Protein AF-0000000082857485 (afdb_homodimer)

Secondary structure (DSSP, 8-state):
-----STT---SS-BTTB-GGG--TTEEEEEEEE-SSS-EEEEEEETTSTTB-EEEEEEEE-TT-EEEEEEE-SS-EEEEEESS---SEEEGGG--TTTEEEEEEE---TT-EEEEEEEEETTEEEEEEEEEEPPP-TTHHHHHHHHHHHHHHHHHHHHHHHHHHHHHHHHHHHTTT---S--------------------HHHHHHHHHHHHHHHHHHTGGGG-GGGS--SSSB--GGGSHHHHHHHHHHHHHHHHHHHHHHTT--HHHHHHHHHHHHHHHHHHHHHHHHHHH-SBTTT-----HHHHHHHHHHHHHHHHHHH--TTGGG--STTHHHHHTHHHHHHHHHHHHHHHHHHHH--BTTB-TT--S--TTBGGGTTTT-TTTHHHHHHHHHS-GGGS-S--THHHHH------TTSSTTHHHHHHHHHHHHHHHHHHHH--SHHHHHHHHHHHHHHHHHHHHHHHHTTSS--BTTTT-HHHHHHHHHHHHHHHHHHIIIIIIS-----TTHHHHHHTHHHHHHHHHHTTT-TTT--B-TT--SHHHHHHHHHHHHHHHHHHHHHHHHTT-----/-----STT---SS-BTTB-GGG--TTEEEEEEEE-SSS-EEEEEEETTSTTB-EEEEEEEE-TT-EEEEEEE-SS-EEEEEESS---SEEEGGG--TTTEEEEEEE---TT-EEEEEEEEETTEEEEEEEEEEPPP-TTHHHHHHHHHHHHHHHHHHHHHHHHHHHHHHHHHHHTTT---S--------------------HHHHHHHHHHHHHHHHHHTGGGG-GGGS--SSSB--GGGSHHHHHHHHHHHHHHHHHHHHHHTT--HHHHHHHHHHHHHHHHHHHHHHHHHHH-SBTTT-----HHHHHHHHHHHHHHHHHHH--TTGGG--STTHHHHHTHHHHHHHHHHHHHHHHHHHH---TTS-TT--S--TTBGGGTTTT-TTTHHHHHHHHHS-GGGS-S--THHHHH------TTSSTTHHHHHHHHHHHHHHHHHHHH--SHHHHHHHHHHHHHHHHHHHHHHHHTTSS--BTTTT-HHHHHHHHHHHHHHHHHHIIIIIIS-----TTHHHHHHTHHHHHHHHHHTTT-TTT--B-TT--SHHHHHHHHHHHHHHHHHHHHHHHHTT-----

pLDDT: mean 88.81, std 14.83, range [25.19, 98.75]

Radius of gyration: 36.27 Å; Cα contacts (8 Å, |Δi|>4): 2008; chains: 2; bounding box: 84×109×104 Å

Nearest PDB structures (foldseek):
  8w4a-assembly1_A  TM=9.002E-01  e=7.510E-39  Homo sapiens
  8jkv-assembly1_A  TM=9.051E-01  e=3.677E-38  Homo sapiens
  8vli-assembly1_B  TM=8.880E-01  e=1.042E-35  Homo sapiens
  8vly-assembly1_A  TM=9.117E-01  e=5.103E-35  Homo sapiens
  8vlg-assembly1_B  TM=8.859E-01  e=6.949E-35  Homo sapiens

Solvent-accessible surface area (backbone atoms only — not comparable to full-atom values): 60791 Å² total; per-residue (Å²): 126,80,72,77,45,82,74,66,59,72,62,88,63,55,58,96,79,42,55,59,81,75,50,50,64,48,14,21,41,38,32,38,33,34,65,38,92,49,51,33,28,37,28,37,33,57,61,87,41,62,63,50,34,59,22,38,54,73,48,74,32,50,50,62,32,72,41,77,45,80,43,68,23,82,54,42,36,41,36,39,34,23,62,54,87,63,65,68,50,40,51,55,85,70,63,47,80,87,39,55,49,35,74,51,77,50,75,54,37,34,70,15,32,33,34,39,41,35,36,70,54,87,95,38,51,43,71,46,79,45,77,76,36,78,44,51,62,83,63,52,36,58,54,50,53,51,49,49,51,52,49,50,52,50,48,52,51,44,48,53,48,47,47,53,49,48,50,54,59,56,52,58,67,63,58,69,68,73,66,74,75,78,75,74,74,70,80,73,80,68,75,74,76,76,70,78,72,70,87,71,58,60,35,58,29,18,51,46,10,56,37,43,53,60,48,44,28,55,64,37,52,49,18,71,47,70,86,60,38,70,46,62,55,66,48,76,48,79,58,60,44,41,64,58,39,50,48,21,51,56,22,25,45,45,47,66,56,46,52,58,47,49,65,73,62,54,59,62,69,60,53,47,50,52,42,47,52,46,24,51,51,33,35,51,52,28,38,25,57,43,9,59,76,76,31,31,41,64,81,47,39,43,76,57,33,71,44,27,47,52,18,51,47,49,38,51,54,46,43,51,46,64,74,60,55,61,83,68,55,81,71,54,68,69,94,59,24,51,58,59,67,39,40,70,53,53,48,53,54,45,51,52,43,50,51,48,51,47,45,41,51,65,42,79,45,92,88,37,66,64,41,37,67,46,73,18,13,40,26,60,62,33,72,35,39,89,29,33,40,24,50,48,40,50,54,37,51,72,75,37,63,71,53,30,40,39,66,75,34,66,34,29,82,68,28,62,31,58,69,51,43,50,50,32,73,56,33,50,55,42,45,46,56,26,29,54,54,14,30,50,54,18,31,36,60,71,72,38,86,49,66,68,63,40,50,52,51,38,43,48,52,10,52,49,26,32,50,55,14,48,50,30,30,78,66,61,74,38,56,34,16,63,56,54,30,32,67,22,31,31,26,34,44,45,11,49,40,32,43,51,49,49,50,34,36,43,39,36,68,69,68,52,78,41,92,37,78,70,24,31,35,37,25,60,31,41,65,54,51,53,53,46,45,61,70,36,57,54,19,32,81,50,27,65,40,60,89,82,61,47,43,53,46,62,32,33,48,34,10,52,47,25,40,51,50,53,51,50,50,25,46,49,31,49,72,69,68,56,69,64,77,126,126,80,74,76,44,82,71,67,56,69,59,87,61,56,58,95,81,42,54,57,82,75,49,49,64,48,15,22,42,37,33,38,33,34,64,36,93,50,51,34,28,36,26,35,34,56,61,85,42,62,63,49,35,58,23,37,55,72,50,74,32,49,48,63,28,71,40,76,45,81,43,69,23,81,54,41,35,38,35,38,35,22,62,52,87,64,64,68,51,41,51,54,84,71,62,47,81,85,40,56,48,37,73,50,77,50,74,54,38,34,70,15,32,34,35,40,40,34,35,69,53,86,94,38,50,41,70,46,81,43,77,78,36,76,43,49,63,81,62,52,35,57,54,50,53,50,50,50,50,51,50,51,51,50,48,52,50,44,49,51,48,47,48,51,48,49,50,54,59,58,52,56,67,65,60,69,72,76,69,75,78,79,78,74,74,70,79,72,79,67,77,73,74,74,68,78,72,71,86,72,58,61,36,57,28,17,51,47,10,55,37,45,51,59,50,44,26,55,64,39,54,47,17,71,46,68,86,60,38,70,47,61,55,65,48,75,46,80,59,59,43,41,62,58,39,51,47,22,53,57,22,24,45,44,46,66,57,47,50,58,48,50,65,71,61,53,59,60,70,61,52,46,49,52,43,46,51,44,23,53,52,33,34,51,51,27,38,25,57,44,9,59,78,77,32,32,40,64,82,47,40,43,75,58,33,71,45,27,47,52,20,51,47,47,38,51,56,45,43,50,47,63,74,60,56,58,83,66,56,82,71,55,67,71,95,59,27,52,57,59,67,39,40,69,54,53,49,54,54,45,52,53,42,49,50,48,51,47,44,42,51,65,43,79,44,91,87,38,66,63,42,39,66,48,72,17,13,40,28,59,60,34,72,36,40,90,30,32,40,24,47,49,41,50,53,37,52,71,74,37,63,71,53,31,40,38,67,74,34,65,33,28,84,68,29,63,31,57,70,52,46,50,51,32,73,58,33,50,53,42,46,46,57,29,31,53,55,13,31,50,54,19,34,35,60,70,71,38,85,50,64,67,64,38,50,54,52,38,43,49,52,10,53,50,27,32,49,55,15,48,50,30,29,77,67,61,76,39,57,34,18,62,57,55,31,31,67,21,31,32,25,33,45,46,11,49,40,32,42,52,49,50,52,35,37,42,39,36,68,70,69,53,79,40,92,37,79,69,23,30,36,38,25,60,30,41,64,55,51,52,54,46,46,61,72,37,58,53,20,32,81,49,27,65,38,58,88,83,62,47,44,52,44,62,31,32,49,35,11,54,47,26,39,50,51,54,50,50,49,25,46,49,32,50,73,70,66,56,68,64,77,127

Sequence (1164 aa):
MFPYTWIEGRSWEPIRGLQLHDLGLDQAFLNLSSRLSKNTWVYFQRQPCFKCTQYSLLSEVAAHNSSTVKISSVYDLDMLVLNENAGTTYDLVDYHTKVLECSLQTSFGEFGIYDLIISANGNKTECRIETIQPPVDIVLPVFAVTMMSIILLALTSGCFYLRKYWNRWHKVDERNSDTESNSEYTINKGGSKVKKLTNRLKSLDAFRGFCVVPLLFYNGFMGGYQKLEHAVWEGIPIAEFPFPWFLWITAVCIPLKFKSVLANGDPRGKIVLEIFKRFVFLFVLGLMVNSVIQGVQLETIRYYGVLQRIAFMCLFAGGIFVLSWPKNYKEYSGCHSDIRVLLPQWVIHGVVHLLYLCLVFFLPIPGCPTGYVGPGGISEGGKYFNCTGGTFGYVDRLLHDERHLFDTPTTKDIYKVKVFDPEGPFSNLPSLLTMILGVQAGTILVMHHGWSARKNRLLSWGFFCIFLGLVLHFSNVIPINKQLWNTSYSLVTAGGAFICFTFFIYLIDKIKLWNGFPFVSLGLNCLALYIGSKVASNIFPWHFAYGKMDTHFIRLIDSCWSVFIWGLIAMFLHKKKIIITVMFPYTWIEGRSWEPIRGLQLHDLGLDQAFLNLSSRLSKNTWVYFQRQPCFKCTQYSLLSEVAAHNSSTVKISSVYDLDMLVLNENAGTTYDLVDYHTKVLECSLQTSFGEFGIYDLIISANGNKTECRIETIQPPVDIVLPVFAVTMMSIILLALTSGCFYLRKYWNRWHKVDERNSDTESNSEYTINKGGSKVKKLTNRLKSLDAFRGFCVVPLLFYNGFMGGYQKLEHAVWEGIPIAEFPFPWFLWITAVCIPLKFKSVLANGDPRGKIVLEIFKRFVFLFVLGLMVNSVIQGVQLETIRYYGVLQRIAFMCLFAGGIFVLSWPKNYKEYSGCHSDIRVLLPQWVIHGVVHLLYLCLVFFLPIPGCPTGYVGPGGISEGGKYFNCTGGTFGYVDRLLHDERHLFDTPTTKDIYKVKVFDPEGPFSNLPSLLTMILGVQAGTILVMHHGWSARKNRLLSWGFFCIFLGLVLHFSNVIPINKQLWNTSYSLVTAGGAFICFTFFIYLIDKIKLWNGFPFVSLGLNCLALYIGSKVASNIFPWHFAYGKMDTHFIRLIDSCWSVFIWGLIAMFLHKKKIIITV

Organism: NCBI:txid197152

Structure (mmCIF, N/CA/C/O backbone):
data_AF-0000000082857485-model_v1
#
loop_
_entity.id
_entity.type
_entity.pdbx_description
1 polymer 'DUF5009 domain-containing protein'
#
loop_
_atom_site.group_PDB
_atom_site.id
_atom_site.type_symbol
_atom_site.label_atom_id
_atom_site.label_alt_id
_atom_site.label_comp_id
_atom_site.label_asym_id
_atom_site.label_entity_id
_atom_site.label_seq_id
_atom_site.pdbx_P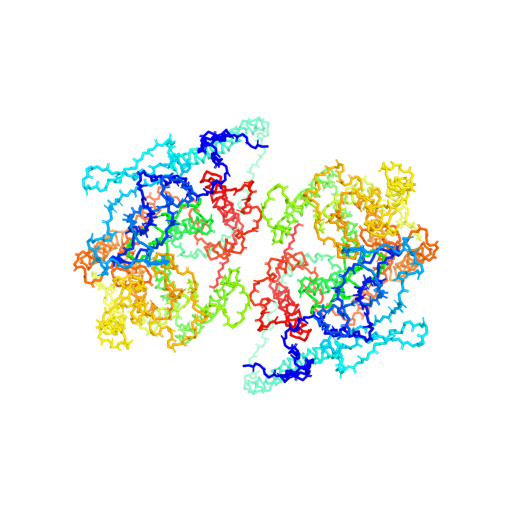DB_ins_code
_atom_site.Cartn_x
_atom_site.Cartn_y
_atom_site.Cartn_z
_atom_site.occupancy
_atom_site.B_iso_or_equiv
_atom_site.auth_seq_id
_atom_site.auth_comp_id
_atom_site.auth_asym_id
_atom_site.auth_atom_id
_atom_site.pdbx_PDB_model_num
ATOM 1 N N . MET A 1 1 ? -22.125 3.162 -19.688 1 30.3 1 MET A N 1
ATOM 2 C CA . MET A 1 1 ? -22.016 4.605 -19.5 1 30.3 1 MET A CA 1
ATOM 3 C C . MET A 1 1 ? -22.891 5.059 -18.328 1 30.3 1 MET A C 1
ATOM 5 O O . MET A 1 1 ? -24.094 4.809 -18.297 1 30.3 1 MET A O 1
ATOM 9 N N . PHE A 1 2 ? -22.516 5.066 -17.188 1 37.72 2 PHE A N 1
ATOM 10 C CA . PHE A 1 2 ? -23.359 5.52 -16.094 1 37.72 2 PHE A CA 1
ATOM 11 C C . PHE A 1 2 ? -24.141 6.762 -16.5 1 37.72 2 PHE A C 1
ATOM 13 O O . PHE A 1 2 ? -23.625 7.621 -17.203 1 37.72 2 PHE A O 1
ATOM 20 N N . PRO A 1 3 ? -25.375 6.699 -16.453 1 35.03 3 PRO A N 1
ATOM 21 C CA . PRO A 1 3 ? -26.219 7.871 -16.688 1 35.03 3 PRO A CA 1
ATOM 22 C C . PRO A 1 3 ? -25.609 9.156 -16.125 1 35.03 3 PRO A C 1
ATOM 24 O O . PRO A 1 3 ? -24.766 9.109 -15.234 1 35.03 3 PRO A O 1
ATOM 27 N N . TYR A 1 4 ? -25.656 10.344 -16.922 1 43.41 4 TYR A N 1
ATOM 28 C CA . TYR A 1 4 ? -25.562 11.766 -16.609 1 43.41 4 TYR A CA 1
ATOM 29 C C . TYR A 1 4 ? -25.938 12.047 -15.164 1 43.41 4 TYR A C 1
ATOM 31 O O . TYR A 1 4 ? -27.109 11.891 -14.789 1 43.41 4 TYR A O 1
ATOM 39 N N . THR A 1 5 ? -25.188 11.727 -14.344 1 53.34 5 THR A N 1
ATOM 40 C CA . THR A 1 5 ? -25.703 12.078 -13.016 1 53.34 5 THR A CA 1
ATOM 41 C C . THR A 1 5 ? -26.172 13.531 -12.984 1 53.34 5 THR A C 1
ATOM 43 O O . THR A 1 5 ? -25.531 14.414 -13.555 1 53.34 5 THR A O 1
ATOM 46 N N . TRP A 1 6 ? -27.328 13.734 -12.852 1 65.06 6 TRP A N 1
ATOM 47 C CA . TRP A 1 6 ? -27.969 15.023 -12.625 1 65.06 6 TRP A CA 1
ATOM 48 C C . TRP A 1 6 ? -27.172 15.867 -11.641 1 65.06 6 TRP A C 1
ATOM 50 O O . TRP A 1 6 ? -27.094 17.094 -11.781 1 65.06 6 TRP A O 1
ATOM 60 N N . ILE A 1 7 ? -26.25 15.125 -10.867 1 77.31 7 ILE A N 1
ATOM 61 C CA . ILE A 1 7 ? -25.469 15.914 -9.914 1 77.31 7 ILE A CA 1
ATOM 62 C C . ILE A 1 7 ? -24.141 16.312 -10.555 1 77.31 7 ILE A C 1
ATOM 64 O O . ILE A 1 7 ? -23.328 15.461 -10.914 1 77.31 7 ILE A O 1
ATOM 68 N N . GLU A 1 8 ? -23.875 17.422 -11.047 1 86.12 8 GLU A N 1
ATOM 69 C CA . GLU A 1 8 ? -22.734 18 -11.75 1 86.12 8 GLU A CA 1
ATOM 70 C C . GLU A 1 8 ? -22.719 17.562 -13.219 1 86.12 8 GLU A C 1
ATOM 72 O O . GLU A 1 8 ? -21.672 17.172 -13.742 1 86.12 8 GLU A O 1
ATOM 77 N N . GLY A 1 9 ? -23.766 17.469 -13.844 1 81.88 9 GLY A N 1
ATOM 78 C CA . GLY A 1 9 ? -23.906 17.047 -15.227 1 81.88 9 GLY A CA 1
ATOM 79 C C . GLY A 1 9 ? -23.281 18 -16.219 1 81.88 9 GLY A C 1
ATOM 80 O O . GLY A 1 9 ? -23.281 19.219 -15.992 1 81.88 9 GLY A O 1
ATOM 81 N N . ARG A 1 10 ? -22.594 17.406 -17.234 1 84.81 10 ARG A N 1
ATOM 82 C CA . ARG A 1 10 ? -22 18.141 -18.328 1 84.81 10 ARG A CA 1
ATOM 83 C C . ARG A 1 10 ? -22.609 17.734 -19.672 1 84.81 10 ARG A C 1
ATOM 85 O O . ARG A 1 10 ? -23 16.578 -19.844 1 84.81 10 ARG A O 1
ATOM 92 N N . SER A 1 11 ? -22.719 18.812 -20.422 1 82.25 11 SER A N 1
ATOM 93 C CA . SER A 1 11 ? -23.234 18.547 -21.766 1 82.25 11 SER A CA 1
ATOM 94 C C . SER A 1 11 ? -22.281 17.672 -22.562 1 82.25 11 SER A C 1
ATOM 96 O O . SER A 1 11 ? -21.062 17.844 -22.5 1 82.25 11 SER A O 1
ATOM 98 N N . TRP A 1 12 ? -22.766 16.688 -23.281 1 84.56 12 TRP A N 1
ATOM 99 C CA . TRP A 1 12 ? -21.953 15.852 -24.141 1 84.56 12 TRP A CA 1
ATOM 100 C C . TRP A 1 12 ? -21.688 16.547 -25.469 1 84.56 12 TRP A C 1
ATOM 102 O O . TRP A 1 12 ? -20.719 16.219 -26.172 1 84.56 12 TRP A O 1
ATOM 112 N N . GLU A 1 13 ? -22.547 17.547 -25.75 1 88.69 13 GLU A N 1
ATOM 113 C CA . GLU A 1 13 ? -22.328 18.312 -26.969 1 88.69 13 GLU A CA 1
ATOM 114 C C . GLU A 1 13 ? -21.328 19.453 -26.734 1 88.69 13 GLU A C 1
ATOM 116 O O . GLU A 1 13 ? -21.359 20.094 -25.688 1 88.69 13 GLU A O 1
ATOM 121 N N . PRO A 1 14 ? -20.453 19.422 -27.656 1 91.69 14 PRO A N 1
ATOM 122 C CA . PRO A 1 14 ? -19.484 20.516 -27.516 1 91.69 14 PRO A CA 1
ATOM 123 C C . PRO A 1 14 ? -20.141 21.891 -27.531 1 91.69 14 PRO A C 1
ATOM 125 O O . PRO A 1 14 ? -21.125 22.109 -28.234 1 91.69 14 PRO A O 1
ATOM 128 N N . ILE A 1 15 ? -19.703 22.781 -26.703 1 91 15 ILE A N 1
ATOM 129 C CA . ILE A 1 15 ? -20.094 24.188 -26.672 1 91 15 ILE A CA 1
ATOM 130 C C . ILE A 1 15 ? -18.969 25.062 -27.234 1 91 15 ILE A C 1
ATOM 132 O O . ILE A 1 15 ? -17.875 25.109 -26.672 1 91 15 ILE A O 1
ATOM 136 N N . ARG A 1 16 ? -19.188 25.688 -28.359 1 89.81 16 ARG A N 1
ATOM 137 C CA . ARG A 1 16 ? -18.172 26.484 -29.031 1 89.81 16 ARG A CA 1
ATOM 138 C C . ARG A 1 16 ? -16.938 25.641 -29.359 1 89.81 16 ARG A C 1
ATOM 140 O O . ARG A 1 16 ? -15.812 26.078 -29.109 1 89.81 16 ARG A O 1
ATOM 147 N N . GLY A 1 17 ? -17.172 24.391 -29.578 1 91.06 17 GLY A N 1
ATOM 148 C CA . GLY A 1 17 ? -16.094 23.484 -29.953 1 91.06 17 GLY A CA 1
ATOM 149 C C . GLY A 1 17 ? -15.367 22.891 -28.766 1 91.06 17 GLY A C 1
ATOM 150 O O . GLY A 1 17 ? -14.461 22.078 -28.922 1 91.06 17 GLY A O 1
ATOM 151 N N . LEU A 1 18 ? -15.703 23.344 -27.656 1 92.88 18 LEU A N 1
ATOM 152 C CA . LEU A 1 18 ? -15.039 22.844 -26.453 1 92.88 18 LEU A CA 1
ATOM 153 C C . LEU A 1 18 ? -15.805 21.672 -25.844 1 92.88 18 LEU A C 1
ATOM 155 O O . LEU A 1 18 ? -17.016 21.75 -25.625 1 92.88 18 LEU A O 1
ATOM 159 N N . GLN A 1 19 ? -15.086 20.625 -25.609 1 92.31 19 GLN A N 1
ATOM 160 C CA . GLN A 1 19 ? -15.664 19.438 -24.984 1 92.31 19 GLN A CA 1
ATOM 161 C C . GLN A 1 19 ? -15.516 19.484 -23.469 1 92.31 19 GLN A C 1
ATOM 163 O O . GLN A 1 19 ? -14.414 19.312 -22.938 1 92.31 19 GLN A O 1
ATOM 168 N N . LEU A 1 20 ? -16.625 19.609 -22.875 1 91.06 20 LEU A N 1
ATOM 169 C CA . LEU A 1 20 ? -16.609 19.75 -21.422 1 91.06 20 LEU A CA 1
ATOM 170 C C . LEU A 1 20 ? -16.062 18.5 -20.75 1 91.06 20 LEU A C 1
ATOM 172 O O . LEU A 1 20 ? -15.539 18.547 -19.641 1 91.06 20 LEU A O 1
ATOM 176 N N . HIS A 1 21 ? -16.094 17.328 -21.344 1 90.5 21 HIS A N 1
ATOM 177 C CA . HIS A 1 21 ? -15.625 16.062 -20.781 1 90.5 21 HIS A CA 1
ATOM 178 C C . HIS A 1 21 ? -14.102 15.984 -20.812 1 90.5 21 HIS A C 1
ATOM 180 O O . HIS A 1 21 ? -13.516 15.062 -20.234 1 90.5 21 HIS A O 1
ATOM 186 N N . ASP A 1 22 ? -13.469 16.969 -21.328 1 92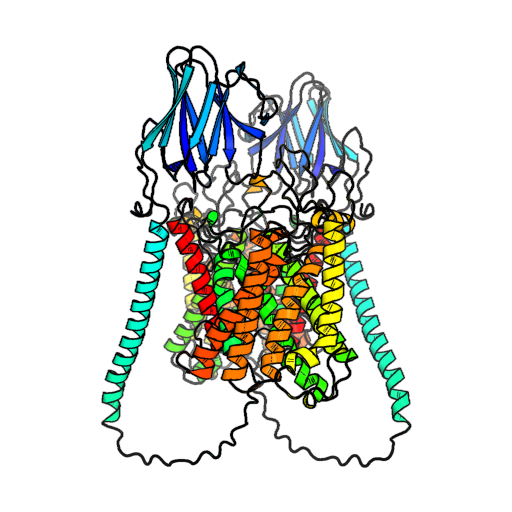.12 22 ASP A N 1
ATOM 187 C CA . ASP A 1 22 ? -12.016 17.062 -21.281 1 92.12 22 ASP A CA 1
ATOM 188 C C . ASP A 1 22 ? -11.539 17.703 -19.984 1 92.12 22 ASP A C 1
ATOM 190 O O . ASP A 1 22 ? -10.359 17.641 -19.656 1 92.12 22 ASP A O 1
ATOM 194 N N . LEU A 1 23 ? -12.5 18.328 -19.328 1 94.31 23 LEU A N 1
ATOM 195 C CA . LEU A 1 23 ? -12.164 18.984 -18.078 1 94.31 23 LEU A CA 1
ATOM 196 C C . LEU A 1 23 ? -12.125 17.969 -16.938 1 94.31 23 LEU A C 1
ATOM 198 O O . LEU A 1 23 ? -12.922 17.047 -16.891 1 94.31 23 LEU A O 1
ATOM 202 N N . GLY A 1 24 ? -11.172 18.156 -16.062 1 92.75 24 GLY A N 1
ATOM 203 C CA . GLY A 1 24 ? -11.086 17.391 -14.844 1 92.75 24 GLY A CA 1
ATOM 204 C C . GLY A 1 24 ? -11.742 18.078 -13.656 1 92.75 24 GLY A C 1
ATOM 205 O O . GLY A 1 24 ? -12.469 19.062 -13.828 1 92.75 24 GLY A O 1
ATOM 206 N N . LEU A 1 25 ? -11.453 17.516 -12.508 1 93.38 25 LEU A N 1
ATOM 207 C CA . LEU A 1 25 ? -11.984 18.078 -11.266 1 93.38 25 LEU A CA 1
ATOM 208 C C . LEU A 1 25 ? -11.492 19.5 -11.062 1 93.38 25 LEU A C 1
ATOM 210 O O . LEU A 1 25 ? -10.312 19.797 -11.266 1 93.38 25 LEU A O 1
ATOM 214 N N . ASP A 1 26 ? -12.406 20.344 -10.711 1 94.69 26 ASP A N 1
ATOM 215 C CA . ASP A 1 26 ? -12.094 21.734 -10.375 1 94.69 26 ASP A CA 1
ATOM 216 C C . ASP A 1 26 ? -11.398 22.438 -11.539 1 94.69 26 ASP A C 1
ATOM 218 O O . ASP A 1 26 ? -10.422 23.156 -11.336 1 94.69 26 ASP A O 1
ATOM 222 N N . GLN A 1 27 ? -11.852 22.219 -12.719 1 95.81 27 GLN A N 1
ATOM 223 C CA . GLN A 1 27 ? -11.312 22.875 -13.898 1 95.81 27 GLN A CA 1
ATOM 224 C C . GLN A 1 27 ? -12.406 23.609 -14.672 1 95.81 27 GLN A C 1
ATOM 226 O O . GLN A 1 27 ? -13.586 23.25 -14.578 1 95.81 27 GLN A O 1
ATOM 231 N N . ALA A 1 28 ? -12.016 24.578 -15.406 1 96.62 28 ALA A N 1
ATOM 232 C CA . ALA A 1 28 ? -12.875 25.359 -16.297 1 96.62 28 ALA A CA 1
ATOM 233 C C . ALA A 1 28 ? -12.133 25.766 -17.562 1 96.62 28 ALA A C 1
ATOM 235 O O . ALA A 1 28 ? -10.898 25.672 -17.625 1 96.62 28 ALA A O 1
ATOM 236 N N . PHE A 1 29 ? -12.898 26.078 -18.531 1 97.19 29 PHE A N 1
ATOM 237 C CA . PHE A 1 29 ? -12.32 26.625 -19.75 1 97.19 29 PHE A CA 1
ATOM 238 C C . PHE A 1 29 ? -12.328 28.156 -19.719 1 97.19 29 PHE A C 1
ATOM 240 O O . PHE A 1 29 ? -13.32 28.766 -19.297 1 97.19 29 PHE A O 1
ATOM 247 N N . LEU A 1 30 ? -11.242 28.656 -20.078 1 97.12 30 LEU A N 1
ATOM 248 C CA . LEU A 1 30 ? -11.117 30.109 -20.25 1 97.12 30 LEU A CA 1
ATOM 249 C C . LEU A 1 30 ? -10.656 30.453 -21.656 1 97.12 30 LEU A C 1
ATOM 251 O O . LEU A 1 30 ? -9.547 30.094 -22.062 1 97.12 30 LEU A O 1
ATOM 255 N N . ASN A 1 31 ? -11.461 31.047 -22.344 1 96.69 31 ASN A N 1
ATOM 256 C CA . ASN A 1 31 ? -11.133 31.547 -23.672 1 96.69 31 ASN A CA 1
ATOM 257 C C . ASN A 1 31 ? -10.594 32.969 -23.625 1 96.69 31 ASN A C 1
ATOM 259 O O . ASN A 1 31 ? -11.289 33.875 -23.172 1 96.69 31 ASN A O 1
ATOM 263 N N . LEU A 1 32 ? -9.438 33.094 -24.078 1 96.56 32 LEU A N 1
ATOM 264 C CA . LEU A 1 32 ? -8.797 34.406 -24.156 1 96.56 32 LEU A CA 1
ATOM 265 C C . LEU A 1 32 ? -8.906 35 -25.547 1 96.56 32 LEU A C 1
ATOM 267 O O . LEU A 1 32 ? -8.32 34.469 -26.5 1 96.56 32 LEU A O 1
ATOM 271 N N . SER A 1 33 ? -9.617 36.062 -25.594 1 94.62 33 SER A N 1
ATOM 272 C CA . SER A 1 33 ? -9.805 36.719 -26.891 1 94.62 33 SER A CA 1
ATOM 273 C C . SER A 1 33 ? -9.305 38.156 -26.859 1 94.62 33 SER A C 1
ATOM 275 O O . SER A 1 33 ? -9.742 38.938 -26.031 1 94.62 33 SER A O 1
ATOM 277 N N . SER A 1 34 ? -8.492 38.406 -27.812 1 94.12 34 SER A N 1
ATOM 278 C CA . SER A 1 34 ? -7.957 39.75 -27.922 1 94.12 34 SER A CA 1
ATOM 279 C C . SER A 1 34 ? -8.508 40.469 -29.156 1 94.12 34 SER A C 1
ATOM 281 O O . SER A 1 34 ? -8.5 39.906 -30.25 1 94.12 34 SER A O 1
ATOM 283 N N . ARG A 1 35 ? -8.914 41.688 -28.984 1 92.25 35 ARG A N 1
ATOM 284 C CA . ARG A 1 35 ? -9.359 42.531 -30.078 1 92.25 35 ARG A CA 1
ATOM 285 C C . ARG A 1 35 ? -8.352 43.656 -30.344 1 92.25 35 ARG A C 1
ATOM 287 O O . ARG A 1 35 ? -8.656 44.625 -31.047 1 92.25 35 ARG A O 1
ATOM 294 N N . LEU A 1 36 ? -7.254 43.469 -29.844 1 92.81 36 LEU A N 1
ATOM 295 C CA . LEU A 1 36 ? -6.203 44.469 -30.016 1 92.81 36 LEU A CA 1
ATOM 296 C C . LEU A 1 36 ? -5.328 44.125 -31.219 1 92.81 36 LEU A C 1
ATOM 298 O O . LEU A 1 36 ? -5.316 43 -31.688 1 92.81 36 LEU A O 1
ATOM 302 N N . SER A 1 37 ? -4.5 45.156 -31.625 1 91.25 37 SER A N 1
ATOM 303 C CA . SER A 1 37 ? -3.613 45 -32.781 1 91.25 37 SER A CA 1
ATOM 304 C C . SER A 1 37 ? -2.221 44.562 -32.344 1 91.25 37 SER A C 1
ATOM 306 O O . SER A 1 37 ? -1.335 44.375 -33.188 1 91.25 37 SER A O 1
ATOM 308 N N . LYS A 1 38 ? -2.096 44.281 -31.156 1 90.56 38 LYS A N 1
ATOM 309 C CA . LYS A 1 38 ? -0.825 43.812 -30.609 1 90.56 38 LYS A CA 1
ATOM 310 C C . LYS A 1 38 ? -1.011 42.5 -29.812 1 90.56 38 LYS A C 1
ATOM 312 O O . LYS A 1 38 ? -2.123 42.188 -29.391 1 90.56 38 LYS A O 1
ATOM 317 N N . ASN A 1 39 ? 0.117 41.812 -29.688 1 93.81 39 ASN A N 1
ATOM 318 C CA . ASN A 1 39 ? 0.095 40.625 -28.859 1 93.81 39 ASN A CA 1
ATOM 319 C C . ASN A 1 39 ? -0.016 40.969 -27.375 1 93.81 39 ASN A C 1
ATOM 321 O O . ASN A 1 39 ? 0.462 42.031 -26.938 1 93.81 39 ASN A O 1
ATOM 325 N N . THR A 1 40 ? -0.72 40.188 -26.703 1 94.38 40 THR A N 1
ATOM 326 C CA . THR A 1 40 ? -0.87 40.406 -25.266 1 94.38 40 THR A CA 1
ATOM 327 C C . THR A 1 40 ? -0.5 39.125 -24.516 1 94.38 40 THR A C 1
ATOM 329 O O . THR A 1 40 ? -0.493 38.031 -25.078 1 94.38 40 THR A O 1
ATOM 332 N N . TRP A 1 41 ? -0.021 39.281 -23.281 1 94.19 41 TRP A N 1
ATOM 333 C CA . TRP A 1 41 ? 0.348 38.156 -22.391 1 94.19 41 TRP A CA 1
ATOM 334 C C . TRP A 1 41 ? -0.45 38.219 -21.094 1 94.19 41 TRP A C 1
ATOM 336 O O . TRP A 1 41 ? -0.443 39.25 -20.406 1 94.19 41 TRP A O 1
ATOM 346 N N . VAL A 1 42 ? -1.095 37.188 -20.812 1 95.25 42 VAL A N 1
ATOM 347 C CA . VAL A 1 42 ? -1.941 37.125 -19.625 1 95.25 42 VAL A CA 1
ATOM 348 C C . VAL A 1 42 ? -1.217 36.375 -18.516 1 95.25 42 VAL A C 1
ATOM 350 O O . VAL A 1 42 ? -0.778 35.25 -18.703 1 95.25 42 VAL A O 1
ATOM 353 N N . TYR A 1 43 ? -1.064 37.062 -17.359 1 94.31 43 TYR A N 1
ATOM 354 C CA . TYR A 1 43 ? -0.451 36.5 -16.172 1 94.31 43 TYR A CA 1
ATOM 355 C C . TYR A 1 43 ? -1.479 36.312 -15.055 1 94.31 43 TYR A C 1
ATOM 357 O O . TYR A 1 43 ? -2.514 37 -15.047 1 94.31 43 TYR A O 1
ATOM 365 N N . PHE A 1 44 ? -1.218 35.344 -14.172 1 94.62 44 PHE A N 1
ATOM 366 C CA . PHE A 1 44 ? -2.178 35.125 -13.094 1 94.62 44 PHE A CA 1
ATOM 367 C C . PHE A 1 44 ? -1.463 34.812 -11.781 1 94.62 44 PHE A C 1
ATOM 369 O O . PHE A 1 44 ? -0.289 34.438 -11.789 1 94.62 44 PHE A O 1
ATOM 376 N N . GLN A 1 45 ? -2.115 35.125 -10.641 1 93.5 45 GLN A N 1
ATOM 377 C CA . GLN A 1 45 ? -1.725 34.781 -9.273 1 93.5 45 GLN A CA 1
ATOM 378 C C . GLN A 1 45 ? -2.928 34.312 -8.461 1 93.5 45 GLN A C 1
ATOM 380 O O . GLN A 1 45 ? -4.031 34.844 -8.609 1 93.5 45 GLN A O 1
ATOM 385 N N . ARG A 1 46 ? -2.705 33.312 -7.633 1 92.38 46 ARG A N 1
ATOM 386 C CA . ARG A 1 46 ? -3.777 32.781 -6.789 1 92.38 46 ARG A CA 1
ATOM 387 C C . ARG A 1 46 ? -3.957 33.656 -5.539 1 92.38 46 ARG A C 1
ATOM 389 O O . ARG A 1 46 ? -2.977 34.062 -4.922 1 92.38 46 ARG A O 1
ATOM 396 N N . GLN A 1 47 ? -5.098 33.844 -5.164 1 89.31 47 GLN A N 1
ATOM 397 C CA . GLN A 1 47 ? -5.441 34.812 -4.137 1 89.31 47 GLN A CA 1
ATOM 398 C C . GLN A 1 47 ? -4.918 34.375 -2.77 1 89.31 47 GLN A C 1
ATOM 400 O O . GLN A 1 47 ? -4.566 35.219 -1.938 1 89.31 47 GLN A O 1
ATOM 405 N N . PRO A 1 48 ? -4.836 33.094 -2.443 1 88.19 48 PRO A N 1
ATOM 406 C CA . PRO A 1 48 ? -4.352 32.688 -1.115 1 88.19 48 PRO A CA 1
ATOM 407 C C . PRO A 1 48 ? -2.871 33.031 -0.914 1 88.19 48 PRO A C 1
ATOM 409 O O . PRO A 1 48 ? -2.373 32.969 0.214 1 88.19 48 PRO A O 1
ATOM 412 N N . CYS A 1 49 ? -2.209 33.344 -1.919 1 89.19 49 CYS A N 1
ATOM 413 C CA . CYS A 1 49 ? -0.802 33.688 -1.79 1 89.19 49 CYS A CA 1
ATOM 414 C C . CYS A 1 49 ? -0.648 35.062 -1.12 1 89.19 49 CYS A C 1
ATOM 416 O O . CYS A 1 49 ? -1.054 36.094 -1.68 1 89.19 49 CYS A O 1
ATOM 418 N N . PHE A 1 50 ? -0.064 35 0.053 1 86.56 50 PHE A N 1
ATOM 419 C CA . PHE A 1 50 ? 0.039 36.219 0.87 1 86.56 50 PHE A CA 1
ATOM 420 C C . PHE A 1 50 ? 1.146 37.125 0.354 1 86.56 50 PHE A C 1
ATOM 422 O O . PHE A 1 50 ? 2.322 36.75 0.382 1 86.56 50 PHE A O 1
ATOM 429 N N . LYS A 1 51 ? 0.763 38.281 -0.089 1 86.75 51 LYS A N 1
ATOM 430 C CA . LYS A 1 51 ? 1.669 39.344 -0.536 1 86.75 51 LYS A CA 1
ATOM 431 C C . LYS A 1 51 ? 2.59 38.844 -1.646 1 86.75 51 LYS A C 1
ATOM 433 O O . LYS A 1 51 ? 3.799 39.094 -1.613 1 86.75 51 LYS A O 1
ATOM 438 N N . CYS A 1 52 ? 2.025 38.125 -2.506 1 90.25 52 CYS A N 1
ATOM 439 C CA . CYS A 1 52 ? 2.801 37.625 -3.641 1 90.25 52 CYS A CA 1
ATOM 440 C C . CYS A 1 52 ? 2.773 38.625 -4.793 1 90.25 52 CYS A C 1
ATOM 442 O O . CYS A 1 52 ? 1.704 39.094 -5.191 1 90.25 52 CYS A O 1
ATOM 444 N N . THR A 1 53 ? 3.945 38.969 -5.262 1 90.56 53 THR A N 1
ATOM 445 C CA . THR A 1 53 ? 4.055 39.938 -6.348 1 90.56 53 THR A CA 1
ATOM 446 C C . THR A 1 53 ? 4.434 39.25 -7.656 1 90.56 53 THR A C 1
ATOM 448 O O . THR A 1 53 ? 4.414 39.844 -8.719 1 90.56 53 THR A O 1
ATOM 451 N N . GLN A 1 54 ? 4.711 38 -7.555 1 90.44 54 GLN A N 1
ATOM 452 C CA . GLN A 1 54 ? 5.105 37.25 -8.75 1 90.44 54 GLN A CA 1
ATOM 453 C C . GLN A 1 54 ? 3.902 36.594 -9.398 1 90.44 54 GLN A C 1
ATOM 455 O O . GLN A 1 54 ? 3.193 35.812 -8.758 1 90.44 54 GLN A O 1
ATOM 460 N N . TYR A 1 55 ? 3.729 36.906 -10.617 1 92 55 TYR A N 1
ATOM 461 C CA . TYR A 1 55 ? 2.641 36.344 -11.406 1 92 55 TYR A CA 1
ATOM 462 C C . TYR A 1 55 ? 3.17 35.344 -12.43 1 92 55 TYR A C 1
ATOM 464 O O . TYR A 1 55 ? 4.246 35.531 -12.992 1 92 55 TYR A O 1
ATOM 472 N N . SER A 1 56 ? 2.504 34.281 -12.68 1 93 56 SER A N 1
ATOM 473 C CA . SER A 1 56 ? 2.908 33.25 -13.633 1 93 56 SER A CA 1
ATOM 474 C C . SER A 1 56 ? 2.203 33.438 -14.977 1 93 56 SER A C 1
ATOM 476 O O . SER A 1 56 ? 1.036 33.812 -15.023 1 93 56 SER A O 1
ATOM 478 N N . LEU A 1 57 ? 2.898 33.125 -16.031 1 95.12 57 LEU A N 1
ATOM 479 C CA . LEU A 1 57 ? 2.328 33.219 -17.375 1 95.12 57 LEU A CA 1
ATOM 480 C C . LEU A 1 57 ? 1.256 32.188 -17.609 1 95.12 57 LEU A C 1
ATOM 482 O O . LEU A 1 57 ? 1.479 30.984 -17.344 1 95.12 57 LEU A O 1
ATOM 486 N N . LEU A 1 58 ? 0.13 32.594 -18 1 95.5 58 LEU A N 1
ATOM 487 C CA . LEU A 1 58 ? -0.949 31.688 -18.375 1 95.5 58 LEU A CA 1
ATOM 488 C C . LEU A 1 58 ? -0.881 31.344 -19.859 1 95.5 58 LEU A C 1
ATOM 490 O O . LEU A 1 58 ? -0.83 30.172 -20.219 1 95.5 58 LEU A O 1
ATOM 494 N N . SER A 1 59 ? -0.923 32.375 -20.641 1 95.94 59 SER A N 1
ATOM 495 C CA . SER A 1 59 ? -0.871 32.156 -22.078 1 95.94 59 SER A CA 1
ATOM 496 C C . SER A 1 59 ? -0.547 33.438 -22.828 1 95.94 59 SER A C 1
ATOM 498 O O . SER A 1 59 ? -0.806 34.531 -22.328 1 95.94 59 SER A O 1
ATOM 500 N N . GLU A 1 60 ? -0.013 33.25 -23.984 1 95.38 60 GLU A N 1
ATOM 501 C CA . GLU A 1 60 ? 0.13 34.312 -24.969 1 95.38 60 GLU A CA 1
ATOM 502 C C . GLU A 1 60 ? -1.078 34.406 -25.891 1 95.38 60 GLU A C 1
ATOM 504 O O . GLU A 1 60 ? -1.586 33.375 -26.344 1 95.38 60 GLU A O 1
ATOM 509 N N . VAL A 1 61 ? -1.565 35.562 -26.094 1 95.56 61 VAL A N 1
ATOM 510 C CA . VAL A 1 61 ? -2.691 35.812 -27 1 95.56 61 VAL A CA 1
ATOM 511 C C . VAL A 1 61 ? -2.25 36.688 -28.172 1 95.56 61 VAL A C 1
ATOM 513 O O . VAL A 1 61 ? -1.957 37.875 -27.984 1 95.56 61 VAL A O 1
ATOM 516 N N . ALA A 1 62 ? -2.355 36.125 -29.312 1 94.88 62 ALA A N 1
ATOM 517 C CA . ALA A 1 62 ? -1.969 36.875 -30.5 1 94.88 62 ALA A CA 1
ATOM 518 C C . ALA A 1 62 ? -2.998 37.938 -30.844 1 94.88 62 ALA A C 1
ATOM 520 O O . ALA A 1 62 ? -4.148 37.875 -30.406 1 94.88 62 ALA A O 1
ATOM 521 N N . ALA A 1 63 ? -2.562 38.875 -31.766 1 94.12 63 ALA A N 1
ATOM 522 C CA . ALA A 1 63 ? -3.428 39.969 -32.219 1 94.12 63 ALA A CA 1
ATOM 523 C C . ALA A 1 63 ? -4.645 39.438 -32.969 1 94.12 63 ALA A C 1
ATOM 525 O O . ALA A 1 63 ? -4.512 38.594 -33.844 1 94.12 63 ALA A O 1
ATOM 526 N N . HIS A 1 64 ? -5.68 39.938 -32.469 1 94.56 64 HIS A N 1
ATOM 527 C CA . HIS A 1 64 ? -6.953 39.594 -33.094 1 94.56 64 HIS A CA 1
ATOM 528 C C . HIS A 1 64 ? -7.156 38.094 -33.156 1 94.56 64 HIS A C 1
ATOM 530 O O . HIS A 1 64 ? -7.613 37.562 -34.188 1 94.56 64 HIS A O 1
ATOM 536 N N . ASN A 1 65 ? -6.785 37.375 -32.125 1 94.62 65 ASN A N 1
ATOM 537 C CA . ASN A 1 65 ? -6.898 35.938 -32.062 1 94.62 65 ASN A CA 1
ATOM 538 C C . ASN A 1 65 ? -7.449 35.5 -30.703 1 94.62 65 ASN A C 1
ATOM 540 O O . ASN A 1 65 ? -7.707 36.312 -29.828 1 94.62 65 ASN A O 1
ATOM 544 N N . SER A 1 66 ? -7.715 34.219 -30.672 1 93.38 66 SER A N 1
ATOM 545 C CA . SER A 1 66 ? -8.227 33.656 -29.438 1 93.38 66 SER A CA 1
ATOM 546 C C . SER A 1 66 ? -7.492 32.375 -29.062 1 93.38 66 SER A C 1
ATOM 548 O O . SER A 1 66 ? -6.973 31.672 -29.938 1 93.38 66 SER A O 1
ATOM 550 N N . SER A 1 67 ? -7.266 32.188 -27.828 1 93.94 67 SER A N 1
ATOM 551 C CA . SER A 1 67 ? -6.648 30.984 -27.281 1 93.94 67 SER A CA 1
ATOM 552 C C . SER A 1 67 ? -7.422 30.453 -26.078 1 93.94 67 SER A C 1
ATOM 554 O O . SER A 1 67 ? -7.863 31.234 -25.234 1 93.94 67 SER A O 1
ATOM 556 N N . THR A 1 68 ? -7.664 29.141 -26.141 1 95.94 68 THR A N 1
ATOM 557 C CA . THR A 1 68 ? -8.406 28.531 -25.047 1 95.94 68 THR A CA 1
ATOM 558 C C . THR A 1 68 ? -7.461 27.781 -24.109 1 95.94 68 THR A C 1
ATOM 560 O O . THR A 1 68 ? -6.613 27.016 -24.578 1 95.94 68 THR A O 1
ATOM 563 N N . VAL A 1 69 ? -7.578 28.047 -22.828 1 96.31 69 VAL A N 1
ATOM 564 C CA . VAL A 1 69 ? -6.738 27.359 -21.859 1 96.31 69 VAL A CA 1
ATOM 565 C C . VAL A 1 69 ? -7.617 26.734 -20.766 1 96.31 69 VAL A C 1
ATOM 567 O O . VAL A 1 69 ? -8.758 27.156 -20.562 1 96.31 69 VAL A O 1
ATOM 570 N N . LYS A 1 70 ? -7.141 25.703 -20.156 1 96.38 70 LYS A N 1
ATOM 571 C CA . LYS A 1 70 ? -7.754 25.109 -18.984 1 96.38 70 LYS A CA 1
ATOM 572 C C . LYS A 1 70 ? -7.227 25.75 -17.703 1 96.38 70 LYS A C 1
ATOM 574 O O . LYS A 1 70 ? -6.02 25.938 -17.547 1 96.38 70 LYS A O 1
ATOM 579 N N . ILE A 1 71 ? -8.117 26.156 -16.781 1 95.5 71 ILE A N 1
ATOM 580 C CA . ILE A 1 71 ? -7.707 26.828 -15.547 1 95.5 71 ILE A CA 1
ATOM 581 C C . ILE A 1 71 ? -8.32 26.109 -14.344 1 95.5 71 ILE A C 1
ATOM 583 O O . ILE A 1 71 ? -9.336 25.422 -14.477 1 95.5 71 ILE A O 1
ATOM 587 N N . SER A 1 72 ? -7.676 26.25 -13.211 1 94.38 72 SER A N 1
ATOM 588 C CA . SER A 1 72 ? -8.18 25.688 -11.969 1 94.38 72 SER A CA 1
ATOM 589 C C . SER A 1 72 ? -9.234 26.594 -11.336 1 94.38 72 SER A C 1
ATOM 591 O O . SER A 1 72 ? -9.102 27.812 -11.352 1 94.38 72 SER A O 1
ATOM 593 N N . SER A 1 73 ? -10.289 26.031 -10.836 1 94.69 73 SER A N 1
ATOM 594 C CA . SER A 1 73 ? -11.375 26.797 -10.227 1 94.69 73 SER A CA 1
ATOM 595 C C . SER A 1 73 ? -11.32 26.703 -8.703 1 94.69 73 SER A C 1
ATOM 597 O O . SER A 1 73 ? -12.289 27.062 -8.023 1 94.69 73 SER A O 1
ATOM 599 N N . VAL A 1 74 ? -10.25 26.234 -8.133 1 92.19 74 VAL A N 1
ATOM 600 C CA . VAL A 1 74 ? -10.141 26.016 -6.691 1 92.19 74 VAL A CA 1
ATOM 601 C C . VAL A 1 74 ? -10.07 27.359 -5.973 1 92.19 74 VAL A C 1
ATOM 603 O O . VAL A 1 74 ? -10.758 27.578 -4.973 1 92.19 74 VAL A O 1
ATOM 606 N N . TYR A 1 75 ? -9.195 28.219 -6.535 1 92.31 75 TYR A N 1
ATOM 607 C CA . TYR A 1 75 ? -8.992 29.516 -5.906 1 92.31 75 TYR A CA 1
ATOM 608 C C . TYR A 1 75 ? -9.336 30.641 -6.867 1 92.31 75 TYR A C 1
ATOM 610 O O . TYR A 1 75 ? -9.266 30.484 -8.086 1 92.31 75 TYR A O 1
ATOM 618 N N . ASP A 1 76 ? -9.672 31.719 -6.219 1 94.06 76 ASP A N 1
ATOM 619 C CA . ASP A 1 76 ? -9.828 32.938 -7.012 1 94.06 76 ASP A CA 1
ATOM 620 C C . ASP A 1 76 ? -8.492 33.406 -7.57 1 94.06 76 ASP A C 1
ATOM 622 O O . ASP A 1 76 ? -7.438 33.125 -6.996 1 94.06 76 ASP A O 1
ATOM 626 N N . LEU A 1 77 ? -8.555 34.062 -8.727 1 95 77 LEU A N 1
ATOM 627 C CA . LEU A 1 77 ? -7.324 34.469 -9.414 1 95 77 LEU A CA 1
ATOM 628 C C . LEU A 1 77 ? -7.258 35.969 -9.57 1 95 77 LEU A C 1
ATOM 630 O O . LEU A 1 77 ? -8.281 36.625 -9.805 1 95 77 LEU A O 1
ATOM 634 N N . ASP A 1 78 ? -6.074 36.469 -9.375 1 94.44 78 ASP A N 1
ATOM 635 C CA . ASP A 1 78 ? -5.711 37.812 -9.828 1 94.44 78 ASP A CA 1
ATOM 636 C C . ASP A 1 78 ? -4.984 37.75 -11.172 1 94.44 78 ASP A C 1
ATOM 638 O O . ASP A 1 78 ? -3.926 37.125 -11.289 1 94.44 78 ASP A O 1
ATOM 642 N N . MET A 1 79 ? -5.523 38.406 -12.141 1 94.81 79 MET A N 1
ATOM 643 C CA . MET A 1 79 ? -4.965 38.312 -13.492 1 94.81 79 MET A CA 1
ATOM 644 C C . MET A 1 79 ? -4.445 39.688 -13.945 1 94.81 79 MET A C 1
ATOM 646 O O . MET A 1 79 ? -5.02 40.719 -13.609 1 94.81 79 MET A O 1
ATOM 650 N N . LEU A 1 80 ? -3.344 39.625 -14.688 1 93.5 80 LEU A N 1
ATOM 651 C CA . LEU A 1 80 ? -2.719 40.781 -15.297 1 93.5 80 LEU A CA 1
ATOM 652 C C . LEU A 1 80 ? -2.523 40.594 -16.797 1 93.5 80 LEU A C 1
ATOM 654 O O . LEU A 1 80 ? -2.076 39.5 -17.219 1 93.5 80 LEU A O 1
ATOM 658 N N . VAL A 1 81 ? -2.928 41.5 -17.547 1 93.75 81 VAL A N 1
ATOM 659 C CA . VAL A 1 81 ? -2.695 41.5 -18.984 1 93.75 81 VAL A CA 1
ATOM 660 C C . VAL A 1 81 ? -1.604 42.5 -19.344 1 93.75 81 VAL A C 1
ATOM 662 O O . VAL A 1 81 ? -1.726 43.688 -19.047 1 93.75 81 VAL A O 1
ATOM 665 N N . LEU A 1 82 ? -0.613 41.969 -20.031 1 93.06 82 LEU A N 1
ATOM 666 C CA . LEU A 1 82 ? 0.526 42.812 -20.406 1 93.06 82 LEU A CA 1
ATOM 667 C C . LEU A 1 82 ? 0.641 42.938 -21.922 1 93.06 82 LEU A C 1
ATOM 669 O O . LEU A 1 82 ? 0.134 42.094 -22.656 1 93.06 82 LEU A O 1
ATOM 673 N N . ASN A 1 83 ? 1.396 44 -22.359 1 89.94 83 ASN A N 1
ATOM 674 C CA . ASN A 1 83 ? 1.624 44.219 -23.781 1 89.94 83 ASN A CA 1
ATOM 675 C C . ASN A 1 83 ? 3.021 43.75 -24.203 1 89.94 83 ASN A C 1
ATOM 677 O O . ASN A 1 83 ? 3.422 43.938 -25.344 1 89.94 83 ASN A O 1
ATOM 681 N N . GLU A 1 84 ? 3.711 43.094 -23.266 1 89 84 GLU A N 1
ATOM 682 C CA . GLU A 1 84 ? 5.035 42.531 -23.547 1 89 84 GLU A CA 1
ATOM 683 C C . GLU A 1 84 ? 5.223 41.188 -22.891 1 89 84 GLU A C 1
ATOM 685 O O . GLU A 1 84 ? 4.527 40.844 -21.922 1 89 84 GLU A O 1
ATOM 690 N N . ASN A 1 85 ? 6.113 40.469 -23.516 1 90.38 85 ASN A N 1
ATOM 691 C CA . ASN A 1 85 ? 6.473 39.156 -22.953 1 90.38 85 ASN A CA 1
ATOM 692 C C . ASN A 1 85 ? 7.469 39.312 -21.797 1 90.38 85 ASN A C 1
ATOM 694 O O . ASN A 1 85 ? 8.656 39.562 -22.031 1 90.38 85 ASN A O 1
ATOM 698 N N . ALA A 1 86 ? 7.023 39.156 -20.672 1 87.31 86 ALA A N 1
ATOM 699 C CA . ALA A 1 86 ? 7.887 39.312 -19.5 1 87.31 86 ALA A CA 1
ATOM 700 C C . ALA A 1 86 ? 8.445 37.938 -19.078 1 87.31 86 ALA A C 1
ATOM 702 O O . ALA A 1 86 ? 8.906 37.781 -17.938 1 87.31 86 ALA A O 1
ATOM 703 N N . GLY A 1 87 ? 8.297 36.969 -19.922 1 90.06 87 GLY A N 1
ATOM 704 C CA . GLY A 1 87 ? 8.82 35.656 -19.594 1 90.06 87 GLY A CA 1
ATOM 705 C C . GLY A 1 87 ? 7.801 34.75 -18.922 1 90.06 87 GLY A C 1
ATOM 706 O O . GLY A 1 87 ? 6.594 34.969 -19.062 1 90.06 87 GLY A O 1
ATOM 707 N N . THR A 1 88 ? 8.297 33.688 -18.156 1 91.44 88 THR A N 1
ATOM 708 C CA . THR A 1 88 ? 7.414 32.719 -17.531 1 91.44 88 THR A CA 1
ATOM 709 C C . THR A 1 88 ? 6.809 33.281 -16.25 1 91.44 88 THR A C 1
ATOM 711 O O . THR A 1 88 ? 5.738 32.844 -15.812 1 91.44 88 THR A O 1
ATOM 714 N N . THR A 1 89 ? 7.523 34.25 -15.711 1 90.38 89 THR A N 1
ATOM 715 C CA . THR A 1 89 ? 7.047 34.906 -14.5 1 90.38 89 THR A CA 1
ATOM 716 C C . THR A 1 89 ? 7.223 36.406 -14.602 1 90.38 89 THR A C 1
ATOM 718 O O . THR A 1 89 ? 8.164 36.906 -15.234 1 90.38 89 THR A O 1
ATOM 721 N N . TYR A 1 90 ? 6.148 37.156 -14.078 1 89.62 90 TYR A N 1
ATOM 722 C CA . TYR A 1 90 ? 6.195 38.594 -14.031 1 89.62 90 TYR A CA 1
ATOM 723 C C . TYR A 1 90 ? 6.09 39.094 -12.594 1 89.62 90 TYR A C 1
ATOM 725 O O . TYR A 1 90 ? 5.184 38.688 -11.852 1 89.62 90 TYR A O 1
ATOM 733 N N . ASP A 1 91 ? 7.074 39.938 -12.242 1 88.25 91 ASP A N 1
ATOM 734 C CA . ASP A 1 91 ? 7.074 40.531 -10.906 1 88.25 91 ASP A CA 1
ATOM 735 C C . ASP A 1 91 ? 6.457 41.906 -10.914 1 88.25 91 ASP A C 1
ATOM 737 O O . ASP A 1 91 ? 6.934 42.812 -11.625 1 88.25 91 ASP A O 1
ATOM 741 N N . LEU A 1 92 ? 5.426 42.062 -10.125 1 85.25 92 LEU A N 1
ATOM 742 C CA . LEU A 1 92 ? 4.695 43.312 -10.055 1 85.25 92 LEU A CA 1
ATOM 743 C C . LEU A 1 92 ? 5.602 44.438 -9.555 1 85.25 92 LEU A C 1
ATOM 745 O O . LEU A 1 92 ? 5.324 45.625 -9.789 1 85.25 92 LEU A O 1
ATOM 749 N N . VAL A 1 93 ? 6.664 44.031 -8.82 1 78.69 93 VAL A N 1
ATOM 750 C CA . VAL A 1 93 ? 7.59 45.062 -8.328 1 78.69 93 VAL A CA 1
ATOM 751 C C . VAL A 1 93 ? 8.25 45.781 -9.5 1 78.69 93 VAL A C 1
ATOM 753 O O . VAL A 1 93 ? 8.594 46.969 -9.406 1 78.69 93 VAL A O 1
ATOM 756 N N . ASP A 1 94 ? 8.398 45.031 -10.508 1 68.38 94 ASP A N 1
ATOM 757 C CA . ASP A 1 94 ? 8.984 45.625 -11.719 1 68.38 94 ASP A CA 1
ATOM 758 C C . ASP A 1 94 ? 7.945 46.375 -12.516 1 68.38 94 ASP A C 1
ATOM 760 O O . ASP A 1 94 ? 8.133 46.656 -13.711 1 68.38 94 ASP A O 1
ATOM 764 N N . TYR A 1 95 ? 6.938 46.75 -11.781 1 65.81 95 TYR A N 1
ATOM 765 C CA . TYR A 1 95 ? 5.77 47.375 -12.391 1 65.81 95 TYR A CA 1
ATOM 766 C C . TYR A 1 95 ? 6.168 48.594 -13.211 1 65.81 95 TYR A C 1
ATOM 768 O O . TYR A 1 95 ? 6.855 49.5 -12.719 1 65.81 95 TYR A O 1
ATOM 776 N N . HIS A 1 96 ? 6.082 48.438 -14.461 1 67.31 96 HIS A N 1
ATOM 777 C CA . HIS A 1 96 ? 6.129 49.625 -15.312 1 67.31 96 HIS A CA 1
ATOM 778 C C . HIS A 1 96 ? 4.766 49.906 -15.93 1 67.31 96 HIS A C 1
ATOM 780 O O . HIS A 1 96 ? 4.105 49 -16.453 1 67.31 96 HIS A O 1
ATOM 786 N N . THR A 1 97 ? 4.098 51.062 -15.617 1 65.12 97 THR A N 1
ATOM 787 C CA . THR A 1 97 ? 2.791 51.531 -16.078 1 65.12 97 THR A CA 1
ATOM 788 C C . THR A 1 97 ? 2.627 51.281 -17.562 1 65.12 97 THR A C 1
ATOM 790 O O . THR A 1 97 ? 1.517 51.031 -18.047 1 65.12 97 THR A O 1
ATOM 793 N N . LYS A 1 98 ? 3.664 51.25 -18.234 1 66.75 98 LYS A N 1
ATOM 794 C CA . LYS A 1 98 ? 3.551 51.188 -19.688 1 66.75 98 LYS A CA 1
ATOM 795 C C . LYS A 1 98 ? 3.305 49.75 -20.141 1 66.75 98 LYS A C 1
ATOM 797 O O . LYS A 1 98 ? 2.787 49.5 -21.234 1 66.75 98 LYS A O 1
ATOM 802 N N . VAL A 1 99 ? 3.473 48.875 -19.234 1 77.75 99 VAL A N 1
ATOM 803 C CA . VAL A 1 99 ? 3.434 47.469 -19.672 1 77.75 99 VAL A CA 1
ATOM 804 C C . VAL A 1 99 ? 2.092 46.844 -19.312 1 77.75 99 VAL A C 1
ATOM 806 O O . VAL A 1 99 ? 1.612 45.938 -19.984 1 77.75 99 VAL A O 1
ATOM 809 N N . LEU A 1 100 ? 1.43 47.531 -18.406 1 83.25 100 LEU A N 1
ATOM 810 C CA . LEU A 1 100 ? 0.177 46.969 -17.938 1 83.25 100 LEU A CA 1
ATOM 811 C C . LEU A 1 100 ? -1.004 47.469 -18.75 1 83.25 100 LEU A C 1
ATOM 813 O O . LEU A 1 100 ? -1.211 48.688 -18.844 1 83.25 100 LEU A O 1
ATOM 817 N N . GLU A 1 101 ? -1.738 46.594 -19.25 1 84.88 101 GLU A N 1
ATOM 818 C CA . GLU A 1 101 ? -2.92 46.969 -20.016 1 84.88 101 GLU A CA 1
ATOM 819 C C . GLU A 1 101 ? -4.172 46.969 -19.141 1 84.88 101 GLU A C 1
ATOM 821 O O . GLU A 1 101 ? -4.93 47.938 -19.156 1 84.88 101 GLU A O 1
ATOM 826 N N . CYS A 1 102 ? -4.359 45.875 -18.453 1 89.81 102 CYS A N 1
ATOM 827 C CA . CYS A 1 102 ? -5.5 45.812 -17.547 1 89.81 102 CYS A CA 1
ATOM 828 C C . CYS A 1 102 ? -5.281 44.75 -16.484 1 89.81 102 CYS A C 1
ATOM 830 O O . CYS A 1 102 ? -4.383 43.906 -16.609 1 89.81 102 CYS A O 1
ATOM 832 N N . SER A 1 103 ? -5.98 44.875 -15.344 1 90.5 103 SER A N 1
ATOM 833 C CA . SER A 1 103 ? -5.965 43.938 -14.242 1 90.5 103 SER A CA 1
ATOM 834 C C . SER A 1 103 ? -7.375 43.562 -13.789 1 90.5 103 SER A C 1
ATOM 836 O O . SER A 1 103 ? -8.273 44.438 -13.82 1 90.5 103 SER A O 1
ATOM 838 N N . LEU A 1 104 ? -7.578 42.344 -13.43 1 93.06 104 LEU A N 1
ATOM 839 C CA . LEU A 1 104 ? -8.898 41.938 -12.969 1 93.06 104 LEU A CA 1
ATOM 840 C C . LEU A 1 104 ? -8.797 40.812 -11.938 1 93.06 104 LEU A C 1
ATOM 842 O O . LEU A 1 104 ? -7.828 40.062 -11.938 1 93.06 104 LEU A O 1
ATOM 846 N N . GLN A 1 105 ? -9.695 40.844 -10.984 1 92.75 105 GLN A N 1
ATOM 847 C CA . GLN A 1 105 ? -9.898 39.75 -10.016 1 92.75 105 GLN A CA 1
ATOM 848 C C . GLN A 1 105 ? -11.156 38.938 -10.344 1 92.75 105 GLN A C 1
ATOM 850 O O . GLN A 1 105 ? -12.234 39.531 -10.516 1 92.75 105 GLN A O 1
ATOM 855 N N . THR A 1 106 ? -10.961 37.688 -10.461 1 92.56 106 THR A N 1
ATOM 856 C CA . THR A 1 106 ? -12.109 36.875 -10.891 1 92.56 106 THR A CA 1
ATOM 857 C C . THR A 1 106 ? -12.109 35.531 -10.195 1 92.56 106 THR A C 1
ATOM 859 O O . THR A 1 106 ? -11.117 35.125 -9.586 1 92.56 106 THR A O 1
ATOM 862 N N . SER A 1 107 ? -13.297 35 -10.172 1 93.94 107 SER A N 1
ATOM 863 C CA . SER A 1 107 ? -13.516 33.656 -9.656 1 93.94 107 SER A CA 1
ATOM 864 C C . SER A 1 107 ? -14.148 32.75 -10.719 1 93.94 107 SER A C 1
ATOM 866 O O . SER A 1 107 ? -15.008 33.188 -11.484 1 93.94 107 SER A O 1
ATOM 868 N N . PHE A 1 108 ? -13.648 31.562 -10.836 1 95.75 108 PHE A N 1
ATOM 869 C CA . PHE A 1 108 ? -14.18 30.578 -11.781 1 95.75 108 PHE A CA 1
ATOM 870 C C . PHE A 1 108 ? -14.789 29.391 -11.039 1 95.75 108 PHE A C 1
ATOM 872 O O . PHE A 1 108 ? -14.469 29.156 -9.875 1 95.75 108 PHE A O 1
ATOM 879 N N . GLY A 1 109 ? -15.711 28.766 -11.68 1 95.38 109 GLY A N 1
ATOM 880 C CA . GLY A 1 109 ? -16.328 27.562 -11.133 1 95.38 109 GLY A CA 1
ATOM 881 C C . GLY A 1 109 ? -16.078 26.328 -11.961 1 95.38 109 GLY A C 1
ATOM 882 O O . GLY A 1 109 ? -15.711 26.422 -13.141 1 95.38 109 GLY A O 1
ATOM 883 N N . GLU A 1 110 ? -16.281 25.203 -11.352 1 95.06 110 GLU A N 1
ATOM 884 C CA . GLU A 1 110 ? -16.016 23.906 -11.977 1 95.06 110 GLU A CA 1
ATOM 885 C C . GLU A 1 110 ? -16.891 23.703 -13.211 1 95.06 110 GLU A C 1
ATOM 887 O O . GLU A 1 110 ? -18.094 23.953 -13.18 1 95.06 110 GLU A O 1
ATOM 892 N N . PHE A 1 111 ? -16.344 23.297 -14.359 1 94.88 111 PHE A N 1
ATOM 893 C CA . PHE A 1 111 ? -16.969 22.938 -15.625 1 94.88 111 PHE A CA 1
ATOM 894 C C . PHE A 1 111 ? -17.641 24.156 -16.25 1 94.88 111 PHE A C 1
ATOM 896 O O . PHE A 1 111 ? -18.578 24.016 -17.031 1 94.88 111 PHE A O 1
ATOM 903 N N . GLY A 1 112 ? -17.25 25.312 -15.891 1 95.38 112 GLY A N 1
ATOM 904 C CA . GLY A 1 112 ? -17.688 26.531 -16.531 1 95.38 112 GLY A CA 1
ATOM 905 C C . GLY A 1 112 ? -16.875 26.875 -17.766 1 95.38 112 GLY A C 1
ATOM 906 O O . GLY A 1 112 ? -15.797 26.328 -17.984 1 95.38 112 GLY A O 1
ATOM 907 N N . ILE A 1 113 ? -17.516 27.656 -18.594 1 96.25 113 ILE A N 1
ATOM 908 C CA . ILE A 1 113 ? -16.828 28.266 -19.734 1 96.25 113 ILE A CA 1
ATOM 909 C C . ILE A 1 113 ? -16.875 29.781 -19.625 1 96.25 113 ILE A C 1
ATOM 911 O O . ILE A 1 113 ? -17.953 30.375 -19.516 1 96.25 113 ILE A O 1
ATOM 915 N N . TYR A 1 114 ? -15.703 30.359 -19.719 1 96.88 114 TYR A N 1
ATOM 916 C CA . TYR A 1 114 ? -15.586 31.797 -19.578 1 96.88 114 TYR A CA 1
ATOM 917 C C . TYR A 1 114 ? -14.82 32.406 -20.734 1 96.88 114 TYR A C 1
ATOM 919 O O . TYR A 1 114 ? -13.961 31.75 -21.344 1 96.88 114 TYR A O 1
ATOM 927 N N . ASP A 1 115 ? -15.156 33.625 -21.031 1 96.12 115 ASP A N 1
ATOM 928 C CA . ASP A 1 115 ? -14.453 34.406 -22.047 1 96.12 115 ASP A CA 1
ATOM 929 C C . ASP A 1 115 ? -13.844 35.656 -21.438 1 96.12 115 ASP A C 1
ATOM 931 O O . ASP A 1 115 ? -14.547 36.469 -20.844 1 96.12 115 ASP A O 1
ATOM 935 N N . LEU A 1 116 ? -12.633 35.656 -21.531 1 96.19 116 LEU A N 1
ATOM 936 C CA . LEU A 1 116 ? -11.953 36.906 -21.219 1 96.19 116 LEU A CA 1
ATOM 937 C C . LEU A 1 116 ? -11.75 37.75 -22.484 1 96.19 116 LEU A C 1
ATOM 939 O O . LEU A 1 116 ? -11.008 37.344 -23.391 1 96.19 116 LEU A O 1
ATOM 943 N N . ILE A 1 117 ? -12.336 38.844 -22.562 1 95.38 117 ILE A N 1
ATOM 944 C CA . ILE A 1 117 ? -12.281 39.688 -23.734 1 95.38 117 ILE A CA 1
ATOM 945 C C . ILE A 1 117 ? -11.414 40.906 -23.438 1 95.38 117 ILE A C 1
ATOM 947 O O . ILE A 1 117 ? -11.688 41.656 -22.5 1 95.38 117 ILE A O 1
ATOM 951 N N . ILE A 1 118 ? -10.445 41.031 -24.219 1 94.56 118 ILE A N 1
ATOM 952 C CA . ILE A 1 118 ? -9.547 42.156 -24.156 1 94.56 118 ILE A CA 1
ATOM 953 C C . ILE A 1 118 ? -9.852 43.125 -25.297 1 94.56 118 ILE A C 1
ATOM 955 O O . ILE A 1 118 ? -9.68 42.781 -26.469 1 94.56 118 ILE A O 1
ATOM 959 N N . SER A 1 119 ? -10.242 44.281 -24.953 1 92.62 119 SER A N 1
ATOM 960 C CA . SER A 1 119 ? -10.641 45.25 -25.984 1 92.62 119 SER A CA 1
ATOM 961 C C . SER A 1 119 ? -10.148 46.656 -25.656 1 92.62 119 SER A C 1
ATOM 963 O O . SER A 1 119 ? -9.844 46.938 -24.5 1 92.62 119 SER A O 1
ATOM 965 N N . ALA A 1 120 ? -10.07 47.344 -26.734 1 88.88 120 ALA A N 1
ATOM 966 C CA . ALA A 1 120 ? -9.688 48.75 -26.578 1 88.88 120 ALA A CA 1
ATOM 967 C C . ALA A 1 120 ? -10.914 49.625 -26.328 1 88.88 120 ALA A C 1
ATOM 969 O O . ALA A 1 120 ? -11.961 49.438 -26.953 1 88.88 120 ALA A O 1
ATOM 970 N N . ASN A 1 121 ? -10.875 50.281 -25.344 1 85.12 121 ASN A N 1
ATOM 971 C CA . ASN A 1 121 ? -11.852 51.344 -25.078 1 85.12 121 ASN A CA 1
ATOM 972 C C . ASN A 1 121 ? -11.195 52.719 -25.109 1 85.12 121 ASN A C 1
ATOM 974 O O . ASN A 1 121 ? -10.844 53.281 -24.078 1 85.12 121 ASN A O 1
ATOM 978 N N . GLY A 1 122 ? -11.219 53.344 -26.203 1 80.44 122 GLY A N 1
ATOM 979 C CA . GLY A 1 122 ? -10.484 54.562 -26.375 1 80.44 122 GLY A CA 1
ATOM 980 C C . GLY A 1 122 ? -8.984 54.406 -26.203 1 80.44 122 GLY A C 1
ATOM 981 O O . GLY A 1 122 ? -8.359 53.625 -26.922 1 80.44 122 GLY A O 1
ATOM 982 N N . ASN A 1 123 ? -8.531 55.094 -25.125 1 77.31 123 ASN A N 1
ATOM 983 C CA . ASN A 1 123 ? -7.094 55.062 -24.891 1 77.31 123 ASN A CA 1
ATOM 984 C C . ASN A 1 123 ? -6.734 54.031 -23.812 1 77.31 123 ASN A C 1
ATOM 986 O O . ASN A 1 123 ? -5.559 53.844 -23.5 1 77.31 123 ASN A O 1
ATOM 990 N N . LYS A 1 124 ? -7.777 53.375 -23.438 1 84.44 124 LYS A N 1
ATOM 991 C CA . LYS A 1 124 ? -7.504 52.406 -22.391 1 84.44 124 LYS A CA 1
ATOM 992 C C . LYS A 1 124 ? -7.98 51.031 -22.797 1 84.44 124 LYS A C 1
ATOM 994 O O . LYS A 1 124 ? -8.938 50.875 -23.562 1 84.44 124 LYS A O 1
ATOM 999 N N . THR A 1 125 ? -7.102 50.062 -22.406 1 89.38 125 THR A N 1
ATOM 1000 C CA . THR A 1 125 ? -7.48 48.688 -22.641 1 89.38 125 THR A CA 1
ATOM 1001 C C . THR A 1 125 ? -8.383 48.188 -21.516 1 89.38 125 THR A C 1
ATOM 1003 O O . THR A 1 125 ? -8.133 48.438 -20.344 1 89.38 125 THR A O 1
ATOM 1006 N N . GLU A 1 126 ? -9.523 47.656 -21.891 1 91.19 126 GLU A N 1
ATOM 1007 C CA . GLU A 1 126 ? -10.477 47.094 -20.938 1 91.19 126 GLU A CA 1
ATOM 1008 C C . GLU A 1 126 ? -10.531 45.562 -21.047 1 91.19 126 GLU A C 1
ATOM 1010 O O . GLU A 1 126 ? -10.492 45 -22.141 1 91.19 126 GLU A O 1
ATOM 1015 N N . CYS A 1 127 ? -10.453 45 -19.844 1 93.5 127 CYS A N 1
ATOM 1016 C CA . CYS A 1 127 ? -10.602 43.531 -19.75 1 93.5 127 CYS A CA 1
ATOM 1017 C C . CYS A 1 127 ? -11.922 43.156 -19.078 1 93.5 127 CYS A C 1
ATOM 1019 O O . CYS A 1 127 ? -12.242 43.688 -18 1 93.5 127 CYS A O 1
ATOM 1021 N N . ARG A 1 128 ? -12.727 42.406 -19.766 1 93.62 128 ARG A N 1
ATOM 1022 C CA . ARG A 1 128 ? -14.008 41.969 -19.25 1 93.62 128 ARG A CA 1
ATOM 1023 C C . ARG A 1 128 ? -14.141 40.438 -19.328 1 93.62 128 ARG A C 1
ATOM 1025 O O . ARG A 1 128 ? -13.664 39.812 -20.281 1 93.62 128 ARG A O 1
ATOM 1032 N N . ILE A 1 129 ? -14.742 39.875 -18.281 1 95.44 129 ILE A N 1
ATOM 1033 C CA . ILE A 1 129 ? -14.992 38.438 -18.25 1 95.44 129 ILE A CA 1
ATOM 1034 C C . ILE A 1 129 ? -16.484 38.156 -18.469 1 95.44 129 ILE A C 1
ATOM 1036 O O . ILE A 1 129 ? -17.328 38.812 -17.859 1 95.44 129 ILE A O 1
ATOM 1040 N N . GLU A 1 130 ? -16.797 37.344 -19.406 1 95.44 130 GLU A N 1
ATOM 1041 C CA . GLU A 1 130 ? -18.172 36.906 -19.688 1 95.44 130 GLU A CA 1
ATOM 1042 C C . GLU A 1 130 ? -18.328 35.406 -19.453 1 95.44 130 GLU A C 1
ATOM 1044 O O . GLU A 1 130 ? -17.453 34.625 -19.828 1 95.44 130 GLU A O 1
ATOM 1049 N N . THR A 1 131 ? -19.453 35.062 -18.812 1 95.69 131 THR A N 1
ATOM 1050 C CA . THR A 1 131 ? -19.75 33.656 -18.594 1 95.69 131 THR A CA 1
ATOM 1051 C C . THR A 1 131 ? -20.562 33.094 -19.75 1 95.69 131 THR A C 1
ATOM 1053 O O . THR A 1 131 ? -21.656 33.562 -20.031 1 95.69 131 THR A O 1
ATOM 1056 N N . ILE A 1 132 ? -20.047 32.156 -20.406 1 94.25 132 ILE A N 1
ATOM 1057 C CA . ILE A 1 132 ? -20.719 31.516 -21.531 1 94.25 132 ILE A CA 1
ATOM 1058 C C . ILE A 1 132 ? -21.562 30.344 -21.016 1 94.25 132 ILE A C 1
ATOM 1060 O O . ILE A 1 132 ? -22.719 30.203 -21.406 1 94.25 132 ILE A O 1
ATOM 1064 N N . GLN A 1 133 ? -20.953 29.531 -20.219 1 93.81 133 GLN A N 1
ATOM 1065 C CA . GLN A 1 133 ? -21.609 28.422 -19.547 1 93.81 133 GLN A CA 1
ATOM 1066 C C . GLN A 1 133 ? -21.422 28.484 -18.031 1 93.81 133 GLN A C 1
ATOM 1068 O O . GLN A 1 133 ? -20.281 28.5 -17.547 1 93.81 133 GLN A O 1
ATOM 1073 N N . PRO A 1 134 ? -22.516 28.641 -17.344 1 93.25 134 PRO A N 1
ATOM 1074 C CA . PRO A 1 134 ? -22.391 28.703 -15.883 1 93.25 134 PRO A CA 1
ATOM 1075 C C . PRO A 1 134 ? -21.812 27.422 -15.289 1 93.25 134 PRO A C 1
ATOM 1077 O O . PRO A 1 134 ? -22.062 26.328 -15.805 1 93.25 134 PRO A O 1
ATOM 1080 N N . PRO A 1 135 ? -21.016 27.594 -14.25 1 94.56 135 PRO A N 1
ATOM 1081 C CA . PRO A 1 135 ? -20.406 26.438 -13.586 1 94.56 135 PRO A CA 1
ATOM 1082 C C . PRO A 1 135 ? -21.438 25.578 -12.844 1 94.56 135 PRO A C 1
ATOM 1084 O O . PRO A 1 135 ? -22.562 26.031 -12.594 1 94.56 135 PRO A O 1
ATOM 1087 N N . VAL A 1 136 ? -21.094 24.406 -12.555 1 93.19 136 VAL A N 1
ATOM 1088 C CA . VAL A 1 136 ? -21.938 23.484 -11.797 1 93.19 136 VAL A CA 1
ATOM 1089 C C . VAL A 1 136 ? -21.812 23.797 -10.305 1 93.19 136 VAL A C 1
ATOM 1091 O O . VAL A 1 136 ? -20.875 24.453 -9.875 1 93.19 136 VAL A O 1
ATOM 1094 N N . ASP A 1 137 ? -22.812 23.422 -9.516 1 91.12 137 ASP A N 1
ATOM 1095 C CA . ASP A 1 137 ? -22.797 23.594 -8.062 1 91.12 137 ASP A CA 1
ATOM 1096 C C . ASP A 1 137 ? -22.031 22.469 -7.383 1 91.12 137 ASP A C 1
ATOM 1098 O O . ASP A 1 137 ? -22.5 21.328 -7.332 1 91.12 137 ASP A O 1
ATOM 1102 N N . ILE A 1 138 ? -20.922 22.797 -6.809 1 91.94 138 ILE A N 1
ATOM 1103 C CA . ILE A 1 138 ? -20.047 21.781 -6.215 1 91.94 138 ILE A CA 1
ATOM 1104 C C . ILE A 1 138 ? -20.547 21.438 -4.812 1 91.94 138 ILE A C 1
ATOM 1106 O O . ILE A 1 138 ? -20.062 20.484 -4.195 1 91.94 138 ILE A O 1
ATOM 1110 N N . VAL A 1 139 ? -21.547 22.156 -4.27 1 91.44 139 VAL A N 1
ATOM 1111 C CA . VAL A 1 139 ? -22.094 21.891 -2.941 1 91.44 139 VAL A CA 1
ATOM 1112 C C . VAL A 1 139 ? -23.234 20.875 -3.043 1 91.44 139 VAL A C 1
ATOM 1114 O O . VAL A 1 139 ? -23.562 20.203 -2.064 1 91.44 139 VAL A O 1
ATOM 1117 N N . LEU A 1 140 ? -23.812 20.688 -4.156 1 91.88 140 LEU A N 1
ATOM 1118 C CA . LEU A 1 140 ? -24.938 19.812 -4.367 1 91.88 140 LEU A CA 1
ATOM 1119 C C . LEU A 1 140 ? -24.578 18.359 -4.062 1 91.88 140 LEU A C 1
ATOM 1121 O O . LEU A 1 140 ? -25.359 17.625 -3.471 1 91.88 140 LEU A O 1
ATOM 1125 N N . PRO A 1 141 ? -23.422 17.938 -4.492 1 93.62 141 PRO A N 1
ATOM 1126 C CA . PRO A 1 141 ? -23.016 16.562 -4.148 1 93.62 141 PRO A CA 1
ATOM 1127 C C . PRO A 1 141 ? -22.984 16.312 -2.641 1 93.62 141 PRO A C 1
ATOM 1129 O O . PRO A 1 141 ? -23.297 15.219 -2.18 1 93.62 141 PRO A O 1
ATOM 1132 N N . VAL A 1 142 ? -22.531 17.25 -1.89 1 92.94 142 VAL A N 1
ATOM 1133 C CA . VAL A 1 142 ? -22.484 17.109 -0.439 1 92.94 142 VAL A CA 1
ATOM 1134 C C . VAL A 1 142 ? -23.875 16.859 0.112 1 92.94 142 VAL A C 1
ATOM 1136 O O . VAL A 1 142 ? -24.078 15.961 0.942 1 92.94 142 VAL A O 1
ATOM 1139 N N . PHE A 1 143 ? -24.812 17.594 -0.335 1 92.12 143 PHE A N 1
ATOM 1140 C CA . PHE A 1 143 ? -26.203 17.438 0.09 1 92.12 143 PHE A CA 1
ATOM 1141 C C . PHE A 1 143 ? -26.766 16.094 -0.368 1 92.12 143 PHE A C 1
ATOM 1143 O O . PHE A 1 143 ? -27.453 15.406 0.389 1 92.12 143 PHE A O 1
ATOM 1150 N N . ALA A 1 144 ? -26.484 15.758 -1.604 1 92.38 144 ALA A N 1
ATOM 1151 C CA . ALA A 1 144 ? -27 14.508 -2.166 1 92.38 144 ALA A CA 1
ATOM 1152 C C . ALA A 1 144 ? -26.453 13.305 -1.407 1 92.38 144 ALA A C 1
ATOM 1154 O O . ALA A 1 144 ? -27.203 12.398 -1.044 1 92.38 144 ALA A O 1
ATOM 1155 N N . VAL A 1 145 ? -25.188 13.297 -1.166 1 92.38 145 VAL A N 1
ATOM 1156 C CA . VAL A 1 145 ? -24.562 12.164 -0.49 1 92.38 145 VAL A CA 1
ATOM 1157 C C . VAL A 1 145 ? -25.047 12.094 0.958 1 92.38 145 VAL A C 1
ATOM 1159 O O . VAL A 1 145 ? -25.25 11.008 1.502 1 92.38 145 VAL A O 1
ATOM 1162 N N . THR A 1 146 ? -25.188 13.195 1.611 1 91.38 146 THR A N 1
ATOM 1163 C CA . THR A 1 146 ? -25.703 13.219 2.975 1 91.38 146 THR A CA 1
ATOM 1164 C C . THR A 1 146 ? -27.125 12.672 3.018 1 91.38 146 THR A C 1
ATOM 1166 O O . THR A 1 146 ? -27.469 11.875 3.9 1 91.38 146 THR A O 1
ATOM 1169 N N . MET A 1 147 ? -27.922 13.047 2.1 1 91.12 147 MET A N 1
ATOM 1170 C CA . MET A 1 147 ? -29.297 12.555 2.021 1 91.12 147 MET A CA 1
ATOM 1171 C C . MET A 1 147 ? -29.312 11.055 1.739 1 91.12 147 MET A C 1
ATOM 1173 O O . MET A 1 147 ? -30.109 10.32 2.33 1 91.12 147 MET A O 1
ATOM 1177 N N . MET A 1 148 ? -28.5 10.672 0.868 1 90.12 148 MET A N 1
ATOM 1178 C CA . MET A 1 148 ? -28.391 9.25 0.562 1 90.12 148 MET A CA 1
ATOM 1179 C C . MET A 1 148 ? -27.984 8.461 1.798 1 90.12 148 MET A C 1
ATOM 1181 O O . MET A 1 148 ? -28.5 7.363 2.039 1 90.12 148 MET A O 1
ATOM 1185 N N . SER A 1 149 ? -27.047 8.969 2.523 1 89 149 SER A N 1
ATOM 1186 C CA . SER A 1 149 ? -26.609 8.305 3.742 1 89 149 SER A CA 1
ATOM 1187 C C . SER A 1 149 ? -27.719 8.227 4.777 1 89 149 SER A C 1
ATOM 1189 O O . SER A 1 149 ? -27.875 7.211 5.461 1 89 149 SER A O 1
ATOM 1191 N N . ILE A 1 150 ? -28.547 9.25 4.871 1 87.88 150 ILE A N 1
ATOM 1192 C CA . ILE A 1 150 ? -29.672 9.273 5.797 1 87.88 150 ILE A CA 1
ATOM 1193 C C . ILE A 1 150 ? -30.734 8.258 5.363 1 87.88 150 ILE A C 1
ATOM 1195 O O . ILE A 1 150 ? -31.266 7.52 6.191 1 87.88 150 ILE A O 1
ATOM 1199 N N . ILE A 1 151 ? -30.922 8.188 4.133 1 88.88 151 ILE A N 1
ATOM 1200 C CA . ILE A 1 151 ? -31.891 7.246 3.59 1 88.88 151 ILE A CA 1
ATOM 1201 C C . ILE A 1 151 ? -31.422 5.816 3.832 1 88.88 151 ILE A C 1
ATOM 1203 O O . ILE A 1 151 ? -32.219 4.957 4.242 1 88.88 151 ILE A O 1
ATOM 1207 N N . LEU A 1 152 ? -30.172 5.605 3.535 1 85.56 152 LEU A N 1
ATOM 1208 C CA . LEU A 1 152 ? -29.609 4.273 3.752 1 85.56 152 LEU A CA 1
ATOM 1209 C C . LEU A 1 152 ? -29.703 3.881 5.223 1 85.56 152 LEU A C 1
ATOM 1211 O O . LEU A 1 152 ? -30 2.729 5.543 1 85.56 152 LEU A O 1
ATOM 1215 N N . LEU A 1 153 ? -29.375 4.797 6.113 1 82.75 153 LEU A N 1
ATOM 1216 C CA . LEU A 1 153 ? -29.484 4.535 7.547 1 82.75 153 LEU A CA 1
ATOM 1217 C C . LEU A 1 153 ? -30.938 4.281 7.945 1 82.75 153 LEU A C 1
ATOM 1219 O O . LEU A 1 153 ? -31.219 3.41 8.773 1 82.75 153 LEU A O 1
ATOM 1223 N N . ALA A 1 154 ? -31.906 4.98 7.344 1 85.88 154 ALA A N 1
ATOM 1224 C CA . ALA A 1 154 ? -33.312 4.801 7.613 1 85.88 154 ALA A CA 1
ATOM 1225 C C . ALA A 1 154 ? -33.812 3.443 7.113 1 85.88 154 ALA A C 1
ATOM 1227 O O . ALA A 1 154 ? -34.594 2.764 7.797 1 85.88 154 ALA A O 1
ATOM 1228 N N . LEU A 1 155 ? -33.281 3.07 6.031 1 86.38 155 LEU A N 1
ATOM 1229 C CA . LEU A 1 155 ? -33.656 1.784 5.457 1 86.38 155 LEU A CA 1
ATOM 1230 C C . LEU A 1 155 ? -33.125 0.632 6.293 1 86.38 155 LEU A C 1
ATOM 1232 O O . LEU A 1 155 ? -33.844 -0.344 6.547 1 86.38 155 LEU A O 1
ATOM 1236 N N . THR A 1 156 ? -31.859 0.777 6.625 1 82.06 156 THR A N 1
ATOM 1237 C CA . THR A 1 156 ? -31.266 -0.268 7.449 1 82.06 156 THR A CA 1
ATOM 1238 C C . THR A 1 156 ? -31.969 -0.34 8.812 1 82.06 156 THR A C 1
ATOM 1240 O O . THR A 1 156 ? -32.219 -1.43 9.328 1 82.06 156 THR A O 1
ATOM 1243 N N . SER A 1 157 ? -32.281 0.771 9.422 1 81.25 157 SER A N 1
ATOM 1244 C CA . SER A 1 157 ? -33.031 0.802 10.68 1 81.25 157 SER A CA 1
ATOM 1245 C C . SER A 1 157 ? -34.438 0.24 10.516 1 81.25 157 SER A C 1
ATOM 1247 O O . SER A 1 157 ? -34.938 -0.478 11.383 1 81.25 157 SER A O 1
ATOM 1249 N N . GLY A 1 158 ? -34.938 0.546 9.375 1 78.06 158 GLY A N 1
ATOM 1250 C CA . GLY A 1 158 ? -36.25 -0.011 9.07 1 78.06 158 GLY A CA 1
ATOM 1251 C C . GLY A 1 158 ? -36.219 -1.521 8.922 1 78.06 158 GLY A C 1
ATOM 1252 O O . GLY A 1 158 ? -37.125 -2.207 9.438 1 78.06 158 GLY A O 1
ATOM 1253 N N . CYS A 1 159 ? -35.188 -1.942 8.211 1 76.12 159 CYS A N 1
ATOM 1254 C CA . CYS A 1 159 ? -35.062 -3.383 8.031 1 76.12 159 CYS A CA 1
ATOM 1255 C C . CYS A 1 159 ? -34.844 -4.082 9.375 1 76.12 159 CYS A C 1
ATOM 1257 O O . CYS A 1 159 ? -35.406 -5.156 9.609 1 76.12 159 CYS A O 1
ATOM 1259 N N . PHE A 1 160 ? -34.031 -3.518 10.195 1 75.06 160 PHE A N 1
ATOM 1260 C CA . PHE A 1 160 ? -33.812 -4.074 11.531 1 75.06 160 PHE A CA 1
ATOM 1261 C C . PHE A 1 160 ? -35.094 -4.062 12.336 1 75.06 160 PHE A C 1
ATOM 1263 O O . PHE A 1 160 ? -35.406 -5.031 13.039 1 75.06 160 PHE A O 1
ATOM 1270 N N . TYR A 1 161 ? -35.812 -2.955 12.195 1 69.56 161 TYR A N 1
ATOM 1271 C CA . TYR A 1 161 ? -37.062 -2.857 12.898 1 69.56 161 TYR A CA 1
ATOM 1272 C C . TYR A 1 161 ? -38.062 -3.867 12.352 1 69.56 161 TYR A C 1
ATOM 1274 O O . TYR A 1 161 ? -38.812 -4.496 13.117 1 69.56 161 TYR A O 1
ATOM 1282 N N . LEU A 1 162 ? -38.094 -4.012 11.055 1 73.19 162 LEU A N 1
ATOM 1283 C CA . LEU A 1 162 ? -39 -4.977 10.422 1 73.19 162 LEU A CA 1
ATOM 1284 C C . LEU A 1 162 ? -38.625 -6.402 10.82 1 73.19 162 LEU A C 1
ATOM 1286 O O . LEU A 1 162 ? -39.5 -7.238 11.047 1 73.19 162 LEU A O 1
ATOM 1290 N N . ARG A 1 163 ? -37.375 -6.668 10.836 1 72.62 163 ARG A N 1
ATOM 1291 C CA . ARG A 1 163 ? -36.906 -7.988 11.266 1 72.62 163 ARG A CA 1
ATOM 1292 C C . ARG A 1 163 ? -37.312 -8.258 12.711 1 72.62 163 ARG A C 1
ATOM 1294 O O . ARG A 1 163 ? -37.719 -9.359 13.055 1 72.62 163 ARG A O 1
ATOM 1301 N N . LYS A 1 164 ? -37.094 -7.293 13.57 1 71.5 164 LYS A N 1
ATOM 1302 C CA . LYS A 1 164 ? -37.5 -7.418 14.969 1 71.5 164 LYS A CA 1
ATOM 1303 C C . LYS A 1 164 ? -39 -7.625 15.078 1 71.5 164 LYS A C 1
ATOM 1305 O O . LYS A 1 164 ? -39.469 -8.453 15.867 1 71.5 164 LYS A O 1
ATOM 1310 N N . TYR A 1 165 ? -39.625 -6.898 14.266 1 68.31 165 TYR A N 1
ATOM 1311 C CA . TYR A 1 165 ? -41.062 -7.031 14.242 1 68.31 165 TYR A CA 1
ATOM 1312 C C . TYR A 1 165 ? -41.5 -8.391 13.688 1 68.31 165 TYR A C 1
ATOM 1314 O O . TYR A 1 165 ? -42.406 -9.031 14.211 1 68.31 165 TYR A O 1
ATOM 1322 N N . TRP A 1 166 ? -40.844 -8.797 12.625 1 67.75 166 TRP A N 1
ATOM 1323 C CA . TRP A 1 166 ? -41.125 -10.086 12 1 67.75 166 TRP A CA 1
ATOM 1324 C C . TRP A 1 166 ? -40.812 -11.227 12.969 1 67.75 166 TRP A C 1
ATOM 1326 O O . TRP A 1 166 ? -41.625 -12.164 13.086 1 67.75 166 TRP A O 1
ATOM 1336 N N . ASN A 1 167 ? -39.656 -11.211 13.648 1 69.62 167 ASN A N 1
ATOM 1337 C CA . ASN A 1 167 ? -39.312 -12.227 14.641 1 69.62 167 ASN A CA 1
ATOM 1338 C C . ASN A 1 167 ? -40.281 -12.227 15.812 1 69.62 167 ASN A C 1
ATOM 1340 O O . ASN A 1 167 ? -40.625 -13.281 16.344 1 69.62 167 ASN A O 1
ATOM 1344 N N . ARG A 1 168 ? -40.688 -11 16.266 1 62.66 168 ARG A N 1
ATOM 1345 C CA . ARG A 1 168 ? -41.688 -10.914 17.312 1 62.66 168 ARG A CA 1
ATOM 1346 C C . ARG A 1 168 ? -43 -11.539 16.859 1 62.66 168 ARG A C 1
ATOM 1348 O O . ARG A 1 168 ? -43.688 -12.195 17.656 1 62.66 168 ARG A O 1
ATOM 1355 N N . TRP A 1 169 ? -43.312 -11.359 15.672 1 59.62 169 TRP A N 1
ATOM 1356 C CA . TRP A 1 169 ? -44.562 -11.898 15.141 1 59.62 169 TRP A CA 1
ATOM 1357 C C . TRP A 1 169 ? -44.469 -13.414 14.969 1 59.62 169 TRP A C 1
ATOM 1359 O O . TRP A 1 169 ? -45.438 -14.125 15.227 1 59.62 169 TRP A O 1
ATOM 1369 N N . HIS A 1 170 ? -43.344 -13.945 14.609 1 57.75 170 HIS A N 1
ATOM 1370 C CA . HIS A 1 170 ? -43.219 -15.383 14.406 1 57.75 170 HIS A CA 1
ATOM 1371 C C . HIS A 1 170 ? -42.938 -16.094 15.727 1 57.75 170 HIS A C 1
ATOM 1373 O O . HIS A 1 170 ? -43.125 -17.312 15.836 1 57.75 170 HIS A O 1
ATOM 1379 N N . LYS A 1 171 ? -42.219 -15.695 16.719 1 55.28 171 LYS A N 1
ATOM 1380 C CA . LYS A 1 171 ? -42.062 -16.281 18.047 1 55.28 171 LYS A CA 1
ATOM 1381 C C . LYS A 1 171 ? -43.406 -16.297 18.797 1 55.28 171 LYS A C 1
ATOM 1383 O O . LYS A 1 171 ? -43.625 -17.141 19.656 1 55.28 171 LYS A O 1
ATOM 1388 N N . VAL A 1 172 ? -44.375 -15.414 18.656 1 49.06 172 VAL A N 1
ATOM 1389 C CA . VAL A 1 172 ? -45.688 -15.453 19.328 1 49.06 172 VAL A CA 1
ATOM 1390 C C . VAL A 1 172 ? -46.406 -16.75 18.969 1 49.06 172 VAL A C 1
ATOM 1392 O O . VAL A 1 172 ? -47.062 -17.344 19.828 1 49.06 172 VAL A O 1
ATOM 1395 N N . ASP A 1 173 ? -46.312 -17.281 17.781 1 43.72 173 ASP A N 1
ATOM 1396 C CA . ASP A 1 173 ? -47.062 -18.5 17.469 1 43.72 173 ASP A CA 1
ATOM 1397 C C . ASP A 1 173 ? -46.469 -19.703 18.172 1 43.72 173 ASP A C 1
ATOM 1399 O O . ASP A 1 173 ? -47.156 -20.719 18.344 1 43.72 173 ASP A O 1
ATOM 1403 N N . GLU A 1 174 ? -45.188 -19.797 18.359 1 39.66 174 GLU A N 1
ATOM 1404 C CA . GLU A 1 174 ? -44.656 -21 18.984 1 39.66 174 GLU A CA 1
ATOM 1405 C C . GLU A 1 174 ? -44.844 -20.953 20.5 1 39.66 174 GLU A C 1
ATOM 1407 O O . GLU A 1 174 ? -44.531 -21.938 21.188 1 39.66 174 GLU A O 1
ATOM 1412 N N . ARG A 1 175 ? -45.094 -19.781 21.109 1 43.53 175 ARG A N 1
ATOM 1413 C CA . ARG A 1 175 ? -45.25 -19.75 22.562 1 43.53 175 ARG A CA 1
ATOM 1414 C C . ARG A 1 175 ? -46.562 -20.406 22.984 1 43.53 175 ARG A C 1
ATOM 1416 O O . ARG A 1 175 ? -46.844 -20.562 24.172 1 43.53 175 ARG A O 1
ATOM 1423 N N . ASN A 1 176 ? -47.688 -20.516 22.078 1 36.12 176 ASN A N 1
ATOM 1424 C CA . ASN A 1 176 ? -48.875 -21.078 22.656 1 36.12 176 ASN A CA 1
ATOM 1425 C C . ASN A 1 176 ? -48.656 -22.516 23.109 1 36.12 176 ASN A C 1
ATOM 1427 O O . ASN A 1 176 ? -49.531 -23.109 23.766 1 36.12 176 ASN A O 1
ATOM 1431 N N . SER A 1 177 ? -48 -23.312 22.281 1 33.72 177 SER A N 1
ATOM 1432 C CA . SER A 1 177 ? -48.156 -24.719 22.688 1 33.72 177 SER A CA 1
ATOM 1433 C C . SER A 1 177 ? -47.375 -25.016 23.953 1 33.72 177 SER A C 1
ATOM 1435 O O . SER A 1 177 ? -47.719 -25.906 24.719 1 33.72 177 SER A O 1
ATOM 1437 N N . ASP A 1 178 ? -46.094 -24.781 24.031 1 33.38 178 ASP A N 1
ATOM 1438 C CA . ASP A 1 178 ? -45.344 -25.531 25.016 1 33.38 178 ASP A CA 1
ATOM 1439 C C . ASP A 1 178 ? -45.375 -24.844 26.391 1 33.38 178 ASP A C 1
ATOM 1441 O O . ASP A 1 178 ? -44.625 -23.891 26.625 1 33.38 178 ASP A O 1
ATOM 1445 N N . THR A 1 179 ? -46.719 -24.594 26.859 1 30.41 179 THR A N 1
ATOM 1446 C CA . THR A 1 179 ? -46.938 -24.016 28.188 1 30.41 179 THR A CA 1
ATOM 1447 C C . THR A 1 179 ? -46 -24.672 29.203 1 30.41 179 THR A C 1
ATOM 1449 O O . THR A 1 179 ? -45.469 -23.984 30.094 1 30.41 179 THR A O 1
ATOM 1452 N N . GLU A 1 180 ? -46.219 -26.078 29.391 1 28.38 180 GLU A N 1
ATOM 1453 C CA . GLU A 1 180 ? -46.219 -26.578 30.766 1 28.38 180 GLU A CA 1
ATOM 1454 C C . GLU A 1 180 ? -44.812 -26.641 31.328 1 28.38 180 GLU A C 1
ATOM 1456 O O . GLU A 1 180 ? -44.625 -26.984 32.5 1 28.38 180 GLU A O 1
ATOM 1461 N N . SER A 1 181 ? -43.75 -26.906 30.438 1 28.78 181 SER A N 1
ATOM 1462 C CA . SER A 1 181 ? -42.719 -27.609 31.203 1 28.78 181 SER A CA 1
ATOM 1463 C C . SER A 1 181 ? -42.094 -26.703 32.25 1 28.78 181 SER A C 1
ATOM 1465 O O . SER A 1 181 ? -42.031 -25.484 32.062 1 28.78 181 SER A O 1
ATOM 1467 N N . ASN A 1 182 ? -41.938 -27.203 33.5 1 27.17 182 ASN A N 1
ATOM 1468 C CA . ASN A 1 182 ? -41.438 -26.812 34.812 1 27.17 182 ASN A CA 1
ATOM 1469 C C . ASN A 1 182 ? -40.094 -26.141 34.719 1 27.17 182 ASN A C 1
ATOM 1471 O O . ASN A 1 182 ? -39.125 -26.703 34.156 1 27.17 182 ASN A O 1
ATOM 1475 N N . SER A 1 183 ? -40.094 -24.859 34.469 1 25.19 183 SER A N 1
ATOM 1476 C CA . SER A 1 183 ? -38.938 -24 34.469 1 25.19 183 SER A CA 1
ATOM 1477 C C . SER A 1 183 ? -38.062 -24.219 35.719 1 25.19 183 SER A C 1
ATOM 1479 O O . SER A 1 183 ? -38.438 -23.766 36.812 1 25.19 183 SER A O 1
ATOM 1481 N N . GLU A 1 184 ? -37.688 -25.562 35.875 1 27.16 184 GLU A N 1
ATOM 1482 C CA . GLU A 1 184 ? -36.781 -25.703 37 1 27.16 184 GLU A CA 1
ATOM 1483 C C . GLU A 1 184 ? -35.688 -24.656 36.969 1 27.16 184 GLU A C 1
ATOM 1485 O O . GLU A 1 184 ? -34.969 -24.531 35.969 1 27.16 184 GLU A O 1
ATOM 1490 N N . TYR A 1 185 ? -35.906 -23.531 37.656 1 26.69 185 TYR A N 1
ATOM 1491 C CA . TYR A 1 185 ? -35.031 -22.438 38 1 26.69 185 TYR A CA 1
ATOM 1492 C C . TYR A 1 185 ? -33.688 -22.969 38.5 1 26.69 185 TYR A C 1
ATOM 1494 O O . TYR A 1 185 ? -33.594 -23.547 39.594 1 26.69 185 TYR A O 1
ATOM 1502 N N . THR A 1 186 ? -33.062 -23.797 37.656 1 27.42 186 THR A N 1
ATOM 1503 C CA . THR A 1 186 ? -31.766 -24.172 38.188 1 27.42 186 THR A CA 1
ATOM 1504 C C . THR A 1 186 ? -30.938 -22.922 38.5 1 27.42 186 THR A C 1
ATOM 1506 O O . THR A 1 186 ? -30.766 -22.062 37.625 1 27.42 186 THR A O 1
ATOM 1509 N N . ILE A 1 187 ? -30.922 -22.609 39.75 1 27.47 187 ILE A N 1
ATOM 1510 C CA . ILE A 1 187 ? -30.078 -21.625 40.438 1 27.47 187 ILE A CA 1
ATOM 1511 C C . ILE A 1 187 ? -28.625 -21.828 40.031 1 27.47 187 ILE A C 1
ATOM 1513 O O . ILE A 1 187 ? -28.031 -22.875 40.344 1 27.47 187 ILE A O 1
ATOM 1517 N N . ASN A 1 188 ? -28.359 -21.641 38.75 1 26.17 188 ASN A N 1
ATOM 1518 C CA . ASN A 1 188 ? -26.953 -21.719 38.375 1 26.17 188 ASN A CA 1
ATOM 1519 C C . ASN A 1 188 ? -26.094 -20.797 39.25 1 26.17 188 ASN A C 1
ATOM 1521 O O . ASN A 1 188 ? -26.344 -19.594 39.312 1 26.17 188 ASN A O 1
ATOM 1525 N N . LYS A 1 189 ? -25.5 -21.281 40.219 1 29.81 189 LYS A N 1
ATOM 1526 C CA . LYS A 1 189 ? -24.484 -20.734 41.125 1 29.81 189 LYS A CA 1
ATOM 1527 C C . LYS A 1 189 ? -23.312 -20.188 40.344 1 29.81 189 LYS A C 1
ATOM 1529 O O . LYS A 1 189 ? -22.297 -20.875 40.156 1 29.81 189 LYS A O 1
ATOM 1534 N N . GLY A 1 190 ? -23.516 -19.719 39.094 1 27.55 190 GLY A N 1
ATOM 1535 C CA . GLY A 1 190 ? -22.344 -19.203 38.375 1 27.55 190 GLY A CA 1
ATOM 1536 C C . GLY A 1 190 ? -21.625 -18.094 39.125 1 27.55 190 GLY A C 1
ATOM 1537 O O . GLY A 1 190 ? -22.266 -17.125 39.562 1 27.55 190 GLY A O 1
ATOM 1538 N N . GLY A 1 191 ? -20.719 -18.422 39.938 1 31.2 191 GLY A N 1
ATOM 1539 C CA . GLY A 1 191 ? -19.781 -17.469 40.531 1 31.2 191 GLY A CA 1
ATOM 1540 C C . GLY A 1 191 ? -19.281 -16.438 39.531 1 31.2 191 GLY A C 1
ATOM 1541 O O . GLY A 1 191 ? -18.891 -16.797 38.406 1 31.2 191 GLY A O 1
ATOM 1542 N N . SER A 1 192 ? -19.859 -15.344 39.438 1 30 192 SER A N 1
ATOM 1543 C CA . SER A 1 192 ? -19.625 -14.172 38.594 1 30 192 SER A CA 1
ATOM 1544 C C . SER A 1 192 ? -18.156 -13.758 38.625 1 30 192 SER A C 1
ATOM 1546 O O . SER A 1 192 ? -17.641 -13.352 39.656 1 30 192 SER A O 1
ATOM 1548 N N . LYS A 1 193 ? -17.25 -14.5 38.031 1 34.5 193 LYS A N 1
ATOM 1549 C CA . LYS A 1 193 ? -15.938 -13.906 37.812 1 34.5 193 LYS A CA 1
ATOM 1550 C C . LYS A 1 193 ? -16.047 -12.414 37.5 1 34.5 193 LYS A C 1
ATOM 1552 O O . LYS A 1 193 ? -16.719 -12.031 36.531 1 34.5 193 LYS A O 1
ATOM 1557 N N . VAL A 1 194 ? -15.898 -11.617 38.406 1 30.5 194 VAL A N 1
ATOM 1558 C CA . VAL A 1 194 ? -15.781 -10.164 38.344 1 30.5 194 VAL A CA 1
ATOM 1559 C C . VAL A 1 194 ? -14.844 -9.75 37.219 1 30.5 194 VAL A C 1
ATOM 1561 O O . VAL A 1 194 ? -13.648 -10.047 37.25 1 30.5 194 VAL A O 1
ATOM 1564 N N . LYS A 1 195 ? -15.227 -9.773 36.031 1 33.97 195 LYS A N 1
ATOM 1565 C CA . LYS A 1 195 ? -14.492 -9.125 34.938 1 33.97 195 LYS A CA 1
ATOM 1566 C C . LYS A 1 195 ? -13.93 -7.777 35.375 1 33.97 195 LYS A C 1
ATOM 1568 O O . LYS A 1 195 ? -14.672 -6.914 35.844 1 33.97 195 LYS A O 1
ATOM 1573 N N . LYS A 1 196 ? -12.766 -7.711 35.75 1 35.56 196 LYS A N 1
ATOM 1574 C CA . LYS A 1 196 ? -12.023 -6.488 36.062 1 35.56 196 LYS A CA 1
ATOM 1575 C C . LYS A 1 196 ? -12.375 -5.379 35.062 1 35.56 196 LYS A C 1
ATOM 1577 O O . LYS A 1 196 ? -12.062 -5.48 33.875 1 35.56 196 LYS A O 1
ATOM 1582 N N . LEU A 1 197 ? -13.5 -4.727 35.219 1 36.19 197 LEU A N 1
ATOM 1583 C CA . LEU A 1 197 ? -13.828 -3.518 34.469 1 36.19 197 LEU A CA 1
ATOM 1584 C C . LEU A 1 197 ? -12.609 -2.6 34.344 1 36.19 197 LEU A C 1
ATOM 1586 O O . LEU A 1 197 ? -12.117 -2.104 35.375 1 36.19 197 LEU A O 1
ATOM 1590 N N . THR A 1 198 ? -11.695 -2.857 33.656 1 45.28 198 THR A N 1
ATOM 1591 C CA . THR A 1 198 ? -10.719 -1.806 33.375 1 45.28 198 THR A CA 1
ATOM 1592 C C . THR A 1 198 ? -11.414 -0.458 33.219 1 45.28 198 THR A C 1
ATOM 1594 O O . THR A 1 198 ? -12.477 -0.375 32.594 1 45.28 198 THR A O 1
ATOM 1597 N N . ASN A 1 199 ? -11.344 0.503 34.094 1 52.81 199 ASN A N 1
ATOM 1598 C CA . ASN A 1 199 ? -11.867 1.853 34.281 1 52.81 199 ASN A CA 1
ATOM 1599 C C . ASN A 1 199 ? -11.672 2.691 33 1 52.81 199 ASN A C 1
ATOM 1601 O O . ASN A 1 199 ? -11.031 3.742 33.062 1 52.81 199 ASN A O 1
ATOM 1605 N N . ARG A 1 200 ? -11.891 2.15 31.922 1 63.94 200 ARG A N 1
ATOM 1606 C CA . ARG A 1 200 ? -11.844 2.947 30.703 1 63.94 200 ARG A CA 1
ATOM 1607 C C . ARG A 1 200 ? -13.062 3.859 30.594 1 63.94 200 ARG A C 1
ATOM 1609 O O . ARG A 1 200 ? -14.188 3.43 30.844 1 63.94 200 ARG A O 1
ATOM 1616 N N . LEU A 1 201 ? -12.797 5.219 30.578 1 83.94 201 LEU A N 1
ATOM 1617 C CA . LEU A 1 201 ? -13.812 6.266 30.453 1 83.94 201 LEU A CA 1
ATOM 1618 C C . LEU A 1 201 ? -14.445 6.246 29.078 1 83.94 201 LEU A C 1
ATOM 1620 O O . LEU A 1 201 ? -13.805 6.609 28.094 1 83.94 201 LEU A O 1
ATOM 1624 N N . LYS A 1 202 ? -15.602 5.766 28.938 1 91.56 202 LYS A N 1
ATOM 1625 C CA . LYS A 1 202 ? -16.344 5.652 27.688 1 91.56 202 LYS A CA 1
ATOM 1626 C C . LYS A 1 202 ? -16.391 6.992 26.953 1 91.56 202 LYS A C 1
ATOM 1628 O O . LYS A 1 202 ? -16.359 7.035 25.734 1 91.56 202 LYS A O 1
ATOM 1633 N N . SER A 1 203 ? -16.516 8.047 27.734 1 95.31 203 SER A N 1
ATOM 1634 C CA . SER A 1 203 ? -16.594 9.375 27.141 1 95.31 203 SER A CA 1
ATOM 1635 C C . SER A 1 203 ? -15.312 9.719 26.391 1 95.31 203 SER A C 1
ATOM 1637 O O . SER A 1 203 ? -15.359 10.336 25.328 1 95.31 203 SER A O 1
ATOM 1639 N N . LEU A 1 204 ? -14.203 9.32 26.938 1 95.12 204 LEU A N 1
ATOM 1640 C CA . LEU A 1 204 ? -12.93 9.586 26.281 1 95.12 204 LEU A CA 1
ATOM 1641 C C . LEU A 1 204 ? -12.797 8.766 25 1 95.12 204 LEU A C 1
ATOM 1643 O O . LEU A 1 204 ? -12.289 9.258 24 1 95.12 204 LEU A O 1
ATOM 1647 N N . ASP A 1 205 ? -13.234 7.547 25.047 1 94.75 205 ASP A N 1
ATOM 1648 C CA . ASP A 1 205 ? -13.203 6.695 23.859 1 94.75 205 ASP A CA 1
ATOM 1649 C C . ASP A 1 205 ? -14.133 7.238 22.766 1 94.75 205 ASP A C 1
ATOM 1651 O O . ASP A 1 205 ? -13.812 7.172 21.578 1 94.75 205 ASP A O 1
ATOM 1655 N N . ALA A 1 206 ? -15.227 7.691 23.219 1 96.62 206 ALA A N 1
ATOM 1656 C CA . ALA A 1 206 ? -16.156 8.289 22.281 1 96.62 206 ALA A CA 1
ATOM 1657 C C . ALA A 1 206 ? -15.562 9.531 21.625 1 96.62 206 ALA A C 1
ATOM 1659 O O . ALA A 1 206 ? -15.734 9.75 20.422 1 96.62 206 ALA A O 1
ATOM 1660 N N . PHE A 1 207 ? -14.953 10.359 22.438 1 97.19 207 PHE A N 1
ATOM 1661 C CA . PHE A 1 207 ? -14.289 11.547 21.906 1 97.19 207 PHE A CA 1
ATOM 1662 C C . PHE A 1 207 ? -13.195 11.156 20.922 1 97.19 207 PHE A C 1
ATOM 1664 O O . PHE A 1 207 ? -13.062 11.766 19.859 1 97.19 207 PHE A O 1
ATOM 1671 N N . ARG A 1 208 ? -12.453 10.18 21.219 1 96.25 208 ARG A N 1
ATOM 1672 C CA . ARG A 1 208 ? -11.422 9.664 20.312 1 96.25 208 ARG A CA 1
ATOM 1673 C C . ARG A 1 208 ? -12.031 9.195 19 1 96.25 208 ARG A C 1
ATOM 1675 O O . ARG A 1 208 ? -11.492 9.477 17.922 1 96.25 208 ARG A O 1
ATOM 1682 N N . GLY A 1 209 ? -13.094 8.414 19.188 1 96.75 209 GLY A N 1
ATOM 1683 C CA . GLY A 1 209 ? -13.789 7.945 18 1 96.75 209 GLY A CA 1
ATOM 1684 C C . GLY A 1 209 ? -14.312 9.078 17.125 1 96.75 209 GLY A C 1
ATOM 1685 O O . GLY A 1 209 ? -14.281 8.984 15.898 1 96.75 209 GLY A O 1
ATOM 1686 N N . PHE A 1 210 ? -14.789 10.109 17.781 1 96.31 210 PHE A N 1
ATOM 1687 C CA . PHE A 1 210 ? -15.258 11.297 17.062 1 96.31 210 PHE A CA 1
ATOM 1688 C C . PHE A 1 210 ? -14.141 11.922 16.25 1 96.31 210 PHE A C 1
ATOM 1690 O O . PHE A 1 210 ? -14.375 12.406 15.133 1 96.31 210 PHE A O 1
ATOM 1697 N N . CYS A 1 211 ? -12.953 11.867 16.719 1 96.19 211 CYS A N 1
ATOM 1698 C CA . CYS A 1 211 ? -11.797 12.422 16.031 1 96.19 211 CYS A CA 1
ATOM 1699 C C . CYS A 1 211 ? -11.367 11.523 14.883 1 96.19 211 CYS A C 1
ATOM 1701 O O . CYS A 1 211 ? -10.805 12 13.891 1 96.19 211 CYS A O 1
ATOM 1703 N N . VAL A 1 212 ? -11.672 10.242 14.961 1 96.12 212 VAL A N 1
ATOM 1704 C CA . VAL A 1 212 ? -11.234 9.273 13.969 1 96.12 212 VAL A CA 1
ATOM 1705 C C . VAL A 1 212 ? -12.047 9.438 12.68 1 96.12 212 VAL A C 1
ATOM 1707 O O . VAL A 1 212 ? -11.531 9.227 11.578 1 96.12 212 VAL A O 1
ATOM 1710 N N . VAL A 1 213 ? -13.281 9.805 12.781 1 94.62 213 VAL A N 1
ATOM 1711 C CA . VAL A 1 213 ? -14.172 9.898 11.625 1 94.62 213 VAL A CA 1
ATOM 1712 C C . VAL A 1 213 ? -13.617 10.906 10.625 1 94.62 213 VAL A C 1
ATOM 1714 O O . VAL A 1 213 ? -13.414 10.57 9.453 1 94.62 213 VAL A O 1
ATOM 1717 N N . PRO A 1 214 ? -13.359 12.141 11.086 1 94.19 214 PRO A N 1
ATOM 1718 C CA . PRO A 1 214 ? -12.781 13.07 10.125 1 94.19 214 PRO A CA 1
ATOM 1719 C C . PRO A 1 214 ? -11.398 12.633 9.633 1 94.19 214 PRO A C 1
ATOM 1721 O O . PRO A 1 214 ? -11.031 12.906 8.484 1 94.19 214 PRO A O 1
ATOM 1724 N N . LEU A 1 215 ? -10.695 11.992 10.445 1 94.69 215 LEU A N 1
ATOM 1725 C CA . LEU A 1 215 ? -9.391 11.484 10.031 1 94.69 215 LEU A CA 1
ATOM 1726 C C . LEU A 1 215 ? -9.531 10.469 8.906 1 94.69 215 LEU A C 1
ATOM 1728 O O . LEU A 1 215 ? -8.773 10.508 7.934 1 94.69 215 LEU A O 1
ATOM 1732 N N . LEU A 1 216 ? -10.422 9.539 9.031 1 96.06 216 LEU A N 1
ATOM 1733 C CA . LEU A 1 216 ? -10.68 8.555 7.988 1 96.06 216 LEU A CA 1
ATOM 1734 C C . LEU A 1 216 ? -11.156 9.227 6.707 1 96.06 216 LEU A C 1
ATOM 1736 O O . LEU A 1 216 ? -10.797 8.812 5.605 1 96.06 216 LEU A O 1
ATOM 1740 N N . PHE A 1 217 ? -12 10.234 6.922 1 94.81 217 PHE A N 1
ATOM 1741 C CA . PHE A 1 217 ? -12.508 10.992 5.785 1 94.81 217 PHE A CA 1
ATOM 1742 C C . PHE A 1 217 ? -11.367 11.695 5.059 1 94.81 217 PHE A C 1
ATOM 1744 O O . PHE A 1 217 ? -11.32 11.719 3.828 1 94.81 217 PHE A O 1
ATOM 1751 N N . TYR A 1 218 ? -10.5 12.25 5.777 1 93.12 218 TYR A N 1
ATOM 1752 C CA . TYR A 1 218 ? -9.328 12.914 5.211 1 93.12 218 TYR A CA 1
ATOM 1753 C C . TYR A 1 218 ? -8.445 11.922 4.469 1 93.12 218 TYR A C 1
ATOM 1755 O O . TYR A 1 218 ? -8 12.195 3.352 1 93.12 218 TYR A O 1
ATOM 1763 N N . ASN A 1 219 ? -8.195 10.727 5.051 1 92.75 219 ASN A N 1
ATOM 1764 C CA . ASN A 1 219 ? -7.387 9.688 4.418 1 92.75 219 ASN A CA 1
ATOM 1765 C C . ASN A 1 219 ? -8.055 9.141 3.162 1 92.75 219 ASN A C 1
ATOM 1767 O O . ASN A 1 219 ? -7.391 8.57 2.295 1 92.75 219 ASN A O 1
ATOM 1771 N N . GLY A 1 220 ? -9.391 9.305 3.125 1 93.38 220 GLY A N 1
ATOM 1772 C CA . GLY A 1 220 ? -10.156 8.867 1.966 1 93.38 220 GLY A CA 1
ATOM 1773 C C . GLY A 1 220 ? -10.273 9.938 0.895 1 93.38 220 GLY A C 1
ATOM 1774 O O . GLY A 1 220 ? -11.242 9.945 0.13 1 93.38 220 GLY A O 1
ATOM 1775 N N . PHE A 1 221 ? -9.516 10.969 0.865 1 91.75 221 PHE A N 1
ATOM 1776 C CA . PHE A 1 221 ? -9.344 11.969 -0.182 1 91.75 221 PHE A CA 1
ATOM 1777 C C . PHE A 1 221 ? -10.453 13.008 -0.119 1 91.75 221 PHE A C 1
ATOM 1779 O O . PHE A 1 221 ? -10.633 13.789 -1.057 1 91.75 221 PHE A O 1
ATOM 1786 N N . MET A 1 222 ? -11.359 12.977 0.863 1 93.56 222 MET A N 1
ATOM 1787 C CA . MET A 1 222 ? -12.32 14.016 1.227 1 93.56 222 MET A CA 1
ATOM 1788 C C . MET A 1 222 ? -13.18 14.406 0.029 1 93.56 222 MET A C 1
ATOM 1790 O O . MET A 1 222 ? -13.453 15.586 -0.186 1 93.56 222 MET A O 1
ATOM 1794 N N . GLY A 1 223 ? -13.461 13.531 -0.856 1 93.94 223 GLY A N 1
ATOM 1795 C CA . GLY A 1 223 ? -14.328 13.797 -1.99 1 93.94 223 GLY A CA 1
ATOM 1796 C C . GLY A 1 223 ? -13.664 14.641 -3.064 1 93.94 223 GLY A C 1
ATOM 1797 O O . GLY A 1 223 ? -14.32 15.086 -4.008 1 93.94 223 GLY A O 1
ATOM 1798 N N . GLY A 1 224 ? -12.422 14.938 -2.891 1 93.5 224 GLY A N 1
ATOM 1799 C CA . GLY A 1 224 ? -11.695 15.75 -3.855 1 93.5 224 GLY A CA 1
ATOM 1800 C C . GLY A 1 224 ? -11.82 17.234 -3.6 1 93.5 224 GLY A C 1
ATOM 1801 O O . GLY A 1 224 ? -11.445 18.047 -4.441 1 93.5 224 GLY A O 1
ATOM 1802 N N . TYR A 1 225 ? -12.391 17.609 -2.508 1 93.12 225 TYR A N 1
ATOM 1803 C CA . TYR A 1 225 ? -12.523 19.016 -2.158 1 93.12 225 TYR A CA 1
ATOM 1804 C C . TYR A 1 225 ? -11.227 19.562 -1.562 1 93.12 225 TYR A C 1
ATOM 1806 O O . TYR A 1 225 ? -10.906 19.281 -0.404 1 93.12 225 TYR A O 1
ATOM 1814 N N . GLN A 1 226 ? -10.547 20.344 -2.234 1 87.44 226 GLN A N 1
ATOM 1815 C CA . GLN A 1 226 ? -9.266 20.891 -1.804 1 87.44 226 GLN A CA 1
ATOM 1816 C C . GLN A 1 226 ? -9.445 21.875 -0.654 1 87.44 226 GLN A C 1
ATOM 1818 O O . GLN A 1 226 ? -8.562 22 0.198 1 87.44 226 GLN A O 1
ATOM 1823 N N . LYS A 1 227 ? -10.609 22.547 -0.588 1 84.31 227 LYS A N 1
ATOM 1824 C CA . LYS A 1 227 ? -10.875 23.547 0.434 1 84.31 227 LYS A CA 1
ATOM 1825 C C . LYS A 1 227 ? -11.07 22.906 1.804 1 84.31 227 LYS A C 1
ATOM 1827 O O . LYS A 1 227 ? -10.992 23.594 2.83 1 84.31 227 LYS A O 1
ATOM 1832 N N . LEU A 1 228 ? -11.32 21.609 1.779 1 86.44 228 LEU A N 1
ATOM 1833 C CA . LEU A 1 228 ? -11.5 20.891 3.041 1 86.44 228 LEU A CA 1
ATOM 1834 C C . LEU A 1 228 ? -10.164 20.422 3.594 1 86.44 228 LEU A C 1
ATOM 1836 O O . LEU A 1 228 ? -10.07 20.031 4.762 1 86.44 228 LEU A O 1
ATOM 1840 N N . GLU A 1 229 ? -9.164 20.625 2.809 1 87.31 229 GLU A N 1
ATOM 1841 C CA . GLU A 1 229 ? -7.836 20.188 3.225 1 87.31 229 GLU A CA 1
ATOM 1842 C C . GLU A 1 229 ? -7.191 21.203 4.168 1 87.31 229 GLU A C 1
ATOM 1844 O O . GLU A 1 229 ? -7.867 22.078 4.695 1 87.31 229 GLU A O 1
ATOM 1849 N N . HIS A 1 230 ? -6.02 20.984 4.508 1 88.69 230 HIS A N 1
ATOM 1850 C CA . HIS A 1 230 ? -5.273 21.828 5.426 1 88.69 230 HIS A CA 1
ATOM 1851 C C . HIS A 1 230 ? -5.094 23.234 4.855 1 88.69 230 HIS A C 1
ATOM 1853 O O . HIS A 1 230 ? -5.102 23.422 3.635 1 88.69 230 HIS A O 1
ATOM 1859 N N . ALA A 1 231 ? -5.027 24.156 5.738 1 90 231 ALA A N 1
ATOM 1860 C CA . ALA A 1 231 ? -4.738 25.531 5.34 1 90 231 ALA A CA 1
ATOM 1861 C C . ALA A 1 231 ? -3.406 25.625 4.594 1 90 231 ALA A C 1
ATOM 1863 O O . ALA A 1 231 ? -2.488 24.844 4.863 1 90 231 ALA A O 1
ATOM 1864 N N . VAL A 1 232 ? -3.328 26.562 3.645 1 89.62 232 VAL A N 1
ATOM 1865 C CA . VAL A 1 232 ? -2.094 26.734 2.889 1 89.62 232 VAL A CA 1
ATOM 1866 C C . VAL A 1 232 ? -0.954 27.109 3.836 1 89.62 232 VAL A C 1
ATOM 1868 O O . VAL A 1 232 ? 0.124 26.516 3.781 1 89.62 232 VAL A O 1
ATOM 1871 N N . TRP A 1 233 ? -1.196 28.062 4.73 1 91.88 233 TRP A N 1
ATOM 1872 C CA . TRP A 1 233 ? -0.19 28.422 5.727 1 91.88 233 TRP A CA 1
ATOM 1873 C C . TRP A 1 233 ? -0.846 28.828 7.039 1 91.88 233 TRP A C 1
ATOM 1875 O O . TRP A 1 233 ? -0.776 28.094 8.031 1 91.88 233 TRP A O 1
ATOM 1885 N N . GLU A 1 234 ? -1.646 29.922 7 1 91.25 234 GLU A N 1
ATOM 1886 C CA . GLU A 1 234 ? -2.334 30.391 8.195 1 91.25 234 GLU A CA 1
ATOM 1887 C C . GLU A 1 234 ? -3.818 30.031 8.156 1 91.25 234 GLU A C 1
ATOM 1889 O O . GLU A 1 234 ? -4.418 29.969 7.082 1 91.25 234 GLU A O 1
ATOM 1894 N N . GLY A 1 235 ? -4.344 29.75 9.32 1 89.19 235 GLY A N 1
ATOM 1895 C CA . GLY A 1 235 ? -5.762 29.453 9.414 1 89.19 235 GLY A CA 1
ATOM 1896 C C . GLY A 1 235 ? -6.039 28.141 10.133 1 89.19 235 GLY A C 1
ATOM 1897 O O . GLY A 1 235 ? -5.109 27.406 10.469 1 89.19 235 GLY A O 1
ATOM 1898 N N . ILE A 1 236 ? -7.258 27.953 10.391 1 92.06 236 ILE A N 1
ATOM 1899 C CA . ILE A 1 236 ? -7.617 26.766 11.148 1 92.06 236 ILE A CA 1
ATOM 1900 C C . ILE A 1 236 ? -8.906 26.156 10.586 1 92.06 236 ILE A C 1
ATOM 1902 O O . ILE A 1 236 ? -9.93 26.141 11.273 1 92.06 236 ILE A O 1
ATOM 1906 N N . PRO A 1 237 ? -8.781 25.609 9.398 1 90.12 237 PRO A N 1
ATOM 1907 C CA . PRO A 1 237 ? -9.93 24.859 8.906 1 90.12 237 PRO A CA 1
ATOM 1908 C C . PRO A 1 237 ? -10.242 23.625 9.766 1 90.12 237 PRO A C 1
ATOM 1910 O O . PRO A 1 237 ? -9.516 23.344 10.719 1 90.12 237 PRO A O 1
ATOM 1913 N N . ILE A 1 238 ? -11.312 22.984 9.469 1 86.75 238 ILE A N 1
ATOM 1914 C CA . ILE A 1 238 ? -11.82 21.875 10.281 1 86.75 238 ILE A CA 1
ATOM 1915 C C . ILE A 1 238 ? -10.82 20.719 10.266 1 86.75 238 ILE A C 1
ATOM 1917 O O . ILE A 1 238 ? -10.703 19.984 11.25 1 86.75 238 ILE A O 1
ATOM 1921 N N . ALA A 1 239 ? -10.055 20.578 9.211 1 89.62 239 ALA A N 1
ATOM 1922 C CA . ALA A 1 239 ? -9.102 19.484 9.047 1 89.62 239 ALA A CA 1
ATOM 1923 C C . ALA A 1 239 ? -7.961 19.594 10.062 1 89.62 239 ALA A C 1
ATOM 1925 O O . ALA A 1 239 ? -7.223 18.641 10.281 1 89.62 239 ALA A O 1
ATOM 1926 N N . GLU A 1 240 ? -7.84 20.719 10.758 1 94.38 240 GLU A N 1
ATOM 1927 C CA . GLU A 1 240 ? -6.711 20.969 11.648 1 94.38 240 GLU A CA 1
ATOM 1928 C C . GLU A 1 240 ? -7.004 20.5 13.07 1 94.38 240 GLU A C 1
ATOM 1930 O O . GLU A 1 240 ? -6.105 20.453 13.906 1 94.38 240 GLU A O 1
ATOM 1935 N N . PHE A 1 241 ? -8.148 20 13.391 1 95.38 241 PHE A N 1
ATOM 1936 C CA . PHE A 1 241 ? -8.547 19.766 14.766 1 95.38 241 PHE A CA 1
ATOM 1937 C C . PHE A 1 241 ? -8.266 18.328 15.18 1 95.38 241 PHE A C 1
ATOM 1939 O O . PHE A 1 241 ? -7.828 18.078 16.297 1 95.38 241 PHE A O 1
ATOM 1946 N N . PRO A 1 242 ? -8.414 17.359 14.266 1 94.94 242 PRO A N 1
ATOM 1947 C CA . PRO A 1 242 ? -8.32 15.969 14.711 1 94.94 242 PRO A CA 1
ATOM 1948 C C . PRO A 1 242 ? -6.941 15.617 15.273 1 94.94 242 PRO A C 1
ATOM 1950 O O . PRO A 1 242 ? -6.844 15 16.344 1 94.94 242 PRO A O 1
ATOM 1953 N N . PHE A 1 243 ? -5.871 16.062 14.688 1 95.62 243 PHE A N 1
ATOM 1954 C CA . PHE A 1 243 ? -4.527 15.68 15.102 1 95.62 243 PHE A CA 1
ATOM 1955 C C . PHE A 1 243 ? -4.211 16.219 16.484 1 95.62 243 PHE A C 1
ATOM 1957 O O . PHE A 1 243 ? -3.836 15.445 17.375 1 95.62 243 PHE A O 1
ATOM 1964 N N . PRO A 1 244 ? -4.344 17.469 16.797 1 97.5 244 PRO A N 1
ATOM 1965 C CA . PRO A 1 244 ? -4.082 17.969 18.141 1 97.5 244 PRO A CA 1
ATOM 1966 C C . PRO A 1 244 ? -5.035 17.375 19.188 1 97.5 244 PRO A C 1
ATOM 1968 O O . PRO A 1 244 ? -4.656 17.203 20.344 1 97.5 244 PRO A O 1
ATOM 1971 N N . TRP A 1 245 ? -6.242 17.125 18.766 1 97.94 245 TRP A N 1
ATOM 1972 C CA . TRP A 1 245 ? -7.191 16.516 19.703 1 97.94 245 TRP A CA 1
ATOM 1973 C C . TRP A 1 245 ? -6.75 15.109 20.078 1 97.94 245 TRP A C 1
ATOM 1975 O O . TRP A 1 245 ? -6.914 14.68 21.219 1 97.94 245 TRP A O 1
ATOM 1985 N N . PHE A 1 246 ? -6.203 14.43 19.141 1 96.19 246 PHE A N 1
ATOM 1986 C CA . PHE A 1 246 ? -5.676 13.102 19.438 1 96.19 246 PHE A CA 1
ATOM 1987 C C . PHE A 1 246 ? -4.523 13.188 20.438 1 96.19 246 PHE A C 1
ATOM 1989 O O . PHE A 1 246 ? -4.41 12.352 21.328 1 96.19 246 PHE A O 1
ATOM 1996 N N . LEU A 1 247 ? -3.656 14.133 20.203 1 97.06 247 LEU A N 1
ATOM 1997 C CA . LEU A 1 247 ? -2.543 14.328 21.125 1 97.06 247 LEU A CA 1
ATOM 1998 C C . LEU A 1 247 ? -3.049 14.68 22.516 1 97.06 247 LEU A C 1
ATOM 2000 O O . LEU A 1 247 ? -2.559 14.148 23.516 1 97.06 247 LEU A O 1
ATOM 2004 N N . TRP A 1 248 ? -3.994 15.578 22.547 1 98.38 248 TRP A N 1
ATOM 2005 C CA . TRP A 1 248 ? -4.594 16.016 23.797 1 98.38 248 TRP A CA 1
ATOM 2006 C C . TRP A 1 248 ? -5.23 14.844 24.531 1 98.38 248 TRP A C 1
ATOM 2008 O O . TRP A 1 248 ? -5.047 14.688 25.75 1 98.38 248 TRP A O 1
ATOM 2018 N N . ILE A 1 249 ? -5.918 13.969 23.812 1 97.62 249 ILE A N 1
ATOM 2019 C CA . ILE A 1 249 ? -6.586 12.805 24.375 1 97.62 249 ILE A CA 1
ATOM 2020 C C . ILE A 1 249 ? -5.543 11.828 24.922 1 97.62 249 ILE A C 1
ATOM 2022 O O . ILE A 1 249 ? -5.723 11.266 26 1 97.62 249 ILE A O 1
ATOM 2026 N N . THR A 1 250 ? -4.512 11.648 24.141 1 95.25 250 THR A N 1
ATOM 2027 C CA . THR A 1 250 ? -3.426 10.789 24.594 1 95.25 250 THR A CA 1
ATOM 2028 C C . THR A 1 250 ? -2.822 11.305 25.891 1 95.25 250 THR A C 1
ATOM 2030 O O . THR A 1 250 ? -2.49 10.523 26.781 1 95.25 250 THR A O 1
ATOM 2033 N N . ALA A 1 251 ? -2.713 12.562 26.016 1 97.75 251 ALA A N 1
ATOM 2034 C CA . ALA A 1 251 ? -2.15 13.188 27.203 1 97.75 251 ALA A CA 1
ATOM 2035 C C . ALA A 1 251 ? -3.094 13.039 28.391 1 97.75 251 ALA A C 1
ATOM 2037 O O . ALA A 1 251 ? -2.646 12.891 29.531 1 97.75 251 ALA A O 1
ATOM 2038 N N . VAL A 1 252 ? -4.391 13.109 28.188 1 97.56 252 VAL A N 1
ATOM 2039 C CA . VAL A 1 252 ? -5.387 12.93 29.234 1 97.56 252 VAL A CA 1
ATOM 2040 C C . VAL A 1 252 ? -5.23 11.539 29.859 1 97.56 252 VAL A C 1
ATOM 2042 O O . VAL A 1 252 ? -5.441 11.367 31.062 1 97.56 252 VAL A O 1
ATOM 2045 N N . CYS A 1 253 ? -4.797 10.594 29.062 1 94.62 253 CYS A N 1
ATOM 2046 C CA . CYS A 1 253 ? -4.699 9.203 29.516 1 94.62 253 CYS A CA 1
ATOM 2047 C C . CYS A 1 253 ? -3.48 9 30.406 1 94.62 253 CYS A C 1
ATOM 2049 O O . CYS A 1 253 ? -3.408 8.023 31.141 1 94.62 253 CYS A O 1
ATOM 2051 N N . ILE A 1 254 ? -2.531 9.891 30.375 1 95.25 254 ILE A N 1
ATOM 2052 C CA . ILE A 1 254 ? -1.268 9.711 31.094 1 95.25 254 ILE A CA 1
ATOM 2053 C C . ILE A 1 254 ? -1.521 9.656 32.594 1 95.25 254 ILE A C 1
ATOM 2055 O O . ILE A 1 254 ? -1.167 8.68 33.25 1 95.25 254 ILE A O 1
ATOM 2059 N N . PRO A 1 255 ? -2.209 10.688 33.219 1 94.88 255 PRO A N 1
ATOM 2060 C CA . PRO A 1 255 ? -2.465 10.602 34.656 1 94.88 255 PRO A CA 1
ATOM 2061 C C . PRO A 1 255 ? -3.393 9.445 35.031 1 94.88 255 PRO A C 1
ATOM 2063 O O . PRO A 1 255 ? -3.258 8.859 36.125 1 94.88 255 PRO A O 1
ATOM 2066 N N . LEU A 1 256 ? -4.277 9.109 34.156 1 92.19 256 LEU A N 1
ATOM 2067 C CA . LEU A 1 256 ? -5.234 8.039 34.406 1 92.19 256 LEU A CA 1
ATOM 2068 C C . LEU A 1 256 ? -4.539 6.684 34.438 1 92.19 256 LEU A C 1
ATOM 2070 O O . LEU A 1 256 ? -4.906 5.809 35.25 1 92.19 256 LEU A O 1
ATOM 2074 N N . LYS A 1 257 ? -3.572 6.516 33.625 1 89.5 257 LYS A N 1
ATOM 2075 C CA . LYS A 1 257 ? -2.865 5.242 33.531 1 89.5 257 LYS A CA 1
ATOM 2076 C C . LYS A 1 257 ? -1.772 5.121 34.594 1 89.5 257 LYS A C 1
ATOM 2078 O O . LYS A 1 257 ? -1.648 4.086 35.25 1 89.5 257 LYS A O 1
ATOM 2083 N N . PHE A 1 258 ? -0.989 6.145 34.875 1 89.44 258 PHE A N 1
ATOM 2084 C CA . PHE A 1 258 ? 0.255 6.004 35.625 1 89.44 258 PHE A CA 1
ATOM 2085 C C . PHE A 1 258 ? 0.036 6.301 37.094 1 89.44 258 PHE A C 1
ATOM 2087 O O . PHE A 1 258 ? 0.862 5.938 37.938 1 89.44 258 PHE A O 1
ATOM 2094 N N . LYS A 1 259 ? -1.113 6.879 37.406 1 84 259 LYS A N 1
ATOM 2095 C CA . LYS A 1 259 ? -1.365 7.141 38.844 1 84 259 LYS A CA 1
ATOM 2096 C C . LYS A 1 259 ? -1.419 5.844 39.625 1 84 259 LYS A C 1
ATOM 2098 O O . LYS A 1 259 ? -0.843 5.754 40.719 1 84 259 LYS A O 1
ATOM 2103 N N . SER A 1 260 ? -2.098 4.863 38.969 1 82.62 260 SER A N 1
ATOM 2104 C CA . SER A 1 260 ? -2.258 3.586 39.656 1 82.62 260 SER A CA 1
ATOM 2105 C C . SER A 1 260 ? -0.955 2.791 39.656 1 82.62 260 SER A C 1
ATOM 2107 O O . SER A 1 260 ? -0.623 2.137 40.625 1 82.62 260 SER A O 1
ATOM 2109 N N . VAL A 1 261 ? -0.231 2.912 38.656 1 85.5 261 VAL A N 1
ATOM 2110 C CA . VAL A 1 261 ? 1.018 2.17 38.5 1 85.5 261 VAL A CA 1
ATOM 2111 C C . VAL A 1 261 ? 2.047 2.705 39.5 1 85.5 261 VAL A C 1
ATOM 2113 O O . VAL A 1 261 ? 2.77 1.933 40.125 1 85.5 261 VAL A O 1
ATOM 2116 N N . LEU A 1 262 ? 2.082 3.986 39.688 1 86.75 262 LEU A N 1
ATOM 2117 C CA . LEU A 1 262 ? 3.014 4.629 40.625 1 86.75 262 LEU A CA 1
ATOM 2118 C C . LEU A 1 262 ? 2.596 4.402 42.062 1 86.75 262 LEU A C 1
ATOM 2120 O O . LEU A 1 262 ? 3.445 4.23 42.938 1 86.75 262 LEU A O 1
ATOM 2124 N N . ALA A 1 263 ? 1.329 4.34 42.219 1 83.38 263 ALA A N 1
ATOM 2125 C CA . ALA A 1 263 ? 0.812 4.098 43.562 1 83.38 263 ALA A CA 1
ATOM 2126 C C . ALA A 1 263 ? 1.131 2.676 44 1 83.38 263 ALA A C 1
ATOM 2128 O O . ALA A 1 263 ? 1.315 2.43 45.219 1 83.38 263 ALA A O 1
ATOM 2129 N N . ASN A 1 264 ? 1.2 1.776 43.031 1 84.5 264 ASN A N 1
ATOM 2130 C CA . ASN A 1 264 ? 1.479 0.378 43.344 1 84.5 264 ASN A CA 1
ATOM 2131 C C . ASN A 1 264 ? 2.965 0.146 43.625 1 84.5 264 ASN A C 1
ATOM 2133 O O . ASN A 1 264 ? 3.375 -0.964 43.969 1 84.5 264 ASN A O 1
ATOM 2137 N N . GLY A 1 265 ? 3.84 1.04 43.438 1 83.94 265 GLY A N 1
ATOM 2138 C CA . GLY A 1 265 ? 5.234 0.963 43.844 1 83.94 265 GLY A CA 1
ATOM 2139 C C . GLY A 1 265 ? 6.148 0.502 42.719 1 83.94 265 GLY A C 1
ATOM 2140 O O . GLY A 1 265 ? 7.277 0.072 42.969 1 83.94 265 GLY A O 1
ATOM 2141 N N . ASP A 1 266 ? 5.715 0.502 41.594 1 87.75 266 ASP A N 1
ATOM 2142 C CA . ASP A 1 266 ? 6.574 0.142 40.469 1 87.75 266 ASP A CA 1
ATOM 2143 C C . ASP A 1 266 ? 7.719 1.14 40.312 1 87.75 266 ASP A C 1
ATOM 2145 O O . ASP A 1 266 ? 7.527 2.346 40.469 1 87.75 266 ASP A O 1
ATOM 2149 N N . PRO A 1 267 ? 8.906 0.522 40.125 1 92.38 267 PRO A N 1
ATOM 2150 C CA . PRO A 1 267 ? 10.031 1.441 39.938 1 92.38 267 PRO A CA 1
ATOM 2151 C C . PRO A 1 267 ? 9.859 2.354 38.719 1 92.38 267 PRO A C 1
ATOM 2153 O O . PRO A 1 267 ? 9.406 1.901 37.656 1 92.38 267 PRO A O 1
ATOM 2156 N N . ARG A 1 268 ? 10.102 3.652 38.875 1 93.38 268 ARG A N 1
ATOM 2157 C CA . ARG A 1 268 ? 9.961 4.664 37.844 1 93.38 268 ARG A CA 1
ATOM 2158 C C . ARG A 1 268 ? 10.773 4.297 36.594 1 93.38 268 ARG A C 1
ATOM 2160 O O . ARG A 1 268 ? 10.352 4.562 35.469 1 93.38 268 ARG A O 1
ATOM 2167 N N . GLY A 1 269 ? 11.961 3.705 36.781 1 93.81 269 GLY A N 1
ATOM 2168 C CA . GLY A 1 269 ? 12.797 3.299 35.656 1 93.81 269 GLY A CA 1
ATOM 2169 C C . GLY A 1 269 ? 12.125 2.277 34.75 1 93.81 269 GLY A C 1
ATOM 2170 O O . GLY A 1 269 ? 12.266 2.336 33.531 1 93.81 269 GLY A O 1
ATOM 2171 N N . LYS A 1 270 ? 11.445 1.382 35.375 1 93.94 270 LYS A N 1
ATOM 2172 C CA . LYS A 1 270 ? 10.734 0.354 34.625 1 93.94 270 LYS A CA 1
ATOM 2173 C C . LYS A 1 270 ? 9.602 0.961 33.812 1 93.94 270 LYS A C 1
ATOM 2175 O O . LYS A 1 270 ? 9.359 0.543 32.656 1 93.94 270 LYS A O 1
ATOM 2180 N N . ILE A 1 271 ? 8.914 1.893 34.406 1 93.69 271 ILE A N 1
ATOM 2181 C CA . ILE A 1 271 ? 7.805 2.553 33.719 1 93.69 271 ILE A CA 1
ATOM 2182 C C . ILE A 1 271 ? 8.336 3.348 32.531 1 93.69 271 ILE A C 1
ATOM 2184 O O . ILE A 1 271 ? 7.75 3.316 31.453 1 93.69 271 ILE A O 1
ATOM 2188 N N . VAL A 1 272 ? 9.406 3.996 32.75 1 95.06 272 VAL A N 1
ATOM 2189 C CA . VAL A 1 272 ? 10.008 4.789 31.672 1 95.06 272 VAL A CA 1
ATOM 2190 C C . VAL A 1 272 ? 10.469 3.875 30.531 1 95.06 272 VAL A C 1
ATOM 2192 O O . VAL A 1 272 ? 10.367 4.238 29.359 1 95.06 272 VAL A O 1
ATOM 2195 N N . LEU A 1 273 ? 10.961 2.729 30.859 1 95.25 273 LEU A N 1
ATOM 2196 C CA . LEU A 1 273 ? 11.375 1.767 29.844 1 95.25 273 LEU A CA 1
ATOM 2197 C C . LEU A 1 273 ? 10.18 1.286 29.031 1 95.25 273 LEU A C 1
ATOM 2199 O O . LEU A 1 273 ? 10.289 1.074 27.828 1 95.25 273 LEU A O 1
ATOM 2203 N N . GLU A 1 274 ? 9.109 1.121 29.672 1 92.56 274 GLU A N 1
ATOM 2204 C CA . GLU A 1 274 ? 7.898 0.723 28.969 1 92.56 274 GLU A CA 1
ATOM 2205 C C . GLU A 1 274 ? 7.43 1.816 28.016 1 92.56 274 GLU A C 1
ATOM 2207 O O . GLU A 1 274 ? 6.965 1.525 26.906 1 92.56 274 GLU A O 1
ATOM 2212 N N . ILE A 1 275 ? 7.523 2.996 28.484 1 95.38 275 ILE A N 1
ATOM 2213 C CA . ILE A 1 275 ? 7.156 4.129 27.641 1 95.38 275 ILE A CA 1
ATOM 2214 C C . ILE A 1 275 ? 8.094 4.203 26.438 1 95.38 275 ILE A C 1
ATOM 2216 O O . ILE A 1 275 ? 7.664 4.492 25.328 1 95.38 275 ILE A O 1
ATOM 2220 N N . PHE A 1 276 ? 9.344 3.902 26.688 1 96.88 276 PHE A N 1
ATOM 2221 C CA . PHE A 1 276 ? 10.336 3.938 25.625 1 96.88 276 PHE A CA 1
ATOM 2222 C C . PHE A 1 276 ? 10.062 2.844 24.594 1 96.88 276 PHE A C 1
ATOM 2224 O O . PHE A 1 276 ? 10.211 3.064 23.391 1 96.88 276 PHE A O 1
ATOM 2231 N N . LYS A 1 277 ? 9.727 1.691 25.047 1 95.19 277 LYS A N 1
ATOM 2232 C CA . LYS A 1 277 ? 9.367 0.612 24.141 1 95.19 277 LYS A CA 1
ATOM 2233 C C . LYS A 1 277 ? 8.18 1.007 23.266 1 95.19 277 LYS A C 1
ATOM 2235 O O . LYS A 1 277 ? 8.156 0.709 22.062 1 95.19 277 LYS A O 1
ATOM 2240 N N . ARG A 1 278 ? 7.262 1.613 23.812 1 93.06 278 ARG A N 1
ATOM 2241 C CA . ARG A 1 278 ? 6.109 2.1 23.062 1 93.06 278 ARG A CA 1
ATOM 2242 C C . ARG A 1 278 ? 6.523 3.156 22.047 1 93.06 278 ARG A C 1
ATOM 2244 O O . ARG A 1 278 ? 5.961 3.225 20.953 1 93.06 278 ARG A O 1
ATOM 2251 N N . PHE A 1 279 ? 7.449 3.939 22.516 1 96.62 279 PHE A N 1
ATOM 2252 C CA . PHE A 1 279 ? 7.996 4.945 21.609 1 96.62 279 PHE A CA 1
ATOM 2253 C C . PHE A 1 279 ? 8.594 4.293 20.375 1 96.62 279 PHE A C 1
ATOM 2255 O O . PHE A 1 279 ? 8.305 4.703 19.25 1 96.62 279 PHE A O 1
ATOM 2262 N N . VAL A 1 280 ? 9.391 3.26 20.547 1 96.38 280 VAL A N 1
ATOM 2263 C CA . VAL A 1 280 ? 10.055 2.576 19.453 1 96.38 280 VAL A CA 1
ATOM 2264 C C . VAL A 1 280 ? 9.016 1.933 18.531 1 96.38 280 VAL A C 1
ATOM 2266 O O . VAL A 1 280 ? 9.109 2.033 17.312 1 96.38 280 VAL A O 1
ATOM 2269 N N . PHE A 1 281 ? 8.062 1.361 19.094 1 94.5 281 PHE A N 1
ATOM 2270 C CA . PHE A 1 281 ? 7.02 0.692 18.328 1 94.5 281 PHE A CA 1
ATOM 2271 C C . PHE A 1 281 ? 6.246 1.693 17.469 1 94.5 281 PHE A C 1
ATOM 2273 O O . PHE A 1 281 ? 6.043 1.471 16.281 1 94.5 281 PHE A O 1
ATOM 2280 N N . LEU A 1 282 ? 5.832 2.75 18.047 1 95.62 282 LEU A N 1
ATOM 2281 C CA . LEU A 1 282 ? 5.062 3.762 17.328 1 95.62 282 LEU A CA 1
ATOM 2282 C C . LEU A 1 282 ? 5.91 4.441 16.266 1 95.62 282 LEU A C 1
ATOM 2284 O O . LEU A 1 282 ? 5.406 4.789 15.188 1 95.62 282 LEU A O 1
ATOM 2288 N N . PHE A 1 283 ? 7.18 4.609 16.641 1 96.44 283 PHE A N 1
ATOM 2289 C CA . PHE A 1 283 ? 8.102 5.227 15.695 1 96.44 283 PHE A CA 1
ATOM 2290 C C . PHE A 1 283 ? 8.258 4.363 14.445 1 96.44 283 PHE A C 1
ATOM 2292 O O . PHE A 1 283 ? 8.203 4.867 13.328 1 96.44 283 PHE A O 1
ATOM 2299 N N . VAL A 1 284 ? 8.391 3.068 14.625 1 94.62 284 VAL A N 1
ATOM 2300 C CA . VAL A 1 284 ? 8.562 2.137 13.516 1 94.62 284 VAL A CA 1
ATOM 2301 C C . VAL A 1 284 ? 7.262 2.043 12.711 1 94.62 284 VAL A C 1
ATOM 2303 O O . VAL A 1 284 ? 7.289 1.988 11.484 1 94.62 284 VAL A O 1
ATOM 2306 N N . LEU A 1 285 ? 6.148 2.012 13.359 1 94.94 285 LEU A N 1
ATOM 2307 C CA . LEU A 1 285 ? 4.859 2.014 12.688 1 94.94 285 LEU A CA 1
ATOM 2308 C C . LEU A 1 285 ? 4.695 3.264 11.828 1 94.94 285 LEU A C 1
ATOM 2310 O O . LEU A 1 285 ? 4.109 3.207 10.742 1 94.94 285 LEU A O 1
ATOM 2314 N N . GLY A 1 286 ? 5.164 4.355 12.406 1 96.25 286 GLY A N 1
ATOM 2315 C CA . GLY A 1 286 ? 5.129 5.59 11.641 1 96.25 286 GLY A CA 1
ATOM 2316 C C . GLY A 1 286 ? 5.961 5.527 10.375 1 96.25 286 GLY A C 1
ATOM 2317 O O . GLY A 1 286 ? 5.543 6.027 9.328 1 96.25 286 GLY A O 1
ATOM 2318 N N . LEU A 1 287 ? 7.098 4.934 10.492 1 95.75 287 LEU A N 1
ATOM 2319 C CA . LEU A 1 287 ? 7.941 4.77 9.312 1 95.75 287 LEU A CA 1
ATOM 2320 C C . LEU A 1 287 ? 7.254 3.889 8.273 1 95.75 287 LEU A C 1
ATOM 2322 O O . LEU A 1 287 ? 7.352 4.148 7.07 1 95.75 287 LEU A O 1
ATOM 2326 N N . MET A 1 288 ? 6.621 2.867 8.734 1 95.19 288 MET A N 1
ATOM 2327 C CA . MET A 1 288 ? 5.875 1.97 7.859 1 95.19 288 MET A CA 1
ATOM 2328 C C . MET A 1 288 ? 4.789 2.727 7.102 1 95.19 288 MET A C 1
ATOM 2330 O O . MET A 1 288 ? 4.664 2.592 5.887 1 95.19 288 MET A O 1
ATOM 2334 N N . VAL A 1 289 ? 4.086 3.562 7.789 1 95.19 289 VAL A N 1
ATOM 2335 C CA . VAL A 1 289 ? 2.98 4.312 7.199 1 95.19 289 VAL A CA 1
ATOM 2336 C C . VAL A 1 289 ? 3.52 5.312 6.18 1 95.19 289 VAL A C 1
ATOM 2338 O O . VAL A 1 289 ? 2.932 5.5 5.113 1 95.19 289 VAL A O 1
ATOM 2341 N N . ASN A 1 290 ? 4.645 5.906 6.5 1 95.25 290 ASN A N 1
ATOM 2342 C CA . ASN A 1 290 ? 5.25 6.859 5.574 1 95.25 290 ASN A CA 1
ATOM 2343 C C . ASN A 1 290 ? 5.688 6.184 4.277 1 95.25 290 ASN A C 1
ATOM 2345 O O . ASN A 1 290 ? 5.605 6.781 3.203 1 95.25 290 ASN A O 1
ATOM 2349 N N . SER A 1 291 ? 6.121 4.988 4.395 1 94.88 291 SER A N 1
ATOM 2350 C CA . SER A 1 291 ? 6.629 4.262 3.234 1 94.88 291 SER A CA 1
ATOM 2351 C C . SER A 1 291 ? 5.5 3.852 2.297 1 94.88 291 SER A C 1
ATOM 2353 O O . SER A 1 291 ? 5.723 3.617 1.107 1 94.88 291 SER A O 1
ATOM 2355 N N . VAL A 1 292 ? 4.301 3.746 2.779 1 92.19 292 VAL A N 1
ATOM 2356 C CA . VAL A 1 292 ? 3.154 3.41 1.939 1 92.19 292 VAL A CA 1
ATOM 2357 C C . VAL A 1 292 ? 2.98 4.469 0.854 1 92.19 292 VAL A C 1
ATOM 2359 O O . VAL A 1 292 ? 2.658 4.145 -0.291 1 92.19 292 VAL A O 1
ATOM 2362 N N . ILE A 1 293 ? 3.234 5.695 1.202 1 84.25 293 ILE A N 1
ATOM 2363 C CA . ILE A 1 293 ? 2.992 6.805 0.284 1 84.25 293 ILE A CA 1
ATOM 2364 C C . ILE A 1 293 ? 4.273 7.133 -0.476 1 84.25 293 ILE A C 1
ATOM 2366 O O . ILE A 1 293 ? 4.258 7.273 -1.702 1 84.25 293 ILE A O 1
ATOM 2370 N N . GLN A 1 294 ? 5.402 7.238 0.209 1 87.5 294 GLN A N 1
ATOM 2371 C CA . GLN A 1 294 ? 6.629 7.762 -0.379 1 87.5 294 GLN A CA 1
ATOM 2372 C C . GLN A 1 294 ? 7.492 6.637 -0.946 1 87.5 294 GLN A C 1
ATOM 2374 O O . GLN A 1 294 ? 8.414 6.887 -1.726 1 87.5 294 GLN A O 1
ATOM 2379 N N . GLY A 1 295 ? 7.199 5.426 -0.577 1 90.38 295 GLY A N 1
ATOM 2380 C CA . GLY A 1 295 ? 8.016 4.324 -1.062 1 90.38 295 GLY A CA 1
ATOM 2381 C C . GLY A 1 295 ? 9.023 3.832 -0.038 1 90.38 295 GLY A C 1
ATOM 2382 O O . GLY A 1 295 ? 9.055 4.32 1.093 1 90.38 295 GLY A O 1
ATOM 2383 N N . VAL A 1 296 ? 9.859 2.932 -0.433 1 94.12 296 VAL A N 1
ATOM 2384 C CA . VAL A 1 296 ? 10.719 2.23 0.514 1 94.12 296 VAL A CA 1
ATOM 2385 C C . VAL A 1 296 ? 12.172 2.637 0.287 1 94.12 296 VAL A C 1
ATOM 2387 O O . VAL A 1 296 ? 13.094 1.972 0.769 1 94.12 296 VAL A O 1
ATOM 2390 N N . GLN A 1 297 ? 12.461 3.754 -0.479 1 94.88 297 GLN A N 1
ATOM 2391 C CA . GLN A 1 297 ? 13.82 4.234 -0.699 1 94.88 297 GLN A CA 1
ATOM 2392 C C . GLN A 1 297 ? 14.43 4.766 0.595 1 94.88 297 GLN A C 1
ATOM 2394 O O . GLN A 1 297 ? 13.961 5.766 1.143 1 94.88 297 GLN A O 1
ATOM 2399 N N . LEU A 1 298 ? 15.46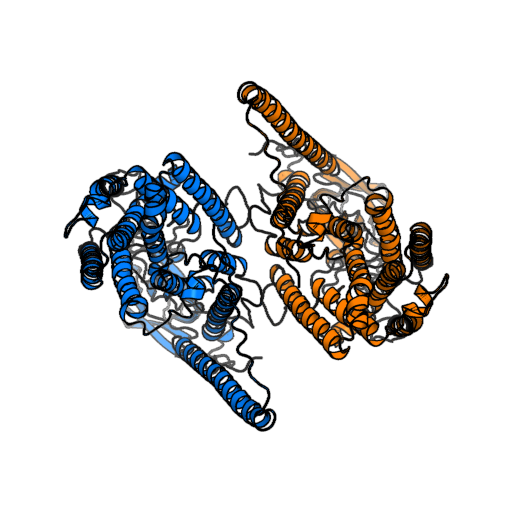1 4.094 1.116 1 93.81 298 LEU A N 1
ATOM 2400 C CA . LEU A 1 298 ? 16.047 4.398 2.416 1 93.81 298 LEU A CA 1
ATOM 2401 C C . LEU A 1 298 ? 16.656 5.797 2.424 1 93.81 298 LEU A C 1
ATOM 2403 O O . LEU A 1 298 ? 16.641 6.477 3.451 1 93.81 298 LEU A O 1
ATOM 2407 N N . G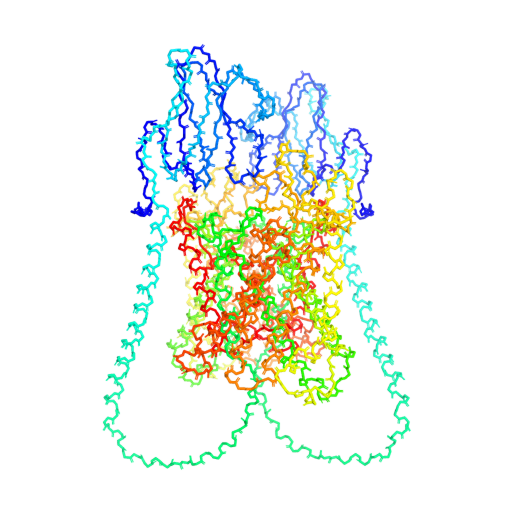LU A 1 299 ? 17.156 6.25 1.261 1 93.5 299 GLU A N 1
ATOM 2408 C CA . GLU A 1 299 ? 17.844 7.539 1.165 1 93.5 299 GLU A CA 1
ATOM 2409 C C . GLU A 1 299 ? 16.844 8.695 1.221 1 93.5 299 GLU A C 1
ATOM 2411 O O . GLU A 1 299 ? 17.219 9.828 1.53 1 93.5 299 GLU A O 1
ATOM 2416 N N . THR A 1 300 ? 15.578 8.43 0.959 1 92.62 300 THR A N 1
ATOM 2417 C CA . THR A 1 300 ? 14.609 9.516 0.894 1 92.62 300 THR A CA 1
ATOM 2418 C C . THR A 1 300 ? 13.422 9.234 1.81 1 92.62 300 THR A C 1
ATOM 2420 O O . THR A 1 300 ? 12.406 9.938 1.76 1 92.62 300 THR A O 1
ATOM 2423 N N . ILE A 1 301 ? 13.5 8.188 2.537 1 93.44 301 ILE A N 1
ATOM 2424 C CA . ILE A 1 301 ? 12.391 7.844 3.422 1 93.44 301 ILE A CA 1
ATOM 2425 C C . ILE A 1 301 ? 12.18 8.953 4.445 1 93.44 301 ILE A C 1
ATOM 2427 O O . ILE A 1 301 ? 13.148 9.523 4.953 1 93.44 301 ILE A O 1
ATOM 2431 N N . ARG A 1 302 ? 10.938 9.438 4.684 1 94.62 302 ARG A N 1
ATOM 2432 C CA . ARG A 1 302 ? 10.586 10.469 5.652 1 94.62 302 ARG A CA 1
ATOM 2433 C C . ARG A 1 302 ? 10.656 9.93 7.078 1 94.62 302 ARG A C 1
ATOM 2435 O O . ARG A 1 302 ? 9.984 8.953 7.406 1 94.62 302 ARG A O 1
ATOM 2442 N N . TYR A 1 303 ? 11.422 10.5 7.965 1 93.81 303 TYR A N 1
ATOM 2443 C CA . TYR A 1 303 ? 11.641 10.023 9.328 1 93.81 303 TYR A CA 1
ATOM 2444 C C . TYR A 1 303 ? 10.508 10.461 10.25 1 93.81 303 TYR A C 1
ATOM 2446 O O . TYR A 1 303 ? 10.188 9.773 11.219 1 93.81 303 TYR A O 1
ATOM 2454 N N . TYR A 1 304 ? 9.93 11.539 9.922 1 94.75 304 TYR A N 1
ATOM 2455 C CA . TYR A 1 304 ? 8.945 12.125 10.836 1 94.75 304 TYR A CA 1
ATOM 2456 C C . TYR A 1 304 ? 7.539 12.008 10.266 1 94.75 304 TYR A C 1
ATOM 2458 O O . TYR A 1 304 ? 7.363 11.695 9.086 1 94.75 304 TYR A O 1
ATOM 2466 N N . GLY A 1 305 ? 6.594 12.102 11.117 1 94.56 305 GLY A N 1
ATOM 2467 C CA . GLY A 1 305 ? 5.191 11.969 10.766 1 94.56 305 GLY A CA 1
ATOM 2468 C C . GLY A 1 305 ? 4.262 12.047 11.961 1 94.56 305 GLY A C 1
ATOM 2469 O O . GLY A 1 305 ? 4.695 12.359 13.07 1 94.56 305 GLY A O 1
ATOM 2470 N N . VAL A 1 306 ? 3.074 11.742 11.742 1 95 306 VAL A N 1
ATOM 2471 C CA . VAL A 1 306 ? 2.033 11.875 12.758 1 95 306 VAL A CA 1
ATOM 2472 C C . VAL A 1 306 ? 2.297 10.898 13.898 1 95 306 VAL A C 1
ATOM 2474 O O . VAL A 1 306 ? 2.299 11.281 15.07 1 95 306 VAL A O 1
ATOM 2477 N N . LEU A 1 307 ? 2.514 9.656 13.523 1 95.94 307 LEU A N 1
ATOM 2478 C CA . LEU A 1 307 ? 2.723 8.641 14.547 1 95.94 307 LEU A CA 1
ATOM 2479 C C . LEU A 1 307 ? 4.039 8.867 15.281 1 95.94 307 LEU A C 1
ATOM 2481 O O . LEU A 1 307 ? 4.133 8.625 16.484 1 95.94 307 LEU A O 1
ATOM 2485 N N . GLN A 1 308 ? 5.07 9.344 14.625 1 97.12 308 GLN A N 1
ATOM 2486 C CA . GLN A 1 308 ? 6.34 9.68 15.258 1 97.12 308 GLN A CA 1
ATOM 2487 C C . GLN A 1 308 ? 6.172 10.828 16.25 1 97.12 308 GLN A C 1
ATOM 2489 O O . GLN A 1 308 ? 6.777 10.82 17.328 1 97.12 308 GLN A O 1
ATOM 2494 N N . ARG A 1 309 ? 5.359 11.797 15.875 1 97.12 309 ARG A N 1
ATOM 2495 C CA . ARG A 1 309 ? 5.082 12.906 16.797 1 97.12 309 ARG A CA 1
ATOM 2496 C C . ARG A 1 309 ? 4.391 12.406 18.062 1 97.12 309 ARG A C 1
ATOM 2498 O O . ARG A 1 309 ? 4.746 12.812 19.156 1 97.12 309 ARG A O 1
ATOM 2505 N N . ILE A 1 310 ? 3.402 11.555 17.844 1 96.31 310 ILE A N 1
ATOM 2506 C CA . ILE A 1 310 ? 2.701 10.992 19 1 96.31 310 ILE A CA 1
ATOM 2507 C C . ILE A 1 310 ? 3.684 10.219 19.875 1 96.31 310 ILE A C 1
ATOM 2509 O O . ILE A 1 310 ? 3.631 10.297 21.094 1 96.31 310 ILE A O 1
ATOM 2513 N N . ALA A 1 311 ? 4.582 9.523 19.203 1 96.94 311 ALA A N 1
ATOM 2514 C CA . ALA A 1 311 ? 5.594 8.742 19.922 1 96.94 311 ALA A CA 1
ATOM 2515 C C . ALA A 1 311 ? 6.488 9.641 20.766 1 96.94 311 ALA A C 1
ATOM 2517 O O . ALA A 1 311 ? 6.703 9.383 21.953 1 96.94 311 ALA A O 1
ATOM 2518 N N . PHE A 1 312 ? 6.973 10.703 20.234 1 97.31 312 PHE A N 1
ATOM 2519 C CA . PHE A 1 312 ? 7.84 11.648 20.938 1 97.31 312 PHE A CA 1
ATOM 2520 C C . PHE A 1 312 ? 7.102 12.312 22.078 1 97.31 312 PHE A C 1
ATOM 2522 O O . PHE A 1 312 ? 7.648 12.453 23.188 1 97.31 312 PHE A O 1
ATOM 2529 N N . MET A 1 313 ? 5.914 12.695 21.797 1 97.06 313 MET A N 1
ATOM 2530 C CA . MET A 1 313 ? 5.117 13.398 22.797 1 97.06 313 MET A CA 1
ATOM 2531 C C . MET A 1 313 ? 4.82 12.484 23.984 1 97.06 313 MET A C 1
ATOM 2533 O O . MET A 1 313 ? 4.879 12.922 25.141 1 97.06 313 MET A O 1
ATOM 2537 N N . CYS A 1 314 ? 4.5 11.25 23.656 1 95.19 314 CYS A N 1
ATOM 2538 C CA . CYS A 1 314 ? 4.246 10.297 24.719 1 95.19 314 CYS A CA 1
ATOM 2539 C C . CYS A 1 314 ? 5.5 10.055 25.547 1 95.19 314 CYS A C 1
ATOM 2541 O O . CYS A 1 314 ? 5.426 9.914 26.781 1 95.19 314 CYS A O 1
ATOM 2543 N N . LEU A 1 315 ? 6.605 10 24.891 1 96.69 315 LEU A N 1
ATOM 2544 C CA . LEU A 1 315 ? 7.871 9.773 25.578 1 96.69 315 LEU A CA 1
ATOM 2545 C C . LEU A 1 315 ? 8.211 10.945 26.484 1 96.69 315 LEU A C 1
ATOM 2547 O O . LEU A 1 315 ? 8.508 10.75 27.672 1 96.69 315 LEU A O 1
ATOM 2551 N N . PHE A 1 316 ? 8.078 12.172 26.016 1 96.62 316 PHE A N 1
ATOM 2552 C CA . PHE A 1 316 ? 8.492 13.359 26.766 1 96.62 316 PHE A CA 1
ATOM 2553 C C . PHE A 1 316 ? 7.469 13.695 27.844 1 96.62 316 PHE A C 1
ATOM 2555 O O . PHE A 1 316 ? 7.816 13.828 29.016 1 96.62 316 PHE A O 1
ATOM 2562 N N . ALA A 1 317 ? 6.246 13.836 27.422 1 96.25 317 ALA A N 1
ATOM 2563 C CA . ALA A 1 317 ? 5.215 14.188 28.391 1 96.25 317 ALA A CA 1
ATOM 2564 C C . ALA A 1 317 ? 5.012 13.062 29.406 1 96.25 317 ALA A C 1
ATOM 2566 O O . ALA A 1 317 ? 4.844 13.32 30.594 1 96.25 317 ALA A O 1
ATOM 2567 N N . GLY A 1 318 ? 4.969 11.805 28.906 1 95.62 318 GLY A N 1
ATOM 2568 C CA . GLY A 1 318 ? 4.863 10.664 29.797 1 95.62 318 GLY A CA 1
ATOM 2569 C C . GLY A 1 318 ? 6.055 10.516 30.719 1 95.62 318 GLY A C 1
ATOM 2570 O O . GLY A 1 318 ? 5.895 10.242 31.906 1 95.62 318 GLY A O 1
ATOM 2571 N N . GLY A 1 319 ? 7.238 10.711 30.172 1 96 319 GLY A N 1
ATOM 2572 C CA . GLY A 1 319 ? 8.445 10.664 30.984 1 96 319 GLY A CA 1
ATOM 2573 C C . GLY A 1 319 ? 8.477 11.727 32.062 1 96 319 GLY A C 1
ATOM 2574 O O . GLY A 1 319 ? 8.781 11.438 33.219 1 96 319 GLY A O 1
ATOM 2575 N N . ILE A 1 320 ? 8.125 12.961 31.75 1 96.25 320 ILE A N 1
ATOM 2576 C CA . ILE A 1 320 ? 8.102 14.062 32.688 1 96.25 320 ILE A CA 1
ATOM 2577 C C . ILE A 1 320 ? 7.078 13.773 33.781 1 96.25 320 ILE A C 1
ATOM 2579 O O . ILE A 1 320 ? 7.344 14 34.969 1 96.25 320 ILE A O 1
ATOM 2583 N N . PHE A 1 321 ? 5.953 13.266 33.375 1 95.94 321 PHE A N 1
ATOM 2584 C CA . PHE A 1 321 ? 4.891 12.969 34.344 1 95.94 321 PHE A CA 1
ATOM 2585 C C . PHE A 1 321 ? 5.352 11.922 35.344 1 95.94 321 PHE A C 1
ATOM 2587 O O . PHE A 1 321 ? 5.199 12.109 36.562 1 95.94 321 PHE A O 1
ATOM 2594 N N . VAL A 1 322 ? 5.953 10.844 34.844 1 94.69 322 VAL A N 1
ATOM 2595 C CA . VAL A 1 322 ? 6.355 9.719 35.688 1 94.69 322 VAL A CA 1
ATOM 2596 C C . VAL A 1 322 ? 7.473 10.164 36.656 1 94.69 322 VAL A C 1
ATOM 2598 O O . VAL A 1 322 ? 7.504 9.766 37.812 1 94.69 322 VAL A O 1
ATOM 2601 N N . LEU A 1 323 ? 8.312 11.039 36.188 1 92.94 323 LEU A N 1
ATOM 2602 C CA . LEU A 1 323 ? 9.461 11.453 36.969 1 92.94 323 LEU A CA 1
ATOM 2603 C C . LEU A 1 323 ? 9.07 12.531 37.969 1 92.94 323 LEU A C 1
ATOM 2605 O O . LEU A 1 323 ? 9.711 12.672 39.031 1 92.94 323 LEU A O 1
ATOM 2609 N N . SER A 1 324 ? 7.98 13.312 37.75 1 92.94 324 SER A N 1
ATOM 2610 C CA . SER A 1 324 ? 7.656 14.469 38.562 1 92.94 324 SER A CA 1
ATOM 2611 C C . SER A 1 324 ? 6.414 14.203 39.438 1 92.94 324 SER A C 1
ATOM 2613 O O . SER A 1 324 ? 6.117 14.969 40.344 1 92.94 324 SER A O 1
ATOM 2615 N N . TRP A 1 325 ? 5.684 13.164 39.125 1 91.31 325 TRP A N 1
ATOM 2616 C CA . TRP A 1 325 ? 4.453 12.891 39.875 1 91.31 325 TRP A CA 1
ATOM 2617 C C . TRP A 1 325 ? 4.754 12.461 41.312 1 91.31 325 TRP A C 1
ATOM 2619 O O . TRP A 1 325 ? 5.547 11.539 41.531 1 91.31 325 TRP A O 1
ATOM 2629 N N . PRO A 1 326 ? 4.141 13.18 42.25 1 88.31 326 PRO A N 1
ATOM 2630 C CA . PRO A 1 326 ? 4.414 12.828 43.625 1 88.31 326 PRO A CA 1
ATOM 2631 C C . PRO A 1 326 ? 3.73 11.531 44.062 1 88.31 326 PRO A C 1
ATOM 2633 O O . PRO A 1 326 ? 2.604 11.258 43.656 1 88.31 326 PRO A O 1
ATOM 2636 N N . LYS A 1 327 ? 4.336 10.727 44.844 1 81.12 327 LYS A N 1
ATOM 2637 C CA . LYS A 1 327 ? 3.789 9.477 45.375 1 81.12 327 LYS A CA 1
ATOM 2638 C C . LYS A 1 327 ? 2.582 9.734 46.25 1 81.12 327 LYS A C 1
ATOM 2640 O O . LYS A 1 327 ? 1.614 8.969 46.25 1 81.12 327 LYS A O 1
ATOM 2645 N N . ASN A 1 328 ? 2.666 10.891 47.031 1 82.94 328 ASN A N 1
ATOM 2646 C CA . ASN A 1 328 ? 1.58 11.227 47.938 1 82.94 328 ASN A CA 1
ATOM 2647 C C . ASN A 1 328 ? 0.651 12.281 47.344 1 82.94 328 ASN A C 1
ATOM 2649 O O . ASN A 1 328 ? 0.35 13.289 48 1 82.94 328 ASN A O 1
ATOM 2653 N N . TYR A 1 329 ? 0.17 12.047 46.094 1 86.19 329 TYR A N 1
ATOM 2654 C CA . TYR A 1 329 ? -0.645 13.047 45.406 1 86.19 329 TYR A CA 1
ATOM 2655 C C . TYR A 1 329 ? -1.972 13.258 46.125 1 86.19 329 TYR A C 1
ATOM 2657 O O . TYR A 1 329 ? -2.586 14.32 46.031 1 86.19 329 TYR A O 1
ATOM 2665 N N . LYS A 1 330 ? -2.412 12.297 46.969 1 83.56 330 LYS A N 1
ATOM 2666 C CA . LYS A 1 330 ? -3.678 12.383 47.688 1 83.56 330 LYS A CA 1
ATOM 2667 C C . LYS A 1 330 ? -3.625 13.445 48.781 1 83.56 330 LYS A C 1
ATOM 2669 O O . LYS A 1 330 ? -4.664 13.906 49.25 1 83.56 330 LYS A O 1
ATOM 2674 N N . GLU A 1 331 ? -2.514 13.805 49.094 1 84.75 331 GLU A N 1
ATOM 2675 C CA . GLU A 1 331 ? -2.336 14.805 50.156 1 84.75 331 GLU A CA 1
ATOM 2676 C C . GLU A 1 331 ? -2.668 16.203 49.625 1 84.75 331 GLU A C 1
ATOM 2678 O O . GLU A 1 331 ? -2.936 17.109 50.438 1 84.75 331 GLU A O 1
ATOM 2683 N N . TYR A 1 332 ? -2.576 16.375 48.375 1 86.44 332 TYR A N 1
ATOM 2684 C CA . TYR A 1 332 ? -2.943 17.656 47.781 1 86.44 332 TYR A CA 1
ATOM 2685 C C . TYR A 1 332 ? -4.457 17.844 47.781 1 86.44 332 TYR A C 1
ATOM 2687 O O . TYR A 1 332 ? -5.199 17.016 47.25 1 86.44 332 TYR A O 1
ATOM 2695 N N . SER A 1 333 ? -4.938 18.594 48.688 1 83.5 333 SER A N 1
ATOM 2696 C CA . SER A 1 333 ? -6.375 18.828 48.781 1 83.5 333 SER A CA 1
ATOM 2697 C C . SER A 1 333 ? -6.727 20.297 48.531 1 83.5 333 SER A C 1
ATOM 2699 O O . SER A 1 333 ? -5.852 21.156 48.562 1 83.5 333 SER A O 1
ATOM 2701 N N . GLY A 1 334 ? -7.996 20.516 48.094 1 85.12 334 GLY A N 1
ATOM 2702 C CA . GLY A 1 334 ? -8.469 21.859 47.875 1 85.12 334 GLY A CA 1
ATOM 2703 C C . GLY A 1 334 ? -8.906 22.125 46.469 1 85.12 334 GLY A C 1
ATOM 2704 O O . GLY A 1 334 ? -8.867 21.219 45.625 1 85.12 334 GLY A O 1
ATOM 2705 N N . CYS A 1 335 ? -9.242 23.422 46.219 1 84.69 335 CYS A N 1
ATOM 2706 C CA . CYS A 1 335 ? -9.82 23.812 44.938 1 84.69 335 CYS A CA 1
ATOM 2707 C C . CYS A 1 335 ? -8.758 23.844 43.844 1 84.69 335 CYS A C 1
ATOM 2709 O O . CYS A 1 335 ? -9.039 23.547 42.688 1 84.69 335 CYS A O 1
ATOM 2711 N N . HIS A 1 336 ? -7.488 24.094 44.188 1 91.62 336 HIS A N 1
ATOM 2712 C CA . HIS A 1 336 ? -6.43 24.203 43.219 1 91.62 336 HIS A CA 1
ATOM 2713 C C . HIS A 1 336 ? -5.438 23.047 43.344 1 91.62 336 HIS A C 1
ATOM 2715 O O . HIS A 1 336 ? -4.246 23.219 43.062 1 91.62 336 HIS A O 1
ATOM 2721 N N . SER A 1 337 ? -5.969 21.875 43.75 1 92.19 337 SER A N 1
ATOM 2722 C CA . SER A 1 337 ? -5.109 20.719 43.969 1 92.19 337 SER A CA 1
ATOM 2723 C C . SER A 1 337 ? -4.543 20.188 42.656 1 92.19 337 SER A C 1
ATOM 2725 O O . SER A 1 337 ? -3.396 19.734 42.594 1 92.19 337 SER A O 1
ATOM 2727 N N . ASP A 1 338 ? -5.332 20.297 41.562 1 93.5 338 ASP A N 1
ATOM 2728 C CA . ASP A 1 338 ? -4.895 19.781 40.281 1 93.5 338 ASP A CA 1
ATOM 2729 C C . ASP A 1 338 ? -3.74 20.625 39.719 1 93.5 338 ASP A C 1
ATOM 2731 O O . ASP A 1 338 ? -2.811 20.078 39.125 1 93.5 338 ASP A O 1
ATOM 2735 N N . ILE A 1 339 ? -3.719 21.906 39.969 1 93.75 339 ILE A N 1
ATOM 2736 C CA . ILE A 1 339 ? -2.664 22.781 39.469 1 93.75 339 ILE A CA 1
ATOM 2737 C C . ILE A 1 339 ? -1.424 22.641 40.344 1 93.75 339 ILE A C 1
ATOM 2739 O O . ILE A 1 339 ? -0.297 22.641 39.844 1 93.75 339 ILE A O 1
ATOM 2743 N N . ARG A 1 340 ? -1.635 22.469 41.688 1 94.19 340 ARG A N 1
ATOM 2744 C CA . ARG A 1 340 ? -0.537 22.391 42.625 1 94.19 340 ARG A CA 1
ATOM 2745 C C . ARG A 1 340 ? 0.267 21.109 42.438 1 94.19 340 ARG A C 1
ATOM 2747 O O . ARG A 1 340 ? 1.498 21.125 42.5 1 94.19 340 ARG A O 1
ATOM 2754 N N . VAL A 1 341 ? -0.432 20.078 42.25 1 93.75 341 VAL A N 1
ATOM 2755 C CA . VAL A 1 341 ? 0.233 18.797 42.094 1 93.75 341 VAL A CA 1
ATOM 2756 C C . VAL A 1 341 ? 1.053 18.781 40.812 1 93.75 341 VAL A C 1
ATOM 2758 O O . VAL A 1 341 ? 2.094 18.125 40.75 1 93.75 341 VAL A O 1
ATOM 2761 N N . LEU A 1 342 ? 0.615 19.562 39.781 1 96.12 342 LEU A N 1
ATOM 2762 C CA . LEU A 1 342 ? 1.253 19.562 38.469 1 96.12 342 LEU A CA 1
ATOM 2763 C C . LEU A 1 342 ? 2.266 20.703 38.375 1 96.12 342 LEU A C 1
ATOM 2765 O O . LEU A 1 342 ? 2.898 20.875 37.312 1 96.12 342 LEU A O 1
ATOM 2769 N N . LEU A 1 343 ? 2.486 21.438 39.375 1 95.62 343 LEU A N 1
ATOM 2770 C CA . LEU A 1 343 ? 3.307 22.641 39.344 1 95.62 343 LEU A CA 1
ATOM 2771 C C . LEU A 1 343 ? 4.703 22.328 38.812 1 95.62 343 LEU A C 1
ATOM 2773 O O . LEU A 1 343 ? 5.207 23.047 37.938 1 95.62 343 LEU A O 1
ATOM 2777 N N . PRO A 1 344 ? 5.379 21.219 39.312 1 95.44 344 PRO A N 1
ATOM 2778 C CA . PRO A 1 344 ? 6.695 20.922 38.75 1 95.44 344 PRO A CA 1
ATOM 2779 C C . PRO A 1 344 ? 6.645 20.672 37.219 1 95.44 344 PRO A C 1
ATOM 2781 O O . PRO A 1 344 ? 7.562 21.047 36.5 1 95.44 344 PRO A O 1
ATOM 2784 N N . GLN A 1 345 ? 5.633 20.031 36.75 1 96.5 345 GLN A N 1
ATOM 2785 C CA . GLN A 1 345 ? 5.48 19.75 35.312 1 96.5 345 GLN A CA 1
ATOM 2786 C C . GLN A 1 345 ? 5.227 21.031 34.531 1 96.5 345 GLN A C 1
ATOM 2788 O O . GLN A 1 345 ? 5.762 21.219 33.438 1 96.5 345 GLN A O 1
ATOM 2793 N N . TRP A 1 346 ? 4.359 21.844 35.094 1 97.12 346 TRP A N 1
ATOM 2794 C CA . TRP A 1 346 ? 4.078 23.125 34.438 1 97.12 346 TRP A CA 1
ATOM 2795 C C . TRP A 1 346 ? 5.348 23.969 34.312 1 97.12 346 TRP A C 1
ATOM 2797 O O . TRP A 1 346 ? 5.535 24.688 33.344 1 97.12 346 TRP A O 1
ATOM 2807 N N . VAL A 1 347 ? 6.219 23.844 35.312 1 97.31 347 VAL A N 1
ATOM 2808 C CA . VAL A 1 347 ? 7.477 24.578 35.281 1 97.31 347 VAL A CA 1
ATOM 2809 C C . VAL A 1 347 ? 8.383 24.031 34.188 1 97.31 347 VAL A C 1
ATOM 2811 O O . VAL A 1 347 ? 8.953 24.781 33.406 1 97.31 347 VAL A O 1
ATOM 2814 N N . ILE A 1 348 ? 8.508 22.719 34.094 1 97.31 348 ILE A N 1
ATOM 2815 C CA . ILE A 1 348 ? 9.367 22.078 33.094 1 97.31 348 ILE A CA 1
ATOM 2816 C C . ILE A 1 348 ? 8.844 22.406 31.703 1 97.31 348 ILE A C 1
ATOM 2818 O O . ILE A 1 348 ? 9.602 22.844 30.828 1 97.31 348 ILE A O 1
ATOM 2822 N N . HIS A 1 349 ? 7.543 22.203 31.469 1 97.38 349 HIS A N 1
ATOM 2823 C CA . HIS A 1 349 ? 6.938 22.484 30.172 1 97.38 349 HIS A CA 1
ATOM 2824 C C . HIS A 1 349 ? 7.027 23.969 29.844 1 97.38 349 HIS A C 1
ATOM 2826 O O . HIS A 1 349 ? 7.211 24.359 28.688 1 97.38 349 HIS A O 1
ATOM 2832 N N . GLY A 1 350 ? 6.855 24.766 30.906 1 97.25 350 GLY A N 1
ATOM 2833 C CA . GLY A 1 350 ? 6.965 26.203 30.719 1 97.25 350 GLY A CA 1
ATOM 2834 C C . GLY A 1 350 ? 8.344 26.656 30.266 1 97.25 350 GLY A C 1
ATOM 2835 O O . GLY A 1 350 ? 8.477 27.484 29.375 1 97.25 350 GLY A O 1
ATOM 2836 N N . VAL A 1 351 ? 9.344 26.109 30.891 1 97.62 351 VAL A N 1
ATOM 2837 C CA . VAL A 1 351 ? 10.727 26.438 30.531 1 97.62 351 VAL A CA 1
ATOM 2838 C C . VAL A 1 351 ? 11.016 26 29.109 1 97.62 351 VAL A C 1
ATOM 2840 O O . VAL A 1 351 ? 11.641 26.734 28.344 1 97.62 351 VAL A O 1
ATOM 2843 N N . VAL A 1 352 ? 10.57 24.844 28.734 1 97.31 352 VAL A N 1
ATOM 2844 C CA . VAL A 1 352 ? 10.781 24.328 27.391 1 97.31 352 VAL A CA 1
ATOM 2845 C C . VAL A 1 352 ? 10.055 25.203 26.375 1 97.31 352 VAL A C 1
ATOM 2847 O O . VAL A 1 352 ? 10.594 25.516 25.312 1 97.31 352 VAL A O 1
ATOM 2850 N N . HIS A 1 353 ? 8.852 25.594 26.703 1 97.88 353 HIS A N 1
ATOM 2851 C CA . HIS A 1 353 ? 8.062 26.438 25.797 1 97.88 353 HIS A CA 1
ATOM 2852 C C . HIS A 1 353 ? 8.688 27.812 25.656 1 97.88 353 HIS A C 1
ATOM 2854 O O . HIS A 1 353 ? 8.672 28.391 24.578 1 97.88 353 HIS A O 1
ATOM 2860 N N . LEU A 1 354 ? 9.219 28.312 26.812 1 97.44 354 LEU A N 1
ATOM 2861 C CA . LEU A 1 354 ? 9.898 29.594 26.766 1 97.44 354 LEU A CA 1
ATOM 2862 C C . LEU A 1 354 ? 11.156 29.516 25.906 1 97.44 354 LEU A C 1
ATOM 2864 O O . LEU A 1 354 ? 11.453 30.453 25.156 1 97.44 354 LEU A O 1
ATOM 2868 N N . LEU A 1 355 ? 11.875 28.5 26.094 1 97.19 355 LEU A N 1
ATOM 2869 C CA . LEU A 1 355 ? 13.055 28.281 25.266 1 97.19 355 LEU A CA 1
ATOM 2870 C C . LEU A 1 355 ? 12.68 28.219 23.797 1 97.19 355 LEU A C 1
ATOM 2872 O O . LEU A 1 355 ? 13.383 28.781 22.938 1 97.19 355 LEU A O 1
ATOM 2876 N N . TYR A 1 356 ? 11.641 27.562 23.516 1 96.75 356 TYR A N 1
ATOM 2877 C CA . TYR A 1 356 ? 11.117 27.469 22.141 1 96.75 356 TYR A CA 1
ATOM 2878 C C . TYR A 1 356 ? 10.789 28.859 21.594 1 96.75 356 TYR A C 1
ATOM 2880 O O . TYR A 1 356 ? 11.195 29.203 20.484 1 96.75 356 TYR A O 1
ATOM 2888 N N . LEU A 1 357 ? 10.109 29.641 22.391 1 97.44 357 LEU A N 1
ATOM 2889 C CA . LEU A 1 357 ? 9.742 30.984 21.953 1 97.44 357 LEU A CA 1
ATOM 2890 C C . LEU A 1 357 ? 10.984 31.844 21.734 1 97.44 357 LEU A C 1
ATOM 2892 O O . LEU A 1 357 ? 11.047 32.625 20.781 1 97.44 357 LEU A O 1
ATOM 2896 N N . CYS A 1 358 ? 11.938 31.703 22.578 1 97.56 358 CYS A N 1
ATOM 2897 C CA . CYS A 1 358 ? 13.188 32.438 22.438 1 97.56 358 CYS A CA 1
ATOM 2898 C C . CYS A 1 358 ? 13.914 32.062 21.156 1 97.56 358 CYS A C 1
ATOM 2900 O O . CYS A 1 358 ? 14.453 32.906 20.469 1 97.56 358 CYS A O 1
ATOM 2902 N N . LEU A 1 359 ? 13.906 30.828 20.844 1 96.94 359 LEU A N 1
ATOM 2903 C CA . LEU A 1 359 ? 14.578 30.359 19.625 1 96.94 359 LEU A CA 1
ATOM 2904 C C . LEU A 1 359 ? 13.852 30.844 18.375 1 96.94 359 LEU A C 1
ATOM 2906 O O . LEU A 1 359 ? 14.492 31.219 17.391 1 96.94 359 LEU A O 1
ATOM 2910 N N . VAL A 1 360 ? 12.547 30.875 18.406 1 97 360 VAL A N 1
ATOM 2911 C CA . VAL A 1 360 ? 11.75 31.234 17.25 1 97 360 VAL A CA 1
ATOM 2912 C C . VAL A 1 360 ? 11.898 32.75 16.969 1 97 360 VAL A C 1
ATOM 2914 O O . VAL A 1 360 ? 12.047 33.156 15.82 1 97 360 VAL A O 1
ATOM 2917 N N . PHE A 1 361 ? 11.969 33.562 18.016 1 95.81 361 PHE A N 1
ATOM 2918 C CA . PHE A 1 361 ? 11.859 35 17.797 1 95.81 361 PHE A CA 1
ATOM 2919 C C . PHE A 1 361 ? 13.227 35.656 17.906 1 95.81 361 PHE A C 1
ATOM 2921 O O . PHE A 1 361 ? 13.414 36.781 17.391 1 95.81 361 PHE A O 1
ATOM 2928 N N . PHE A 1 362 ? 14.242 35 18.5 1 96.31 362 PHE A N 1
ATOM 2929 C CA . PHE A 1 362 ? 15.484 35.719 18.734 1 96.31 362 PHE A CA 1
ATOM 2930 C C . PHE A 1 362 ? 16.656 35.031 18.062 1 96.31 362 PHE A C 1
ATOM 2932 O O . PHE A 1 362 ? 17.75 35.594 17.938 1 96.31 362 PHE A O 1
ATOM 2939 N N . LEU A 1 363 ? 16.5 33.875 17.562 1 95.5 363 LEU A N 1
ATOM 2940 C CA . LEU A 1 363 ? 17.594 33.188 16.906 1 95.5 363 LEU A CA 1
ATOM 2941 C C . LEU A 1 363 ? 17.844 33.75 15.523 1 95.5 363 LEU A C 1
ATOM 2943 O O . LEU A 1 363 ? 16.953 33.75 14.672 1 95.5 363 LEU A O 1
ATOM 2947 N N . PRO A 1 364 ? 19.016 34.25 15.273 1 94.81 364 PRO A N 1
ATOM 2948 C CA . PRO A 1 364 ? 19.328 34.75 13.93 1 94.81 364 PRO A CA 1
ATOM 2949 C C . PRO A 1 364 ? 19.594 33.625 12.938 1 94.81 364 PRO A C 1
ATOM 2951 O O . PRO A 1 364 ? 20.359 32.688 13.227 1 94.81 364 PRO A O 1
ATOM 2954 N N . ILE A 1 365 ? 18.953 33.625 11.859 1 94.56 365 ILE A N 1
ATOM 2955 C CA . ILE A 1 365 ? 19.094 32.656 10.781 1 94.56 365 ILE A CA 1
ATOM 2956 C C . ILE A 1 365 ? 19.719 33.312 9.562 1 94.56 365 ILE A C 1
ATOM 2958 O O . ILE A 1 365 ? 19.25 34.375 9.117 1 94.56 365 ILE A O 1
ATOM 2962 N N . PRO A 1 366 ? 20.734 32.719 9.055 1 92.81 366 PRO A N 1
ATOM 2963 C CA . PRO A 1 366 ? 21.375 33.312 7.879 1 92.81 366 PRO A CA 1
ATOM 2964 C C . PRO A 1 366 ? 20.406 33.5 6.703 1 92.81 366 PRO A C 1
ATOM 2966 O O . PRO A 1 366 ? 19.734 32.531 6.309 1 92.81 366 PRO A O 1
ATOM 2969 N N . GLY A 1 367 ? 20.281 34.719 6.227 1 91.25 367 GLY A N 1
ATOM 2970 C CA . GLY A 1 367 ? 19.5 34.969 5.031 1 91.25 367 GLY A CA 1
ATOM 2971 C C . GLY A 1 367 ? 18.031 35.25 5.328 1 91.25 367 GLY A C 1
ATOM 2972 O O . GLY A 1 367 ? 17.266 35.562 4.422 1 91.25 367 GLY A O 1
ATOM 2973 N N . CYS A 1 368 ? 17.625 35.094 6.582 1 94.56 368 CYS A N 1
ATOM 2974 C CA . CYS A 1 368 ? 16.234 35.312 6.977 1 94.56 368 CYS A CA 1
ATOM 2975 C C . CYS A 1 368 ? 16.125 36.375 8.07 1 94.56 368 CYS A C 1
ATOM 2977 O O . CYS A 1 368 ? 17.031 36.5 8.891 1 94.56 368 CYS A O 1
ATOM 2979 N N . PRO A 1 369 ? 15.086 37.156 8.039 1 94.31 369 PRO A N 1
ATOM 2980 C CA . PRO A 1 369 ? 14.867 38.094 9.156 1 94.31 369 PRO A CA 1
ATOM 2981 C C . PRO A 1 369 ? 14.648 37.344 10.484 1 94.31 369 PRO A C 1
ATOM 2983 O O . PRO A 1 369 ? 14.008 36.312 10.523 1 94.31 369 PRO A O 1
ATOM 2986 N N . THR A 1 370 ? 15.172 37.969 11.484 1 94.69 370 THR A N 1
ATOM 2987 C CA . THR A 1 370 ? 14.992 37.406 12.805 1 94.69 370 THR A CA 1
ATOM 2988 C C . THR A 1 370 ? 13.508 37.344 13.172 1 94.69 370 THR A C 1
ATOM 2990 O O . THR A 1 370 ? 12.797 38.344 13.039 1 94.69 370 THR A O 1
ATOM 2993 N N . GLY A 1 371 ? 13.055 36.219 13.562 1 94.06 371 GLY A N 1
ATOM 2994 C CA . GLY A 1 371 ? 11.672 36.094 13.984 1 94.06 371 GLY A CA 1
ATOM 2995 C C . GLY A 1 371 ? 10.734 35.75 12.844 1 94.06 371 GLY A C 1
ATOM 2996 O O . GLY A 1 371 ? 9.516 35.719 13.023 1 94.06 371 GLY A O 1
ATOM 2997 N N . TYR A 1 372 ? 11.273 35.5 11.719 1 94.31 372 TYR A N 1
ATOM 2998 C CA . TYR A 1 372 ? 10.469 35.188 10.547 1 94.31 372 TYR A CA 1
ATOM 2999 C C . TYR A 1 372 ? 9.758 33.844 10.719 1 94.31 372 TYR A C 1
ATOM 3001 O O . TYR A 1 372 ? 10.375 32.875 11.102 1 94.31 372 TYR A O 1
ATOM 3009 N N . VAL A 1 373 ? 8.43 33.844 10.492 1 94.31 373 VAL A N 1
ATOM 3010 C CA . VAL A 1 373 ? 7.641 32.625 10.602 1 94.31 373 VAL A CA 1
ATOM 3011 C C . VAL A 1 373 ? 6.719 32.5 9.391 1 94.31 373 VAL A C 1
ATOM 3013 O O . VAL A 1 373 ? 5.688 31.812 9.461 1 94.31 373 VAL A O 1
ATOM 3016 N N . GLY A 1 374 ? 7.035 33.031 8.32 1 93.06 374 GLY A N 1
ATOM 3017 C CA . GLY A 1 374 ? 6.211 33.031 7.125 1 93.06 374 GLY A CA 1
ATOM 3018 C C . GLY A 1 374 ? 6.414 31.828 6.242 1 93.06 374 GLY A C 1
ATOM 3019 O O . GLY A 1 374 ? 7.188 30.922 6.582 1 93.06 374 GLY A O 1
ATOM 3020 N N . PRO A 1 375 ? 5.637 31.719 5.176 1 93.88 375 PRO A N 1
ATOM 3021 C CA . PRO A 1 375 ? 5.668 30.562 4.281 1 93.88 375 PRO A CA 1
ATOM 3022 C C . PRO A 1 375 ? 6.918 30.531 3.4 1 93.88 375 PRO A C 1
ATOM 3024 O O . PRO A 1 375 ? 7.258 29.484 2.84 1 93.88 375 PRO A O 1
ATOM 3027 N N . GLY A 1 376 ? 7.605 31.688 3.285 1 93.5 376 GLY A N 1
ATOM 3028 C CA . GLY A 1 376 ? 8.727 31.734 2.359 1 93.5 376 GLY A CA 1
ATOM 3029 C C . GLY A 1 376 ? 8.305 31.609 0.907 1 93.5 376 GLY A C 1
ATOM 3030 O O . GLY A 1 376 ? 7.234 32.062 0.52 1 93.5 376 GLY A O 1
ATOM 3031 N N . GLY A 1 377 ? 9.18 31.141 0.05 1 92.62 377 GLY A N 1
ATOM 3032 C CA . GLY A 1 377 ? 8.883 31.016 -1.367 1 92.62 377 GLY A CA 1
ATOM 3033 C C . GLY A 1 377 ? 8.664 32.375 -2.051 1 92.62 377 GLY A C 1
ATOM 3034 O O . GLY A 1 377 ? 9.461 33.281 -1.872 1 92.62 377 GLY A O 1
ATOM 3035 N N . ILE A 1 378 ? 7.594 32.406 -2.758 1 92 378 ILE A N 1
ATOM 3036 C CA . ILE A 1 378 ? 7.367 33.594 -3.561 1 92 378 ILE A CA 1
ATOM 3037 C C . ILE A 1 378 ? 6.609 34.625 -2.736 1 92 378 ILE A C 1
ATOM 3039 O O . ILE A 1 378 ? 6.297 35.719 -3.232 1 92 378 ILE A O 1
ATOM 3043 N N . SER A 1 379 ? 6.348 34.281 -1.493 1 91.56 379 SER A N 1
ATOM 3044 C CA . SER A 1 379 ? 5.715 35.25 -0.623 1 91.56 379 SER A CA 1
ATOM 3045 C C . SER A 1 379 ? 6.578 36.5 -0.475 1 91.56 379 SER A C 1
ATOM 3047 O O . SER A 1 379 ? 7.805 36.438 -0.574 1 91.56 379 SER A O 1
ATOM 3049 N N . GLU A 1 380 ? 5.953 37.562 -0.317 1 89.06 380 GLU A N 1
ATOM 3050 C CA . GLU A 1 380 ? 6.637 38.844 -0.157 1 89.06 380 GLU A CA 1
ATOM 3051 C C . GLU A 1 380 ? 7.648 39.062 -1.273 1 89.06 380 GLU A C 1
ATOM 3053 O O . GLU A 1 380 ? 8.797 39.438 -1.011 1 89.06 380 GLU A O 1
ATOM 3058 N N . GLY A 1 381 ? 7.281 38.75 -2.486 1 84.38 381 GLY A N 1
ATOM 3059 C CA . GLY A 1 381 ? 8.102 39 -3.662 1 84.38 381 GLY A CA 1
ATOM 3060 C C . GLY A 1 381 ? 9.281 38.031 -3.77 1 84.38 381 GLY A C 1
ATOM 3061 O O . GLY A 1 381 ? 10.25 38.344 -4.473 1 84.38 381 GLY A O 1
ATOM 3062 N N . GLY A 1 382 ? 9.281 37.062 -2.941 1 87.38 382 GLY A N 1
ATOM 3063 C CA . GLY A 1 382 ? 10.344 36.062 -3.002 1 87.38 382 GLY A CA 1
ATOM 3064 C C . GLY A 1 382 ? 11.578 36.469 -2.223 1 87.38 382 GLY A C 1
ATOM 3065 O O . GLY A 1 382 ? 12.633 35.844 -2.338 1 87.38 382 GLY A O 1
ATOM 3066 N N . LYS A 1 383 ? 11.477 37.5 -1.482 1 87.56 383 LYS A N 1
ATOM 3067 C CA . LYS A 1 383 ? 12.609 38.031 -0.732 1 87.56 383 LYS A CA 1
ATOM 3068 C C . LYS A 1 383 ? 13.164 37 0.244 1 87.56 383 LYS A C 1
ATOM 3070 O O . LYS A 1 383 ? 14.375 36.938 0.474 1 87.56 383 LYS A O 1
ATOM 3075 N N . TYR A 1 384 ? 12.297 36.25 0.831 1 91.81 384 TYR A N 1
ATOM 3076 C CA . TYR A 1 384 ? 12.656 35.219 1.82 1 91.81 384 TYR A CA 1
ATOM 3077 C C . TYR A 1 384 ? 12.312 33.844 1.319 1 91.81 384 TYR A C 1
ATOM 3079 O O . TYR A 1 384 ? 11.68 33.031 2.031 1 91.81 384 TYR A O 1
ATOM 3087 N N . PHE A 1 385 ? 12.773 33.531 0.135 1 90.75 385 PHE A N 1
ATOM 3088 C CA . PHE A 1 385 ? 12.398 32.312 -0.596 1 90.75 385 PHE A CA 1
ATOM 3089 C C . PHE A 1 385 ? 12.75 31.062 0.204 1 90.75 385 PHE A C 1
ATOM 3091 O O . PHE A 1 385 ? 11.945 30.141 0.293 1 90.75 385 PHE A O 1
ATOM 3098 N N . ASN A 1 386 ? 13.859 31.016 0.885 1 90.44 386 ASN A N 1
ATOM 3099 C CA . ASN A 1 386 ? 14.344 29.828 1.573 1 90.44 386 ASN A CA 1
ATOM 3100 C C . ASN A 1 386 ? 14.102 29.906 3.078 1 90.44 386 ASN A C 1
ATOM 3102 O O . ASN A 1 386 ? 14.703 29.156 3.85 1 90.44 386 ASN A O 1
ATOM 3106 N N . CYS A 1 387 ? 13.25 30.781 3.516 1 94.44 387 CYS A N 1
ATOM 3107 C CA . CYS A 1 387 ? 13.047 31.016 4.938 1 94.44 387 CYS A CA 1
ATOM 3108 C C . CYS A 1 387 ? 11.734 30.406 5.414 1 94.44 387 CYS A C 1
ATOM 3110 O O . CYS A 1 387 ? 11.133 30.875 6.383 1 94.44 387 CYS A O 1
ATOM 3112 N N . THR A 1 388 ? 11.297 29.391 4.699 1 93.69 388 THR A N 1
ATOM 3113 C CA . THR A 1 388 ? 10 28.812 5.051 1 93.69 388 THR A CA 1
ATOM 3114 C C . THR A 1 388 ? 10 28.344 6.504 1 93.69 388 THR A C 1
ATOM 3116 O O . THR A 1 388 ? 10.844 27.547 6.91 1 93.69 388 THR A O 1
ATOM 3119 N N . GLY A 1 389 ? 9.141 28.891 7.289 1 94.19 389 GLY A N 1
ATOM 3120 C CA . GLY A 1 389 ? 8.977 28.484 8.68 1 94.19 389 GLY A CA 1
ATOM 3121 C C . GLY A 1 389 ? 10.016 29.094 9.602 1 94.19 389 GLY A C 1
ATOM 3122 O O . GLY A 1 389 ? 9.961 28.906 10.812 1 94.19 389 GLY A O 1
ATOM 3123 N N . GLY A 1 390 ? 10.984 29.828 9.078 1 94.81 390 GLY A N 1
ATOM 3124 C CA . GLY A 1 390 ? 12.016 30.469 9.883 1 94.81 390 GLY A CA 1
ATOM 3125 C C . GLY A 1 390 ? 12.875 29.469 10.648 1 94.81 390 GLY A C 1
ATOM 3126 O O . GLY A 1 390 ? 13.469 28.562 10.047 1 94.81 390 GLY A O 1
ATOM 3127 N N . THR A 1 391 ? 12.781 29.578 11.93 1 96 391 THR A N 1
ATOM 3128 C CA . THR A 1 391 ? 13.57 28.719 12.805 1 96 391 THR A CA 1
ATOM 3129 C C . THR A 1 391 ? 13.164 27.25 12.633 1 96 391 THR A C 1
ATOM 3131 O O . THR A 1 391 ? 14 26.359 12.719 1 96 391 THR A O 1
ATOM 3134 N N . PHE A 1 392 ? 11.883 26.984 12.344 1 96.19 392 PHE A N 1
ATOM 3135 C CA . PHE A 1 392 ? 11.375 25.625 12.195 1 96.19 392 PHE A CA 1
ATOM 3136 C C . PHE A 1 392 ? 12.055 24.922 11.031 1 96.19 392 PHE A C 1
ATOM 3138 O O . PHE A 1 392 ? 12.578 23.812 11.195 1 96.19 392 PHE A O 1
ATOM 3145 N N . GLY A 1 393 ? 12.031 25.531 9.883 1 93.94 393 GLY A N 1
ATOM 3146 C CA . GLY A 1 393 ? 12.656 24.953 8.711 1 93.94 393 GLY A CA 1
ATOM 3147 C C . GLY A 1 393 ? 14.164 24.859 8.82 1 93.94 393 GLY A C 1
ATOM 3148 O O . GLY A 1 393 ? 14.758 23.875 8.383 1 93.94 393 GLY A O 1
ATOM 3149 N N . TYR A 1 394 ? 14.75 25.859 9.414 1 94.69 394 TYR A N 1
ATOM 3150 C CA . TYR A 1 394 ? 16.203 25.938 9.531 1 94.69 394 TYR A CA 1
ATOM 3151 C C . TYR A 1 394 ? 16.734 24.812 10.406 1 94.69 394 TYR A C 1
ATOM 3153 O O . TYR A 1 394 ? 17.656 24.109 10.016 1 94.69 394 TYR A O 1
ATOM 3161 N N . VAL A 1 395 ? 16.203 24.672 11.594 1 94.75 395 VAL A N 1
ATOM 3162 C CA . VAL A 1 395 ? 16.672 23.672 12.539 1 94.75 395 VAL A CA 1
ATOM 3163 C C . VAL A 1 395 ? 16.438 22.266 11.969 1 94.75 395 VAL A C 1
ATOM 3165 O O . VAL A 1 395 ? 17.281 21.375 12.125 1 94.75 395 VAL A O 1
ATOM 3168 N N . ASP A 1 396 ? 15.312 22 11.344 1 94.31 396 ASP A N 1
ATOM 3169 C CA . ASP A 1 396 ? 15.016 20.688 10.758 1 94.31 396 ASP A CA 1
ATOM 3170 C C . ASP A 1 396 ? 16.031 20.312 9.688 1 94.31 396 ASP A C 1
ATOM 3172 O O . ASP A 1 396 ? 16.438 19.156 9.586 1 94.31 396 ASP A O 1
ATOM 3176 N N . ARG A 1 397 ? 16.406 21.281 8.883 1 92.19 397 ARG A N 1
ATOM 3177 C CA . ARG A 1 397 ? 17.375 21.047 7.812 1 92.19 397 ARG A CA 1
ATOM 3178 C C . ARG A 1 397 ? 18.781 20.844 8.375 1 92.19 397 ARG A C 1
ATOM 3180 O O . ARG A 1 397 ? 19.625 20.203 7.742 1 92.19 397 ARG A O 1
ATOM 3187 N N . LEU A 1 398 ? 19.047 21.406 9.547 1 92.56 398 LEU A N 1
ATOM 3188 C CA . LEU A 1 398 ? 20.344 21.203 10.203 1 92.56 398 LEU A CA 1
ATOM 3189 C C . LEU A 1 398 ? 20.453 19.781 10.742 1 92.56 398 LEU A C 1
ATOM 3191 O O . LEU A 1 398 ? 21.547 19.188 10.727 1 92.56 398 LEU A O 1
ATOM 3195 N N . LEU A 1 399 ? 19.391 19.266 11.188 1 92.44 399 LEU A N 1
ATOM 3196 C CA . LEU A 1 399 ? 19.391 17.969 11.844 1 92.44 399 LEU A CA 1
ATOM 3197 C C . LEU A 1 399 ? 19.344 16.844 10.812 1 92.44 399 LEU A C 1
ATOM 3199 O O . LEU A 1 399 ? 19.875 15.75 11.055 1 92.44 399 LEU A O 1
ATOM 3203 N N . HIS A 1 400 ? 18.672 17.047 9.766 1 91.38 400 HIS A N 1
ATOM 3204 C CA . HIS A 1 400 ? 18.484 15.977 8.781 1 91.38 400 HIS A CA 1
ATOM 3205 C C . HIS A 1 400 ? 18.656 16.516 7.359 1 91.38 400 HIS A C 1
ATOM 3207 O O . HIS A 1 400 ? 18.438 17.703 7.113 1 91.38 400 HIS A O 1
ATOM 3213 N N . ASP A 1 401 ? 18.969 15.562 6.457 1 91.06 401 ASP A N 1
ATOM 3214 C CA . ASP A 1 401 ? 18.984 15.875 5.031 1 91.06 401 ASP A CA 1
ATOM 3215 C C . ASP A 1 401 ? 17.594 16.203 4.523 1 91.06 401 ASP A C 1
ATOM 3217 O O . ASP A 1 401 ? 16.609 15.578 4.949 1 91.06 401 ASP A O 1
ATOM 3221 N N . GLU A 1 402 ? 17.484 17.156 3.637 1 90.12 402 GLU A N 1
ATOM 3222 C CA . GLU A 1 402 ? 16.203 17.625 3.105 1 90.12 402 GLU A CA 1
ATOM 3223 C C . GLU A 1 402 ? 15.438 16.484 2.424 1 90.12 402 GLU A C 1
ATOM 3225 O O . GLU A 1 402 ? 14.211 16.531 2.328 1 90.12 402 GLU A O 1
ATOM 3230 N N . ARG A 1 403 ? 16.203 15.508 2.062 1 90.19 403 ARG A N 1
ATOM 3231 C CA . ARG A 1 403 ? 15.586 14.398 1.344 1 90.19 403 ARG A CA 1
ATOM 3232 C C . ARG A 1 403 ? 14.703 13.57 2.27 1 90.19 403 ARG A C 1
ATOM 3234 O O . ARG A 1 403 ? 13.844 12.812 1.806 1 90.19 403 ARG A O 1
ATOM 3241 N N . HIS A 1 404 ? 14.852 13.648 3.535 1 93.06 404 HIS A N 1
ATOM 3242 C CA . HIS A 1 404 ? 14.102 12.867 4.516 1 93.06 404 HIS A CA 1
ATOM 3243 C C . HIS A 1 404 ? 12.961 13.68 5.109 1 93.06 404 HIS A C 1
ATOM 3245 O O . HIS A 1 404 ? 12.32 13.25 6.07 1 93.06 404 HIS A O 1
ATOM 3251 N N . LEU A 1 405 ? 12.766 14.906 4.562 1 91.56 405 LEU A N 1
ATOM 3252 C CA . LEU A 1 405 ? 11.68 15.781 5.004 1 91.56 405 LEU A CA 1
ATOM 3253 C C . LEU A 1 405 ? 10.508 15.719 4.031 1 91.56 405 LEU A C 1
ATOM 3255 O O . LEU A 1 405 ? 10.641 15.188 2.928 1 91.56 405 LEU A O 1
ATOM 3259 N N . PHE A 1 406 ? 9.43 16.219 4.504 1 89.06 406 PHE A N 1
ATOM 3260 C CA . PHE A 1 406 ? 8.195 16.141 3.734 1 89.06 406 PHE A CA 1
ATOM 3261 C C . PHE A 1 406 ? 8.32 16.953 2.443 1 89.06 406 PHE A C 1
ATOM 3263 O O . PHE A 1 406 ? 8.656 18.141 2.471 1 89.06 406 PHE A O 1
ATOM 3270 N N . ASP A 1 407 ? 8.023 16.359 1.281 1 85.25 407 ASP A N 1
ATOM 3271 C CA . ASP A 1 407 ? 8.32 16.984 -0.002 1 85.25 407 ASP A CA 1
ATOM 3272 C C . ASP A 1 407 ? 7.047 17.469 -0.687 1 85.25 407 ASP A C 1
ATOM 3274 O O . ASP A 1 407 ? 7.082 17.922 -1.831 1 85.25 407 ASP A O 1
ATOM 3278 N N . THR A 1 408 ? 5.922 17.297 -0.004 1 84.25 408 THR A N 1
ATOM 3279 C CA . THR A 1 408 ? 4.688 17.781 -0.606 1 84.25 408 THR A CA 1
ATOM 3280 C C . THR A 1 408 ? 3.879 18.594 0.401 1 84.25 408 THR A C 1
ATOM 3282 O O . THR A 1 408 ? 2.713 18.297 0.66 1 84.25 408 THR A O 1
ATOM 3285 N N . PRO A 1 409 ? 4.508 19.609 0.791 1 86.62 409 PRO A N 1
ATOM 3286 C CA . PRO A 1 409 ? 3.773 20.453 1.729 1 86.62 409 PRO A CA 1
ATOM 3287 C C . PRO A 1 409 ? 2.631 21.219 1.062 1 86.62 409 PRO A C 1
ATOM 3289 O O . PRO A 1 409 ? 2.543 21.266 -0.168 1 86.62 409 PRO A O 1
ATOM 3292 N N . THR A 1 410 ? 1.754 21.734 1.824 1 82.25 410 THR A N 1
ATOM 3293 C CA . THR A 1 410 ? 0.612 22.5 1.319 1 82.25 410 THR A CA 1
ATOM 3294 C C . THR A 1 410 ? 1.075 23.766 0.624 1 82.25 410 THR A C 1
ATOM 3296 O O . THR A 1 410 ? 0.334 24.359 -0.17 1 82.25 410 THR A O 1
ATOM 3299 N N . THR A 1 411 ? 2.273 24.219 0.875 1 85.31 411 THR A N 1
ATOM 3300 C CA . THR A 1 411 ? 2.822 25.469 0.356 1 85.31 411 THR A CA 1
ATOM 3301 C C . THR A 1 411 ? 3.434 25.266 -1.026 1 85.31 411 THR A C 1
ATOM 3303 O O . THR A 1 411 ? 3.785 26.219 -1.709 1 85.31 411 THR A O 1
ATOM 3306 N N . LYS A 1 412 ? 3.592 24.047 -1.449 1 86.62 412 LYS A N 1
ATOM 3307 C CA . LYS A 1 412 ? 4.324 23.719 -2.67 1 86.62 412 LYS A CA 1
ATOM 3308 C C . LYS A 1 412 ? 3.695 24.406 -3.885 1 86.62 412 LYS A C 1
ATOM 3310 O O . LYS A 1 412 ? 4.383 25.078 -4.652 1 86.62 412 LYS A O 1
ATOM 3315 N N . ASP A 1 413 ? 2.361 24.391 -3.934 1 85.44 413 ASP A N 1
ATOM 3316 C CA . ASP A 1 413 ? 1.685 24.828 -5.148 1 85.44 413 ASP A CA 1
ATOM 3317 C C . ASP A 1 413 ? 1.469 26.344 -5.129 1 85.44 413 ASP A C 1
ATOM 3319 O O . ASP A 1 413 ? 1.546 27 -6.172 1 85.44 413 ASP A O 1
ATOM 3323 N N . ILE A 1 414 ? 1.298 26.844 -3.939 1 89.56 414 ILE A N 1
ATOM 3324 C CA . ILE A 1 414 ? 0.93 28.25 -3.824 1 89.56 414 ILE A CA 1
ATOM 3325 C C . ILE A 1 414 ? 2.186 29.094 -3.629 1 89.56 414 ILE A C 1
ATOM 3327 O O . ILE A 1 414 ? 2.383 30.094 -4.324 1 89.56 414 ILE A O 1
ATOM 3331 N N . TYR A 1 415 ? 3.068 28.672 -2.811 1 92.75 415 TYR A N 1
ATOM 3332 C CA . TYR A 1 415 ? 4.242 29.469 -2.482 1 92.75 415 TYR A CA 1
ATOM 3333 C C . TYR A 1 415 ? 5.488 28.906 -3.156 1 92.75 415 TYR A C 1
ATOM 3335 O O . TYR A 1 415 ? 6.586 29.453 -3.01 1 92.75 415 TYR A O 1
ATOM 3343 N N . LYS A 1 416 ? 5.371 27.812 -3.844 1 89.56 416 LYS A N 1
ATOM 3344 C CA . LYS A 1 416 ? 6.453 27.172 -4.602 1 89.56 416 LYS A CA 1
ATOM 3345 C C . LYS A 1 416 ? 7.578 26.719 -3.678 1 89.56 416 LYS A C 1
ATOM 3347 O O . LYS A 1 416 ? 8.758 26.922 -3.984 1 89.56 416 LYS A O 1
ATOM 3352 N N . VAL A 1 417 ? 7.188 26.375 -2.523 1 87.38 417 VAL A N 1
ATOM 3353 C CA . VAL A 1 417 ? 8.117 25.812 -1.552 1 87.38 417 VAL A CA 1
ATOM 3354 C C . VAL A 1 417 ? 8.148 24.297 -1.688 1 87.38 417 VAL A C 1
ATOM 3356 O O . VAL A 1 417 ? 7.113 23.625 -1.566 1 87.38 417 VAL A O 1
ATOM 3359 N N . LYS A 1 418 ? 9.336 23.781 -1.873 1 80.69 418 LYS A N 1
ATOM 3360 C CA . LYS A 1 418 ? 9.422 22.359 -2.229 1 80.69 418 LYS A CA 1
ATOM 3361 C C . LYS A 1 418 ? 9.453 21.484 -0.98 1 80.69 418 LYS A C 1
ATOM 3363 O O . LYS A 1 418 ? 8.891 20.391 -0.976 1 80.69 418 LYS A O 1
ATOM 3368 N N . VAL A 1 419 ? 10.148 21.953 0.053 1 89.06 419 VAL A N 1
ATOM 3369 C CA . VAL A 1 419 ? 10.352 21.047 1.182 1 89.06 419 VAL A CA 1
ATOM 3370 C C . VAL A 1 419 ? 10.062 21.781 2.488 1 89.06 419 VAL A C 1
ATOM 3372 O O . VAL A 1 419 ? 10.586 22.875 2.723 1 89.06 419 VAL A O 1
ATOM 3375 N N . PHE A 1 420 ? 9.234 21.344 3.346 1 91.94 420 PHE A N 1
ATOM 3376 C CA . PHE A 1 420 ? 8.922 21.781 4.703 1 91.94 420 PHE A CA 1
ATOM 3377 C C . PHE A 1 420 ? 8.117 20.719 5.441 1 91.94 420 PHE A C 1
ATOM 3379 O O . PHE A 1 420 ? 7.047 20.312 4.984 1 91.94 420 PHE A O 1
ATOM 3386 N N . ASP A 1 421 ? 8.633 20.266 6.5 1 93.88 421 ASP A N 1
ATOM 3387 C CA . ASP A 1 421 ? 7.957 19.203 7.246 1 93.88 421 ASP A CA 1
ATOM 3388 C C . ASP A 1 421 ? 7.227 19.781 8.461 1 93.88 421 ASP A C 1
ATOM 3390 O O . ASP A 1 421 ? 7.855 20.172 9.438 1 93.88 421 ASP A O 1
ATOM 3394 N N . PRO A 1 422 ? 5.941 19.781 8.422 1 94.31 422 PRO A N 1
ATOM 3395 C CA . PRO A 1 422 ? 5.18 20.281 9.57 1 94.31 422 PRO A CA 1
ATOM 3396 C C . PRO A 1 422 ? 5.375 19.422 10.82 1 94.31 422 PRO A C 1
ATOM 3398 O O . PRO A 1 422 ? 5.141 19.891 11.938 1 94.31 422 PRO A O 1
ATOM 3401 N N . GLU A 1 423 ? 5.773 18.172 10.641 1 95.12 423 GLU A N 1
ATOM 3402 C CA . GLU A 1 423 ? 5.988 17.266 11.773 1 95.12 423 GLU A CA 1
ATOM 3403 C C . GLU A 1 423 ? 7.477 17.078 12.055 1 95.12 423 GLU A C 1
ATOM 3405 O O . GLU A 1 423 ? 7.871 16.094 12.695 1 95.12 423 GLU A O 1
ATOM 3410 N N . GLY A 1 424 ? 8.258 18.016 11.672 1 93.25 424 GLY A N 1
ATOM 3411 C CA . GLY A 1 424 ? 9.688 17.953 11.93 1 93.25 424 GLY A CA 1
ATOM 3412 C C . GLY A 1 424 ? 10.031 17.969 13.406 1 93.25 424 GLY A C 1
ATOM 3413 O O . GLY A 1 424 ? 9.148 18.125 14.258 1 93.25 424 GLY A O 1
ATOM 3414 N N . PRO A 1 425 ? 11.289 17.781 13.727 1 94.38 425 PRO A N 1
ATOM 3415 C CA . PRO A 1 425 ? 11.711 17.656 15.117 1 94.38 425 PRO A CA 1
ATOM 3416 C C . PRO A 1 425 ? 11.508 18.938 15.922 1 94.38 425 PRO A C 1
ATOM 3418 O O . PRO A 1 425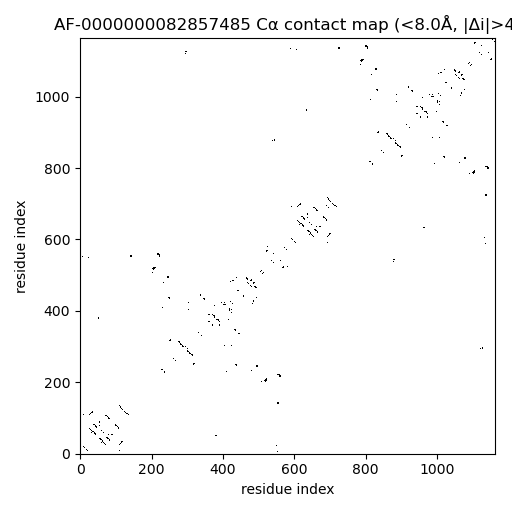 ? 11.18 18.891 17.109 1 94.38 425 PRO A O 1
ATOM 3421 N N . PHE A 1 426 ? 11.711 20.109 15.359 1 96.19 426 PHE A N 1
ATOM 3422 C CA . PHE A 1 426 ? 11.617 21.344 16.109 1 96.19 426 PHE A CA 1
ATOM 3423 C C . PHE A 1 426 ? 10.18 21.609 16.531 1 96.19 426 PHE A C 1
ATOM 3425 O O . PHE A 1 426 ? 9.938 22.156 17.625 1 96.19 426 PHE A O 1
ATOM 3432 N N . SER A 1 427 ? 9.219 21.297 15.664 1 95.81 427 SER A N 1
ATOM 3433 C CA . SER A 1 427 ? 7.812 21.562 15.961 1 95.81 427 SER A CA 1
ATOM 3434 C C . SER A 1 427 ? 7.305 20.672 17.094 1 95.81 427 SER A C 1
ATOM 3436 O O . SER A 1 427 ? 6.207 20.891 17.609 1 95.81 427 SER A O 1
ATOM 3438 N N . ASN A 1 428 ? 8.102 19.703 17.516 1 95.38 428 ASN A N 1
ATOM 3439 C CA . ASN A 1 428 ? 7.766 18.891 18.688 1 95.38 428 ASN A CA 1
ATOM 3440 C C . ASN A 1 428 ? 7.738 19.719 19.953 1 95.38 428 ASN A C 1
ATOM 3442 O O . ASN A 1 428 ? 6.969 19.438 20.875 1 95.38 428 ASN A O 1
ATOM 3446 N N . LEU A 1 429 ? 8.5 20.734 20.016 1 95.94 429 LEU A N 1
ATOM 3447 C CA . LEU A 1 429 ? 8.633 21.547 21.219 1 95.94 429 LEU A CA 1
ATOM 3448 C C . LEU A 1 429 ? 7.332 22.281 21.531 1 95.94 429 LEU A C 1
ATOM 3450 O O . LEU A 1 429 ? 6.781 22.141 22.625 1 95.94 429 LEU A O 1
ATOM 3454 N N . PRO A 1 430 ? 6.797 23.016 20.531 1 96.56 430 PRO A N 1
ATOM 3455 C CA . PRO A 1 430 ? 5.535 23.688 20.844 1 96.56 430 PRO A CA 1
ATOM 3456 C C . PRO A 1 430 ? 4.375 22.703 21.031 1 96.56 430 PRO A C 1
ATOM 3458 O O . PRO A 1 430 ? 3.402 23.016 21.719 1 96.56 430 PRO A O 1
ATOM 3461 N N . SER A 1 431 ? 4.441 21.5 20.5 1 97.31 431 SER A N 1
ATOM 3462 C CA . SER A 1 431 ? 3.389 20.5 20.641 1 97.31 431 SER A CA 1
ATOM 3463 C C . SER A 1 431 ? 3.291 20.016 22.078 1 97.31 431 SER A C 1
ATOM 3465 O O . SER A 1 431 ? 2.26 19.469 22.5 1 97.31 431 SER A O 1
ATOM 3467 N N . LEU A 1 432 ? 4.336 20.188 22.828 1 97.81 432 LEU A N 1
ATOM 3468 C CA . LEU A 1 432 ? 4.344 19.812 24.234 1 97.81 432 LEU A CA 1
ATOM 3469 C C . LEU A 1 432 ? 3.328 20.625 25.031 1 97.81 432 LEU A C 1
ATOM 3471 O O . LEU A 1 432 ? 2.83 20.156 26.062 1 97.81 432 LEU A O 1
ATOM 3475 N N . LEU A 1 433 ? 3.041 21.812 24.531 1 98.19 433 LEU A N 1
ATOM 3476 C CA . LEU A 1 433 ? 2.012 22.625 25.172 1 98.19 433 LEU A CA 1
ATOM 3477 C C . LEU A 1 433 ? 0.656 21.922 25.109 1 98.19 433 LEU A C 1
ATOM 3479 O O . LEU A 1 433 ? -0.09 21.922 26.094 1 98.19 433 LEU A O 1
ATOM 3483 N N . THR A 1 434 ? 0.347 21.312 23.938 1 98.31 434 THR A N 1
ATOM 3484 C CA . THR A 1 434 ? -0.88 20.531 23.797 1 98.31 434 THR A CA 1
ATOM 3485 C C . THR A 1 434 ? -0.901 19.375 24.781 1 98.31 434 THR A C 1
ATOM 3487 O O . THR A 1 434 ? -1.938 19.078 25.375 1 98.31 434 THR A O 1
ATOM 3490 N N . MET A 1 435 ? 0.25 18.812 25 1 97.94 435 MET A N 1
ATOM 3491 C CA . MET A 1 435 ? 0.373 17.641 25.875 1 97.94 435 MET A CA 1
ATOM 3492 C C . MET A 1 435 ? 0.12 18.016 27.328 1 97.94 435 MET A C 1
ATOM 3494 O O . MET A 1 435 ? -0.623 17.328 28.031 1 97.94 435 MET A O 1
ATOM 3498 N N . ILE A 1 436 ? 0.729 19.062 27.875 1 98.06 436 ILE A N 1
ATOM 3499 C CA . ILE A 1 436 ? 0.585 19.438 29.281 1 98.06 436 ILE A CA 1
ATOM 3500 C C . ILE A 1 436 ? -0.857 19.844 29.547 1 98.06 436 ILE A C 1
ATOM 3502 O O . ILE A 1 436 ? -1.38 19.609 30.641 1 98.06 436 ILE A O 1
ATOM 3506 N N . LEU A 1 437 ? -1.486 20.5 28.547 1 98.62 437 LEU A N 1
ATOM 3507 C CA . LEU A 1 437 ? -2.887 20.859 28.719 1 98.62 437 LEU A CA 1
ATOM 3508 C C . LEU A 1 437 ? -3.775 19.625 28.781 1 98.62 437 LEU A C 1
ATOM 3510 O O . LEU A 1 437 ? -4.781 19.609 29.5 1 98.62 437 LEU A O 1
ATOM 3514 N N . GLY A 1 438 ? -3.412 18.609 28 1 98.62 438 GLY A N 1
ATOM 3515 C CA . GLY A 1 438 ? -4.102 17.328 28.125 1 98.62 438 GLY A CA 1
ATOM 3516 C C . GLY A 1 438 ? -3.873 16.672 29.469 1 98.62 438 GLY A C 1
ATOM 3517 O O . GLY A 1 438 ? -4.809 16.141 30.078 1 98.62 438 GLY A O 1
ATOM 3518 N N . VAL A 1 439 ? -2.646 16.688 29.938 1 98.06 439 VAL A N 1
ATOM 3519 C CA . VAL A 1 439 ? -2.301 16.141 31.234 1 98.06 439 VAL A CA 1
ATOM 3520 C C . VAL A 1 439 ? -3.086 16.859 32.344 1 98.06 439 VAL A C 1
ATOM 3522 O O . VAL A 1 439 ? -3.541 16.234 33.281 1 98.06 439 VAL A O 1
ATOM 3525 N N . GLN A 1 440 ? -3.215 18.172 32.188 1 98.12 440 GLN A N 1
ATOM 3526 C CA . GLN A 1 440 ? -4.008 18.953 33.125 1 98.12 440 GLN A CA 1
ATOM 3527 C C . GLN A 1 440 ? -5.449 18.453 33.188 1 98.12 440 GLN A C 1
ATOM 3529 O O . GLN A 1 440 ? -6.023 18.328 34.281 1 98.12 440 GLN A O 1
ATOM 3534 N N . ALA A 1 441 ? -6 18.203 32.031 1 98.31 441 ALA A N 1
ATOM 3535 C CA . ALA A 1 441 ? -7.363 17.688 31.969 1 98.31 441 ALA A CA 1
ATOM 3536 C C . ALA A 1 441 ? -7.461 16.328 32.656 1 98.31 441 ALA A C 1
ATOM 3538 O O . ALA A 1 441 ? -8.414 16.062 33.406 1 98.31 441 ALA A O 1
ATOM 3539 N N . GLY A 1 442 ? -6.512 15.453 32.375 1 97.25 442 GLY A N 1
ATOM 3540 C CA . GLY A 1 442 ? -6.488 14.148 33.031 1 97.25 442 GLY A CA 1
ATOM 3541 C C . GLY A 1 442 ? -6.352 14.242 34.531 1 97.25 442 GLY A C 1
ATOM 3542 O O . GLY A 1 442 ? -6.98 13.477 35.25 1 97.25 442 GLY A O 1
ATOM 3543 N N . THR A 1 443 ? -5.555 15.148 35 1 96.44 443 THR A N 1
ATOM 3544 C CA . THR A 1 443 ? -5.336 15.336 36.438 1 96.44 443 THR A CA 1
ATOM 3545 C C . THR A 1 443 ? -6.594 15.875 37.125 1 96.44 443 THR A C 1
ATOM 3547 O O . THR A 1 443 ? -6.887 15.523 38.25 1 96.44 443 THR A O 1
ATOM 3550 N N . ILE A 1 444 ? -7.297 16.734 36.406 1 96.81 444 ILE A N 1
ATOM 3551 C CA . ILE A 1 444 ? -8.57 17.219 36.938 1 96.81 444 ILE A CA 1
ATOM 3552 C C . ILE A 1 444 ? -9.508 16.047 37.188 1 96.81 444 ILE A C 1
ATOM 3554 O O . ILE A 1 444 ? -10.188 15.992 38.219 1 96.81 444 ILE A O 1
ATOM 3558 N N . LEU A 1 445 ? -9.508 15.07 36.281 1 94.81 445 LEU A N 1
ATOM 3559 C CA . LEU A 1 445 ? -10.359 13.898 36.438 1 94.81 445 LEU A CA 1
ATOM 3560 C C . LEU A 1 445 ? -9.93 13.047 37.625 1 94.81 445 LEU A C 1
ATOM 3562 O O . LEU A 1 445 ? -10.758 12.406 38.25 1 94.81 445 LEU A O 1
ATOM 3566 N N . VAL A 1 446 ? -8.688 13.047 37.844 1 92.75 446 VAL A N 1
ATOM 3567 C CA . VAL A 1 446 ? -8.125 12.219 38.906 1 92.75 446 VAL A CA 1
ATOM 3568 C C . VAL A 1 446 ? -8.375 12.875 40.281 1 92.75 446 VAL A C 1
ATOM 3570 O O . VAL A 1 446 ? -8.734 12.203 41.25 1 92.75 446 VAL A O 1
ATOM 3573 N N . MET A 1 447 ? -8.203 14.195 40.375 1 93.06 447 MET A N 1
ATOM 3574 C CA . MET A 1 447 ? -8.203 14.906 41.656 1 93.06 447 MET A CA 1
ATOM 3575 C C . MET A 1 447 ? -9.617 15.297 42.062 1 93.06 447 MET A C 1
ATOM 3577 O O . MET A 1 447 ? -9.906 15.422 43.25 1 93.06 447 MET A O 1
ATOM 3581 N N . HIS A 1 448 ? -10.445 15.539 41.062 1 93.19 448 HIS A N 1
ATOM 3582 C CA . HIS A 1 448 ? -11.805 15.992 41.375 1 93.19 448 HIS A CA 1
ATOM 3583 C C . HIS A 1 448 ? -12.836 14.953 40.938 1 93.19 448 HIS A C 1
ATOM 3585 O O . HIS A 1 448 ? -12.906 14.602 39.75 1 93.19 448 HIS A O 1
ATOM 3591 N N . HIS A 1 449 ? -13.695 14.586 41.781 1 88.94 449 HIS A N 1
ATOM 3592 C CA . HIS A 1 449 ? -14.633 13.492 41.5 1 88.94 449 HIS A CA 1
ATOM 3593 C C . HIS A 1 449 ? -16.031 14.031 41.219 1 88.94 449 HIS A C 1
ATOM 3595 O O . HIS A 1 449 ? -16.844 13.352 40.594 1 88.94 449 HIS A O 1
ATOM 3601 N N . GLY A 1 450 ? -16.312 15.234 41.656 1 90.25 450 GLY A N 1
ATOM 3602 C CA . GLY A 1 450 ? -17.641 15.797 41.438 1 90.25 450 GLY A CA 1
ATOM 3603 C C . GLY A 1 450 ? -17.812 16.391 40.062 1 90.25 450 GLY A C 1
ATOM 3604 O O . GLY A 1 450 ? -16.891 16.984 39.5 1 90.25 450 GLY A O 1
ATOM 3605 N N . TRP A 1 451 ? -19 16.266 39.469 1 92.56 451 TRP A N 1
ATOM 3606 C CA . TRP A 1 451 ? -19.312 16.734 38.125 1 92.56 451 TRP A CA 1
ATOM 3607 C C . TRP A 1 451 ? -19.172 18.25 38.031 1 92.56 451 TRP A C 1
ATOM 3609 O O . TRP A 1 451 ? -18.578 18.781 37.094 1 92.56 451 TRP A O 1
ATOM 3619 N N . SER A 1 452 ? -19.766 18.953 39 1 94.19 452 SER A N 1
ATOM 3620 C CA . SER A 1 452 ? -19.719 20.406 38.969 1 94.19 452 SER A CA 1
ATOM 3621 C C . SER A 1 452 ? -18.297 20.922 39.031 1 94.19 452 SER A C 1
ATOM 3623 O O . SER A 1 452 ? -17.938 21.859 38.281 1 94.19 452 SER A O 1
ATOM 3625 N N . ALA A 1 453 ? -17.484 20.344 39.844 1 94.56 453 ALA A N 1
ATOM 3626 C CA . ALA A 1 453 ? -16.078 20.734 39.969 1 94.56 453 ALA A CA 1
ATOM 3627 C C . ALA A 1 453 ? -15.328 20.453 38.656 1 94.56 453 ALA A C 1
ATOM 3629 O O . ALA A 1 453 ? -14.531 21.266 38.219 1 94.56 453 ALA A O 1
ATOM 3630 N N . ARG A 1 454 ? -15.594 19.359 38.094 1 95.56 454 ARG A N 1
ATOM 3631 C CA . ARG A 1 454 ? -14.93 18.953 36.875 1 95.56 454 ARG A CA 1
ATOM 3632 C C . ARG A 1 454 ? -15.359 19.844 35.688 1 95.56 454 ARG A C 1
ATOM 3634 O O . ARG A 1 454 ? -14.516 20.328 34.938 1 95.56 454 ARG A O 1
ATOM 3641 N N . LYS A 1 455 ? -16.672 19.984 35.594 1 96.94 455 LYS A N 1
ATOM 3642 C CA . LYS A 1 455 ? -17.219 20.797 34.531 1 96.94 455 LYS A CA 1
ATOM 3643 C C . LYS A 1 455 ? -16.688 22.219 34.562 1 96.94 455 LYS A C 1
ATOM 3645 O O . LYS A 1 455 ? -16.25 22.734 33.531 1 96.94 455 LYS A O 1
ATOM 3650 N N . ASN A 1 456 ? -16.688 22.812 35.688 1 96.88 456 ASN A N 1
ATOM 3651 C CA . ASN A 1 456 ? -16.266 24.203 35.812 1 96.88 456 ASN A CA 1
ATOM 3652 C C . ASN A 1 456 ? -14.773 24.359 35.5 1 96.88 456 ASN A C 1
ATOM 3654 O O . ASN A 1 456 ? -14.383 25.312 34.812 1 96.88 456 ASN A O 1
ATOM 3658 N N . ARG A 1 457 ? -13.977 23.469 35.906 1 97.56 457 ARG A N 1
ATOM 3659 C CA . ARG A 1 457 ? -12.539 23.547 35.688 1 97.56 457 ARG A CA 1
ATOM 3660 C C . ARG A 1 457 ? -12.211 23.281 34.219 1 97.56 457 ARG A C 1
ATOM 3662 O O . ARG A 1 457 ? -11.414 24 33.594 1 97.56 457 ARG A O 1
ATOM 3669 N N . LEU A 1 458 ? -12.82 22.234 33.625 1 98.31 458 LEU A N 1
ATOM 3670 C CA . LEU A 1 458 ? -12.578 21.891 32.25 1 98.31 458 LEU A CA 1
ATOM 3671 C C . LEU A 1 458 ? -13.016 23.016 31.312 1 98.31 458 LEU A C 1
ATOM 3673 O O . LEU A 1 458 ? -12.281 23.406 30.406 1 98.31 458 LEU A O 1
ATOM 3677 N N . LEU A 1 459 ? -14.188 23.562 31.578 1 98.44 459 LEU A N 1
ATOM 3678 C CA . LEU A 1 459 ? -14.695 24.641 30.75 1 98.44 459 LEU A CA 1
ATOM 3679 C C . LEU A 1 459 ? -13.867 25.906 30.938 1 98.44 459 LEU A C 1
ATOM 3681 O O . LEU A 1 459 ? -13.641 26.656 29.984 1 98.44 459 LEU A O 1
ATOM 3685 N N . SER A 1 460 ? -13.43 26.172 32.188 1 98.06 460 SER A N 1
ATOM 3686 C CA . SER A 1 460 ? -12.602 27.344 32.438 1 98.06 460 SER A CA 1
ATOM 3687 C C . SER A 1 460 ? -11.281 27.25 31.703 1 98.06 460 SER A C 1
ATOM 3689 O O . SER A 1 460 ? -10.836 28.234 31.094 1 98.06 460 SER A O 1
ATOM 3691 N N . TRP A 1 461 ? -10.672 26.094 31.75 1 98.19 461 TRP A N 1
ATOM 3692 C CA . TRP A 1 461 ? -9.445 25.891 30.984 1 98.19 461 TRP A CA 1
ATOM 3693 C C . TRP A 1 461 ? -9.703 26.031 29.484 1 98.19 461 TRP A C 1
ATOM 3695 O O . TRP A 1 461 ? -8.883 26.609 28.766 1 98.19 461 TRP A O 1
ATOM 3705 N N . GLY A 1 462 ? -10.844 25.469 29.016 1 98.75 462 GLY A N 1
ATOM 3706 C CA . GLY A 1 462 ? -11.188 25.547 27.609 1 98.75 462 GLY A CA 1
ATOM 3707 C C . GLY A 1 462 ? -11.352 26.969 27.109 1 98.75 462 GLY A C 1
ATOM 3708 O O . GLY A 1 462 ? -10.727 27.375 26.125 1 98.75 462 GLY A O 1
ATOM 3709 N N . PHE A 1 463 ? -12.133 27.734 27.859 1 98.56 463 PHE A N 1
ATOM 3710 C CA . PHE A 1 463 ? -12.406 29.109 27.453 1 98.56 463 PHE A CA 1
ATOM 3711 C C . PHE A 1 463 ? -11.156 29.969 27.609 1 98.56 463 PHE A C 1
ATOM 3713 O O . PHE A 1 463 ? -10.906 30.859 26.781 1 98.56 463 PHE A O 1
ATOM 3720 N N . PHE A 1 464 ? -10.398 29.688 28.641 1 98.38 464 PHE A N 1
ATOM 3721 C CA . PHE A 1 464 ? -9.164 30.438 28.859 1 98.38 464 PHE A CA 1
ATOM 3722 C C . PHE A 1 464 ? -8.188 30.203 27.719 1 98.38 464 PHE A C 1
ATOM 3724 O O . PHE A 1 464 ? -7.605 31.156 27.188 1 98.38 464 PHE A O 1
ATOM 3731 N N . CYS A 1 465 ? -7.98 28.969 27.312 1 98.69 465 CYS A N 1
ATOM 3732 C CA . CYS A 1 465 ? -7.059 28.625 26.234 1 98.69 465 CYS A CA 1
ATOM 3733 C C . CYS A 1 465 ? -7.504 29.234 24.922 1 98.69 465 CYS A C 1
ATOM 3735 O O . CYS A 1 465 ? -6.695 29.812 24.188 1 98.69 465 CYS A O 1
ATOM 3737 N N . ILE A 1 466 ? -8.828 29.109 24.625 1 98.56 466 ILE A N 1
ATOM 3738 C CA . ILE A 1 466 ? -9.352 29.656 23.375 1 98.56 466 ILE A CA 1
ATOM 3739 C C . ILE A 1 466 ? -9.18 31.172 23.375 1 98.56 466 ILE A C 1
ATOM 3741 O O . ILE A 1 466 ? -8.766 31.75 22.359 1 98.56 466 ILE A O 1
ATOM 3745 N N . PHE A 1 467 ? -9.414 31.781 24.5 1 98.5 467 PHE A N 1
ATOM 3746 C CA . PHE A 1 467 ? -9.297 33.25 24.609 1 98.5 467 PHE A CA 1
ATOM 3747 C C . PHE A 1 467 ? -7.855 33.688 24.375 1 98.5 467 PHE A C 1
ATOM 3749 O O . PHE A 1 467 ? -7.602 34.562 23.562 1 98.5 467 PHE A O 1
ATOM 3756 N N . LEU A 1 468 ? -6.934 33.062 25.078 1 98.31 468 LEU A N 1
ATOM 3757 C CA . LEU A 1 468 ? -5.527 33.406 24.938 1 98.31 468 LEU A CA 1
ATOM 3758 C C . LEU A 1 468 ? -5.047 33.156 23.516 1 98.31 468 LEU A C 1
ATOM 3760 O O . LEU A 1 468 ? -4.293 33.969 22.953 1 98.31 468 LEU A O 1
ATOM 3764 N N . GLY A 1 469 ? -5.445 32.062 22.922 1 98.12 469 GLY A N 1
ATOM 3765 C CA . GLY A 1 469 ? -5.07 31.75 21.562 1 98.12 469 GLY A CA 1
ATOM 3766 C C . GLY A 1 469 ? -5.594 32.75 20.547 1 98.12 469 GLY A C 1
ATOM 3767 O O . GLY A 1 469 ? -4.875 33.156 19.625 1 98.12 469 GLY A O 1
ATOM 3768 N N . LEU A 1 470 ? -6.844 33.188 20.75 1 97.69 470 LEU A N 1
ATOM 3769 C CA . LEU A 1 470 ? -7.457 34.125 19.844 1 97.69 470 LEU A CA 1
ATOM 3770 C C . LEU A 1 470 ? -6.836 35.531 20 1 97.69 470 LEU A C 1
ATOM 3772 O O . LEU A 1 470 ? -6.707 36.25 19.031 1 97.69 470 LEU A O 1
ATOM 3776 N N . VAL A 1 471 ? -6.434 35.844 21.172 1 97.94 471 VAL A N 1
ATOM 3777 C CA . VAL A 1 471 ? -5.762 37.125 21.406 1 97.94 471 VAL A CA 1
ATOM 3778 C C . VAL A 1 471 ? -4.426 37.156 20.672 1 97.94 471 VAL A C 1
ATOM 3780 O O . VAL A 1 471 ? -4.086 38.156 20.016 1 97.94 471 VAL A O 1
ATOM 3783 N N . LEU A 1 472 ? -3.748 36.094 20.734 1 97.44 472 LEU A N 1
ATOM 3784 C CA . LEU A 1 472 ? -2.457 36 20.062 1 97.44 472 LEU A CA 1
ATOM 3785 C C . LEU A 1 472 ? -2.629 36.062 18.547 1 97.44 472 LEU A C 1
ATOM 3787 O O . LEU A 1 472 ? -1.823 36.656 17.844 1 97.44 472 LEU A O 1
ATOM 3791 N N . HIS A 1 473 ? -3.688 35.438 18.062 1 96.5 473 HIS A N 1
ATOM 3792 C CA . HIS A 1 473 ? -3.951 35.375 16.625 1 96.5 473 HIS A CA 1
ATOM 3793 C C . HIS A 1 473 ? -4.355 36.75 16.094 1 96.5 473 HIS A C 1
ATOM 3795 O O . HIS A 1 473 ? -3.775 37.25 15.125 1 96.5 473 HIS A O 1
ATOM 3801 N N . PHE A 1 474 ? -5.309 37.469 16.781 1 95.5 474 PHE A N 1
ATOM 3802 C CA . PHE A 1 474 ? -5.879 38.688 16.281 1 95.5 474 PHE A CA 1
ATOM 3803 C C . PHE A 1 474 ? -4.949 39.875 16.547 1 95.5 474 PHE A C 1
ATOM 3805 O O . PHE A 1 474 ? -5.023 40.906 15.875 1 95.5 474 PHE A O 1
ATOM 3812 N N . SER A 1 475 ? -3.99 39.719 17.484 1 96.06 475 SER A N 1
ATOM 3813 C CA . SER A 1 475 ? -2.961 40.719 17.703 1 96.06 475 SER A CA 1
ATOM 3814 C C . SER A 1 475 ? -1.797 40.531 16.734 1 96.06 475 SER A C 1
ATOM 3816 O O . SER A 1 475 ? -0.868 41.344 16.719 1 96.06 475 SER A O 1
ATOM 3818 N N . ASN A 1 476 ? -1.844 39.5 16.016 1 92.94 476 ASN A N 1
ATOM 3819 C CA . ASN A 1 476 ? -0.844 39.188 15 1 92.94 476 ASN A CA 1
ATOM 3820 C C . ASN A 1 476 ? 0.527 38.938 15.625 1 92.94 476 ASN A C 1
ATOM 3822 O O . ASN A 1 476 ? 1.555 39.125 14.977 1 92.94 476 ASN A O 1
ATOM 3826 N N . VAL A 1 477 ? 0.493 38.625 16.875 1 93.81 477 VAL A N 1
ATOM 3827 C CA . VAL A 1 477 ? 1.748 38.25 17.516 1 93.81 477 VAL A CA 1
ATOM 3828 C C . VAL A 1 477 ? 2.148 36.844 17.109 1 93.81 477 VAL A C 1
ATOM 3830 O O . VAL A 1 477 ? 3.291 36.594 16.703 1 93.81 477 VAL A O 1
ATOM 3833 N N . ILE A 1 478 ? 1.269 35.969 17.203 1 96.75 478 ILE A N 1
ATOM 3834 C CA . ILE A 1 478 ? 1.446 34.562 16.781 1 96.75 478 ILE A CA 1
ATOM 3835 C C . ILE A 1 478 ? 0.187 34.094 16.078 1 96.75 478 ILE A C 1
ATOM 3837 O O . ILE A 1 478 ? -0.658 33.438 16.688 1 96.75 478 ILE A O 1
ATOM 3841 N N . PRO A 1 479 ? 0.107 34.375 14.828 1 95.38 479 PRO A N 1
ATOM 3842 C CA . PRO A 1 479 ? -1.063 33.875 14.086 1 95.38 479 PRO A CA 1
ATOM 3843 C C . PRO A 1 479 ? -1.19 32.375 14.102 1 95.38 479 PRO A C 1
ATOM 3845 O O . PRO A 1 479 ? -0.181 31.656 14.047 1 95.38 479 PRO A O 1
ATOM 3848 N N . ILE A 1 480 ? -2.4 31.859 14.102 1 96.94 480 ILE A N 1
ATOM 3849 C CA . ILE A 1 480 ? -2.676 30.422 14.195 1 96.94 480 ILE A CA 1
ATOM 3850 C C . ILE A 1 480 ? -2.135 29.703 12.961 1 96.94 480 ILE A C 1
ATOM 3852 O O . ILE A 1 480 ? -2.463 30.078 11.828 1 96.94 480 ILE A O 1
ATOM 3856 N N . ASN A 1 481 ? -1.285 28.734 13.18 1 96.06 481 ASN A N 1
ATOM 3857 C CA . ASN A 1 481 ? -0.634 27.984 12.109 1 96.06 481 ASN A CA 1
ATOM 3858 C C . ASN A 1 481 ? -0.403 26.531 12.5 1 96.06 481 ASN A C 1
ATOM 3860 O O . ASN A 1 481 ? 0.389 26.25 13.398 1 96.06 481 ASN A O 1
ATOM 3864 N N . LYS A 1 482 ? -1.013 25.641 11.82 1 94.81 482 LYS A N 1
ATOM 3865 C CA . LYS A 1 482 ? -0.862 24.219 12.109 1 94.81 482 LYS A CA 1
ATOM 3866 C C . LYS A 1 482 ? 0.505 23.703 11.664 1 94.81 482 LYS A C 1
ATOM 3868 O O . LYS A 1 482 ? 1.084 22.828 12.312 1 94.81 482 LYS A O 1
ATOM 3873 N N . GLN A 1 483 ? 1.025 24.219 10.547 1 94 483 GLN A N 1
ATOM 3874 C CA . GLN A 1 483 ? 2.295 23.766 10 1 94 483 GLN A CA 1
ATOM 3875 C C . GLN A 1 483 ? 3.436 23.969 10.992 1 94 483 GLN A C 1
ATOM 3877 O O . GLN A 1 483 ? 4.383 23.188 11.039 1 94 483 GLN A O 1
ATOM 3882 N N . LEU A 1 484 ? 3.283 25.031 11.773 1 96.06 484 LEU A N 1
ATOM 3883 C CA . LEU A 1 484 ? 4.297 25.328 12.773 1 96.06 484 LEU A CA 1
ATOM 3884 C C . LEU A 1 484 ? 3.893 24.781 14.141 1 96.06 484 LEU A C 1
ATOM 3886 O O . LEU A 1 484 ? 4.711 24.734 15.055 1 96.06 484 LEU A O 1
ATOM 3890 N N . TRP A 1 485 ? 2.666 24.297 14.234 1 97.31 485 TRP A N 1
ATOM 3891 C CA . TRP A 1 485 ? 2.111 23.891 15.523 1 97.31 485 TRP A CA 1
ATOM 3892 C C . TRP A 1 485 ? 2.441 24.922 16.609 1 97.31 485 TRP A C 1
ATOM 3894 O O . TRP A 1 485 ? 2.961 24.562 17.656 1 97.31 485 TRP A O 1
ATOM 3904 N N . ASN A 1 486 ? 2.189 26.156 16.297 1 97.19 486 ASN A N 1
ATOM 3905 C CA . ASN A 1 486 ? 2.643 27.234 17.172 1 97.19 486 ASN A CA 1
ATOM 3906 C C . ASN A 1 486 ? 1.75 27.375 18.391 1 97.19 486 ASN A C 1
ATOM 3908 O O . ASN A 1 486 ? 0.813 26.609 18.578 1 97.19 486 ASN A O 1
ATOM 3912 N N . THR A 1 487 ? 2.078 28.312 19.25 1 97.94 487 THR A N 1
ATOM 3913 C CA . THR A 1 487 ? 1.473 28.484 20.562 1 97.94 487 THR A CA 1
ATOM 3914 C C . THR A 1 487 ? -0.022 28.766 20.438 1 97.94 487 THR A C 1
ATOM 3916 O O . THR A 1 487 ? -0.833 28.172 21.141 1 97.94 487 THR A O 1
ATOM 3919 N N . SER A 1 488 ? -0.429 29.656 19.531 1 98.19 488 SER A N 1
ATOM 3920 C CA . SER A 1 488 ? -1.84 29.984 19.359 1 98.19 488 SER A CA 1
ATOM 3921 C C . SER A 1 488 ? -2.633 28.766 18.875 1 98.19 488 SER A C 1
ATOM 3923 O O . SER A 1 488 ? -3.764 28.547 19.312 1 98.19 488 SER A O 1
ATOM 3925 N N . TYR A 1 489 ? -2.041 28.016 17.938 1 98.06 489 TYR A N 1
ATOM 3926 C CA . TYR A 1 489 ? -2.674 26.812 17.438 1 98.06 489 TYR A CA 1
ATOM 3927 C C . TYR A 1 489 ? -2.896 25.797 18.562 1 98.06 489 TYR A C 1
ATOM 3929 O O . TYR A 1 489 ? -3.979 25.219 18.672 1 98.06 489 TYR A O 1
ATOM 3937 N N . SER A 1 490 ? -1.87 25.578 19.391 1 98.31 490 SER A N 1
ATOM 3938 C CA . SER A 1 490 ? -1.955 24.641 20.516 1 98.31 490 SER A CA 1
ATOM 3939 C C . SER A 1 490 ? -3.045 25.062 21.5 1 98.31 490 SER A C 1
ATOM 3941 O O . SER A 1 490 ? -3.816 24.219 21.969 1 98.31 490 SER A O 1
ATOM 3943 N N . LEU A 1 491 ? -3.133 26.328 21.781 1 98.5 491 LEU A N 1
ATOM 3944 C CA . LEU A 1 491 ? -4.082 26.844 22.75 1 98.5 491 LEU A CA 1
ATOM 3945 C C . LEU A 1 491 ? -5.512 26.719 22.25 1 98.5 491 LEU A C 1
ATOM 3947 O O . LEU A 1 491 ? -6.383 26.203 22.953 1 98.5 491 LEU A O 1
ATOM 3951 N N . VAL A 1 492 ? -5.754 27.109 21.016 1 98.44 492 VAL A N 1
ATOM 3952 C CA . VAL A 1 492 ? -7.105 27.094 20.453 1 98.44 492 VAL A CA 1
ATOM 3953 C C . VAL A 1 492 ? -7.594 25.656 20.312 1 98.44 492 VAL A C 1
ATOM 3955 O O . VAL A 1 492 ? -8.734 25.328 20.656 1 98.44 492 VAL A O 1
ATOM 3958 N N . THR A 1 493 ? -6.801 24.812 19.797 1 98.31 493 THR A N 1
ATOM 3959 C CA . THR A 1 493 ? -7.199 23.422 19.594 1 98.31 493 THR A CA 1
ATOM 3960 C C . THR A 1 493 ? -7.375 22.719 20.938 1 98.31 493 THR A C 1
ATOM 3962 O O . THR A 1 493 ? -8.305 21.922 21.125 1 98.31 493 THR A O 1
ATOM 3965 N N . ALA A 1 494 ? -6.434 22.922 21.891 1 98.62 494 ALA A N 1
ATOM 3966 C CA . ALA A 1 494 ? -6.582 22.328 23.219 1 98.62 494 ALA A CA 1
ATOM 3967 C C . ALA A 1 494 ? -7.848 22.844 23.906 1 98.62 494 ALA A C 1
ATOM 3969 O O . ALA A 1 494 ? -8.539 22.078 24.578 1 98.62 494 ALA A O 1
ATOM 3970 N N . GLY A 1 495 ? -8.07 24.188 23.781 1 98.69 495 GLY A N 1
ATOM 3971 C CA . GLY A 1 495 ? -9.312 24.734 24.328 1 98.69 495 GLY A CA 1
ATOM 3972 C C . GLY A 1 495 ? -10.547 24.078 23.75 1 98.69 495 GLY A C 1
ATOM 3973 O O . GLY A 1 495 ? -11.492 23.781 24.484 1 98.69 495 GLY A O 1
ATOM 3974 N N . GLY A 1 496 ? -10.516 23.875 22.453 1 98.31 496 GLY A N 1
ATOM 3975 C CA . GLY A 1 496 ? -11.609 23.141 21.812 1 98.31 496 GLY A CA 1
ATOM 3976 C C . GLY A 1 496 ? -11.766 21.734 22.344 1 98.31 496 GLY A C 1
ATOM 3977 O O . GLY A 1 496 ? -12.891 21.234 22.484 1 98.31 496 GLY A O 1
ATOM 3978 N N . ALA A 1 497 ? -10.703 21.094 22.609 1 98.69 497 ALA A N 1
ATOM 3979 C CA . ALA A 1 497 ? -10.734 19.734 23.141 1 98.69 497 ALA A CA 1
ATOM 3980 C C . ALA A 1 497 ? -11.336 19.719 24.547 1 98.69 497 ALA A C 1
ATOM 3982 O O . ALA A 1 497 ? -12.125 18.812 24.859 1 98.69 497 ALA A O 1
ATOM 3983 N N . PHE A 1 498 ? -10.961 20.688 25.438 1 98.75 498 PHE A N 1
ATOM 3984 C CA . PHE A 1 498 ? -11.531 20.797 26.766 1 98.75 498 PHE A CA 1
ATOM 3985 C C . PHE A 1 498 ? -13.055 20.891 26.703 1 98.75 498 PHE A C 1
ATOM 3987 O O . PHE A 1 498 ? -13.75 20.188 27.438 1 98.75 498 PHE A O 1
ATOM 3994 N N . ILE A 1 499 ? -13.508 21.703 25.812 1 98.38 499 ILE A N 1
ATOM 3995 C CA . ILE A 1 499 ? -14.945 21.953 25.688 1 98.38 499 ILE A CA 1
ATOM 3996 C C . ILE A 1 499 ? -15.641 20.719 25.125 1 98.38 499 ILE A C 1
ATOM 3998 O O . ILE A 1 499 ? -16.656 20.266 25.656 1 98.38 499 ILE A O 1
ATOM 4002 N N . CYS A 1 500 ? -15.102 20.156 24.047 1 97.94 500 CYS A N 1
ATOM 4003 C CA . CYS A 1 500 ? -15.688 18.984 23.422 1 97.94 500 CYS A CA 1
ATOM 4004 C C . CYS A 1 500 ? -15.727 17.812 24.391 1 97.94 500 CYS A C 1
ATOM 4006 O O . CYS A 1 500 ? -16.734 17.094 24.469 1 97.94 500 CYS A O 1
ATOM 4008 N N . PHE A 1 501 ? -14.656 17.625 25.062 1 98.06 501 PHE A N 1
ATOM 4009 C CA . PHE A 1 501 ? -14.586 16.531 26.031 1 98.06 501 PHE A CA 1
ATOM 4010 C C . PHE A 1 501 ? -15.641 16.703 27.125 1 98.06 501 PHE A C 1
ATOM 4012 O O . PHE A 1 501 ? -16.281 15.727 27.516 1 98.06 501 PHE A O 1
ATOM 4019 N N . THR A 1 502 ? -15.812 17.922 27.641 1 97.94 502 THR A N 1
ATOM 4020 C CA . THR A 1 502 ? -16.828 18.188 28.656 1 97.94 502 THR A CA 1
ATOM 4021 C C . THR A 1 502 ? -18.219 17.844 28.141 1 97.94 502 THR A C 1
ATOM 4023 O O . THR A 1 502 ? -19.047 17.297 28.875 1 97.94 502 THR A O 1
ATOM 4026 N N . PHE A 1 503 ? -18.422 18.109 26.906 1 97.06 503 PHE A N 1
ATOM 4027 C CA . PHE A 1 503 ? -19.688 17.781 26.266 1 97.06 503 PHE A CA 1
ATOM 4028 C C . PHE A 1 503 ? -19.906 16.281 26.219 1 97.06 503 PHE A C 1
ATOM 4030 O O . PHE A 1 503 ? -21 15.797 26.5 1 97.06 503 PHE A O 1
ATOM 4037 N N . PHE A 1 504 ? -18.906 15.516 25.922 1 97 504 PHE A N 1
ATOM 4038 C CA . PHE A 1 504 ? -19 14.062 25.859 1 97 504 PHE A CA 1
ATOM 4039 C C . PHE A 1 504 ? -19.234 13.477 27.25 1 97 504 PHE A C 1
ATOM 4041 O O . PHE A 1 504 ? -20 12.531 27.422 1 97 504 PHE A O 1
ATOM 4048 N N . ILE A 1 505 ? -18.531 14.023 28.281 1 96 505 ILE A N 1
ATOM 4049 C CA . ILE A 1 505 ? -18.75 13.562 29.656 1 96 505 ILE A CA 1
ATOM 4050 C C . ILE A 1 505 ? -20.203 13.812 30.062 1 96 505 ILE A C 1
ATOM 4052 O O . ILE A 1 505 ? -20.828 12.961 30.688 1 96 505 ILE A O 1
ATOM 4056 N N . TYR A 1 506 ? -20.656 14.953 29.688 1 95.31 506 TYR A N 1
ATOM 4057 C CA . TYR A 1 506 ? -22.016 15.328 30.047 1 95.31 506 TYR A CA 1
ATOM 4058 C C . TYR A 1 506 ? -23.031 14.383 29.422 1 95.31 506 TYR A C 1
ATOM 4060 O O . TYR A 1 506 ? -23.922 13.891 30.109 1 95.31 506 TYR A O 1
ATOM 4068 N N . LEU A 1 507 ? -22.891 14.008 28.172 1 95.25 507 LEU A N 1
ATOM 4069 C CA . LEU A 1 507 ? -23.859 13.219 27.422 1 95.25 507 LEU A CA 1
ATOM 4070 C C . LEU A 1 507 ? -23.766 11.742 27.797 1 95.25 507 LEU A C 1
ATOM 4072 O O . LEU A 1 507 ? -24.797 11.055 27.844 1 95.25 507 LEU A O 1
ATOM 4076 N N . ILE A 1 508 ? -22.578 11.289 28.031 1 94.5 508 ILE A N 1
ATOM 4077 C CA . ILE A 1 508 ? -22.375 9.852 28.172 1 94.5 508 ILE A CA 1
ATOM 4078 C C . ILE A 1 508 ? -22.344 9.477 29.641 1 94.5 508 ILE A C 1
ATOM 4080 O O . ILE A 1 508 ? -22.984 8.508 30.062 1 94.5 508 ILE A O 1
ATOM 4084 N N . ASP A 1 509 ? -21.656 10.242 30.469 1 91.25 509 ASP A N 1
ATOM 4085 C CA . ASP A 1 509 ? -21.422 9.844 31.844 1 91.25 509 ASP A CA 1
ATOM 4086 C C . ASP A 1 509 ? -22.438 10.484 32.781 1 91.25 509 ASP A C 1
ATOM 4088 O O . ASP A 1 509 ? -22.891 9.852 33.75 1 91.25 509 ASP A O 1
ATOM 4092 N N . LYS A 1 510 ? -22.797 11.727 32.594 1 91.25 510 LYS A N 1
ATOM 4093 C CA . LYS A 1 510 ? -23.641 12.445 33.562 1 91.25 510 LYS A CA 1
ATOM 4094 C C . LYS A 1 510 ? -25.125 12.148 33.281 1 91.25 510 LYS A C 1
ATOM 4096 O O . LYS A 1 510 ? -25.797 11.586 34.156 1 91.25 510 LYS A O 1
ATOM 4101 N N . ILE A 1 511 ? -25.562 12.508 32.062 1 93.31 511 ILE A N 1
ATOM 4102 C CA . ILE A 1 511 ? -26.984 12.359 31.781 1 93.31 511 ILE A CA 1
ATOM 4103 C C . ILE A 1 511 ? -27.266 10.977 31.203 1 93.31 511 ILE A C 1
ATOM 4105 O O . ILE A 1 511 ? -28.406 10.516 31.188 1 93.31 511 ILE A O 1
ATOM 4109 N N . LYS A 1 512 ? -26.234 10.25 30.656 1 91.62 512 LYS A N 1
ATOM 4110 C CA . LYS A 1 512 ? -26.344 8.898 30.125 1 91.62 512 LYS A CA 1
ATOM 4111 C C . LYS A 1 512 ? -27.391 8.82 29.016 1 91.62 512 LYS A C 1
ATOM 4113 O O . LYS A 1 512 ? -28.203 7.895 29 1 91.62 512 LYS A O 1
ATOM 4118 N N . LEU A 1 513 ? -27.562 9.789 28.312 1 91.38 513 LEU A N 1
ATOM 4119 C CA . LEU A 1 513 ? -28.5 9.859 27.203 1 91.38 513 LEU A CA 1
ATOM 4120 C C . LEU A 1 513 ? -28 9.039 26.016 1 91.38 513 LEU A C 1
ATOM 4122 O O . LEU A 1 513 ? -28.797 8.555 25.203 1 91.38 513 LEU A O 1
ATOM 4126 N N . TRP A 1 514 ? -26.766 8.914 25.859 1 89.56 514 TRP A N 1
ATOM 4127 C CA . TRP A 1 514 ? -26.094 8.32 24.719 1 89.56 514 TRP A CA 1
ATOM 4128 C C . TRP A 1 514 ? -24.953 7.402 25.156 1 89.56 514 TRP A C 1
ATOM 4130 O O . TRP A 1 514 ? -24.219 7.73 26.094 1 89.56 514 TRP A O 1
ATOM 4140 N N . ASN A 1 515 ? -24.953 6.145 24.625 1 90.62 515 ASN A N 1
ATOM 4141 C CA . ASN A 1 515 ? -23.938 5.188 25.031 1 90.62 515 ASN A CA 1
ATOM 4142 C C . ASN A 1 515 ? -22.641 5.383 24.266 1 90.62 515 ASN A C 1
ATOM 4144 O O . ASN A 1 515 ? -21.672 4.652 24.484 1 90.62 515 ASN A O 1
ATOM 4148 N N . GLY A 1 516 ? -22.609 6.316 23.406 1 91.5 516 GLY A N 1
ATOM 4149 C CA . GLY A 1 516 ? -21.375 6.625 22.688 1 91.5 516 GLY A CA 1
ATOM 4150 C C . GLY A 1 516 ? -21.25 5.895 21.375 1 91.5 516 GLY A C 1
ATOM 4151 O O . GLY A 1 516 ? -20.297 6.102 20.625 1 91.5 516 GLY A O 1
ATOM 4152 N N . PHE A 1 517 ? -22.156 5.082 21.109 1 88.19 517 PHE A N 1
ATOM 4153 C CA . PHE A 1 517 ? -22.172 4.355 19.844 1 88.19 517 PHE A CA 1
ATOM 4154 C C . PHE A 1 517 ? -22.453 5.301 18.672 1 88.19 517 PHE A C 1
ATOM 4156 O O . PHE A 1 517 ? -23.312 6.176 18.766 1 88.19 517 PHE A O 1
ATOM 4163 N N . PRO A 1 518 ? -21.688 5.129 17.516 1 90.31 518 PRO A N 1
ATOM 4164 C CA . PRO A 1 518 ? -20.625 4.176 17.141 1 90.31 518 PRO A CA 1
ATOM 4165 C C . PRO A 1 518 ? -19.219 4.699 17.453 1 90.31 518 PRO A C 1
ATOM 4167 O O . PRO A 1 518 ? -18.234 4.031 17.156 1 90.31 518 PRO A O 1
ATOM 4170 N N . PHE A 1 519 ? -19.109 5.793 18.125 1 95 519 PHE A N 1
ATOM 4171 C CA . PHE A 1 519 ? -17.828 6.461 18.297 1 95 519 PHE A CA 1
ATOM 4172 C C . PHE A 1 519 ? -16.938 5.68 19.25 1 95 519 PHE A C 1
ATOM 4174 O O . PHE A 1 519 ? -15.719 5.645 19.094 1 95 519 PHE A O 1
ATOM 4181 N N . VAL A 1 520 ? -17.531 5.031 20.172 1 95 520 VAL A N 1
ATOM 4182 C CA . VAL A 1 520 ? -16.75 4.262 21.141 1 95 520 VAL A CA 1
ATOM 4183 C C . VAL A 1 520 ? -16.016 3.135 20.422 1 95 520 VAL A C 1
ATOM 4185 O O . VAL A 1 520 ? -14.836 2.885 20.688 1 95 520 VAL A O 1
ATOM 4188 N N . SER A 1 521 ? -16.766 2.488 19.469 1 94.31 521 SER A N 1
ATOM 4189 C CA . SER A 1 521 ? -16.141 1.404 18.719 1 94.31 521 SER A CA 1
ATOM 4190 C C . SER A 1 521 ? -14.969 1.908 17.891 1 94.31 521 SER A C 1
ATOM 4192 O O . SER A 1 521 ? -13.945 1.226 17.766 1 94.31 521 SER A O 1
ATOM 4194 N N . LEU A 1 522 ? -15.094 3.057 17.328 1 96.06 522 LEU A N 1
ATOM 4195 C CA . LEU A 1 522 ? -14.039 3.66 16.531 1 96.06 522 LEU A CA 1
ATOM 4196 C C . LEU A 1 522 ? -12.859 4.086 17.391 1 96.06 522 LEU A C 1
ATOM 4198 O O . LEU A 1 522 ? -11.703 3.947 17 1 96.06 522 LEU A O 1
ATOM 4202 N N . GLY A 1 523 ? -13.156 4.523 18.562 1 95.06 523 GLY A N 1
ATOM 4203 C CA . GLY A 1 523 ? -12.133 5.035 19.469 1 95.06 523 GLY A CA 1
ATOM 4204 C C . GLY A 1 523 ? -11.289 3.941 20.094 1 95.06 523 GLY A C 1
ATOM 4205 O O . GLY A 1 523 ? -10.117 4.16 20.406 1 95.06 523 GLY A O 1
ATOM 4206 N N . LEU A 1 524 ? -11.82 2.725 20.219 1 92.94 524 LEU A N 1
ATOM 4207 C CA . LEU A 1 524 ? -11.133 1.605 20.859 1 92.94 524 LEU A CA 1
ATOM 4208 C C . LEU A 1 524 ? -10 1.093 19.984 1 92.94 524 LEU A C 1
ATOM 4210 O O . LEU A 1 524 ? -8.984 0.595 20.484 1 92.94 524 LEU A O 1
ATOM 4214 N N . ASN A 1 525 ? -10.172 1.229 18.719 1 94.5 525 ASN A N 1
ATOM 4215 C CA . ASN A 1 525 ? -9.18 0.728 17.766 1 94.5 525 ASN A CA 1
ATOM 4216 C C . ASN A 1 525 ? -8.711 1.821 16.812 1 94.5 525 ASN A C 1
ATOM 4218 O O . ASN A 1 525 ? -8.602 1.592 15.609 1 94.5 525 ASN A O 1
ATOM 4222 N N . CYS A 1 526 ? -8.484 2.971 17.344 1 94 526 CYS A N 1
ATOM 4223 C CA . CYS A 1 526 ? -8.18 4.129 16.516 1 94 526 CYS A CA 1
ATOM 4224 C C . CYS A 1 526 ? -6.855 3.934 15.773 1 94 526 CYS A C 1
ATOM 4226 O O . CYS A 1 526 ? -6.73 4.309 14.609 1 94 526 CYS A O 1
ATOM 4228 N N . LEU A 1 527 ? -5.848 3.336 16.438 1 93.56 527 LEU A N 1
ATOM 4229 C CA . LEU A 1 527 ? -4.543 3.135 15.82 1 93.56 527 LEU A CA 1
ATOM 4230 C C . LEU A 1 527 ? -4.652 2.197 14.617 1 93.56 527 LEU A C 1
ATOM 4232 O O . LEU A 1 527 ? -4.117 2.49 13.547 1 93.56 527 LEU A O 1
ATOM 4236 N N . ALA A 1 528 ? -5.324 1.113 14.812 1 94.31 528 ALA A N 1
ATOM 4237 C CA . ALA A 1 528 ? -5.516 0.139 13.742 1 94.31 528 ALA A CA 1
ATOM 4238 C C . ALA A 1 528 ? -6.266 0.755 12.57 1 94.31 528 ALA A C 1
ATOM 4240 O O . ALA A 1 528 ? -5.938 0.491 11.406 1 94.31 528 ALA A O 1
ATOM 4241 N N . LEU A 1 529 ? -7.285 1.504 12.875 1 96.38 529 LEU A N 1
ATOM 4242 C CA . LEU A 1 529 ? -8.086 2.135 11.836 1 96.38 529 LEU A CA 1
ATOM 4243 C C . LEU A 1 529 ? -7.262 3.154 11.055 1 96.38 529 LEU A C 1
ATOM 4245 O O . LEU A 1 529 ? -7.383 3.256 9.836 1 96.38 529 LEU A O 1
ATOM 4249 N N . TYR A 1 530 ? -6.43 3.873 11.781 1 95.19 530 TYR A N 1
ATOM 4250 C CA . TYR A 1 530 ? -5.57 4.855 11.133 1 95.19 530 TYR A CA 1
ATOM 4251 C C . TYR A 1 530 ? -4.574 4.18 10.195 1 95.19 530 TYR A C 1
ATOM 4253 O O . TYR A 1 530 ? -4.469 4.543 9.023 1 95.19 530 TYR A O 1
ATOM 4261 N N . ILE A 1 531 ? -3.875 3.191 10.68 1 94.88 531 ILE A N 1
ATOM 4262 C CA . ILE A 1 531 ? -2.879 2.473 9.891 1 94.88 531 ILE A CA 1
ATOM 4263 C C . ILE A 1 531 ? -3.562 1.748 8.734 1 94.88 531 ILE A C 1
ATOM 4265 O O . ILE A 1 531 ? -3.094 1.809 7.594 1 94.88 531 ILE A O 1
ATOM 4269 N N . GLY A 1 532 ? -4.652 1.091 9.031 1 95.31 532 GLY A N 1
ATOM 4270 C CA . GLY A 1 532 ? -5.391 0.37 8 1 95.31 532 GLY A CA 1
ATOM 4271 C C . GLY A 1 532 ? -5.867 1.263 6.875 1 95.31 532 GLY A C 1
ATOM 4272 O O . GLY A 1 532 ? -5.812 0.877 5.703 1 95.31 532 GLY A O 1
ATOM 4273 N N . SER A 1 533 ? -6.363 2.385 7.242 1 96.5 533 SER A N 1
ATOM 4274 C CA . SER A 1 533 ? -6.895 3.295 6.23 1 96.5 533 SER A CA 1
ATOM 4275 C C . SER A 1 533 ? -5.785 3.805 5.316 1 96.5 533 SER A C 1
ATOM 4277 O O . SER A 1 533 ? -6.02 4.055 4.129 1 96.5 533 SER A O 1
ATOM 4279 N N . LYS A 1 534 ? -4.562 3.99 5.84 1 95.75 534 LYS A N 1
ATOM 4280 C CA . LYS A 1 534 ? -3.436 4.43 5.027 1 95.75 534 LYS A CA 1
ATOM 4281 C C . LYS A 1 534 ? -2.953 3.312 4.105 1 95.75 534 LYS A C 1
ATOM 4283 O O . LYS A 1 534 ? -2.691 3.545 2.924 1 95.75 534 LYS A O 1
ATOM 4288 N N . VAL A 1 535 ? -2.912 2.139 4.578 1 94.38 535 VAL A N 1
ATOM 4289 C CA . VAL A 1 535 ? -2.432 0.989 3.818 1 94.38 535 VAL A CA 1
ATOM 4290 C C . VAL A 1 535 ? -3.447 0.621 2.738 1 94.38 535 VAL A C 1
ATOM 4292 O O . VAL A 1 535 ? -3.072 0.263 1.62 1 94.38 535 VAL A O 1
ATOM 4295 N N . ALA A 1 536 ? -4.695 0.735 3.025 1 95.06 536 ALA A N 1
ATOM 4296 C CA . ALA A 1 536 ? -5.758 0.314 2.115 1 95.06 536 ALA A CA 1
ATOM 4297 C C . ALA A 1 536 ? -6.242 1.483 1.263 1 95.06 536 ALA A C 1
ATOM 4299 O O . ALA A 1 536 ? -7.359 1.454 0.736 1 95.06 536 ALA A O 1
ATOM 4300 N N . SER A 1 537 ? -5.492 2.461 1.126 1 93 537 SER A N 1
ATOM 4301 C CA . SER A 1 537 ? -5.906 3.666 0.414 1 93 537 SER A CA 1
ATOM 4302 C C . SER A 1 537 ? -6.152 3.379 -1.063 1 93 537 SER A C 1
ATOM 4304 O O . SER A 1 537 ? -6.867 4.125 -1.737 1 93 537 SER A O 1
ATOM 4306 N N . ASN A 1 538 ? -5.66 2.342 -1.658 1 92.81 538 ASN A N 1
ATOM 4307 C CA . ASN A 1 538 ? -5.867 1.954 -3.051 1 92.81 538 ASN A CA 1
ATOM 4308 C C . ASN A 1 538 ? -6.195 0.469 -3.176 1 92.81 538 ASN A C 1
ATOM 4310 O O . ASN A 1 538 ? -5.652 -0.22 -4.039 1 92.81 538 ASN A O 1
ATOM 4314 N N . ILE A 1 539 ? -6.93 0.018 -2.299 1 95.19 539 ILE A N 1
ATOM 4315 C CA . ILE A 1 539 ? -7.297 -1.394 -2.289 1 95.19 539 ILE A CA 1
ATOM 4316 C C . ILE A 1 539 ? -8.82 -1.53 -2.295 1 95.19 539 ILE A C 1
ATOM 4318 O O . ILE A 1 539 ? -9.516 -0.854 -1.531 1 95.19 539 ILE A O 1
ATOM 4322 N N . PHE A 1 540 ? -9.492 -2.178 -3.152 1 95.69 540 PHE A N 1
ATOM 4323 C CA . PHE A 1 540 ? -10.891 -2.584 -3.137 1 95.69 540 PHE A CA 1
ATOM 4324 C C . PHE A 1 540 ? -11.141 -3.615 -2.043 1 95.69 540 PHE A C 1
ATOM 4326 O O . PHE A 1 540 ? -10.312 -4.496 -1.81 1 95.69 540 PHE A O 1
ATOM 4333 N N . PRO A 1 541 ? -12.062 -3.535 -1.182 1 94.75 541 PRO A N 1
ATOM 4334 C CA . PRO A 1 541 ? -13.258 -2.721 -1.408 1 94.75 541 PRO A CA 1
ATOM 4335 C C . PRO A 1 541 ? -13.25 -1.424 -0.604 1 94.75 541 PRO A C 1
ATOM 4337 O O . PRO A 1 541 ? -14.25 -0.701 -0.58 1 94.75 541 PRO A O 1
ATOM 4340 N N . TRP A 1 542 ? -12.195 -1.147 0.096 1 96.31 542 TRP A N 1
ATOM 4341 C CA . TRP A 1 542 ? -12.164 0.068 0.902 1 96.31 542 TRP A CA 1
ATOM 4342 C C . TRP A 1 542 ? -12.32 1.307 0.026 1 96.31 542 TRP A C 1
ATOM 4344 O O . TRP A 1 542 ? -12.852 2.326 0.471 1 96.31 542 TRP A O 1
ATOM 4354 N N . HIS A 1 543 ? -11.805 1.184 -1.171 1 96.5 543 HIS A N 1
ATOM 4355 C CA . HIS A 1 543 ? -11.984 2.229 -2.174 1 96.5 543 HIS A CA 1
ATOM 4356 C C . HIS A 1 543 ? -12.359 1.635 -3.527 1 96.5 543 HIS A C 1
ATOM 4358 O O . HIS A 1 543 ? -12.109 0.455 -3.783 1 96.5 543 HIS A O 1
ATOM 4364 N N . PHE A 1 544 ? -12.961 2.385 -4.328 1 95.75 544 PHE A N 1
ATOM 4365 C CA . PHE A 1 544 ? -13.281 2.002 -5.699 1 95.75 544 PHE A CA 1
ATOM 4366 C C . PHE A 1 544 ? -13.117 3.188 -6.645 1 95.75 544 PHE A C 1
ATOM 4368 O O . PHE A 1 544 ? -13.078 4.34 -6.203 1 95.75 544 PHE A O 1
ATOM 4375 N N . ALA A 1 545 ? -12.883 2.977 -7.879 1 95.19 545 ALA A N 1
ATOM 4376 C CA . ALA A 1 545 ? -12.836 3.98 -8.938 1 95.19 545 ALA A CA 1
ATOM 4377 C C . ALA A 1 545 ? -13.734 3.586 -10.109 1 95.19 545 ALA A C 1
ATOM 4379 O O . ALA A 1 545 ? -13.898 2.398 -10.398 1 95.19 545 ALA A O 1
ATOM 4380 N N . TYR A 1 546 ? -14.375 4.547 -10.586 1 93.62 546 TYR A N 1
ATOM 4381 C CA . TYR A 1 546 ? -15.258 4.336 -11.734 1 93.62 546 TYR A CA 1
ATOM 4382 C C . TYR A 1 546 ? -15.117 5.477 -12.734 1 93.62 546 TYR A C 1
ATOM 4384 O O . TYR A 1 546 ? -15.227 6.648 -12.375 1 93.62 546 TYR A O 1
ATOM 4392 N N . GLY A 1 547 ? -14.836 5.133 -13.945 1 91.5 547 GLY A N 1
ATOM 4393 C CA . GLY A 1 547 ? -14.641 6.148 -14.969 1 91.5 547 GLY A CA 1
ATOM 4394 C C . GLY A 1 547 ? -13.438 7.043 -14.695 1 91.5 547 GLY A C 1
ATOM 4395 O O . GLY A 1 547 ? -12.383 6.562 -14.273 1 91.5 547 GLY A O 1
ATOM 4396 N N . LYS A 1 548 ? -13.562 8.305 -14.984 1 89.94 548 LYS A N 1
ATOM 4397 C CA . LYS A 1 548 ? -12.461 9.25 -14.828 1 89.94 548 LYS A CA 1
ATOM 4398 C C . LYS A 1 548 ? -12.438 9.844 -13.414 1 89.94 548 LYS A C 1
ATOM 4400 O O . LYS A 1 548 ? -11.477 10.508 -13.031 1 89.94 548 LYS A O 1
ATOM 4405 N N . MET A 1 549 ? -13.406 9.5 -12.617 1 91.25 549 MET A N 1
ATOM 4406 C CA . MET A 1 549 ? -13.516 10.078 -11.281 1 91.25 549 MET A CA 1
ATOM 4407 C C . MET A 1 549 ? -13.344 11.594 -11.328 1 91.25 549 MET A C 1
ATOM 4409 O O . MET A 1 549 ? -12.562 12.156 -10.562 1 91.25 549 MET A O 1
ATOM 4413 N N . ASP A 1 550 ? -14.023 12.195 -12.211 1 91.88 550 ASP A N 1
ATOM 4414 C CA . ASP A 1 550 ? -13.789 13.609 -12.469 1 91.88 550 ASP A CA 1
ATOM 4415 C C . ASP A 1 550 ? -14.898 14.477 -11.875 1 91.88 550 ASP A C 1
ATOM 4417 O O . ASP A 1 550 ? -15.062 15.633 -12.258 1 91.88 550 ASP A O 1
ATOM 4421 N N . THR A 1 551 ? -15.734 13.961 -10.992 1 93.06 551 THR A N 1
ATOM 4422 C CA . THR A 1 551 ? -16.75 14.727 -10.297 1 93.06 551 THR A CA 1
ATOM 4423 C C . THR A 1 551 ? -16.609 14.586 -8.781 1 93.06 551 THR A C 1
ATOM 4425 O O . THR A 1 551 ? -16.094 13.578 -8.297 1 93.06 551 THR A O 1
ATOM 4428 N N . HIS A 1 552 ? -17.016 15.656 -8.062 1 94.75 552 HIS A N 1
ATOM 4429 C CA . HIS A 1 552 ? -17 15.594 -6.602 1 94.75 552 HIS A CA 1
ATOM 4430 C C . HIS A 1 552 ? -17.984 14.555 -6.086 1 94.75 552 HIS A C 1
ATOM 4432 O O . HIS A 1 552 ? -17.75 13.93 -5.047 1 94.75 552 HIS A O 1
ATOM 4438 N N . PHE A 1 553 ? -19.031 14.32 -6.816 1 94.12 553 PHE A N 1
ATOM 4439 C CA . PHE A 1 553 ? -20.062 13.391 -6.406 1 94.12 553 PHE A CA 1
ATOM 4440 C C . PHE A 1 553 ? -19.5 11.984 -6.246 1 94.12 553 PHE A C 1
ATOM 4442 O O . PHE A 1 553 ? -19.609 11.383 -5.172 1 94.12 553 PHE A O 1
ATOM 4449 N N . ILE A 1 554 ? -18.953 11.484 -7.332 1 93.81 554 ILE A N 1
ATOM 4450 C CA . ILE A 1 554 ? -18.453 10.117 -7.297 1 93.81 554 ILE A CA 1
ATOM 4451 C C . ILE A 1 554 ? -17.297 10.016 -6.297 1 93.81 554 ILE A C 1
ATOM 4453 O O . ILE A 1 554 ? -17.141 8.992 -5.629 1 93.81 554 ILE A O 1
ATOM 4457 N N . ARG A 1 555 ? -16.438 11.031 -6.203 1 95.44 555 ARG A N 1
ATOM 4458 C CA . ARG A 1 555 ? -15.336 11.023 -5.25 1 95.44 555 ARG A CA 1
ATOM 4459 C C . ARG A 1 555 ? -15.844 11.062 -3.814 1 95.44 555 ARG A C 1
ATOM 4461 O O . ARG A 1 555 ? -15.258 10.438 -2.926 1 95.44 555 ARG A O 1
ATOM 4468 N N . LEU A 1 556 ? -16.891 11.859 -3.6 1 95.88 556 LEU A N 1
ATOM 4469 C CA . LEU A 1 556 ? -17.484 11.938 -2.268 1 95.88 556 LEU A CA 1
ATOM 4470 C C . LEU A 1 556 ? -18.094 10.602 -1.866 1 95.88 556 LEU A C 1
ATOM 4472 O O . LEU A 1 556 ? -18.031 10.203 -0.701 1 95.88 556 LEU A O 1
ATOM 4476 N N . ILE A 1 557 ? -18.719 9.906 -2.783 1 94.94 557 ILE A N 1
ATOM 4477 C CA . ILE A 1 557 ? -19.281 8.586 -2.518 1 94.94 557 ILE A CA 1
ATOM 4478 C C . ILE A 1 557 ? -18.172 7.625 -2.105 1 94.94 557 ILE A C 1
ATOM 4480 O O . ILE A 1 557 ? -18.328 6.859 -1.152 1 94.94 557 ILE A O 1
ATOM 4484 N N . ASP A 1 558 ? -17.094 7.664 -2.84 1 95.56 558 ASP A N 1
ATOM 4485 C CA . ASP A 1 558 ? -15.961 6.816 -2.514 1 95.56 558 ASP A CA 1
ATOM 4486 C C . ASP A 1 558 ? -15.438 7.117 -1.112 1 95.56 558 ASP A C 1
ATOM 4488 O O . ASP A 1 558 ? -15.141 6.199 -0.343 1 95.56 558 ASP A O 1
ATOM 4492 N N . SER A 1 559 ? -15.289 8.43 -0.783 1 96.12 559 SER A N 1
ATOM 4493 C CA . SER A 1 559 ? -14.789 8.828 0.528 1 96.12 559 SER A CA 1
ATOM 4494 C C . SER A 1 559 ? -15.719 8.359 1.643 1 96.12 559 SER A C 1
ATOM 4496 O O . SER A 1 559 ? -15.258 7.84 2.662 1 96.12 559 SER A O 1
ATOM 4498 N N . CYS A 1 560 ? -16.969 8.57 1.512 1 95.31 560 CYS A N 1
ATOM 4499 C CA . CYS A 1 560 ? -17.953 8.172 2.516 1 95.31 560 CYS A CA 1
ATOM 4500 C C . CYS A 1 560 ? -18.047 6.656 2.615 1 95.31 560 CYS A C 1
ATOM 4502 O O . CYS A 1 560 ? -18.25 6.113 3.703 1 95.31 560 CYS A O 1
ATOM 4504 N N . TRP A 1 561 ? -17.938 6.023 1.449 1 94.62 561 TRP A N 1
ATOM 4505 C CA . TRP A 1 561 ? -17.906 4.562 1.417 1 94.62 561 TRP A CA 1
ATOM 4506 C C . TRP A 1 561 ? -16.75 4.02 2.24 1 94.62 561 TRP A C 1
ATOM 4508 O O . TRP A 1 561 ? -16.906 3.074 3.012 1 94.62 561 TRP A O 1
ATOM 4518 N N . SER A 1 562 ? -15.586 4.598 2.064 1 96.31 562 SER A N 1
ATOM 4519 C CA . SER A 1 562 ? -14.414 4.188 2.824 1 96.31 562 SER A CA 1
ATOM 4520 C C . SER A 1 562 ? -14.641 4.348 4.324 1 96.31 562 SER A C 1
ATOM 4522 O O . SER A 1 562 ? -14.305 3.453 5.105 1 96.31 562 SER A O 1
ATOM 4524 N N . VAL A 1 563 ? -15.195 5.473 4.758 1 95.56 563 VAL A N 1
ATOM 4525 C CA . VAL A 1 563 ? -15.477 5.719 6.168 1 95.56 563 VAL A CA 1
ATOM 4526 C C . VAL A 1 563 ? -16.469 4.688 6.684 1 95.56 563 VAL A C 1
ATOM 4528 O O . VAL A 1 563 ? -16.328 4.168 7.793 1 95.56 563 VAL A O 1
ATOM 4531 N N . PHE A 1 564 ? -17.438 4.359 5.902 1 93.94 564 PHE A N 1
ATOM 4532 C CA . PHE A 1 564 ? -18.484 3.395 6.25 1 93.94 564 PHE A CA 1
ATOM 4533 C C . PHE A 1 564 ? -17.875 2.014 6.477 1 93.94 564 PHE A C 1
ATOM 4535 O O . PHE A 1 564 ? -18.188 1.356 7.477 1 93.94 564 PHE A O 1
ATOM 4542 N N . ILE A 1 565 ? -17.016 1.586 5.582 1 95.19 565 ILE A N 1
ATOM 4543 C CA . ILE A 1 565 ? -16.422 0.262 5.688 1 95.19 565 ILE A CA 1
ATOM 4544 C C . ILE A 1 565 ? -15.547 0.19 6.938 1 95.19 565 ILE A C 1
ATOM 4546 O O . ILE A 1 565 ? -15.594 -0.793 7.684 1 95.19 565 ILE A O 1
ATOM 4550 N N . TRP A 1 566 ? -14.727 1.192 7.203 1 96.5 566 TRP A N 1
ATOM 4551 C CA . TRP A 1 566 ? -13.883 1.199 8.391 1 96.5 566 TRP A CA 1
ATOM 4552 C C . TRP A 1 566 ? -14.727 1.259 9.656 1 96.5 566 TRP A C 1
ATOM 4554 O O . TRP A 1 566 ? -14.344 0.706 10.695 1 96.5 566 TRP A O 1
ATOM 4564 N N . GLY A 1 567 ? -15.891 1.991 9.578 1 95.06 567 GLY A N 1
ATOM 4565 C CA . GLY A 1 567 ? -16.828 1.953 10.688 1 95.06 567 GLY A CA 1
ATOM 4566 C C . GLY A 1 567 ? -17.359 0.559 10.969 1 95.06 567 GLY A C 1
ATOM 4567 O O . GLY A 1 567 ? -17.438 0.148 12.133 1 95.06 567 GLY A O 1
ATOM 4568 N N . LEU A 1 568 ? -17.625 -0.229 9.945 1 93.56 568 LEU A N 1
ATOM 4569 C CA . LEU A 1 568 ? -18.109 -1.601 10.094 1 93.56 568 LEU A CA 1
ATOM 4570 C C . LEU A 1 568 ? -17.016 -2.49 10.688 1 93.56 568 LEU A C 1
ATOM 4572 O O . LEU A 1 568 ? -17.297 -3.342 11.531 1 93.56 568 LEU A O 1
ATOM 4576 N N . ILE A 1 569 ? -15.852 -2.268 10.234 1 94.38 569 ILE A N 1
ATOM 4577 C CA . ILE A 1 569 ? -14.727 -3.041 10.75 1 94.38 569 ILE A CA 1
ATOM 4578 C C . ILE A 1 569 ? -14.547 -2.756 12.242 1 94.38 569 ILE A C 1
ATOM 4580 O O . ILE A 1 569 ? -14.336 -3.676 13.031 1 94.38 569 ILE A O 1
ATOM 4584 N N . ALA A 1 570 ? -14.625 -1.478 12.586 1 95.62 570 ALA A N 1
ATOM 4585 C CA . ALA A 1 570 ? -14.508 -1.101 13.992 1 95.62 570 ALA A CA 1
ATOM 4586 C C . ALA A 1 570 ? -15.594 -1.76 14.828 1 95.62 570 ALA A C 1
ATOM 4588 O O . ALA A 1 570 ? -15.32 -2.256 15.93 1 95.62 570 ALA A O 1
ATOM 4589 N N . MET A 1 571 ? -16.828 -1.811 14.352 1 93.25 571 MET A N 1
ATOM 4590 C CA . MET A 1 571 ? -17.938 -2.434 15.062 1 93.25 571 MET A CA 1
ATOM 4591 C C . MET A 1 571 ? -17.734 -3.941 15.172 1 93.25 571 MET A C 1
ATOM 4593 O O . MET A 1 571 ? -18.047 -4.543 16.203 1 93.25 571 MET A O 1
ATOM 4597 N N . PHE A 1 572 ? -17.203 -4.504 14.141 1 91.56 572 PHE A N 1
ATOM 4598 C CA . PHE A 1 572 ? -16.922 -5.938 14.141 1 91.56 572 PHE A CA 1
ATOM 4599 C C . PHE A 1 572 ? -15.859 -6.281 15.172 1 91.56 572 PHE A C 1
ATOM 4601 O O . PHE A 1 572 ? -16.016 -7.242 15.93 1 91.56 572 PHE A O 1
ATOM 4608 N N . LEU A 1 573 ? -14.789 -5.496 15.164 1 91.69 573 LEU A N 1
ATOM 4609 C CA . LEU A 1 573 ? -13.727 -5.715 16.141 1 91.69 573 LEU A CA 1
ATOM 4610 C C . LEU A 1 573 ? -14.258 -5.547 17.562 1 91.69 573 LEU A C 1
ATOM 4612 O O . LEU A 1 573 ? -13.883 -6.305 18.453 1 91.69 573 LEU A O 1
ATOM 4616 N N . HIS A 1 574 ? -15.078 -4.555 17.719 1 90.44 574 HIS A N 1
ATOM 4617 C CA . HIS A 1 574 ? -15.688 -4.309 19.031 1 90.44 574 HIS A CA 1
ATOM 4618 C C . HIS A 1 574 ? -16.562 -5.477 19.453 1 90.44 574 HIS A C 1
ATOM 4620 O O . HIS A 1 574 ? -16.516 -5.906 20.609 1 90.44 574 HIS A O 1
ATOM 4626 N N . LYS A 1 575 ? -17.281 -6.012 18.516 1 89.94 575 LYS A N 1
ATOM 4627 C CA . LYS A 1 575 ? -18.156 -7.145 18.797 1 89.94 575 LYS A CA 1
ATOM 4628 C C . LYS A 1 575 ? -17.344 -8.391 19.156 1 89.94 575 LYS A C 1
ATOM 4630 O O . LYS A 1 575 ? -17.719 -9.133 20.062 1 89.94 575 LYS A O 1
ATOM 4635 N N . LYS A 1 576 ? -16.25 -8.547 18.547 1 88.31 576 LYS A N 1
ATOM 4636 C CA . LYS A 1 576 ? -15.383 -9.695 18.812 1 88.31 576 LYS A CA 1
ATOM 4637 C C . LYS A 1 576 ? -14.438 -9.422 19.969 1 88.31 576 LYS A C 1
ATOM 4639 O O . LYS A 1 576 ? -13.609 -10.266 20.312 1 88.31 576 LYS A O 1
ATOM 4644 N N . LYS A 1 577 ? -14.469 -8.18 20.484 1 89.94 577 LYS A N 1
ATOM 4645 C CA . LYS A 1 577 ? -13.656 -7.762 21.625 1 89.94 577 LYS A CA 1
ATOM 4646 C C . LYS A 1 577 ? -12.172 -7.832 21.281 1 89.94 577 LYS A C 1
ATOM 4648 O O . LYS A 1 577 ? -11.367 -8.297 22.094 1 89.94 577 LYS A O 1
ATOM 4653 N N . ILE A 1 578 ? -11.953 -7.516 20.125 1 86.88 578 ILE A N 1
ATOM 4654 C CA . ILE A 1 578 ? -10.562 -7.441 19.688 1 86.88 578 ILE A CA 1
ATOM 4655 C C . ILE A 1 578 ? -10.07 -5.996 19.766 1 86.88 578 ILE A C 1
ATOM 4657 O O . ILE A 1 578 ? -10.609 -5.121 19.094 1 86.88 578 ILE A O 1
ATOM 4661 N N . ILE A 1 579 ? -9.148 -5.73 20.578 1 85.44 579 ILE A N 1
ATOM 4662 C CA . ILE A 1 579 ? -8.578 -4.398 20.734 1 85.44 579 ILE A CA 1
ATOM 4663 C C . ILE A 1 579 ? -7.086 -4.434 20.406 1 85.44 579 ILE A C 1
ATOM 4665 O O . ILE A 1 579 ? -6.32 -5.16 21.031 1 85.44 579 ILE A O 1
ATOM 4669 N N . ILE A 1 580 ? -6.746 -3.77 19.453 1 81.56 580 ILE A N 1
ATOM 4670 C CA . ILE A 1 580 ? -5.355 -3.713 19.016 1 81.56 580 ILE A CA 1
ATOM 4671 C C . ILE A 1 580 ? -4.664 -2.516 19.672 1 81.56 580 ILE A C 1
ATOM 4673 O O . ILE A 1 580 ? -4.996 -1.364 19.375 1 81.56 580 ILE A O 1
ATOM 4677 N N . THR A 1 581 ? -3.859 -2.783 20.547 1 76.12 581 THR A N 1
ATOM 4678 C CA . THR A 1 581 ? -3.154 -1.721 21.266 1 76.12 581 THR A CA 1
ATOM 4679 C C . THR A 1 581 ? -1.645 -1.927 21.188 1 76.12 581 THR A C 1
ATOM 4681 O O . THR A 1 581 ? -1.178 -3.023 20.859 1 76.12 581 THR A O 1
ATOM 4684 N N . VAL A 1 582 ? -0.956 -0.903 21.203 1 74 582 VAL A N 1
ATOM 4685 C CA . VAL A 1 582 ? 0.502 -0.949 21.25 1 74 582 VAL A CA 1
ATOM 4686 C C . VAL A 1 582 ? 0.979 -0.458 22.625 1 74 582 VAL A C 1
ATOM 4688 O O . VAL A 1 582 ? 0.419 0.488 23.172 1 74 582 VAL A O 1
ATOM 4691 N N . MET B 1 1 ? 28.016 6.777 -0.412 1 30.84 1 MET B N 1
ATOM 4692 C CA . MET B 1 1 ? 28.188 5.887 -1.556 1 30.84 1 MET B CA 1
ATOM 4693 C C . MET B 1 1 ? 28.453 4.457 -1.097 1 30.84 1 MET B C 1
ATOM 4695 O O . MET B 1 1 ? 29.391 4.211 -0.33 1 30.84 1 MET B O 1
ATOM 4699 N N . PHE B 1 2 ? 27.578 3.662 -0.871 1 38.03 2 PHE B N 1
ATOM 4700 C CA . PHE B 1 2 ? 27.875 2.295 -0.455 1 38.03 2 PHE B CA 1
ATOM 4701 C C . PHE B 1 2 ? 29.062 1.738 -1.221 1 38.03 2 PHE B C 1
ATOM 4703 O O . PHE B 1 2 ? 29.234 2.018 -2.41 1 38.03 2 PHE B O 1
ATOM 4710 N N . PRO B 1 3 ? 30.047 1.3 -0.574 1 35.72 3 PRO B N 1
ATOM 4711 C CA . PRO B 1 3 ? 31.188 0.641 -1.212 1 35.72 3 PRO B CA 1
ATOM 4712 C C . PRO B 1 3 ? 30.766 -0.278 -2.359 1 35.72 3 PRO B C 1
ATOM 4714 O O . PRO B 1 3 ? 29.625 -0.736 -2.404 1 35.72 3 PRO B O 1
ATOM 4717 N N . TYR B 1 4 ? 31.453 -0.195 -3.623 1 44 4 TYR B N 1
ATOM 4718 C CA . TYR B 1 4 ? 31.594 -1.127 -4.734 1 44 4 TYR B CA 1
ATOM 4719 C C . TYR B 1 4 ? 31.375 -2.564 -4.277 1 44 4 TYR B C 1
ATOM 4721 O O . TYR B 1 4 ? 32.156 -3.09 -3.473 1 44 4 TYR B O 1
ATOM 4729 N N . THR B 1 5 ? 30.281 -2.895 -4.102 1 54.06 5 THR B N 1
ATOM 4730 C CA . THR B 1 5 ? 30.219 -4.289 -3.682 1 54.06 5 THR B CA 1
ATOM 4731 C C . THR B 1 5 ? 31.031 -5.18 -4.609 1 54.06 5 THR B C 1
ATOM 4733 O O . THR B 1 5 ? 31.016 -4.988 -5.828 1 54.06 5 THR B O 1
ATOM 4736 N N . TRP B 1 6 ? 32 -5.699 -4.168 1 65.5 6 TRP B N 1
ATOM 4737 C CA . TRP B 1 6 ? 32.844 -6.719 -4.82 1 65.5 6 TRP B CA 1
ATOM 4738 C C . TRP B 1 6 ? 31.953 -7.746 -5.531 1 65.5 6 TRP B C 1
ATOM 4740 O O . TRP B 1 6 ? 32.312 -8.234 -6.605 1 65.5 6 TRP B O 1
ATOM 4750 N N . ILE B 1 7 ? 30.609 -7.773 -5.098 1 77.31 7 ILE B N 1
ATOM 4751 C CA . ILE B 1 7 ? 29.734 -8.727 -5.77 1 77.31 7 ILE B CA 1
ATOM 4752 C C . ILE B 1 7 ? 29.031 -8.047 -6.945 1 77.31 7 ILE B C 1
ATOM 4754 O O . ILE B 1 7 ? 28.281 -7.09 -6.754 1 77.31 7 ILE B O 1
ATOM 4758 N N . GLU B 1 8 ? 29.312 -8.164 -8.141 1 86.25 8 GLU B N 1
ATOM 4759 C CA . GLU B 1 8 ? 28.844 -7.566 -9.391 1 86.25 8 GLU B CA 1
ATOM 4760 C C . GLU B 1 8 ? 29.391 -6.152 -9.555 1 86.25 8 GLU B C 1
ATOM 4762 O O . GLU B 1 8 ? 28.641 -5.23 -9.898 1 86.25 8 GLU B O 1
ATOM 4767 N N . GLY B 1 9 ? 30.531 -5.898 -9.188 1 80.94 9 GLY B N 1
ATOM 4768 C CA . GLY B 1 9 ? 31.172 -4.602 -9.258 1 80.94 9 GLY B CA 1
ATOM 4769 C C . GLY B 1 9 ? 31.375 -4.113 -10.68 1 80.94 9 GLY B C 1
ATOM 4770 O O . GLY B 1 9 ? 31.594 -4.914 -11.594 1 80.94 9 GLY B O 1
ATOM 4771 N N . ARG B 1 10 ? 31.141 -2.775 -10.891 1 83.94 10 ARG B N 1
ATOM 4772 C CA . ARG B 1 10 ? 31.359 -2.078 -12.156 1 83.94 10 ARG B CA 1
ATOM 4773 C C . ARG B 1 10 ? 32.375 -0.953 -11.984 1 83.94 10 ARG B C 1
ATOM 4775 O O . ARG B 1 10 ? 32.406 -0.302 -10.938 1 83.94 10 ARG B O 1
ATOM 4782 N N . SER B 1 11 ? 33.031 -0.911 -13.07 1 82.44 11 SER B N 1
ATOM 4783 C CA . SER B 1 11 ? 34.031 0.166 -13.07 1 82.44 11 SER B CA 1
ATOM 4784 C C . SER B 1 11 ? 33.344 1.533 -13.078 1 82.44 11 SER B C 1
ATOM 4786 O O . SER B 1 11 ? 32.344 1.728 -13.742 1 82.44 11 SER B O 1
ATOM 4788 N N . TRP B 1 12 ? 33.844 2.393 -12.273 1 84.12 12 TRP B N 1
ATOM 4789 C CA . TRP B 1 12 ? 33.312 3.756 -12.266 1 84.12 12 TRP B CA 1
ATOM 4790 C C . TRP B 1 12 ? 33.906 4.562 -13.43 1 84.12 12 TRP B C 1
ATOM 4792 O O . TRP B 1 12 ? 33.312 5.57 -13.836 1 84.12 12 TRP B O 1
ATOM 4802 N N . GLU B 1 13 ? 35.031 4.07 -13.93 1 88.44 13 GLU B N 1
ATOM 4803 C CA . GLU B 1 13 ? 35.594 4.734 -15.094 1 88.44 13 GLU B CA 1
ATOM 4804 C C . GLU B 1 13 ? 34.969 4.238 -16.391 1 88.44 13 GLU B C 1
ATOM 4806 O O . GLU B 1 13 ? 34.719 3.045 -16.547 1 88.44 13 GLU B O 1
ATOM 4811 N N . PRO B 1 14 ? 34.688 5.195 -17.094 1 91.5 14 PRO B N 1
ATOM 4812 C CA . PRO B 1 14 ? 34.094 4.793 -18.391 1 91.5 14 PRO B CA 1
ATOM 4813 C C . PRO B 1 14 ? 35.031 3.916 -19.203 1 91.5 14 PRO B C 1
ATOM 4815 O O . PRO B 1 14 ? 36.25 4.113 -19.172 1 91.5 14 PRO B O 1
ATOM 4818 N N . ILE B 1 15 ? 34.562 2.957 -19.844 1 90.81 15 ILE B N 1
ATOM 4819 C CA . ILE B 1 15 ? 35.25 2.104 -20.781 1 90.81 15 ILE B CA 1
ATOM 4820 C C . ILE B 1 15 ? 34.812 2.43 -22.203 1 90.81 15 ILE B C 1
ATOM 4822 O O . ILE B 1 15 ? 33.656 2.24 -22.562 1 90.81 15 ILE B O 1
ATOM 4826 N N . ARG B 1 16 ? 35.688 2.928 -23.016 1 89.56 16 ARG B N 1
ATOM 4827 C CA . ARG B 1 16 ? 35.375 3.361 -24.375 1 89.56 16 ARG B CA 1
ATOM 4828 C C . ARG B 1 16 ? 34.25 4.391 -24.375 1 89.56 16 ARG B C 1
ATOM 4830 O O . ARG B 1 16 ? 33.312 4.285 -25.172 1 89.56 16 ARG B O 1
ATOM 4837 N N . GLY B 1 17 ? 34.188 5.137 -23.328 1 91 17 GLY B N 1
ATOM 4838 C CA . GLY B 1 17 ? 33.219 6.211 -23.234 1 91 17 GLY B CA 1
ATOM 4839 C C . GLY B 1 17 ? 31.891 5.758 -22.656 1 91 17 GLY B C 1
ATOM 4840 O O . GLY B 1 17 ? 30.984 6.57 -22.484 1 91 17 GLY B O 1
ATOM 4841 N N . LEU B 1 18 ? 31.797 4.551 -22.484 1 92.81 18 LEU B N 1
ATOM 4842 C CA . LEU B 1 18 ? 30.531 4.012 -21.969 1 92.81 18 LEU B CA 1
ATOM 4843 C C . LEU B 1 18 ? 30.562 3.908 -20.453 1 92.81 18 LEU B C 1
ATOM 4845 O O . LEU B 1 18 ? 31.5 3.344 -19.875 1 92.81 18 LEU B O 1
ATOM 4849 N N . GLN B 1 19 ? 29.562 4.457 -19.859 1 92.19 19 GLN B N 1
ATOM 4850 C CA . GLN B 1 19 ? 29.438 4.391 -18.422 1 92.19 19 GLN B CA 1
ATOM 4851 C C . GLN B 1 19 ? 28.609 3.176 -18 1 92.19 19 GLN B C 1
ATOM 4853 O O . GLN B 1 19 ? 27.391 3.139 -18.203 1 92.19 19 GLN B O 1
ATOM 4858 N N . LEU B 1 20 ? 29.312 2.33 -17.375 1 91 20 LEU B N 1
ATOM 4859 C CA . LEU B 1 20 ? 28.672 1.081 -16.984 1 91 20 LEU B CA 1
ATOM 4860 C C . LEU B 1 20 ? 27.547 1.338 -15.984 1 91 20 LEU B C 1
ATOM 4862 O O . LEU B 1 20 ? 26.609 0.543 -15.883 1 91 20 LEU B O 1
ATOM 4866 N N . HIS B 1 21 ? 27.531 2.4 -15.242 1 90.38 21 HIS B N 1
ATOM 4867 C CA . HIS B 1 21 ? 26.516 2.715 -14.234 1 90.38 21 HIS B CA 1
ATOM 4868 C C . HIS B 1 21 ? 25.219 3.207 -14.891 1 90.38 21 HIS B C 1
ATOM 4870 O O . HIS B 1 21 ? 24.203 3.381 -14.211 1 90.38 21 HIS B O 1
ATOM 4876 N N . ASP B 1 22 ? 25.234 3.316 -16.156 1 92.19 22 ASP B N 1
ATOM 4877 C CA . ASP B 1 22 ? 24.016 3.65 -16.891 1 92.19 22 ASP B CA 1
ATOM 4878 C C . ASP B 1 22 ? 23.188 2.4 -17.188 1 92.19 22 ASP B C 1
ATOM 4880 O O . ASP B 1 22 ? 22.016 2.494 -17.547 1 92.19 22 ASP B O 1
ATOM 4884 N N . LEU B 1 23 ? 23.859 1.295 -17.031 1 94.19 23 LEU B N 1
ATOM 4885 C CA . LEU B 1 23 ? 23.172 0.031 -17.281 1 94.19 23 LEU B CA 1
ATOM 4886 C C . LEU B 1 23 ? 22.328 -0.376 -16.078 1 94.19 23 LEU B C 1
ATOM 4888 O O . LEU B 1 23 ? 22.719 -0.156 -14.93 1 94.19 23 LEU B O 1
ATOM 4892 N N . GLY B 1 24 ? 21.203 -0.904 -16.375 1 92.75 24 GLY B N 1
ATOM 4893 C CA . GLY B 1 24 ? 20.344 -1.485 -15.352 1 92.75 24 GLY B CA 1
ATOM 4894 C C . GLY B 1 24 ? 20.547 -2.982 -15.195 1 92.75 24 GLY B C 1
ATOM 4895 O O . GLY B 1 24 ? 21.5 -3.549 -15.711 1 92.75 24 GLY B O 1
ATOM 4896 N N . LEU B 1 25 ? 19.625 -3.553 -14.469 1 93.44 25 LEU B N 1
ATOM 4897 C CA . LEU B 1 25 ? 19.641 -4.996 -14.242 1 93.44 25 LEU B CA 1
ATOM 4898 C C . LEU B 1 25 ? 19.547 -5.754 -15.562 1 93.44 25 LEU B C 1
ATOM 4900 O O . LEU B 1 25 ? 18.734 -5.406 -16.422 1 93.44 25 LEU B O 1
ATOM 4904 N N . ASP B 1 26 ? 20.375 -6.73 -15.719 1 94.69 26 ASP B N 1
ATOM 4905 C CA . ASP B 1 26 ? 20.359 -7.621 -16.875 1 94.69 26 ASP B CA 1
ATOM 4906 C C . ASP B 1 26 ? 20.5 -6.836 -18.172 1 94.69 26 ASP B C 1
ATOM 4908 O O . ASP B 1 26 ? 19.797 -7.098 -19.156 1 94.69 26 ASP B O 1
ATOM 4912 N N . GLN B 1 27 ? 21.375 -5.871 -18.172 1 95.81 27 GLN B N 1
ATOM 4913 C CA . GLN B 1 27 ? 21.656 -5.098 -19.375 1 95.81 27 GLN B CA 1
ATOM 4914 C C . GLN B 1 27 ? 23.141 -5.141 -19.734 1 95.81 27 GLN B C 1
ATOM 4916 O O . GLN B 1 27 ? 23.984 -5.359 -18.859 1 95.81 27 GLN B O 1
ATOM 4921 N N . ALA B 1 28 ? 23.391 -4.965 -20.984 1 96.62 28 ALA B N 1
ATOM 4922 C CA . ALA B 1 28 ? 24.75 -4.891 -21.531 1 96.62 28 ALA B CA 1
ATOM 4923 C C . ALA B 1 28 ? 24.828 -3.857 -22.656 1 96.62 28 ALA B C 1
ATOM 4925 O O . ALA B 1 28 ? 23.797 -3.418 -23.188 1 96.62 28 ALA B O 1
ATOM 4926 N N . PHE B 1 29 ? 26.016 -3.422 -22.844 1 97.19 29 PHE B N 1
ATOM 4927 C CA . PHE B 1 29 ? 26.25 -2.551 -24 1 97.19 29 PHE B CA 1
ATOM 4928 C C . PHE B 1 29 ? 26.672 -3.363 -25.219 1 97.19 29 PHE B C 1
ATOM 4930 O O . PHE B 1 29 ? 27.484 -4.289 -25.109 1 97.19 29 PHE B O 1
ATOM 4937 N N . LEU B 1 30 ? 26.062 -3.029 -26.266 1 97.12 30 LEU B N 1
ATOM 4938 C CA . LEU B 1 30 ? 26.438 -3.6 -27.562 1 97.12 30 LEU B CA 1
ATOM 4939 C C . LEU B 1 30 ? 26.797 -2.5 -28.547 1 97.12 30 LEU B C 1
ATOM 4941 O O . LEU B 1 30 ? 25.953 -1.678 -28.906 1 97.12 30 LEU B O 1
ATOM 4945 N N . ASN B 1 31 ? 27.984 -2.488 -28.875 1 96.69 31 ASN B N 1
ATOM 4946 C CA . ASN B 1 31 ? 28.453 -1.566 -29.906 1 96.69 31 ASN B CA 1
ATOM 4947 C C . ASN B 1 31 ? 28.375 -2.184 -31.297 1 96.69 31 ASN B C 1
ATOM 4949 O O . ASN B 1 31 ? 28.984 -3.219 -31.562 1 96.69 31 ASN B O 1
ATOM 4953 N N . LEU B 1 32 ? 27.625 -1.561 -32.094 1 96.44 32 LEU B N 1
ATOM 4954 C CA . LEU B 1 32 ? 27.484 -1.991 -33.469 1 96.44 32 LEU B CA 1
ATOM 4955 C C . LEU B 1 32 ? 28.406 -1.182 -34.406 1 96.44 32 LEU B C 1
ATOM 4957 O O . LEU B 1 32 ? 28.203 0.024 -34.562 1 96.44 32 LEU B O 1
ATOM 4961 N N . SER B 1 33 ? 29.328 -1.866 -34.906 1 94.69 33 SER B N 1
ATOM 4962 C CA . SER B 1 33 ? 30.266 -1.205 -35.812 1 94.69 33 SER B CA 1
ATOM 4963 C C . SER B 1 33 ? 30.25 -1.824 -37.188 1 94.69 33 SER B C 1
ATOM 4965 O O . SER B 1 33 ? 30.438 -3.031 -37.344 1 94.69 33 SER B O 1
ATOM 4967 N N . SER B 1 34 ? 30.062 -0.985 -38.094 1 94.25 34 SER B N 1
ATOM 4968 C CA . SER B 1 34 ? 30.062 -1.437 -39.5 1 94.25 34 SER B CA 1
ATOM 4969 C C . SER B 1 34 ? 31.281 -0.943 -40.25 1 94.25 34 SER B C 1
ATOM 4971 O O . SER B 1 34 ? 31.641 0.236 -40.156 1 94.25 34 SER B O 1
ATOM 4973 N N . ARG B 1 35 ? 31.859 -1.826 -41 1 92.38 35 ARG B N 1
ATOM 4974 C CA . ARG B 1 35 ? 33 -1.494 -41.875 1 92.38 35 ARG B CA 1
ATOM 4975 C C . ARG B 1 35 ? 32.594 -1.575 -43.344 1 92.38 35 ARG B C 1
ATOM 4977 O O . ARG B 1 35 ? 33.438 -1.578 -44.219 1 92.38 35 ARG B O 1
ATOM 4984 N N . LEU B 1 36 ? 31.375 -1.573 -43.5 1 92.88 36 LEU B N 1
ATOM 4985 C CA . LEU B 1 36 ? 30.859 -1.655 -44.875 1 92.88 36 LEU B CA 1
ATOM 4986 C C . LEU B 1 36 ? 30.578 -0.264 -45.438 1 92.88 36 LEU B C 1
ATOM 4988 O O . LEU B 1 36 ? 30.469 0.704 -44.688 1 92.88 36 LEU B O 1
ATOM 4992 N N . SER B 1 37 ? 30.422 -0.206 -46.781 1 91.19 37 SER B N 1
ATOM 4993 C CA . SER B 1 37 ? 30.172 1.061 -47.469 1 91.19 37 SER B CA 1
ATOM 4994 C C . SER B 1 37 ? 28.672 1.321 -47.625 1 91.19 37 SER B C 1
ATOM 4996 O O . SER B 1 37 ? 28.266 2.328 -48.219 1 91.19 37 SER B O 1
ATOM 4998 N N . LYS B 1 38 ? 27.906 0.546 -47.031 1 90.56 38 LYS B N 1
ATOM 4999 C CA . LYS B 1 38 ? 26.453 0.705 -47.062 1 90.56 38 LYS B CA 1
ATOM 5000 C C . LYS B 1 38 ? 25.875 0.671 -45.656 1 90.56 38 LYS B C 1
ATOM 5002 O O . LYS B 1 38 ? 26.5 0.173 -44.719 1 90.56 38 LYS B O 1
ATOM 5007 N N . ASN B 1 39 ? 24.672 1.215 -45.594 1 93.31 39 ASN B N 1
ATOM 5008 C CA . ASN B 1 39 ? 23.953 1.146 -44.312 1 93.31 39 ASN B CA 1
ATOM 5009 C C . ASN B 1 39 ? 23.453 -0.266 -44.031 1 93.31 39 ASN B C 1
ATOM 5011 O O . ASN B 1 39 ? 23.141 -1.016 -44.969 1 93.31 39 ASN B O 1
ATOM 5015 N N . THR B 1 40 ? 23.531 -0.603 -42.844 1 94.38 40 THR B N 1
ATOM 5016 C CA . THR B 1 40 ? 23.047 -1.913 -42.438 1 94.38 40 THR B CA 1
ATOM 5017 C C . THR B 1 40 ? 22.031 -1.777 -41.312 1 94.38 40 THR B C 1
ATOM 5019 O O . THR B 1 40 ? 21.984 -0.756 -40.625 1 94.38 40 THR B O 1
ATOM 5022 N N . TRP B 1 41 ? 21.141 -2.711 -41.25 1 94.19 41 TRP B N 1
ATOM 5023 C CA . TRP B 1 41 ? 20.109 -2.77 -40.219 1 94.19 41 TRP B CA 1
ATOM 5024 C C . TRP B 1 41 ? 20.188 -4.078 -39.438 1 94.19 41 TRP B C 1
ATOM 5026 O O . TRP B 1 41 ? 20.141 -5.16 -40 1 94.19 41 TRP B O 1
ATOM 5036 N N . VAL B 1 42 ? 20.297 -3.951 -38.188 1 95.25 42 VAL B N 1
ATOM 5037 C CA . VAL B 1 42 ? 20.438 -5.125 -37.312 1 95.25 42 VAL B CA 1
ATOM 5038 C C . VAL B 1 42 ? 19.094 -5.449 -36.656 1 95.25 42 VAL B C 1
ATOM 5040 O O . VAL B 1 42 ? 18.5 -4.594 -36 1 95.25 42 VAL B O 1
ATOM 5043 N N . TYR B 1 43 ? 18.672 -6.656 -36.875 1 94.38 43 TYR B N 1
ATOM 5044 C CA . TYR B 1 43 ? 17.438 -7.164 -36.281 1 94.38 43 TYR B CA 1
ATOM 5045 C C . TYR B 1 43 ? 17.734 -8.266 -35.281 1 94.38 43 TYR B C 1
ATOM 5047 O O . TYR B 1 43 ? 18.781 -8.914 -35.344 1 94.38 43 TYR B O 1
ATOM 5055 N N . PHE B 1 44 ? 16.797 -8.438 -34.344 1 94.56 44 PHE B N 1
ATOM 5056 C CA . PHE B 1 44 ? 17.047 -9.477 -33.344 1 94.56 44 PHE B CA 1
ATOM 5057 C C . PHE B 1 44 ? 15.75 -10.172 -32.938 1 94.56 44 PHE B C 1
ATOM 5059 O O . PHE B 1 44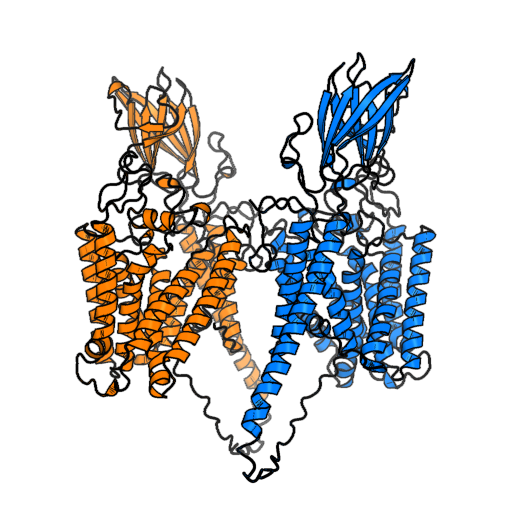 ? 14.664 -9.641 -33.188 1 94.56 44 PHE B O 1
ATOM 5066 N N . GLN B 1 45 ? 15.875 -11.406 -32.5 1 93.5 45 GLN B N 1
ATOM 5067 C CA . GLN B 1 45 ? 14.82 -12.242 -31.938 1 93.5 45 GLN B CA 1
ATOM 5068 C C . GLN B 1 45 ? 15.32 -13 -30.703 1 93.5 45 GLN B C 1
ATOM 5070 O O . GLN B 1 45 ? 16.469 -13.453 -30.672 1 93.5 45 GLN B O 1
ATOM 5075 N N . ARG B 1 46 ? 14.453 -13.094 -29.719 1 92.31 46 ARG B N 1
ATOM 5076 C CA . ARG B 1 46 ? 14.82 -13.812 -28.5 1 92.31 46 ARG B CA 1
ATOM 5077 C C . ARG B 1 46 ? 14.633 -15.312 -28.672 1 92.31 46 ARG B C 1
ATOM 5079 O O . ARG B 1 46 ? 13.633 -15.758 -29.234 1 92.31 46 ARG B O 1
ATOM 5086 N N . GLN B 1 47 ? 15.484 -16.062 -28.156 1 89.25 47 GLN B N 1
ATOM 5087 C CA . GLN B 1 47 ? 15.57 -17.5 -28.422 1 89.25 47 GLN B CA 1
ATOM 5088 C C . GLN B 1 47 ? 14.375 -18.234 -27.844 1 89.25 47 GLN B C 1
ATOM 5090 O O . GLN B 1 47 ? 13.93 -19.234 -28.406 1 89.25 47 GLN B O 1
ATOM 5095 N N . PRO B 1 48 ? 13.789 -17.781 -26.734 1 88.19 48 PRO B N 1
ATOM 5096 C CA . PRO B 1 48 ? 12.656 -18.547 -26.172 1 88.19 48 PRO B CA 1
ATOM 5097 C C . PRO B 1 48 ? 11.406 -18.453 -27.062 1 88.19 48 PRO B C 1
ATOM 5099 O O . PRO B 1 48 ? 10.453 -19.203 -26.859 1 88.19 48 PRO B O 1
ATOM 5102 N N . CYS B 1 49 ? 11.398 -17.625 -27.953 1 89.25 49 CYS B N 1
ATOM 5103 C CA . CYS B 1 49 ? 10.258 -17.516 -28.859 1 89.25 49 CYS B CA 1
ATOM 5104 C C . CYS B 1 49 ? 10.195 -18.719 -29.812 1 89.25 49 CYS B C 1
ATOM 5106 O O . CYS B 1 49 ? 11.078 -18.891 -30.641 1 89.25 49 CYS B O 1
ATOM 5108 N N . PHE B 1 50 ? 9.156 -19.453 -29.625 1 86.62 50 PHE B N 1
ATOM 5109 C CA . PHE B 1 50 ? 9.023 -20.703 -30.359 1 86.62 50 PHE B CA 1
ATOM 5110 C C . PHE B 1 50 ? 8.594 -20.438 -31.797 1 86.62 50 PHE B C 1
ATOM 5112 O O . PHE B 1 50 ? 7.496 -19.938 -32.062 1 86.62 50 PHE B O 1
ATOM 5119 N N . LYS B 1 51 ? 9.445 -20.797 -32.719 1 86.81 51 LYS B N 1
ATOM 5120 C CA . LYS B 1 51 ? 9.195 -20.719 -34.156 1 86.81 51 LYS B CA 1
ATOM 5121 C C . LYS B 1 51 ? 8.797 -19.297 -34.594 1 86.81 51 LYS B C 1
ATOM 5123 O O . LYS B 1 51 ? 7.836 -19.109 -35.312 1 86.81 51 LYS B O 1
ATOM 5128 N N . CYS B 1 52 ? 9.469 -18.391 -34.031 1 90.19 52 CYS B N 1
ATOM 5129 C CA . CYS B 1 52 ? 9.203 -17 -34.375 1 90.19 52 CYS B CA 1
ATOM 5130 C C . CYS B 1 52 ? 10.039 -16.578 -35.594 1 90.19 52 CYS B C 1
ATOM 5132 O O . CYS B 1 52 ? 11.25 -16.781 -35.594 1 90.19 52 CYS B O 1
ATOM 5134 N N . THR B 1 53 ? 9.375 -16.031 -36.562 1 90.44 53 THR B N 1
ATOM 5135 C CA . THR B 1 53 ? 10.055 -15.617 -37.781 1 90.44 53 THR B CA 1
ATOM 5136 C C . THR B 1 53 ? 10.148 -14.094 -37.844 1 90.44 53 THR B C 1
ATOM 5138 O O . THR B 1 53 ? 10.828 -13.547 -38.719 1 90.44 53 THR B O 1
ATOM 5141 N N . GLN B 1 54 ? 9.516 -13.477 -36.938 1 90.38 54 GLN B N 1
ATOM 5142 C CA . GLN B 1 54 ? 9.523 -12.016 -36.938 1 90.38 54 GLN B CA 1
ATOM 5143 C C . GLN B 1 54 ? 10.648 -11.477 -36.062 1 90.38 54 GLN B C 1
ATOM 5145 O O . GLN B 1 54 ? 10.734 -11.812 -34.875 1 90.38 54 GLN B O 1
ATOM 5150 N N . TYR B 1 55 ? 11.469 -10.703 -36.656 1 92.06 55 TYR B N 1
ATOM 5151 C CA . TYR B 1 55 ? 12.586 -10.078 -35.969 1 92.06 55 TYR B CA 1
ATOM 5152 C C . TYR B 1 55 ? 12.336 -8.586 -35.75 1 92.06 55 TYR B C 1
ATOM 5154 O O . TYR B 1 55 ? 11.75 -7.926 -36.625 1 92.06 55 TYR B O 1
ATOM 5162 N N . SER B 1 56 ? 12.672 -8.031 -34.688 1 93.06 56 SER B N 1
ATOM 5163 C CA . SER B 1 56 ? 12.484 -6.617 -34.375 1 93.06 56 SER B CA 1
ATOM 5164 C C . SER B 1 56 ? 13.75 -5.816 -34.656 1 93.06 56 SER B C 1
ATOM 5166 O O . SER B 1 56 ? 14.867 -6.305 -34.438 1 93.06 56 SER B O 1
ATOM 5168 N N . LEU B 1 57 ? 13.617 -4.605 -35.062 1 95.25 57 LEU B N 1
ATOM 5169 C CA . LEU B 1 57 ? 14.758 -3.74 -35.375 1 95.25 57 LEU B CA 1
ATOM 5170 C C . LEU B 1 57 ? 15.469 -3.309 -34.094 1 95.25 57 LEU B C 1
ATOM 5172 O O . LEU B 1 57 ? 14.82 -2.859 -33.156 1 95.25 57 LEU B O 1
ATOM 5176 N N . LEU B 1 58 ? 16.656 -3.547 -34.062 1 95.5 58 LEU B N 1
ATOM 5177 C CA . LEU B 1 58 ? 17.484 -3.08 -32.938 1 95.5 58 LEU B CA 1
ATOM 5178 C C . LEU B 1 58 ? 18.016 -1.679 -33.219 1 95.5 58 LEU B C 1
ATOM 5180 O O . LEU B 1 58 ? 17.797 -0.762 -32.406 1 95.5 58 LEU B O 1
ATOM 5184 N N . SER B 1 59 ? 18.734 -1.579 -34.281 1 95.94 59 SER B N 1
ATOM 5185 C CA . SER B 1 59 ? 19.297 -0.279 -34.625 1 95.94 59 SER B CA 1
ATOM 5186 C C . SER B 1 59 ? 19.734 -0.241 -36.094 1 95.94 59 SER B C 1
ATOM 5188 O O . SER B 1 59 ? 20.031 -1.281 -36.688 1 95.94 59 SER B O 1
ATOM 5190 N N . GLU B 1 60 ? 19.781 0.95 -36.594 1 95.38 60 GLU B N 1
ATOM 5191 C CA . GLU B 1 60 ? 20.406 1.229 -37.875 1 95.38 60 GLU B CA 1
ATOM 5192 C C . GLU B 1 60 ? 21.875 1.613 -37.688 1 95.38 60 GLU B C 1
ATOM 5194 O O . GLU B 1 60 ? 22.219 2.359 -36.781 1 95.38 60 GLU B O 1
ATOM 5199 N N . VAL B 1 61 ? 22.688 1 -38.469 1 95.25 61 VAL B N 1
ATOM 5200 C CA . VAL B 1 61 ? 24.109 1.308 -38.469 1 95.25 61 VAL B CA 1
ATOM 5201 C C . VAL B 1 61 ? 24.531 1.926 -39.781 1 95.25 61 VAL B C 1
ATOM 5203 O O . VAL B 1 61 ? 24.531 1.254 -40.812 1 95.25 61 VAL B O 1
ATOM 5206 N N . ALA B 1 62 ? 25 3.158 -39.656 1 95.19 62 ALA B N 1
ATOM 5207 C CA . ALA B 1 62 ? 25.438 3.869 -40.844 1 95.19 62 ALA B CA 1
ATOM 5208 C C . ALA B 1 62 ? 26.766 3.309 -41.375 1 95.19 62 ALA B C 1
ATOM 5210 O O . ALA B 1 62 ? 27.5 2.666 -40.625 1 95.19 62 ALA B O 1
ATOM 5211 N N . ALA B 1 63 ? 27.047 3.605 -42.656 1 94.12 63 ALA B N 1
ATOM 5212 C CA . ALA B 1 63 ? 28.281 3.16 -43.312 1 94.12 63 ALA B CA 1
ATOM 5213 C C . ALA B 1 63 ? 29.516 3.701 -42.562 1 94.12 63 ALA B C 1
ATOM 5215 O O . ALA B 1 63 ? 29.594 4.898 -42.281 1 94.12 63 ALA B O 1
ATOM 5216 N N . HIS B 1 64 ? 30.312 2.801 -42.312 1 94.56 64 HIS B N 1
ATOM 5217 C CA . HIS B 1 64 ? 31.562 3.131 -41.656 1 94.56 64 HIS B CA 1
ATOM 5218 C C . HIS B 1 64 ? 31.344 3.895 -40.344 1 94.56 64 HIS B C 1
ATOM 5220 O O . HIS B 1 64 ? 32.031 4.863 -40.062 1 94.56 64 HIS B O 1
ATOM 5226 N N . ASN B 1 65 ? 30.344 3.482 -39.625 1 94.62 65 ASN B N 1
ATOM 5227 C CA . ASN B 1 65 ? 30 4.129 -38.375 1 94.62 65 ASN B CA 1
ATOM 5228 C C . ASN B 1 65 ? 29.703 3.105 -37.281 1 94.62 65 ASN B C 1
ATOM 5230 O O . ASN B 1 65 ? 29.719 1.898 -37.531 1 94.62 65 ASN B O 1
ATOM 5234 N N . SER B 1 66 ? 29.547 3.707 -36.094 1 93.38 66 SER B N 1
ATOM 5235 C CA . SER B 1 66 ? 29.234 2.848 -34.938 1 93.38 66 SER B CA 1
ATOM 5236 C C . SER B 1 66 ? 28.094 3.408 -34.125 1 93.38 66 SER B C 1
ATOM 5238 O O . SER B 1 66 ? 27.859 4.621 -34.125 1 93.38 66 SER B O 1
ATOM 5240 N N . SER B 1 67 ? 27.344 2.543 -33.656 1 93.94 67 SER B N 1
ATOM 5241 C CA . SER B 1 67 ? 26.234 2.896 -32.781 1 93.94 67 SER B CA 1
ATOM 5242 C C . SER B 1 67 ? 26.172 1.972 -31.578 1 93.94 67 SER B C 1
ATOM 5244 O O . SER B 1 67 ? 26.375 0.762 -31.703 1 93.94 67 SER B O 1
ATOM 5246 N N . THR B 1 68 ? 26 2.629 -30.422 1 95.88 68 THR B N 1
ATOM 5247 C CA . THR B 1 68 ? 25.938 1.837 -29.203 1 95.88 68 THR B CA 1
ATOM 5248 C C . THR B 1 68 ? 24.5 1.729 -28.703 1 95.88 68 THR B C 1
ATOM 5250 O O . THR B 1 68 ? 23.781 2.73 -28.641 1 95.88 68 THR B O 1
ATOM 5253 N N . VAL B 1 69 ? 24.125 0.528 -28.438 1 96.19 69 VAL B N 1
ATOM 5254 C CA . VAL B 1 69 ? 22.766 0.317 -27.922 1 96.19 69 VAL B CA 1
ATOM 5255 C C . VAL B 1 69 ? 22.828 -0.49 -26.625 1 96.19 69 VAL B C 1
ATOM 5257 O O . VAL B 1 69 ? 23.797 -1.198 -26.375 1 96.19 69 VAL B O 1
ATOM 5260 N N . LYS B 1 70 ? 21.828 -0.318 -25.797 1 96.31 70 LYS B N 1
ATOM 5261 C CA . LYS B 1 70 ? 21.625 -1.149 -24.609 1 96.31 70 LYS B CA 1
ATOM 5262 C C . LYS B 1 70 ? 20.781 -2.369 -24.938 1 96.31 70 LYS B C 1
ATOM 5264 O O . LYS B 1 70 ? 19.734 -2.25 -25.594 1 96.31 70 LYS B O 1
ATOM 5269 N N . ILE B 1 71 ? 21.25 -3.537 -24.531 1 95.44 71 ILE B N 1
ATOM 5270 C CA . ILE B 1 71 ? 20.516 -4.766 -24.844 1 95.44 71 ILE B CA 1
ATOM 5271 C C . ILE B 1 71 ? 20.281 -5.551 -23.547 1 95.44 71 ILE B C 1
ATOM 5273 O O . ILE B 1 71 ? 21 -5.387 -22.562 1 95.44 71 ILE B O 1
ATOM 5277 N N . SER B 1 72 ? 19.219 -6.398 -23.609 1 94.12 72 SER B N 1
ATOM 5278 C CA . SER B 1 72 ? 18.906 -7.262 -22.484 1 94.12 72 SER B CA 1
ATOM 5279 C C . SER B 1 72 ? 19.75 -8.531 -22.5 1 94.12 72 SER B C 1
ATOM 5281 O O . SER B 1 72 ? 19.984 -9.109 -23.562 1 94.12 72 SER B O 1
ATOM 5283 N N . SER B 1 73 ? 20.281 -8.898 -21.359 1 94.56 73 SER B N 1
ATOM 5284 C CA . SER B 1 73 ? 21.125 -10.086 -21.266 1 94.56 73 SER B CA 1
ATOM 5285 C C . SER B 1 73 ? 20.344 -11.266 -20.688 1 94.56 73 SER B C 1
ATOM 5287 O O . SER B 1 73 ? 20.938 -12.273 -20.281 1 94.56 73 SER B O 1
ATOM 5289 N N . VAL B 1 74 ? 19.016 -11.203 -20.625 1 92.12 74 VAL B N 1
ATOM 5290 C CA . VAL B 1 74 ? 18.203 -12.234 -20 1 92.12 74 VAL B CA 1
ATOM 5291 C C . VAL B 1 74 ? 18.172 -13.484 -20.875 1 92.12 74 VAL B C 1
ATOM 5293 O O . VAL B 1 74 ? 18.359 -14.602 -20.375 1 92.12 74 VAL B O 1
ATOM 5296 N N . TYR B 1 75 ? 17.969 -13.211 -22.156 1 92.25 75 TYR B N 1
ATOM 5297 C CA . TYR B 1 75 ? 17.859 -14.328 -23.078 1 92.25 75 TYR B CA 1
ATOM 5298 C C . TYR B 1 75 ? 18.922 -14.227 -24.172 1 92.25 75 TYR B C 1
ATOM 5300 O O . TYR B 1 75 ? 19.375 -13.125 -24.5 1 92.25 75 TYR B O 1
ATOM 5308 N N . ASP B 1 76 ? 19.188 -15.391 -24.672 1 94.12 76 ASP B N 1
ATOM 5309 C CA . ASP B 1 76 ? 20.031 -15.414 -25.875 1 94.12 76 ASP B CA 1
ATOM 5310 C C . ASP B 1 76 ? 19.297 -14.82 -27.062 1 94.12 76 ASP B C 1
ATOM 5312 O O . ASP B 1 76 ? 18.062 -14.852 -27.125 1 94.12 76 ASP B O 1
ATOM 5316 N N . LEU B 1 77 ? 20.062 -14.25 -27.969 1 95 77 LEU B N 1
ATOM 5317 C CA . LEU B 1 77 ? 19.469 -13.547 -29.094 1 95 77 LEU B CA 1
ATOM 5318 C C . LEU B 1 77 ? 19.906 -14.164 -30.422 1 95 77 LEU B C 1
ATOM 5320 O O . LEU B 1 77 ? 21.062 -14.594 -30.547 1 95 77 LEU B O 1
ATOM 5324 N N . ASP B 1 78 ? 18.984 -14.234 -31.297 1 94.5 78 ASP B N 1
ATOM 5325 C CA . ASP B 1 78 ? 19.266 -14.445 -32.719 1 94.5 78 ASP B CA 1
ATOM 5326 C C . ASP B 1 78 ? 19.266 -13.125 -33.469 1 94.5 78 ASP B C 1
ATOM 5328 O O . ASP B 1 78 ? 18.25 -12.422 -33.5 1 94.5 78 ASP B O 1
ATOM 5332 N N . MET B 1 79 ? 20.328 -12.844 -34.094 1 94.81 79 MET B N 1
ATOM 5333 C CA . MET B 1 79 ? 20.469 -11.547 -34.75 1 94.81 79 MET B CA 1
ATOM 5334 C C . MET B 1 79 ? 20.625 -11.727 -36.25 1 94.81 79 MET B C 1
ATOM 5336 O O . MET B 1 79 ? 21.25 -12.688 -36.719 1 94.81 79 MET B O 1
ATOM 5340 N N . LEU B 1 80 ? 20.047 -10.781 -36.969 1 93.56 80 LEU B N 1
ATOM 5341 C CA . LEU B 1 80 ? 20.125 -10.703 -38.438 1 93.56 80 LEU B CA 1
ATOM 5342 C C . LEU B 1 80 ? 20.594 -9.32 -38.875 1 93.56 80 LEU B C 1
ATOM 5344 O O . LEU B 1 80 ? 20.125 -8.305 -38.375 1 93.56 80 LEU B O 1
ATOM 5348 N N . VAL B 1 81 ? 21.531 -9.312 -39.688 1 93.81 81 VAL B N 1
ATOM 5349 C CA . VAL B 1 81 ? 22 -8.062 -40.281 1 93.81 81 VAL B CA 1
ATOM 5350 C C . VAL B 1 81 ? 21.547 -7.984 -41.75 1 93.81 81 VAL B C 1
ATOM 5352 O O . VAL B 1 81 ? 21.828 -8.875 -42.531 1 93.81 81 VAL B O 1
ATOM 5355 N N . LEU B 1 82 ? 20.875 -6.883 -42.031 1 93.19 82 LEU B N 1
ATOM 5356 C CA . LEU B 1 82 ? 20.328 -6.688 -43.375 1 93.19 82 LEU B CA 1
ATOM 5357 C C . LEU B 1 82 ? 20.969 -5.484 -44.031 1 93.19 82 LEU B C 1
ATOM 5359 O O . LEU B 1 82 ? 21.5 -4.59 -43.375 1 93.19 82 LEU B O 1
ATOM 5363 N N . ASN B 1 83 ? 20.844 -5.48 -45.406 1 89.94 83 ASN B N 1
ATOM 5364 C CA . ASN B 1 83 ? 21.375 -4.367 -46.188 1 89.94 83 ASN B CA 1
ATOM 5365 C C . ASN B 1 83 ? 20.266 -3.41 -46.625 1 89.94 83 ASN B C 1
ATOM 5367 O O . ASN B 1 83 ? 20.516 -2.465 -47.375 1 89.94 83 ASN B O 1
ATOM 5371 N N . GLU B 1 84 ? 19.109 -3.646 -46.062 1 88.94 84 GLU B N 1
ATOM 5372 C CA . GLU B 1 84 ? 17.969 -2.768 -46.344 1 88.94 84 GLU B CA 1
ATOM 5373 C C . GLU B 1 84 ? 17.125 -2.549 -45.094 1 88.94 84 GLU B C 1
ATOM 5375 O O . GLU B 1 84 ? 17.156 -3.354 -44.156 1 88.94 84 GLU B O 1
ATOM 5380 N N . ASN B 1 85 ? 16.422 -1.384 -45.156 1 90.19 85 ASN B N 1
ATOM 5381 C CA . ASN B 1 85 ? 15.492 -1.081 -44.062 1 90.19 85 ASN B CA 1
ATOM 5382 C C . ASN B 1 85 ? 14.164 -1.808 -44.25 1 90.19 85 ASN B C 1
ATOM 5384 O O . ASN B 1 85 ? 13.344 -1.424 -45.094 1 90.19 85 ASN B O 1
ATOM 5388 N N . ALA B 1 86 ? 14.008 -2.812 -43.531 1 87.25 86 ALA B N 1
ATOM 5389 C CA . ALA B 1 86 ? 12.781 -3.594 -43.656 1 87.25 86 ALA B CA 1
ATOM 5390 C C . ALA B 1 86 ? 11.727 -3.092 -42.656 1 87.25 86 ALA B C 1
ATOM 5392 O O . ALA B 1 86 ? 10.766 -3.799 -42.344 1 87.25 86 ALA B O 1
ATOM 5393 N N . GLY B 1 87 ? 11.961 -1.917 -42.062 1 90.12 87 GLY B N 1
ATOM 5394 C CA . GLY B 1 87 ? 11.008 -1.359 -41.125 1 90.12 87 GLY B CA 1
ATOM 5395 C C . GLY B 1 87 ? 11.297 -1.75 -39.688 1 90.12 87 GLY B C 1
ATOM 5396 O O . GLY B 1 87 ? 12.43 -2.082 -39.344 1 90.12 87 GLY B O 1
ATOM 5397 N N . THR B 1 88 ? 10.227 -1.667 -38.812 1 91.44 88 THR B N 1
ATOM 5398 C CA . THR B 1 88 ? 10.398 -1.931 -37.406 1 91.44 88 THR B CA 1
ATOM 5399 C C . THR B 1 88 ? 10.461 -3.432 -37.125 1 91.44 88 THR B C 1
ATOM 5401 O O . THR B 1 88 ? 11.039 -3.863 -36.125 1 91.44 88 THR B O 1
ATOM 5404 N N . THR B 1 89 ? 9.891 -4.145 -38.031 1 90.31 89 THR B N 1
ATOM 5405 C CA . THR B 1 89 ? 9.906 -5.598 -37.938 1 90.31 89 THR B CA 1
ATOM 5406 C C . THR B 1 89 ? 10.234 -6.242 -39.281 1 90.31 89 THR B C 1
ATOM 5408 O O . THR B 1 89 ? 9.875 -5.707 -40.312 1 90.31 89 THR B O 1
ATOM 5411 N N . TYR B 1 90 ? 11.086 -7.348 -39.188 1 89.75 90 TYR B N 1
ATOM 5412 C CA . TYR B 1 90 ? 11.43 -8.117 -40.375 1 89.75 90 TYR B CA 1
ATOM 5413 C C . TYR B 1 90 ? 11 -9.57 -40.219 1 89.75 90 TYR B C 1
ATOM 5415 O O . TYR B 1 90 ? 11.297 -10.219 -39.219 1 89.75 90 TYR B O 1
ATOM 5423 N N . ASP B 1 91 ? 10.266 -10 -41.25 1 88.25 91 ASP B N 1
ATOM 5424 C CA . ASP B 1 91 ? 9.805 -11.391 -41.25 1 88.25 91 ASP B CA 1
ATOM 5425 C C . ASP B 1 91 ? 10.711 -12.266 -42.094 1 88.25 91 ASP B C 1
ATOM 5427 O O . ASP B 1 91 ? 10.891 -12.008 -43.312 1 88.25 91 ASP B O 1
ATOM 5431 N N . LEU B 1 92 ? 11.258 -13.266 -41.469 1 85.44 92 LEU B N 1
ATOM 5432 C CA . LEU B 1 92 ? 12.188 -14.164 -42.125 1 85.44 92 LEU B CA 1
ATOM 5433 C C . LEU B 1 92 ? 11.5 -14.891 -43.281 1 85.44 92 LEU B C 1
ATOM 5435 O O . LEU B 1 92 ? 12.172 -15.375 -44.219 1 85.44 92 LEU B O 1
ATOM 5439 N N . VAL B 1 93 ? 10.148 -14.984 -43.219 1 78.56 93 VAL B N 1
ATOM 5440 C CA . VAL B 1 93 ? 9.422 -15.641 -44.281 1 78.56 93 VAL B CA 1
ATOM 5441 C C . VAL B 1 93 ? 9.617 -14.859 -45.594 1 78.56 93 VAL B C 1
ATOM 5443 O O . VAL B 1 93 ? 9.617 -15.445 -46.688 1 78.56 93 VAL B O 1
ATOM 5446 N N . ASP B 1 94 ? 9.758 -13.602 -45.406 1 68.25 94 ASP B N 1
ATOM 5447 C CA . ASP B 1 94 ? 9.992 -12.75 -46.594 1 68.25 94 ASP B CA 1
ATOM 5448 C C . ASP B 1 94 ? 11.461 -12.781 -47 1 68.25 94 ASP B C 1
ATOM 5450 O O . ASP B 1 94 ? 11.93 -11.875 -47.688 1 68.25 94 ASP B O 1
ATOM 5454 N N . TYR B 1 95 ? 12.078 -13.891 -46.562 1 65.81 95 TYR B N 1
ATOM 5455 C CA . TYR B 1 95 ? 13.516 -14.039 -46.719 1 65.81 95 TYR B CA 1
ATOM 5456 C C . TYR B 1 95 ? 13.922 -13.883 -48.188 1 65.81 95 TYR B C 1
ATOM 5458 O O . TYR B 1 95 ? 13.383 -14.57 -49.062 1 65.81 95 TYR B O 1
ATOM 5466 N N . HIS B 1 96 ? 14.5 -12.781 -48.469 1 67.38 96 HIS B N 1
ATOM 5467 C CA . HIS B 1 96 ? 15.203 -12.68 -49.75 1 67.38 96 HIS B CA 1
ATOM 5468 C C . HIS B 1 96 ? 16.719 -12.727 -49.562 1 67.38 96 HIS B C 1
ATOM 5470 O O . HIS B 1 96 ? 17.25 -12.016 -48.719 1 67.38 96 HIS B O 1
ATOM 5476 N N . THR B 1 97 ? 17.453 -13.797 -50.062 1 65.56 97 THR B N 1
ATOM 5477 C CA . THR B 1 97 ? 18.891 -14.023 -50 1 65.56 97 THR B CA 1
ATOM 5478 C C . THR B 1 97 ? 19.656 -12.727 -50.25 1 65.56 97 THR B C 1
ATOM 5480 O O . THR B 1 97 ? 20.734 -12.523 -49.688 1 65.56 97 THR B O 1
ATOM 5483 N N . LYS B 1 98 ? 19.094 -11.891 -50.906 1 67.19 98 LYS B N 1
ATOM 5484 C CA . LYS B 1 98 ? 19.844 -10.695 -51.312 1 67.19 98 LYS B CA 1
ATOM 5485 C C . LYS B 1 98 ? 19.844 -9.664 -50.188 1 67.19 98 LYS B C 1
ATOM 5487 O O . LYS B 1 98 ? 20.719 -8.797 -50.125 1 67.19 98 LYS B O 1
ATOM 5492 N N . VAL B 1 99 ? 19.031 -9.891 -49.25 1 77.88 99 VAL B N 1
ATOM 5493 C CA . VAL B 1 99 ? 18.875 -8.836 -48.25 1 77.88 99 VAL B CA 1
ATOM 5494 C C . VAL B 1 99 ? 19.656 -9.195 -47 1 77.88 99 VAL B C 1
ATOM 5496 O O . VAL B 1 99 ? 20.109 -8.305 -46.25 1 77.88 99 VAL B O 1
ATOM 5499 N N . LEU B 1 100 ? 19.984 -10.484 -46.906 1 82.94 100 LEU B N 1
ATOM 5500 C CA . LEU B 1 100 ? 20.641 -10.93 -45.688 1 82.94 100 LEU B CA 1
ATOM 5501 C C . LEU B 1 100 ? 22.156 -10.859 -45.844 1 82.94 100 LEU B C 1
ATOM 5503 O O . LEU B 1 100 ? 22.719 -11.453 -46.781 1 82.94 100 LEU B O 1
ATOM 5507 N N . GLU B 1 101 ? 22.766 -10.18 -44.938 1 85.06 101 GLU B N 1
ATOM 5508 C CA . GLU B 1 101 ? 24.219 -10.07 -44.969 1 85.06 101 GLU B CA 1
ATOM 5509 C C . GLU B 1 101 ? 24.875 -11.141 -44.094 1 85.06 101 GLU B C 1
ATOM 5511 O O . GLU B 1 101 ? 25.781 -11.844 -44.531 1 85.06 101 GLU B O 1
ATOM 5516 N N . CYS B 1 102 ? 24.391 -11.195 -42.906 1 89.75 102 CYS B N 1
ATOM 5517 C CA . CYS B 1 102 ? 24.891 -12.219 -42 1 89.75 102 CYS B CA 1
ATOM 5518 C C . CYS B 1 102 ? 23.922 -12.484 -40.844 1 89.75 102 CYS B C 1
ATOM 5520 O O . CYS B 1 102 ? 22.984 -11.703 -40.625 1 89.75 102 CYS B O 1
ATOM 5522 N N . SER B 1 103 ? 24.016 -13.664 -40.25 1 90.5 103 SER B N 1
ATOM 5523 C CA . SER B 1 103 ? 23.219 -14.07 -39.094 1 90.5 103 SER B CA 1
ATOM 5524 C C . SER B 1 103 ? 24.094 -14.664 -38 1 90.5 103 SER B C 1
ATOM 5526 O O . SER B 1 103 ? 25.109 -15.312 -38.281 1 90.5 103 SER B O 1
ATOM 5528 N N . LEU B 1 104 ? 23.781 -14.359 -36.781 1 93 104 LEU B N 1
ATOM 5529 C CA . LEU B 1 104 ? 24.562 -14.914 -35.688 1 93 104 LEU B CA 1
ATOM 5530 C C . LEU B 1 104 ? 23.672 -15.148 -34.438 1 93 104 LEU B C 1
ATOM 5532 O O . LEU B 1 104 ? 22.656 -14.477 -34.281 1 93 104 LEU B O 1
ATOM 5536 N N . GLN B 1 105 ? 23.984 -16.188 -33.719 1 92.75 105 GLN B N 1
ATOM 5537 C CA . GLN B 1 105 ? 23.406 -16.484 -32.406 1 92.75 105 GLN B CA 1
ATOM 5538 C C . GLN B 1 105 ? 24.391 -16.156 -31.281 1 92.75 105 GLN B C 1
ATOM 5540 O O . GLN B 1 105 ? 25.547 -16.609 -31.312 1 92.75 105 GLN B O 1
ATOM 5545 N N . THR B 1 106 ? 23.922 -15.328 -30.391 1 92.44 106 THR B N 1
ATOM 5546 C CA . THR B 1 106 ? 24.859 -14.891 -29.359 1 92.44 106 THR B CA 1
ATOM 5547 C C . THR B 1 106 ? 24.156 -14.766 -28.016 1 92.44 106 THR B C 1
ATOM 5549 O O . THR B 1 106 ? 22.922 -14.805 -27.938 1 92.44 106 THR B O 1
ATOM 5552 N N . SER B 1 107 ? 25 -14.875 -27.016 1 93.56 107 SER B N 1
ATOM 5553 C CA . SER B 1 107 ? 24.562 -14.672 -25.625 1 93.56 107 SER B CA 1
ATOM 5554 C C . SER B 1 107 ? 25.328 -13.531 -24.969 1 93.56 107 SER B C 1
ATOM 5556 O O . SER B 1 107 ? 26.531 -13.367 -25.203 1 93.56 107 SER B O 1
ATOM 5558 N N . PHE B 1 108 ? 24.625 -12.656 -24.297 1 95.62 108 PHE B N 1
ATOM 5559 C CA . PHE B 1 108 ? 25.219 -11.539 -23.578 1 95.62 108 PHE B CA 1
ATOM 5560 C C . PHE B 1 108 ? 25.062 -11.711 -22.078 1 95.62 108 PHE B C 1
ATOM 5562 O O . PHE B 1 108 ? 24.188 -12.453 -21.625 1 95.62 108 PHE B O 1
ATOM 5569 N N . GLY B 1 109 ? 25.953 -11.133 -21.359 1 95.31 109 GLY B N 1
ATOM 5570 C CA . GLY B 1 109 ? 25.875 -11.148 -19.906 1 95.31 109 GLY B CA 1
ATOM 5571 C C . GLY B 1 109 ? 25.688 -9.766 -19.297 1 95.31 109 GLY B C 1
ATOM 5572 O O . GLY B 1 109 ? 25.953 -8.758 -19.953 1 95.31 109 GLY B O 1
ATOM 5573 N N . GLU B 1 110 ? 25.281 -9.75 -18.078 1 95 110 GLU B N 1
ATOM 5574 C CA . GLU B 1 110 ? 24.984 -8.508 -17.375 1 95 110 GLU B CA 1
ATOM 5575 C C . GLU B 1 110 ? 26.234 -7.641 -17.234 1 95 110 GLU B C 1
ATOM 5577 O O . GLU B 1 110 ? 27.297 -8.141 -16.875 1 95 110 GLU B O 1
ATOM 5582 N N . PHE B 1 111 ? 26.203 -6.34 -17.531 1 94.75 111 PHE B N 1
ATOM 5583 C CA . PHE B 1 111 ? 27.219 -5.309 -17.406 1 94.75 111 PHE B CA 1
ATOM 5584 C C . PHE B 1 111 ? 28.406 -5.617 -18.297 1 94.75 111 PHE B C 1
ATOM 5586 O O . PHE B 1 111 ? 29.531 -5.176 -18.031 1 94.75 111 PHE B O 1
ATOM 5593 N N . GLY B 1 112 ? 28.203 -6.41 -19.312 1 95.31 112 GLY B N 1
ATOM 5594 C CA . GLY B 1 112 ? 29.219 -6.629 -20.328 1 95.31 112 GLY B CA 1
ATOM 5595 C C . GLY B 1 112 ? 29.203 -5.586 -21.422 1 95.31 112 GLY B C 1
ATOM 5596 O O . GLY B 1 112 ? 28.234 -4.836 -21.562 1 95.31 112 GLY B O 1
ATOM 5597 N N . ILE B 1 113 ? 30.359 -5.477 -22.016 1 96.19 113 ILE B N 1
ATOM 5598 C CA . ILE B 1 113 ? 30.484 -4.664 -23.219 1 96.19 113 ILE B CA 1
ATOM 5599 C C . ILE B 1 113 ? 30.891 -5.543 -24.391 1 96.19 113 ILE B C 1
ATOM 5601 O O . ILE B 1 113 ? 31.906 -6.242 -24.328 1 96.19 113 ILE B O 1
ATOM 5605 N N . TYR B 1 114 ? 30.078 -5.438 -25.469 1 96.88 114 TYR B N 1
ATOM 5606 C CA . TYR B 1 114 ? 30.328 -6.27 -26.641 1 96.88 114 TYR B CA 1
ATOM 5607 C C . TYR B 1 114 ? 30.391 -5.422 -27.906 1 96.88 114 TYR B C 1
ATOM 5609 O O . TYR B 1 114 ? 29.766 -4.363 -27.984 1 96.88 114 TYR B O 1
ATOM 5617 N N . ASP B 1 115 ? 31.203 -5.879 -28.781 1 95.88 115 ASP B N 1
ATOM 5618 C CA . ASP B 1 115 ? 31.297 -5.25 -30.109 1 95.88 115 ASP B CA 1
ATOM 5619 C C . ASP B 1 115 ? 30.859 -6.211 -31.203 1 95.88 115 ASP B C 1
ATOM 5621 O O . ASP B 1 115 ? 31.406 -7.312 -31.328 1 95.88 115 ASP B O 1
ATOM 5625 N N . LEU B 1 116 ? 29.828 -5.844 -31.812 1 95.94 116 LEU B N 1
ATOM 5626 C CA . LEU B 1 116 ? 29.469 -6.539 -33.062 1 95.94 116 LEU B CA 1
ATOM 5627 C C . LEU B 1 116 ? 30.125 -5.871 -34.25 1 95.94 116 LEU B C 1
ATOM 5629 O O . LEU B 1 116 ? 29.797 -4.73 -34.594 1 95.94 116 LEU B O 1
ATOM 5633 N N . ILE B 1 117 ? 30.984 -6.516 -34.875 1 95.38 117 ILE B N 1
ATOM 5634 C CA . ILE B 1 117 ? 31.719 -5.984 -36 1 95.38 117 ILE B CA 1
ATOM 5635 C C . ILE B 1 117 ? 31.203 -6.609 -37.281 1 95.38 117 ILE B C 1
ATOM 5637 O O . ILE B 1 117 ? 31.203 -7.832 -37.438 1 95.38 117 ILE B O 1
ATOM 5641 N N . ILE B 1 118 ? 30.781 -5.773 -38.094 1 94.62 118 ILE B N 1
ATOM 5642 C CA . ILE B 1 118 ? 30.312 -6.156 -39.406 1 94.62 118 ILE B CA 1
ATOM 5643 C C . ILE B 1 118 ? 31.375 -5.805 -40.469 1 94.62 118 ILE B C 1
ATOM 5645 O O . ILE B 1 118 ? 31.672 -4.625 -40.656 1 94.62 118 ILE B O 1
ATOM 5649 N N . SER B 1 119 ? 31.844 -6.773 -41.094 1 92.56 119 SER B N 1
ATOM 5650 C CA . SER B 1 119 ? 32.938 -6.539 -42.031 1 92.56 119 SER B CA 1
ATOM 5651 C C . SER B 1 119 ? 32.75 -7.402 -43.281 1 92.56 119 SER B C 1
ATOM 5653 O O . SER B 1 119 ? 32.031 -8.398 -43.25 1 92.56 119 SER B O 1
ATOM 5655 N N . ALA B 1 120 ? 33.406 -6.879 -44.25 1 88.94 120 ALA B N 1
ATOM 5656 C CA . ALA B 1 120 ? 33.406 -7.617 -45.531 1 88.94 120 ALA B CA 1
ATOM 5657 C C . ALA B 1 120 ? 34.562 -8.609 -45.562 1 88.94 120 ALA B C 1
ATOM 5659 O O . ALA B 1 120 ? 35.688 -8.305 -45.156 1 88.94 120 ALA B O 1
ATOM 5660 N N . ASN B 1 121 ? 34.25 -9.734 -45.781 1 85.12 121 ASN B N 1
ATOM 5661 C CA . ASN B 1 121 ? 35.25 -10.758 -46.094 1 85.12 121 ASN B CA 1
ATOM 5662 C C . ASN B 1 121 ? 35.094 -11.258 -47.531 1 85.12 121 ASN B C 1
ATOM 5664 O O . ASN B 1 121 ? 34.438 -12.266 -47.781 1 85.12 121 ASN B O 1
ATOM 5668 N N . GLY B 1 122 ? 35.781 -10.656 -48.344 1 80.56 122 GLY B N 1
ATOM 5669 C CA . GLY B 1 122 ? 35.594 -10.953 -49.781 1 80.56 122 GLY B CA 1
ATOM 5670 C C . GLY B 1 122 ? 34.219 -10.578 -50.281 1 80.56 122 GLY B C 1
ATOM 5671 O O . GLY B 1 122 ? 33.812 -9.422 -50.188 1 80.56 122 GLY B O 1
ATOM 5672 N N . ASN B 1 123 ? 33.531 -11.703 -50.688 1 77.75 123 ASN B N 1
ATOM 5673 C CA . ASN B 1 123 ? 32.219 -11.477 -51.25 1 77.75 123 ASN B CA 1
ATOM 5674 C C . ASN B 1 123 ? 31.125 -11.719 -50.219 1 77.75 123 ASN B C 1
ATOM 5676 O O . ASN B 1 123 ? 29.938 -11.531 -50.5 1 77.75 123 ASN B O 1
ATOM 5680 N N . LYS B 1 124 ? 31.641 -11.984 -49.062 1 84.12 124 LYS B N 1
ATOM 5681 C CA . LYS B 1 124 ? 30.641 -12.258 -48.031 1 84.12 124 LYS B CA 1
ATOM 5682 C C . LYS B 1 124 ? 30.828 -11.359 -46.812 1 84.12 124 LYS B C 1
ATOM 5684 O O . LYS B 1 124 ? 31.953 -10.938 -46.531 1 84.12 124 LYS B O 1
ATOM 5689 N N . THR B 1 125 ? 29.672 -10.922 -46.375 1 89.38 125 THR B N 1
ATOM 5690 C CA . THR B 1 125 ? 29.703 -10.133 -45.125 1 89.38 125 THR B CA 1
ATOM 5691 C C . THR B 1 125 ? 29.797 -11.039 -43.906 1 89.38 125 THR B C 1
ATOM 5693 O O . THR B 1 125 ? 29.109 -12.062 -43.844 1 89.38 125 THR B O 1
ATOM 5696 N N . GLU B 1 126 ? 30.781 -10.75 -43.094 1 91.19 126 GLU B N 1
ATOM 5697 C CA . GLU B 1 126 ? 30.969 -11.508 -41.844 1 91.19 126 GLU B CA 1
ATOM 5698 C C . GLU B 1 126 ? 30.641 -10.664 -40.625 1 91.19 126 GLU B C 1
ATOM 5700 O O . GLU B 1 126 ? 30.953 -9.477 -40.594 1 91.19 126 GLU B O 1
ATOM 5705 N N . CYS B 1 127 ? 29.859 -11.344 -39.781 1 93.5 127 CYS B N 1
ATOM 5706 C CA . CYS B 1 127 ? 29.531 -10.727 -38.5 1 93.5 127 CYS B CA 1
ATOM 5707 C C . CYS B 1 127 ? 30.234 -11.445 -37.375 1 93.5 127 CYS B C 1
ATOM 5709 O O . CYS B 1 127 ? 30.141 -12.672 -37.25 1 93.5 127 CYS B O 1
ATOM 5711 N N . ARG B 1 128 ? 31.016 -10.695 -36.594 1 93.5 128 ARG B N 1
ATOM 5712 C CA . ARG B 1 128 ? 31.734 -11.258 -35.469 1 93.5 128 ARG B CA 1
ATOM 5713 C C . ARG B 1 128 ? 31.453 -10.461 -34.188 1 93.5 128 ARG B C 1
ATOM 5715 O O . ARG B 1 128 ? 31.328 -9.234 -34.25 1 93.5 128 ARG B O 1
ATOM 5722 N N . ILE B 1 129 ? 31.297 -11.219 -33.125 1 95.44 129 ILE B N 1
ATOM 5723 C CA . ILE B 1 129 ? 31.094 -10.578 -31.828 1 95.44 129 ILE B CA 1
ATOM 5724 C C . ILE B 1 129 ? 32.344 -10.68 -30.984 1 95.44 129 ILE B C 1
ATOM 5726 O O . ILE B 1 129 ? 32.969 -11.75 -30.891 1 95.44 129 ILE B O 1
ATOM 5730 N N . GLU B 1 130 ? 32.844 -9.547 -30.469 1 95.31 130 GLU B N 1
ATOM 5731 C CA . GLU B 1 130 ? 34 -9.484 -29.578 1 95.31 130 GLU B CA 1
ATOM 5732 C C . GLU B 1 130 ? 33.594 -8.953 -28.203 1 95.31 130 GLU B C 1
ATOM 5734 O O . GLU B 1 130 ? 32.812 -8.008 -28.109 1 95.31 130 GLU B O 1
ATOM 5739 N N . THR B 1 131 ? 34.125 -9.641 -27.203 1 95.69 131 THR B N 1
ATOM 5740 C CA . THR B 1 131 ? 33.875 -9.188 -25.828 1 95.69 131 THR B CA 1
ATOM 5741 C C . THR B 1 131 ? 34.938 -8.18 -25.406 1 95.69 131 THR B C 1
ATOM 5743 O O . THR B 1 131 ? 36.125 -8.5 -25.359 1 95.69 131 THR B O 1
ATOM 5746 N N . ILE B 1 132 ? 34.562 -7.016 -25.094 1 94.19 132 ILE B N 1
ATOM 5747 C CA . ILE B 1 132 ? 35.469 -5.957 -24.656 1 94.19 132 ILE B CA 1
ATOM 5748 C C . ILE B 1 132 ? 35.625 -6.008 -23.141 1 94.19 132 ILE B C 1
ATOM 5750 O O . ILE B 1 132 ? 36.719 -5.953 -22.609 1 94.19 132 ILE B O 1
ATOM 5754 N N . GLN B 1 133 ? 34.5 -6.086 -22.5 1 93.88 133 GLN B N 1
ATOM 5755 C CA . GLN B 1 133 ? 34.438 -6.246 -21.047 1 93.88 133 GLN B CA 1
ATOM 5756 C C . GLN B 1 133 ? 33.594 -7.453 -20.672 1 93.88 133 GLN B C 1
ATOM 5758 O O . GLN B 1 133 ? 32.406 -7.539 -21.031 1 93.88 133 GLN B O 1
ATOM 5763 N N . PRO B 1 134 ? 34.25 -8.398 -20.031 1 93.19 134 PRO B N 1
ATOM 5764 C CA . PRO B 1 134 ? 33.469 -9.578 -19.625 1 93.19 134 PRO B CA 1
ATOM 5765 C C . PRO B 1 134 ? 32.344 -9.25 -18.656 1 93.19 134 PRO B C 1
ATOM 5767 O O . PRO B 1 134 ? 32.5 -8.344 -17.828 1 93.19 134 PRO B O 1
ATOM 5770 N N . PRO B 1 135 ? 31.266 -9.961 -18.844 1 94.5 135 PRO B N 1
ATOM 5771 C CA . PRO B 1 135 ? 30.125 -9.742 -17.953 1 94.5 135 PRO B CA 1
ATOM 5772 C C . PRO B 1 135 ? 30.391 -10.195 -16.516 1 94.5 135 PRO B C 1
ATOM 5774 O O . PRO B 1 135 ? 31.344 -10.945 -16.281 1 94.5 135 PRO B O 1
ATOM 5777 N N . VAL B 1 136 ? 29.656 -9.695 -15.594 1 93.12 136 VAL B N 1
ATOM 5778 C CA . VAL B 1 136 ? 29.766 -10.078 -14.188 1 93.12 136 VAL B CA 1
ATOM 5779 C C . VAL B 1 136 ? 29.062 -11.414 -13.961 1 93.12 136 VAL B C 1
ATOM 5781 O O . VAL B 1 136 ? 28.25 -11.844 -14.789 1 93.12 136 VAL B O 1
ATOM 5784 N N . ASP B 1 137 ? 29.422 -12.141 -12.953 1 91.06 137 ASP B N 1
ATOM 5785 C CA . ASP B 1 137 ? 28.781 -13.406 -12.602 1 91.06 137 ASP B CA 1
ATOM 5786 C C . ASP B 1 137 ? 27.5 -13.18 -11.805 1 91.06 137 ASP B C 1
ATOM 5788 O O . ASP B 1 137 ? 27.562 -12.766 -10.641 1 91.06 137 ASP B O 1
ATOM 5792 N N . ILE B 1 138 ? 26.422 -13.5 -12.391 1 91.81 138 ILE B N 1
ATOM 5793 C CA . ILE B 1 138 ? 25.125 -13.227 -11.766 1 91.81 138 ILE B CA 1
ATOM 5794 C C . ILE B 1 138 ? 24.797 -14.336 -10.773 1 91.81 138 ILE B C 1
ATOM 5796 O O . ILE B 1 138 ? 23.828 -14.211 -10 1 91.81 138 ILE B O 1
ATOM 5800 N N . VAL B 1 139 ? 25.594 -15.414 -10.695 1 91.38 139 VAL B N 1
ATOM 5801 C CA . VAL B 1 139 ? 25.359 -16.516 -9.766 1 91.38 139 VAL B CA 1
ATOM 5802 C C . VAL B 1 139 ? 26.078 -16.234 -8.445 1 91.38 139 VAL B C 1
ATOM 5804 O O . VAL B 1 139 ? 25.703 -16.781 -7.398 1 91.38 139 VAL B O 1
ATOM 5807 N N . LEU B 1 140 ? 27.047 -15.398 -8.414 1 91.62 140 LEU B N 1
ATOM 5808 C CA . LEU B 1 140 ? 27.844 -15.094 -7.234 1 91.62 140 LEU B CA 1
ATOM 5809 C C . LEU B 1 140 ? 26.984 -14.5 -6.125 1 91.62 140 LEU B C 1
ATOM 5811 O O . LEU B 1 140 ? 27.172 -14.828 -4.949 1 91.62 140 LEU B O 1
ATOM 5815 N N . PRO B 1 141 ? 26.094 -13.617 -6.488 1 93.56 141 PRO B N 1
ATOM 5816 C CA . PRO B 1 141 ? 25.219 -13.078 -5.441 1 93.56 141 PRO B CA 1
ATOM 5817 C C . PRO B 1 141 ? 24.406 -14.172 -4.73 1 93.56 141 PRO B C 1
ATOM 5819 O O . PRO B 1 141 ? 24.156 -14.07 -3.527 1 93.56 141 PRO B O 1
ATOM 5822 N N . VAL B 1 142 ? 23.969 -15.125 -5.41 1 92.88 142 VAL B N 1
ATOM 5823 C CA . VAL B 1 142 ? 23.203 -16.203 -4.809 1 92.88 142 VAL B CA 1
ATOM 5824 C C . VAL B 1 142 ? 24.062 -16.922 -3.762 1 92.88 142 VAL B C 1
ATOM 5826 O O . VAL B 1 142 ? 23.594 -17.203 -2.654 1 92.88 142 VAL B O 1
ATOM 5829 N N . PHE B 1 143 ? 25.25 -17.203 -4.09 1 92.06 143 PHE B N 1
ATOM 5830 C CA . PHE B 1 143 ? 26.172 -17.859 -3.166 1 92.06 143 PHE B CA 1
ATOM 5831 C C . PHE B 1 143 ? 26.469 -16.953 -1.978 1 92.06 143 PHE B C 1
ATOM 5833 O O . PHE B 1 143 ? 26.516 -17.406 -0.834 1 92.06 143 PHE B O 1
ATOM 5840 N N . ALA B 1 144 ? 26.734 -15.703 -2.271 1 92.31 144 ALA B N 1
ATOM 5841 C CA . ALA B 1 144 ? 27.078 -14.742 -1.22 1 92.31 144 ALA B CA 1
ATOM 5842 C C . ALA B 1 144 ? 25.922 -14.594 -0.226 1 92.31 144 ALA B C 1
ATOM 5844 O O . ALA B 1 144 ? 26.125 -14.641 0.988 1 92.31 144 ALA B O 1
ATOM 5845 N N . VAL B 1 145 ? 24.75 -14.43 -0.736 1 92.44 145 VAL B N 1
ATOM 5846 C CA . VAL B 1 145 ? 23.594 -14.219 0.132 1 92.44 145 VAL B CA 1
ATOM 5847 C C . VAL B 1 145 ? 23.312 -15.5 0.917 1 92.44 145 VAL B C 1
ATOM 5849 O O . VAL B 1 145 ? 22.938 -15.438 2.09 1 92.44 145 VAL B O 1
ATOM 5852 N N . THR B 1 146 ? 23.422 -16.625 0.335 1 91.38 146 THR B N 1
ATOM 5853 C CA . THR B 1 146 ? 23.234 -17.891 1.036 1 91.38 146 THR B CA 1
ATOM 5854 C C . THR B 1 146 ? 24.25 -18.047 2.16 1 91.38 146 THR B C 1
ATOM 5856 O O . THR B 1 146 ? 23.906 -18.453 3.27 1 91.38 146 THR B O 1
ATOM 5859 N N . MET B 1 147 ? 25.469 -17.734 1.881 1 91.06 147 MET B N 1
ATOM 5860 C CA . MET B 1 147 ? 26.516 -17.797 2.895 1 91.06 147 MET B CA 1
ATOM 5861 C C . MET B 1 147 ? 26.25 -16.812 4.023 1 91.06 147 MET B C 1
ATOM 5863 O O . MET B 1 147 ? 26.422 -17.141 5.199 1 91.06 147 MET B O 1
ATOM 5867 N N . MET B 1 148 ? 25.844 -15.664 3.652 1 90.19 148 MET B N 1
ATOM 5868 C CA . MET B 1 148 ? 25.5 -14.656 4.656 1 90.19 148 MET B CA 1
ATOM 5869 C C . MET B 1 148 ? 24.359 -15.141 5.539 1 90.19 148 MET B C 1
ATOM 5871 O O . MET B 1 148 ? 24.375 -14.922 6.75 1 90.19 148 MET B O 1
ATOM 5875 N N . SER B 1 149 ? 23.422 -15.742 4.938 1 89 149 SER B N 1
ATOM 5876 C CA . SER B 1 149 ? 22.281 -16.266 5.695 1 89 149 SER B CA 1
ATOM 5877 C C . SER B 1 149 ? 22.719 -17.375 6.641 1 89 149 SER B C 1
ATOM 5879 O O . SER B 1 149 ? 22.25 -17.453 7.777 1 89 149 SER B O 1
ATOM 5881 N N . ILE B 1 150 ? 23.625 -18.203 6.25 1 88 150 ILE B N 1
ATOM 5882 C CA . ILE B 1 150 ? 24.141 -19.281 7.074 1 88 150 ILE B CA 1
ATOM 5883 C C . ILE B 1 150 ? 24.953 -18.703 8.242 1 88 150 ILE B C 1
ATOM 5885 O O . ILE B 1 150 ? 24.812 -19.156 9.383 1 88 150 ILE B O 1
ATOM 5889 N N . ILE B 1 151 ? 25.703 -17.734 7.938 1 88.81 151 ILE B N 1
ATOM 5890 C CA . ILE B 1 151 ? 26.5 -17.078 8.969 1 88.81 151 ILE B CA 1
ATOM 5891 C C . ILE B 1 151 ? 25.594 -16.406 9.992 1 88.81 151 ILE B C 1
ATOM 5893 O O . ILE B 1 151 ? 25.828 -16.516 11.195 1 88.81 151 ILE B O 1
ATOM 5897 N N . LEU B 1 152 ? 24.594 -15.711 9.477 1 85.5 152 LEU B N 1
ATOM 5898 C CA . LEU B 1 152 ? 23.656 -15.047 10.375 1 85.5 152 LEU B CA 1
ATOM 5899 C C . LEU B 1 152 ? 22.938 -16.062 11.258 1 85.5 152 LEU B C 1
ATOM 5901 O O . LEU B 1 152 ? 22.719 -15.82 12.445 1 85.5 152 LEU B O 1
ATOM 5905 N N . LEU B 1 153 ? 22.547 -17.172 10.672 1 82.81 153 LEU B N 1
ATOM 5906 C CA . LEU B 1 153 ? 21.891 -18.234 11.438 1 82.81 153 LEU B CA 1
ATOM 5907 C C . LEU B 1 153 ? 22.859 -18.828 12.461 1 82.81 153 LEU B C 1
ATOM 5909 O O . LEU B 1 153 ? 22.469 -19.125 13.594 1 82.81 153 LEU B O 1
ATOM 5913 N N . ALA B 1 154 ? 24.094 -18.984 12.117 1 85.75 154 ALA B N 1
ATOM 5914 C CA . ALA B 1 154 ? 25.125 -19.516 13.023 1 85.75 154 ALA B CA 1
ATOM 5915 C C . ALA B 1 154 ? 25.375 -18.547 14.172 1 85.75 154 ALA B C 1
ATOM 5917 O O . ALA B 1 154 ? 25.516 -18.969 15.328 1 85.75 154 ALA B O 1
ATOM 5918 N N . LEU B 1 155 ? 25.375 -17.297 13.852 1 86.25 155 LEU B N 1
ATOM 5919 C CA . LEU B 1 155 ? 25.609 -16.281 14.867 1 86.25 155 LEU B CA 1
ATOM 5920 C C . LEU B 1 155 ? 24.438 -16.219 15.852 1 86.25 155 LEU B C 1
ATOM 5922 O O . LEU B 1 155 ? 24.641 -16.125 17.062 1 86.25 155 LEU B O 1
ATOM 5926 N N . THR B 1 156 ? 23.25 -16.203 15.266 1 82.06 156 THR B N 1
ATOM 5927 C CA . THR B 1 156 ? 22.078 -16.172 16.141 1 82.06 156 THR B CA 1
ATOM 5928 C C . THR B 1 156 ? 22.016 -17.438 17 1 82.06 156 THR B C 1
ATOM 5930 O O . THR B 1 156 ? 21.672 -17.359 18.188 1 82.06 156 THR B O 1
ATOM 5933 N N . SER B 1 157 ? 22.312 -18.562 16.453 1 81.31 157 SER B N 1
ATOM 5934 C CA . SER B 1 157 ? 22.359 -19.812 17.203 1 81.31 157 SER B CA 1
ATOM 5935 C C . SER B 1 157 ? 23.453 -19.781 18.266 1 81.31 157 SER B C 1
ATOM 5937 O O . SER B 1 157 ? 23.281 -20.266 19.375 1 81.31 157 SER B O 1
ATOM 5939 N N . GLY B 1 158 ? 24.516 -19.172 17.828 1 77.94 158 GLY B N 1
ATOM 5940 C CA . GLY B 1 158 ? 25.594 -19 18.781 1 77.94 158 GLY B CA 1
ATOM 5941 C C . GLY B 1 158 ? 25.234 -18.109 19.953 1 77.94 158 GLY B C 1
ATOM 5942 O O . GLY B 1 158 ? 25.547 -18.422 21.094 1 77.94 158 GLY B O 1
ATOM 5943 N N . CYS B 1 159 ? 24.547 -17 19.562 1 75.44 159 CYS B N 1
ATOM 5944 C CA . CYS B 1 159 ? 24.109 -16.078 20.609 1 75.44 159 CYS B CA 1
ATOM 5945 C C . CYS B 1 159 ? 23.125 -16.75 21.562 1 75.44 159 CYS B C 1
ATOM 5947 O O . CYS B 1 159 ? 23.188 -16.547 22.766 1 75.44 159 CYS B O 1
ATOM 5949 N N . PHE B 1 160 ? 22.219 -17.516 21 1 75.44 160 PHE B N 1
ATOM 5950 C CA . PHE B 1 160 ? 21.266 -18.25 21.812 1 75.44 160 PHE B CA 1
ATOM 5951 C C . PHE B 1 160 ? 21.984 -19.266 22.688 1 75.44 160 PHE B C 1
ATOM 5953 O O . PHE B 1 160 ? 21.641 -19.438 23.859 1 75.44 160 PHE B O 1
ATOM 5960 N N . TYR B 1 161 ? 22.938 -19.891 22.062 1 69.94 161 TYR B N 1
ATOM 5961 C CA . TYR B 1 161 ? 23.703 -20.859 22.828 1 69.94 161 TYR B CA 1
ATOM 5962 C C . TYR B 1 161 ? 24.531 -20.172 23.906 1 69.94 161 TYR B C 1
ATOM 5964 O O . TYR B 1 161 ? 24.609 -20.672 25.031 1 69.94 161 TYR B O 1
ATOM 5972 N N . LEU B 1 162 ? 25.109 -19.062 23.578 1 72.75 162 LEU B N 1
ATOM 5973 C CA . LEU B 1 162 ? 25.891 -18.297 24.547 1 72.75 162 LEU B CA 1
ATOM 5974 C C . LEU B 1 162 ? 25 -17.797 25.672 1 72.75 162 LEU B C 1
ATOM 5976 O O . LEU B 1 162 ? 25.391 -17.797 26.844 1 72.75 162 LEU B O 1
ATOM 5980 N N . ARG B 1 163 ? 23.828 -17.328 25.328 1 71.81 163 ARG B N 1
ATOM 5981 C CA . ARG B 1 163 ? 22.875 -16.875 26.344 1 71.81 163 ARG B CA 1
ATOM 5982 C C . ARG B 1 163 ? 22.469 -18.031 27.25 1 71.81 163 ARG B C 1
ATOM 5984 O O . ARG B 1 163 ? 22.359 -17.859 28.469 1 71.81 163 ARG B O 1
ATOM 5991 N N . LYS B 1 164 ? 22.188 -19.156 26.656 1 71.38 164 LYS B N 1
ATOM 5992 C CA . LYS B 1 164 ? 21.859 -20.344 27.438 1 71.38 164 LYS B CA 1
ATOM 5993 C C . LYS B 1 164 ? 23.031 -20.734 28.344 1 71.38 164 LYS B C 1
ATOM 5995 O O . LYS B 1 164 ? 22.828 -21.078 29.516 1 71.38 164 LYS B O 1
ATOM 6000 N N . TYR B 1 165 ? 24.109 -20.609 27.75 1 68.12 165 TYR B N 1
ATOM 6001 C CA . TYR B 1 165 ? 25.297 -20.922 28.531 1 68.12 165 TYR B CA 1
ATOM 6002 C C . TYR B 1 165 ? 25.531 -19.875 29.625 1 68.12 165 TYR B C 1
ATOM 6004 O O . TYR B 1 165 ? 25.875 -20.219 30.75 1 68.12 165 TYR B O 1
ATOM 6012 N N . TRP B 1 166 ? 25.344 -18.594 29.281 1 67.88 166 TRP B N 1
ATOM 6013 C CA . TRP B 1 166 ? 25.5 -17.5 30.234 1 67.88 166 TRP B CA 1
ATOM 6014 C C . TRP B 1 166 ? 24.484 -17.625 31.359 1 67.88 166 TRP B C 1
ATOM 6016 O O . TRP B 1 166 ? 24.828 -17.453 32.531 1 67.88 166 TRP B O 1
ATOM 6026 N N . ASN B 1 167 ? 23.203 -17.922 31.047 1 70.12 167 ASN B N 1
ATOM 6027 C CA . ASN B 1 167 ? 22.172 -18.109 32.062 1 70.12 167 ASN B CA 1
ATOM 6028 C C . ASN B 1 167 ? 22.484 -19.328 32.938 1 70.12 167 ASN B C 1
ATOM 6030 O O . ASN B 1 167 ? 22.219 -19.312 34.125 1 70.12 167 ASN B O 1
ATOM 6034 N N . ARG B 1 168 ? 22.938 -20.391 32.281 1 63.12 168 ARG B N 1
ATOM 6035 C CA . ARG B 1 168 ? 23.344 -21.562 33.062 1 63.12 168 ARG B CA 1
ATOM 6036 C C . ARG B 1 168 ? 24.484 -21.219 34 1 63.12 168 ARG B C 1
ATOM 6038 O O . ARG B 1 168 ? 24.516 -21.703 35.156 1 63.12 168 ARG B O 1
ATOM 6045 N N . TRP B 1 169 ? 25.328 -20.422 33.594 1 59.91 169 TRP B N 1
ATOM 6046 C CA . TRP B 1 169 ? 26.469 -20.047 34.406 1 59.91 169 TRP B CA 1
ATOM 6047 C C . TRP B 1 169 ? 26.047 -19.109 35.531 1 59.91 169 TRP B C 1
ATOM 6049 O O . TRP B 1 169 ? 26.547 -19.203 36.656 1 59.91 169 TRP B O 1
ATOM 6059 N N . HIS B 1 170 ? 25.094 -18.219 35.375 1 58.53 170 HIS B N 1
ATOM 6060 C CA . HIS B 1 170 ? 24.672 -17.297 36.406 1 58.53 170 HIS B CA 1
ATOM 6061 C C . HIS B 1 170 ? 23.625 -17.922 37.312 1 58.53 170 HIS B C 1
ATOM 6063 O O . HIS B 1 170 ? 23.422 -17.453 38.438 1 58.53 170 HIS B O 1
ATOM 6069 N N . LYS B 1 171 ? 22.719 -18.797 37.031 1 55.69 171 LYS B N 1
ATOM 6070 C CA . LYS B 1 171 ? 21.828 -19.531 37.938 1 55.69 171 LYS B CA 1
ATOM 6071 C C . LYS B 1 171 ? 22.625 -20.484 38.812 1 55.69 171 LYS B C 1
ATOM 6073 O O . LYS B 1 171 ? 22.188 -20.812 39.906 1 55.69 171 LYS B O 1
ATOM 6078 N N . VAL B 1 172 ? 23.734 -21.047 38.5 1 49.91 172 VAL B N 1
ATOM 6079 C CA . VAL B 1 172 ? 24.5 -21.906 39.375 1 49.91 172 VAL B CA 1
ATOM 6080 C C . VAL B 1 172 ? 24.906 -21.156 40.656 1 49.91 172 VAL B C 1
ATOM 6082 O O . VAL B 1 172 ? 24.938 -21.719 41.75 1 49.91 172 VAL B O 1
ATOM 6085 N N . ASP B 1 173 ? 25.188 -19.875 40.625 1 44.38 173 ASP B N 1
ATOM 6086 C CA . ASP B 1 173 ? 25.625 -19.219 41.844 1 44.38 173 ASP B CA 1
ATOM 6087 C C . ASP B 1 173 ? 24.469 -19.031 42.844 1 44.38 173 ASP B C 1
ATOM 6089 O O . ASP B 1 173 ? 24.672 -18.875 44.031 1 44.38 173 ASP B O 1
ATOM 6093 N N . GLU B 1 174 ? 23.234 -18.781 42.438 1 40.41 174 GLU B N 1
ATOM 6094 C CA . GLU B 1 174 ? 22.172 -18.562 43.406 1 40.41 174 GLU B CA 1
ATOM 6095 C C . GLU B 1 174 ? 21.656 -19.875 43.969 1 40.41 174 GLU B C 1
ATOM 6097 O O . GLU B 1 174 ? 20.844 -19.875 44.906 1 40.41 174 GLU B O 1
ATOM 6102 N N . ARG B 1 175 ? 21.906 -21.047 43.375 1 42.94 175 ARG B N 1
ATOM 6103 C CA . ARG B 1 175 ? 21.391 -22.297 43.906 1 42.94 175 ARG B CA 1
ATOM 6104 C C . ARG B 1 175 ? 22.156 -22.703 45.156 1 42.94 175 ARG B C 1
ATOM 6106 O O . ARG B 1 175 ? 21.797 -23.688 45.844 1 42.94 175 ARG B O 1
ATOM 6113 N N . ASN B 1 176 ? 23.406 -22.188 45.5 1 36.22 176 ASN B N 1
ATOM 6114 C CA . ASN B 1 176 ? 24.016 -22.75 46.719 1 36.22 176 ASN B CA 1
ATOM 6115 C C . ASN B 1 176 ? 23.219 -22.391 47.969 1 36.22 176 ASN B C 1
ATOM 6117 O O . ASN B 1 176 ? 23.516 -22.891 49.031 1 36.22 176 ASN B O 1
ATOM 6121 N N . SER B 1 177 ? 22.734 -21.156 48.125 1 35.03 177 SER B N 1
ATOM 6122 C CA . SER B 1 177 ? 22.297 -20.906 49.469 1 35.03 177 SER B CA 1
ATOM 6123 C C . SER B 1 177 ? 21 -21.609 49.781 1 35.03 177 SER B C 1
ATOM 6125 O O . SER B 1 177 ? 20.734 -21.953 50.938 1 35.03 177 SER B O 1
ATOM 6127 N N . ASP B 1 178 ? 19.891 -21.484 49.062 1 34.41 178 ASP B N 1
ATOM 6128 C CA . ASP B 1 178 ? 18.609 -21.781 49.688 1 34.41 178 ASP B CA 1
ATOM 6129 C C . ASP B 1 178 ? 18.281 -23.266 49.562 1 34.41 178 ASP B C 1
ATOM 6131 O O . ASP B 1 178 ? 17.812 -23.719 48.531 1 34.41 178 ASP B O 1
ATOM 6135 N N . THR B 1 179 ? 19.25 -24.172 50.094 1 31.53 179 THR B N 1
ATOM 6136 C CA . THR B 1 179 ? 19.016 -25.609 50.062 1 31.53 179 THR B CA 1
ATOM 6137 C C . THR B 1 179 ? 17.625 -25.953 50.594 1 31.53 179 THR B C 1
ATOM 6139 O O . THR B 1 179 ? 17 -26.906 50.125 1 31.53 179 THR B O 1
ATOM 6142 N N . GLU B 1 180 ? 17.297 -25.5 51.906 1 28.39 180 GLU B N 1
ATOM 6143 C CA . GLU B 1 180 ? 16.578 -26.422 52.781 1 28.39 180 GLU B CA 1
ATOM 6144 C C . GLU B 1 180 ? 15.117 -26.547 52.375 1 28.39 180 GLU B C 1
ATOM 6146 O O . GLU B 1 180 ? 14.383 -27.375 52.906 1 28.39 180 GLU B O 1
ATOM 6151 N N . SER B 1 181 ? 14.469 -25.406 51.906 1 29.39 181 SER B N 1
ATOM 6152 C CA . SER B 1 181 ? 13.055 -25.469 52.25 1 29.39 181 SER B CA 1
ATOM 6153 C C . SER B 1 181 ? 12.352 -26.594 51.5 1 29.39 181 SER B C 1
ATOM 6155 O O . SER B 1 181 ? 12.766 -26.953 50.406 1 29.39 181 SER B O 1
ATOM 6157 N N . ASN B 1 182 ? 11.375 -27.359 52.219 1 27.36 182 ASN B N 1
ATOM 6158 C CA . ASN B 1 182 ? 10.477 -28.516 52.125 1 27.36 182 ASN B CA 1
ATOM 6159 C C . ASN B 1 182 ? 9.594 -28.406 50.875 1 27.36 182 ASN B C 1
ATOM 6161 O O . ASN B 1 182 ? 8.898 -27.422 50.688 1 27.36 182 ASN B O 1
ATOM 6165 N N . SER B 1 183 ? 10.055 -28.953 49.781 1 25.23 183 SER B N 1
ATOM 6166 C CA . SER B 1 183 ? 9.359 -29.078 48.5 1 25.23 183 SER B CA 1
ATOM 6167 C C . SER B 1 183 ? 7.996 -29.734 48.688 1 25.23 183 SER B C 1
ATOM 6169 O O . SER B 1 183 ? 7.906 -30.953 48.812 1 25.23 183 SER B O 1
ATOM 6171 N N . GLU B 1 184 ? 7.191 -29.109 49.688 1 26.98 184 GLU B N 1
ATOM 6172 C CA . GLU B 1 184 ? 5.891 -29.766 49.719 1 26.98 184 GLU B CA 1
ATOM 6173 C C . GLU B 1 184 ? 5.277 -29.875 48.344 1 26.98 184 GLU B C 1
ATOM 6175 O O . GLU B 1 184 ? 5.188 -28.875 47.594 1 26.98 184 GLU B O 1
ATOM 6180 N N . TYR B 1 185 ? 5.434 -31.047 47.719 1 26.44 185 TYR B N 1
ATOM 6181 C CA . TYR B 1 185 ? 4.852 -31.594 46.5 1 26.44 185 TYR B CA 1
ATOM 6182 C C . TYR B 1 185 ? 3.342 -31.391 46.469 1 26.44 185 TYR B C 1
ATOM 6184 O O . TYR B 1 185 ? 2.613 -32.031 47.25 1 26.44 185 TYR B O 1
ATOM 6192 N N . THR B 1 186 ? 2.926 -30.141 46.656 1 27.47 186 THR B N 1
ATOM 6193 C CA . THR B 1 186 ? 1.475 -30.062 46.531 1 27.47 186 THR B CA 1
ATOM 6194 C C . THR B 1 186 ? 1.03 -30.641 45.188 1 27.47 186 THR B C 1
ATOM 6196 O O . THR B 1 186 ? 1.551 -30.25 44.125 1 27.47 186 THR B O 1
ATOM 6199 N N . ILE B 1 187 ? 0.517 -31.844 45.25 1 27.42 187 ILE B N 1
ATOM 6200 C CA . ILE B 1 187 ? -0.201 -32.594 44.25 1 27.42 187 ILE B CA 1
ATOM 6201 C C . ILE B 1 187 ? -1.312 -31.75 43.656 1 27.42 187 ILE B C 1
ATOM 6203 O O . ILE B 1 187 ? -2.26 -31.375 44.344 1 27.42 187 ILE B O 1
ATOM 6207 N N . ASN B 1 188 ? -0.904 -30.688 42.938 1 25.78 188 ASN B N 1
ATOM 6208 C CA . ASN B 1 188 ? -1.916 -29.938 42.188 1 25.78 188 ASN B CA 1
ATOM 6209 C C . ASN B 1 188 ? -2.771 -30.859 41.344 1 25.78 188 ASN B C 1
ATOM 6211 O O . ASN B 1 188 ? -2.25 -31.578 40.469 1 25.78 188 ASN B O 1
ATOM 6215 N N . LYS B 1 189 ? -3.842 -31.297 41.812 1 29.47 189 LYS B N 1
ATOM 6216 C CA . LYS B 1 189 ? -4.949 -32 41.188 1 29.47 189 LYS B CA 1
ATOM 6217 C C . LYS B 1 189 ? -5.445 -31.25 39.938 1 29.47 189 LYS B C 1
ATOM 6219 O O . LYS B 1 189 ? -6.406 -30.484 40.031 1 29.47 189 LYS B O 1
ATOM 6224 N N . GLY B 1 190 ? -4.523 -30.469 39.281 1 27 190 GLY B N 1
ATOM 6225 C CA . GLY B 1 190 ? -5.043 -29.797 38.094 1 27 190 GLY B CA 1
ATOM 6226 C C . GLY B 1 190 ? -5.711 -30.75 37.125 1 27 190 GLY B C 1
ATOM 6227 O O . GLY B 1 190 ? -5.125 -31.766 36.75 1 27 190 GLY B O 1
ATOM 6228 N N . GLY B 1 191 ? -6.926 -31 37.312 1 30.47 191 GLY B N 1
ATOM 6229 C CA . GLY B 1 191 ? -7.734 -31.641 36.312 1 30.47 191 GLY B CA 1
ATOM 6230 C C . GLY B 1 191 ? -7.445 -31.141 34.906 1 30.47 191 GLY B C 1
ATOM 6231 O O . GLY B 1 191 ? -7.402 -29.922 34.688 1 30.47 191 GLY B O 1
ATOM 6232 N N . SER B 1 192 ? -6.527 -31.734 34.188 1 29.8 192 SER B N 1
ATOM 6233 C CA . SER B 1 192 ? -6.055 -31.516 32.844 1 29.8 192 SER B CA 1
ATOM 6234 C C . SER B 1 192 ? -7.219 -31.328 31.859 1 29.8 192 SER B C 1
ATOM 6236 O O . SER B 1 192 ? -8.008 -32.25 31.641 1 29.8 192 SER B O 1
ATOM 6238 N N . LYS B 1 193 ? -7.934 -30.266 31.891 1 32.81 193 LYS B N 1
ATOM 6239 C CA . LYS B 1 193 ? -8.797 -30.062 30.734 1 32.81 193 LYS B CA 1
ATOM 6240 C C . LYS B 1 193 ? -8.109 -30.484 29.438 1 32.81 193 LYS B C 1
ATOM 6242 O O . LYS B 1 193 ? -7.031 -29.984 29.109 1 32.81 193 LYS B O 1
ATOM 6247 N N . VAL B 1 194 ? -8.328 -31.656 29 1 29.77 194 VAL B N 1
ATOM 6248 C CA . VAL B 1 194 ? -7.949 -32.25 27.734 1 29.77 194 VAL B CA 1
ATOM 6249 C C . VAL B 1 194 ? -8.141 -31.25 26.609 1 29.77 194 VAL B C 1
ATOM 6251 O O . VAL B 1 194 ? -9.273 -30.844 26.312 1 29.77 194 VAL B O 1
ATOM 6254 N N . LYS B 1 195 ? -7.309 -30.359 26.453 1 35 195 LYS B N 1
ATOM 6255 C CA . LYS B 1 195 ? -7.297 -29.547 25.234 1 35 195 LYS B CA 1
ATOM 6256 C C . LYS B 1 195 ? -7.648 -30.391 24.016 1 35 195 LYS B C 1
ATOM 6258 O O . LYS B 1 195 ? -7.047 -31.453 23.781 1 35 195 LYS B O 1
ATOM 6263 N N . LYS B 1 196 ? -8.742 -30.422 23.578 1 34.59 196 LYS B N 1
ATOM 6264 C CA . LYS B 1 196 ? -9.172 -31.031 22.312 1 34.59 196 LYS B CA 1
ATOM 6265 C C . LYS B 1 196 ? -8.094 -30.891 21.234 1 34.59 196 LYS B C 1
ATOM 6267 O O . LYS B 1 196 ? -7.777 -29.781 20.812 1 34.59 196 LYS B O 1
ATOM 6272 N N . LEU B 1 197 ? -6.996 -31.641 21.328 1 36.03 197 LEU B N 1
ATOM 6273 C CA . LEU B 1 197 ? -6.02 -31.75 20.25 1 36.03 197 LEU B CA 1
ATOM 6274 C C . LEU B 1 197 ? -6.707 -31.781 18.891 1 36.03 197 LEU B C 1
ATOM 6276 O O . LEU B 1 197 ? -7.461 -32.719 18.594 1 36.03 197 LEU B O 1
ATOM 6280 N N . THR B 1 198 ? -7.191 -30.812 18.406 1 45.78 198 THR B N 1
ATOM 6281 C CA . THR B 1 198 ? -7.574 -30.844 17 1 45.78 198 THR B CA 1
ATOM 6282 C C . THR B 1 198 ? -6.52 -31.562 16.172 1 45.78 198 THR B C 1
ATOM 6284 O O . THR B 1 198 ? -5.32 -31.375 16.375 1 45.78 198 THR B O 1
ATOM 6287 N N . ASN B 1 199 ? -6.719 -32.75 15.656 1 53.12 199 ASN B N 1
ATOM 6288 C CA . ASN B 1 199 ? -5.98 -33.719 14.852 1 53.12 199 ASN B CA 1
ATOM 6289 C C . ASN B 1 199 ? -5.336 -33.062 13.641 1 53.12 199 ASN B C 1
ATOM 6291 O O . ASN B 1 199 ? -5.551 -33.469 12.5 1 53.12 199 ASN B O 1
ATOM 6295 N N . ARG B 1 200 ? -4.805 -31.984 13.797 1 63.97 200 ARG B N 1
ATOM 6296 C CA . ARG B 1 200 ? -4.062 -31.375 12.688 1 63.97 200 ARG B CA 1
ATOM 6297 C C . ARG B 1 200 ? -2.734 -32.094 12.469 1 63.97 200 ARG B C 1
ATOM 6299 O O . ARG B 1 200 ? -2.014 -32.375 13.43 1 63.97 200 ARG B O 1
ATOM 6306 N N . LEU B 1 201 ? -2.561 -32.656 11.258 1 83.94 201 LEU B N 1
ATOM 6307 C CA . LEU B 1 201 ? -1.366 -33.375 10.828 1 83.94 201 LEU B CA 1
ATOM 6308 C C . LEU B 1 201 ? -0.191 -32.438 10.648 1 83.94 201 LEU B C 1
ATOM 6310 O O . LEU B 1 201 ? -0.17 -31.625 9.711 1 83.94 201 LEU B O 1
ATOM 6314 N N . LYS B 1 202 ? 0.712 -32.438 11.531 1 91.56 202 LYS B N 1
ATOM 6315 C CA . LYS B 1 202 ? 1.879 -31.547 11.523 1 91.56 202 LYS B CA 1
ATOM 6316 C C . LYS B 1 202 ? 2.641 -31.656 10.203 1 91.56 202 LYS B C 1
ATOM 6318 O O . LYS B 1 202 ? 3.186 -30.656 9.719 1 91.56 202 LYS B O 1
ATOM 6323 N N . SER B 1 203 ? 2.688 -32.844 9.672 1 95.31 203 SER B N 1
ATOM 6324 C CA . SER B 1 203 ? 3.393 -33.062 8.414 1 95.31 203 SER B CA 1
ATOM 6325 C C . SER B 1 203 ? 2.754 -32.281 7.277 1 95.31 203 SER B C 1
ATOM 6327 O O . SER B 1 203 ? 3.457 -31.734 6.418 1 95.31 203 SER B O 1
ATOM 6329 N N . LEU B 1 204 ? 1.468 -32.188 7.281 1 95.12 204 LEU B N 1
ATOM 6330 C CA . LEU B 1 204 ? 0.766 -31.438 6.25 1 95.12 204 LEU B CA 1
ATOM 6331 C C . LEU B 1 204 ? 1.02 -29.953 6.406 1 95.12 204 LEU B C 1
ATOM 6333 O O . LEU B 1 204 ? 1.194 -29.234 5.414 1 95.12 204 LEU B O 1
ATOM 6337 N N . ASP B 1 205 ? 1.023 -29.469 7.613 1 94.75 205 ASP B N 1
ATOM 6338 C CA . ASP B 1 205 ? 1.311 -28.062 7.875 1 94.75 205 ASP B CA 1
ATOM 6339 C C . ASP B 1 205 ? 2.744 -27.719 7.484 1 94.75 205 ASP B C 1
ATOM 6341 O O . ASP B 1 205 ? 3.004 -26.625 6.973 1 94.75 205 ASP B O 1
ATOM 6345 N N . ALA B 1 206 ? 3.566 -28.641 7.77 1 96.62 206 ALA B N 1
ATOM 6346 C CA . ALA B 1 206 ? 4.957 -28.422 7.383 1 96.62 206 ALA B CA 1
ATOM 6347 C C . ALA B 1 206 ? 5.105 -28.359 5.867 1 96.62 206 ALA B C 1
ATOM 6349 O O . ALA B 1 206 ? 5.863 -27.531 5.344 1 96.62 206 ALA B O 1
ATOM 6350 N N . PHE B 1 207 ? 4.461 -29.25 5.211 1 97.12 207 PHE B N 1
ATOM 6351 C CA . PHE B 1 207 ? 4.488 -29.25 3.754 1 97.12 207 PHE B CA 1
ATOM 6352 C C . PHE B 1 207 ? 3.914 -27.938 3.213 1 97.12 207 PHE B C 1
ATOM 6354 O O . PHE B 1 207 ? 4.469 -27.359 2.281 1 97.12 207 PHE B O 1
ATOM 6361 N N . ARG B 1 208 ? 2.869 -27.5 3.744 1 96.19 208 ARG B N 1
ATOM 6362 C CA . ARG B 1 208 ? 2.275 -26.219 3.367 1 96.19 208 ARG B CA 1
ATOM 6363 C C . ARG B 1 208 ? 3.264 -25.078 3.566 1 96.19 208 ARG B C 1
ATOM 6365 O O . ARG B 1 208 ? 3.383 -24.188 2.715 1 96.19 208 ARG B O 1
ATOM 6372 N N . GLY B 1 209 ? 3.859 -25.125 4.773 1 96.69 209 GLY B N 1
ATOM 6373 C CA . GLY B 1 209 ? 4.859 -24.109 5.062 1 96.69 209 GLY B CA 1
ATOM 6374 C C . GLY B 1 209 ? 6.02 -24.109 4.082 1 96.69 209 GLY B C 1
ATOM 6375 O O . GLY B 1 209 ? 6.535 -23.062 3.713 1 96.69 209 GLY B O 1
ATOM 6376 N N . PHE B 1 210 ? 6.398 -25.297 3.682 1 96.31 210 PHE B N 1
ATOM 6377 C CA . PHE B 1 210 ? 7.453 -25.453 2.688 1 96.31 210 PHE B CA 1
ATOM 6378 C C . PHE B 1 210 ? 7.066 -24.797 1.374 1 96.31 210 PHE B C 1
ATOM 6380 O O . PHE B 1 210 ? 7.91 -24.203 0.697 1 96.31 210 PHE B O 1
ATOM 6387 N N . CYS B 1 211 ? 5.844 -24.828 1.035 1 96.06 211 CYS B N 1
ATOM 6388 C CA . CYS B 1 211 ? 5.344 -24.219 -0.194 1 96.06 211 CYS B CA 1
ATOM 6389 C C . CYS B 1 211 ? 5.266 -22.703 -0.066 1 96.06 211 CYS B C 1
ATOM 6391 O O . CYS B 1 211 ? 5.379 -21.984 -1.062 1 96.06 211 CYS B O 1
ATOM 6393 N N . VAL B 1 212 ? 5.113 -22.203 1.153 1 96 212 VAL B N 1
ATOM 6394 C CA . VAL B 1 212 ? 4.93 -20.781 1.395 1 96 212 VAL B CA 1
ATOM 6395 C C . VAL B 1 212 ? 6.254 -20.047 1.183 1 96 212 VAL B C 1
ATOM 6397 O O . VAL B 1 212 ? 6.27 -18.891 0.729 1 96 212 VAL B O 1
ATOM 6400 N N . VAL B 1 213 ? 7.344 -20.656 1.474 1 94.62 213 VAL B N 1
ATOM 6401 C CA . VAL B 1 213 ? 8.648 -20.016 1.411 1 94.62 213 VAL B CA 1
ATOM 6402 C C . VAL B 1 213 ? 8.938 -19.562 -0.018 1 94.62 213 VAL B C 1
ATOM 6404 O O . VAL B 1 213 ? 9.211 -18.391 -0.257 1 94.62 213 VAL B O 1
ATOM 6407 N N . PRO B 1 214 ? 8.852 -20.484 -0.969 1 94.12 214 PRO B N 1
ATOM 6408 C CA . PRO B 1 214 ? 9.07 -20 -2.338 1 94.12 214 PRO B CA 1
ATOM 6409 C C . PRO B 1 214 ? 8.008 -19 -2.791 1 94.12 214 PRO B C 1
ATOM 6411 O O . PRO B 1 214 ? 8.305 -18.094 -3.582 1 94.12 214 PRO B O 1
ATOM 6414 N N . LEU B 1 215 ? 6.863 -19.156 -2.328 1 94.69 215 LEU B N 1
ATOM 6415 C CA . LEU B 1 215 ? 5.812 -18.203 -2.662 1 94.69 215 LEU B CA 1
ATOM 6416 C C . LEU B 1 215 ? 6.172 -16.797 -2.172 1 94.69 215 LEU B C 1
ATOM 6418 O O . LEU B 1 215 ? 5.988 -15.82 -2.896 1 94.69 215 LEU B O 1
ATOM 6422 N N . LEU B 1 216 ? 6.609 -16.688 -0.92 1 96 216 LEU B N 1
ATOM 6423 C CA . LEU B 1 216 ? 7.035 -15.398 -0.361 1 96 216 LEU B CA 1
ATOM 6424 C C . LEU B 1 216 ? 8.219 -14.836 -1.133 1 96 216 LEU B C 1
ATOM 6426 O O . LEU B 1 216 ? 8.312 -13.625 -1.346 1 96 216 LEU B O 1
ATOM 6430 N N . PHE B 1 217 ? 9.086 -15.742 -1.51 1 94.75 217 PHE B N 1
ATOM 6431 C CA . PHE B 1 217 ? 10.25 -15.344 -2.293 1 94.75 217 PHE B CA 1
ATOM 6432 C C . PHE B 1 217 ? 9.828 -14.797 -3.652 1 94.75 217 PHE B C 1
ATOM 6434 O O . PHE B 1 217 ? 10.367 -13.797 -4.121 1 94.75 217 PHE B O 1
ATOM 6441 N N . TYR B 1 218 ? 8.93 -15.43 -4.25 1 92.94 218 TYR B N 1
ATOM 6442 C CA . TYR B 1 218 ? 8.391 -14.984 -5.527 1 92.94 218 TYR B CA 1
ATOM 6443 C C . TYR B 1 218 ? 7.711 -13.625 -5.391 1 92.94 218 TYR B C 1
ATOM 6445 O O . TYR B 1 218 ? 7.926 -12.734 -6.215 1 92.94 218 TYR B O 1
ATOM 6453 N N . ASN B 1 219 ? 6.895 -13.414 -4.332 1 92.62 219 ASN B N 1
ATOM 6454 C CA . ASN B 1 219 ? 6.219 -12.141 -4.086 1 92.62 219 ASN B CA 1
ATOM 6455 C C . ASN B 1 219 ? 7.211 -11.031 -3.773 1 92.62 219 ASN B C 1
ATOM 6457 O O . ASN B 1 219 ? 6.895 -9.852 -3.922 1 92.62 219 ASN B O 1
ATOM 6461 N N . GLY B 1 220 ? 8.398 -11.469 -3.307 1 93.31 220 GLY B N 1
ATOM 6462 C CA . GLY B 1 220 ? 9.453 -10.523 -3.006 1 93.31 220 GLY B CA 1
ATOM 6463 C C . GLY B 1 220 ? 10.352 -10.227 -4.195 1 93.31 220 GLY B C 1
ATOM 6464 O O . GLY B 1 220 ? 11.523 -9.883 -4.027 1 93.31 220 GLY B O 1
ATOM 6465 N N . PHE B 1 221 ? 10 -10.5 -5.391 1 91.69 221 PHE B N 1
ATOM 6466 C CA . PHE B 1 221 ? 10.625 -10.109 -6.652 1 91.69 221 PHE B CA 1
ATOM 6467 C C . PHE B 1 221 ? 11.82 -11 -6.965 1 91.69 221 PHE B C 1
ATOM 6469 O O . PHE B 1 221 ? 12.617 -10.688 -7.848 1 91.69 221 PHE B O 1
ATOM 6476 N N . MET B 1 222 ? 12.117 -12.047 -6.16 1 93.44 222 MET B N 1
ATOM 6477 C CA . MET B 1 222 ? 13.047 -13.133 -6.434 1 93.44 222 MET B CA 1
ATOM 6478 C C . MET B 1 222 ? 14.43 -12.602 -6.773 1 93.44 222 MET B C 1
ATOM 6480 O O . MET B 1 222 ? 15.094 -13.109 -7.684 1 93.44 222 MET B O 1
ATOM 6484 N N . GLY B 1 223 ? 14.828 -11.508 -6.234 1 93.88 223 GLY B N 1
ATOM 6485 C CA . GLY B 1 223 ? 16.156 -10.961 -6.449 1 93.88 223 GLY B CA 1
ATOM 6486 C C . GLY B 1 223 ? 16.328 -10.336 -7.82 1 93.88 223 GLY B C 1
ATOM 6487 O O . GLY B 1 223 ? 17.453 -9.977 -8.203 1 93.88 223 GLY B O 1
ATOM 6488 N N . GLY B 1 224 ? 15.258 -10.281 -8.609 1 93.38 224 GLY B N 1
ATOM 6489 C CA . GLY B 1 224 ? 15.328 -9.711 -9.945 1 93.38 224 GLY B CA 1
ATOM 6490 C C . GLY B 1 224 ? 15.734 -10.719 -11 1 93.38 224 GLY B C 1
ATOM 6491 O O . GLY B 1 224 ? 16.031 -10.352 -12.133 1 93.38 224 GLY B O 1
ATOM 6492 N N . TYR B 1 225 ? 15.82 -11.961 -10.617 1 93.06 225 TYR B N 1
ATOM 6493 C CA . TYR B 1 225 ? 16.172 -13 -11.586 1 93.06 225 TYR B CA 1
ATOM 6494 C C . TYR B 1 225 ? 14.953 -13.398 -12.414 1 93.06 225 TYR B C 1
ATOM 6496 O O . TYR B 1 225 ? 14.07 -14.109 -11.93 1 93.06 225 TYR B O 1
ATOM 6504 N N . GLN B 1 226 ? 14.93 -13.062 -13.625 1 87.31 226 GLN B N 1
ATOM 6505 C CA . GLN B 1 226 ? 13.805 -13.336 -14.508 1 87.31 226 GLN B CA 1
ATOM 6506 C C . GLN B 1 226 ? 13.703 -14.82 -14.828 1 87.31 226 GLN B C 1
ATOM 6508 O O . GLN B 1 226 ? 12.602 -15.336 -15.047 1 87.31 226 GLN B O 1
ATOM 6513 N N . LYS B 1 227 ? 14.828 -15.531 -14.805 1 84.25 227 LYS B N 1
ATOM 6514 C CA . LYS B 1 227 ? 14.852 -16.953 -15.148 1 84.25 227 LYS B CA 1
ATOM 6515 C C . LYS B 1 227 ? 14.195 -17.781 -14.055 1 84.25 227 LYS B C 1
ATOM 6517 O O . LYS B 1 227 ? 13.852 -18.953 -14.273 1 84.25 227 LYS B O 1
ATOM 6522 N N . LEU B 1 228 ? 14.078 -17.188 -12.891 1 86.25 228 LEU B N 1
ATOM 6523 C CA . LEU B 1 228 ? 13.445 -17.906 -11.789 1 86.25 228 LEU B CA 1
ATOM 6524 C C . LEU B 1 228 ? 11.93 -17.734 -11.836 1 86.25 228 LEU B C 1
ATOM 6526 O O . LEU B 1 228 ? 11.203 -18.469 -11.148 1 86.25 228 LEU B O 1
ATOM 6530 N N . GLU B 1 229 ? 11.508 -16.922 -12.742 1 87.12 229 GLU B N 1
ATOM 6531 C CA . GLU B 1 229 ? 10.078 -16.656 -12.859 1 87.12 229 GLU B CA 1
ATOM 6532 C C . GLU B 1 229 ? 9.375 -17.766 -13.648 1 87.12 229 GLU B C 1
ATOM 6534 O O . GLU B 1 229 ? 9.953 -18.828 -13.867 1 87.12 229 GLU B O 1
ATOM 6539 N N . HIS B 1 230 ? 8.18 -17.594 -13.883 1 88.38 230 HIS B N 1
ATOM 6540 C CA . HIS B 1 230 ? 7.363 -18.562 -14.602 1 88.38 230 HIS B CA 1
ATOM 6541 C C . HIS B 1 230 ? 7.871 -18.766 -16.031 1 88.38 230 HIS B C 1
ATOM 6543 O O . HIS B 1 230 ? 8.492 -17.875 -16.609 1 88.38 230 HIS B O 1
ATOM 6549 N N . ALA B 1 231 ? 7.637 -19.938 -16.516 1 89.81 231 ALA B N 1
ATOM 6550 C CA . ALA B 1 231 ? 7.965 -20.234 -17.922 1 89.81 231 ALA B CA 1
ATOM 6551 C C . ALA B 1 231 ? 7.219 -19.297 -18.859 1 89.81 231 ALA B C 1
ATOM 6553 O O . ALA B 1 231 ? 6.105 -18.859 -18.562 1 89.81 231 ALA B O 1
ATOM 6554 N N . VAL B 1 232 ? 7.887 -19 -19.984 1 89.62 232 VAL B N 1
ATOM 6555 C CA . VAL B 1 232 ? 7.25 -18.125 -20.969 1 89.62 232 VAL B CA 1
ATOM 6556 C C . VAL B 1 232 ? 5.957 -18.766 -21.469 1 89.62 232 VAL B C 1
ATOM 6558 O O . VAL B 1 232 ? 4.91 -18.125 -21.5 1 89.62 232 VAL B O 1
ATOM 6561 N N . TRP B 1 233 ? 5.988 -20.047 -21.828 1 91.75 233 TRP B N 1
ATOM 6562 C CA . TRP B 1 233 ? 4.781 -20.75 -22.234 1 91.75 233 TRP B CA 1
ATOM 6563 C C . TRP B 1 233 ? 4.836 -22.219 -21.797 1 91.75 233 TRP B C 1
ATOM 6565 O O . TRP B 1 233 ? 4.121 -22.625 -20.875 1 91.75 233 TRP B O 1
ATOM 6575 N N . GLU B 1 234 ? 5.848 -22.953 -22.344 1 91.12 234 GLU B N 1
ATOM 6576 C CA . GLU B 1 234 ? 6.004 -24.359 -21.984 1 91.12 234 GLU B CA 1
ATOM 6577 C C . GLU B 1 234 ? 7.172 -24.562 -21.016 1 91.12 234 GLU B C 1
ATOM 6579 O O . GLU B 1 234 ? 8.156 -23.828 -21.078 1 91.12 234 GLU B O 1
ATOM 6584 N N . GLY B 1 235 ? 6.988 -25.531 -20.141 1 89.12 235 GLY B N 1
ATOM 6585 C CA . GLY B 1 235 ? 8.055 -25.844 -19.203 1 89.12 235 GLY B CA 1
ATOM 6586 C C . GLY B 1 235 ? 7.59 -25.844 -17.75 1 89.12 235 GLY B C 1
ATOM 6587 O O . GLY B 1 235 ? 6.449 -25.484 -17.469 1 89.12 235 GLY B O 1
ATOM 6588 N N . ILE B 1 236 ? 8.445 -26.297 -16.938 1 92.12 236 ILE B N 1
ATOM 6589 C CA . ILE B 1 236 ? 8.062 -26.406 -15.539 1 92.12 236 ILE B CA 1
ATOM 6590 C C . ILE B 1 236 ? 9.242 -26 -14.648 1 92.12 236 ILE B C 1
ATOM 6592 O O . ILE B 1 236 ? 9.781 -26.828 -13.914 1 92.12 236 ILE B O 1
ATOM 6596 N N . PRO B 1 237 ? 9.547 -24.703 -14.672 1 90.19 237 PRO B N 1
ATOM 6597 C CA . PRO B 1 237 ? 10.539 -24.234 -13.695 1 90.19 237 PRO B CA 1
ATOM 6598 C C . PRO B 1 237 ? 10.055 -24.406 -12.25 1 90.19 237 PRO B C 1
ATOM 6600 O O . PRO B 1 237 ? 8.922 -24.828 -12.016 1 90.19 237 PRO B O 1
ATOM 6603 N N . ILE B 1 238 ? 10.898 -24.125 -11.336 1 86.81 238 ILE B N 1
ATOM 6604 C CA . ILE B 1 238 ? 10.648 -24.375 -9.914 1 86.81 238 ILE B CA 1
ATOM 6605 C C . ILE B 1 238 ? 9.484 -23.5 -9.445 1 86.81 238 ILE B C 1
ATOM 6607 O O . ILE B 1 238 ? 8.727 -23.891 -8.555 1 86.81 238 ILE B O 1
ATOM 6611 N N . ALA B 1 239 ? 9.312 -22.344 -10.07 1 89.56 239 ALA B N 1
ATOM 6612 C CA . ALA B 1 239 ? 8.273 -21.391 -9.68 1 89.56 239 ALA B CA 1
ATOM 6613 C C . ALA B 1 239 ? 6.883 -21.953 -9.938 1 89.56 239 ALA B C 1
ATOM 6615 O O . ALA B 1 239 ? 5.887 -21.422 -9.422 1 89.56 239 ALA B O 1
ATOM 6616 N N . GLU B 1 240 ? 6.766 -23.062 -10.617 1 94.44 240 GLU B N 1
ATOM 6617 C CA . GLU B 1 240 ? 5.473 -23.594 -11.039 1 94.44 240 GLU B CA 1
ATOM 6618 C C . GLU B 1 240 ? 4.934 -24.594 -10.023 1 94.44 240 GLU B C 1
ATOM 6620 O O . GLU B 1 240 ? 3.771 -25 -10.102 1 94.44 240 GLU B O 1
ATOM 6625 N N . PHE B 1 241 ? 5.59 -24.922 -9 1 95.31 241 PHE B N 1
ATOM 6626 C CA . PHE B 1 241 ? 5.223 -26.031 -8.133 1 95.31 241 PHE B CA 1
ATOM 6627 C C . PHE B 1 241 ? 4.391 -25.547 -6.953 1 95.31 241 PHE B C 1
ATOM 6629 O O . PHE B 1 241 ? 3.426 -26.203 -6.559 1 95.31 241 PHE B O 1
ATOM 6636 N N . PRO B 1 242 ? 4.695 -24.375 -6.418 1 94.88 242 PRO B N 1
ATOM 6637 C CA . PRO B 1 242 ? 4.02 -24 -5.176 1 94.88 242 PRO B CA 1
ATOM 6638 C C . PRO B 1 242 ? 2.504 -23.891 -5.332 1 94.88 242 PRO B C 1
ATOM 6640 O O . PRO B 1 242 ? 1.757 -24.406 -4.496 1 94.88 242 PRO B O 1
ATOM 6643 N N . PHE B 1 243 ? 1.992 -23.344 -6.375 1 95.69 243 PHE B N 1
ATOM 6644 C CA . PHE B 1 243 ? 0.563 -23.109 -6.543 1 95.69 243 PHE B CA 1
ATOM 6645 C C . PHE B 1 243 ? -0.197 -24.422 -6.633 1 95.69 243 PHE B C 1
ATOM 6647 O O . PHE B 1 243 ? -1.138 -24.656 -5.871 1 95.69 243 PHE B O 1
ATOM 6654 N N . PRO B 1 244 ? 0.14 -25.328 -7.484 1 97.5 244 PRO B N 1
ATOM 6655 C CA . PRO B 1 244 ? -0.571 -26.609 -7.535 1 97.5 244 PRO B CA 1
ATOM 6656 C C . PRO B 1 244 ? -0.41 -27.422 -6.25 1 97.5 244 PRO B C 1
ATOM 6658 O O . PRO B 1 244 ? -1.319 -28.156 -5.867 1 97.5 244 PRO B O 1
ATOM 6661 N N . TRP B 1 245 ? 0.721 -27.328 -5.652 1 97.94 245 TRP B N 1
ATOM 6662 C CA . TRP B 1 245 ? 0.919 -28.031 -4.391 1 97.94 245 TRP B CA 1
ATOM 6663 C C . TRP B 1 245 ? -0.022 -27.5 -3.314 1 97.94 245 TRP B C 1
ATOM 6665 O O . TRP B 1 245 ? -0.535 -28.266 -2.494 1 97.94 245 TRP B O 1
ATOM 6675 N N . PHE B 1 246 ? -0.236 -26.234 -3.336 1 96.12 246 PHE B N 1
ATOM 6676 C CA . PHE B 1 246 ? -1.186 -25.656 -2.395 1 96.12 246 PHE B CA 1
ATOM 6677 C C . PHE B 1 246 ? -2.592 -26.188 -2.648 1 96.12 246 PHE B C 1
ATOM 6679 O O . PHE B 1 246 ? -3.334 -26.469 -1.706 1 96.12 246 PHE B O 1
ATOM 6686 N N . LEU B 1 247 ? -2.961 -26.219 -3.879 1 97 247 LEU B N 1
ATOM 6687 C CA . LEU B 1 247 ? -4.27 -26.766 -4.23 1 97 247 LEU B CA 1
ATOM 6688 C C . LEU B 1 247 ? -4.391 -28.219 -3.797 1 97 247 LEU B C 1
ATOM 6690 O O . LEU B 1 247 ? -5.414 -28.625 -3.236 1 97 247 LEU B O 1
ATOM 6694 N N . TRP B 1 248 ? -3.344 -28.969 -4.098 1 98.38 248 TRP B N 1
ATOM 6695 C CA . TRP B 1 248 ? -3.305 -30.375 -3.734 1 98.38 248 TRP B CA 1
ATOM 6696 C C . TRP B 1 248 ? -3.439 -30.562 -2.227 1 98.38 248 TRP B C 1
ATOM 6698 O O . TRP B 1 248 ? -4.203 -31.406 -1.763 1 98.38 248 TRP B O 1
ATOM 6708 N N . ILE B 1 249 ? -2.756 -29.734 -1.439 1 97.62 249 ILE B N 1
ATOM 6709 C CA . ILE B 1 249 ? -2.789 -29.797 0.018 1 97.62 249 ILE B CA 1
ATOM 6710 C C . ILE B 1 249 ? -4.191 -29.453 0.518 1 97.62 249 ILE B C 1
ATOM 6712 O O . ILE B 1 249 ? -4.703 -30.109 1.433 1 97.62 249 ILE B O 1
ATOM 6716 N N . THR B 1 250 ? -4.762 -28.422 -0.092 1 95.25 250 THR B N 1
ATOM 6717 C CA . THR B 1 250 ? -6.125 -28.047 0.265 1 95.25 250 THR B CA 1
ATOM 6718 C C . THR B 1 250 ? -7.09 -29.203 0.021 1 95.25 250 THR B C 1
ATOM 6720 O O . THR B 1 250 ? -8 -29.438 0.818 1 95.25 250 THR B O 1
ATOM 6723 N N . ALA B 1 251 ? -6.883 -29.906 -1.013 1 97.81 251 ALA B N 1
ATOM 6724 C CA . ALA B 1 251 ? -7.738 -31.031 -1.355 1 97.81 251 ALA B CA 1
ATOM 6725 C C . ALA B 1 251 ? -7.531 -32.188 -0.383 1 97.81 251 ALA B C 1
ATOM 6727 O O . ALA B 1 251 ? -8.477 -32.938 -0.067 1 97.81 251 ALA B O 1
ATOM 6728 N N . VAL B 1 252 ? -6.309 -32.438 0.083 1 97.56 252 VAL B N 1
ATOM 6729 C CA . VAL B 1 252 ? -6.012 -33.469 1.062 1 97.56 252 VAL B CA 1
ATOM 6730 C C . VAL B 1 252 ? -6.82 -33.25 2.334 1 97.56 252 VAL B C 1
ATOM 6732 O O . VAL B 1 252 ? -7.242 -34.188 2.996 1 97.56 252 VAL B O 1
ATOM 6735 N N . CYS B 1 253 ? -7.082 -31.984 2.631 1 94.69 253 CYS B N 1
ATOM 6736 C CA . CYS B 1 253 ? -7.758 -31.609 3.869 1 94.69 253 CYS B CA 1
ATOM 6737 C C . CYS B 1 253 ? -9.25 -31.906 3.785 1 94.69 253 CYS B C 1
ATOM 6739 O O . CYS B 1 253 ? -9.93 -31.984 4.809 1 94.69 253 CYS B O 1
ATOM 6741 N N . ILE B 1 254 ? -9.797 -32.062 2.625 1 95.25 254 ILE B N 1
ATOM 6742 C CA . ILE B 1 254 ? -11.234 -32.188 2.434 1 95.25 254 ILE B CA 1
ATOM 6743 C C . ILE B 1 254 ? -11.734 -33.469 3.123 1 95.25 254 ILE B C 1
ATOM 6745 O O . ILE B 1 254 ? -12.609 -33.406 3.99 1 95.25 254 ILE B O 1
ATOM 6749 N N . PRO B 1 255 ? -11.164 -34.688 2.844 1 94.88 255 PRO B N 1
ATOM 6750 C CA . PRO B 1 255 ? -11.641 -35.875 3.535 1 94.88 255 PRO B CA 1
ATOM 6751 C C . PRO B 1 255 ? -11.352 -35.844 5.035 1 94.88 255 PRO B C 1
ATOM 6753 O O . PRO B 1 255 ? -12.125 -36.375 5.824 1 94.88 255 PRO B O 1
ATOM 6756 N N . LEU B 1 256 ? -10.289 -35.25 5.375 1 92.25 256 LEU B N 1
ATOM 6757 C CA . LEU B 1 256 ? -9.906 -35.188 6.781 1 92.25 256 LEU B CA 1
ATOM 6758 C C . LEU B 1 256 ? -10.883 -34.312 7.574 1 92.25 256 LEU B C 1
ATOM 6760 O O . LEU B 1 256 ? -11.18 -34.625 8.734 1 92.25 256 LEU B O 1
ATOM 6764 N N . LYS B 1 257 ? -11.375 -33.281 6.98 1 89.56 257 LYS B N 1
ATOM 6765 C CA . LYS B 1 257 ? -12.266 -32.344 7.652 1 89.56 257 LYS B CA 1
ATOM 6766 C C . LYS B 1 257 ? -13.711 -32.844 7.613 1 89.56 257 LYS B C 1
ATOM 6768 O O . LYS B 1 257 ? -14.406 -32.844 8.633 1 89.56 257 LYS B O 1
ATOM 6773 N N . PHE B 1 258 ? -14.211 -33.375 6.531 1 89.44 258 PHE B N 1
ATOM 6774 C CA . PHE B 1 258 ? -15.641 -33.562 6.336 1 89.44 258 PHE B CA 1
ATOM 6775 C C . PHE B 1 258 ? -16.062 -34.969 6.715 1 89.44 258 PHE B C 1
ATOM 6777 O O . PHE B 1 258 ? -17.25 -35.25 6.918 1 89.44 258 PHE B O 1
ATOM 6784 N N . LYS B 1 259 ? -15.086 -35.875 6.898 1 84.12 259 LYS B N 1
ATOM 6785 C CA . LYS B 1 259 ? -15.461 -37.219 7.297 1 84.12 259 LYS B CA 1
ATOM 6786 C C . LYS B 1 259 ? -16.141 -37.219 8.656 1 84.12 259 LYS B C 1
ATOM 6788 O O . LYS B 1 259 ? -17.156 -37.906 8.852 1 84.12 259 LYS B O 1
ATOM 6793 N N . SER B 1 260 ? -15.539 -36.375 9.523 1 82.56 260 SER B N 1
ATOM 6794 C CA . SER B 1 260 ? -16.078 -36.344 10.875 1 82.56 260 SER B CA 1
ATOM 6795 C C . SER B 1 260 ? -17.391 -35.562 10.922 1 82.56 260 SER B C 1
ATOM 6797 O O . SER B 1 260 ? -18.312 -35.938 11.641 1 82.56 260 SER B O 1
ATOM 6799 N N . VAL B 1 261 ? -17.516 -34.594 10.133 1 85.38 261 VAL B N 1
ATOM 6800 C CA . VAL B 1 261 ? -18.703 -33.75 10.117 1 85.38 261 VAL B CA 1
ATOM 6801 C C . VAL B 1 261 ? -19.875 -34.562 9.555 1 85.38 261 VAL B C 1
ATOM 6803 O O . VAL B 1 261 ? -21 -34.469 10.078 1 85.38 261 VAL B O 1
ATOM 6806 N N . LEU B 1 262 ? -19.641 -35.344 8.586 1 86.75 262 LEU B N 1
ATOM 6807 C CA . LEU B 1 262 ? -20.672 -36.156 7.957 1 86.75 262 LEU B CA 1
ATOM 6808 C C . LEU B 1 262 ? -21.047 -37.312 8.852 1 86.75 262 LEU B C 1
ATOM 6810 O O . LEU B 1 262 ? -22.219 -37.719 8.914 1 86.75 262 LEU B O 1
ATOM 6814 N N . ALA B 1 263 ? -20.078 -37.781 9.516 1 83.44 263 ALA B N 1
ATOM 6815 C CA . ALA B 1 263 ? -20.328 -38.875 10.43 1 83.44 263 ALA B CA 1
ATOM 6816 C C . ALA B 1 263 ? -21.203 -38.438 11.602 1 83.44 263 ALA B C 1
ATOM 6818 O O . ALA B 1 263 ? -21.969 -39.25 12.141 1 83.44 263 ALA B O 1
ATOM 6819 N N . ASN B 1 264 ? -21.062 -37.188 11.969 1 84.5 264 ASN B N 1
ATOM 6820 C CA . ASN B 1 264 ? -21.812 -36.656 13.086 1 84.5 264 ASN B CA 1
ATOM 6821 C C . ASN B 1 264 ? -23.25 -36.344 12.688 1 84.5 264 ASN B C 1
ATOM 6823 O O . ASN B 1 264 ? -24.062 -35.938 13.523 1 84.5 264 ASN B O 1
ATOM 6827 N N . GLY B 1 265 ? -23.656 -36.406 11.484 1 84.25 265 GLY B N 1
ATOM 6828 C CA . GLY B 1 265 ? -25.031 -36.281 11.047 1 84.25 265 GLY B CA 1
ATOM 6829 C C . GLY B 1 265 ? -25.406 -34.906 10.602 1 84.25 265 GLY B C 1
ATOM 6830 O O . GLY B 1 265 ? -26.594 -34.562 10.508 1 84.25 265 GLY B O 1
ATOM 6831 N N . ASP B 1 266 ? -24.547 -34.094 10.406 1 87.75 266 ASP B N 1
ATOM 6832 C CA . ASP B 1 266 ? -24.844 -32.75 9.906 1 87.75 266 ASP B CA 1
ATOM 6833 C C . ASP B 1 266 ? -25.453 -32.812 8.508 1 87.75 266 ASP B C 1
ATOM 6835 O O . ASP B 1 266 ? -25.031 -33.625 7.672 1 87.75 266 ASP B O 1
ATOM 6839 N N . PRO B 1 267 ? -26.516 -32.031 8.391 1 92.38 267 PRO B N 1
ATOM 6840 C CA . PRO B 1 267 ? -27.125 -32.062 7.059 1 92.38 267 PRO B CA 1
ATOM 6841 C C . PRO B 1 267 ? -26.156 -31.578 5.969 1 92.38 267 PRO B C 1
ATOM 6843 O O . PRO B 1 267 ? -25.422 -30.609 6.168 1 92.38 267 PRO B O 1
ATOM 6846 N N . ARG B 1 268 ? -26.109 -32.281 4.832 1 93.25 268 ARG B N 1
ATOM 6847 C CA . ARG B 1 268 ? -25.219 -31.984 3.713 1 93.25 268 ARG B CA 1
ATOM 6848 C C . ARG B 1 268 ? -25.438 -30.578 3.197 1 93.25 268 ARG B C 1
ATOM 6850 O O . ARG B 1 268 ? -24.484 -29.906 2.779 1 93.25 268 ARG B O 1
ATOM 6857 N N . GLY B 1 269 ? -26.672 -30.094 3.186 1 93.88 269 GLY B N 1
ATOM 6858 C CA . GLY B 1 269 ? -26.969 -28.75 2.736 1 93.88 269 GLY B CA 1
ATOM 6859 C C . GLY B 1 269 ? -26.281 -27.672 3.559 1 93.88 269 GLY B C 1
ATOM 6860 O O . GLY B 1 269 ? -25.812 -26.672 3.016 1 93.88 269 GLY B O 1
ATOM 6861 N N . LYS B 1 270 ? -26.234 -27.922 4.836 1 93.94 270 LYS B N 1
ATOM 6862 C CA . LYS B 1 270 ? -25.578 -26.969 5.73 1 93.94 270 LYS B CA 1
ATOM 6863 C C . LYS B 1 270 ? -24.078 -26.922 5.473 1 93.94 270 LYS B C 1
ATOM 6865 O O . LYS B 1 270 ? -23.469 -25.859 5.527 1 93.94 270 LYS B O 1
ATOM 6870 N N . ILE B 1 271 ? -23.516 -28.078 5.23 1 93.62 271 ILE B N 1
ATOM 6871 C CA . ILE B 1 271 ? -22.078 -28.172 4.969 1 93.62 271 ILE B CA 1
ATOM 6872 C C . ILE B 1 271 ? -21.75 -27.453 3.656 1 93.62 271 ILE B C 1
ATOM 6874 O O . ILE B 1 271 ? -20.766 -26.719 3.572 1 93.62 271 ILE B O 1
ATOM 6878 N N . VAL B 1 272 ? -22.578 -27.656 2.703 1 95.12 272 VAL B N 1
ATOM 6879 C CA . VAL B 1 272 ? -22.359 -27.031 1.403 1 95.12 272 VAL B CA 1
ATOM 6880 C C . VAL B 1 272 ? -22.484 -25.516 1.539 1 95.12 272 VAL B C 1
ATOM 6882 O O . VAL B 1 272 ? -21.75 -24.766 0.876 1 95.12 272 VAL B O 1
ATOM 6885 N N . LEU B 1 273 ? -23.375 -25.047 2.357 1 95.25 273 LEU B N 1
ATOM 6886 C CA . LEU B 1 273 ? -23.531 -23.625 2.59 1 95.25 273 LEU B CA 1
ATOM 6887 C C . LEU B 1 273 ? -22.281 -23.047 3.246 1 95.25 273 LEU B C 1
ATOM 6889 O O . LEU B 1 273 ? -21.875 -21.922 2.939 1 95.25 273 LEU B O 1
ATOM 6893 N N . GLU B 1 274 ? -21.703 -23.797 4.102 1 92.5 274 GLU B N 1
ATOM 6894 C CA . GLU B 1 274 ? -20.469 -23.359 4.738 1 92.5 274 GLU B CA 1
ATOM 6895 C C . GLU B 1 274 ? -19.328 -23.25 3.73 1 92.5 274 GLU B C 1
ATOM 6897 O O . GLU B 1 274 ? -18.516 -22.344 3.793 1 92.5 274 GLU B O 1
ATOM 6902 N N . ILE B 1 275 ? -19.312 -24.188 2.9 1 95.44 275 ILE B N 1
ATOM 6903 C CA . ILE B 1 275 ? -18.297 -24.188 1.851 1 95.44 275 ILE B CA 1
ATOM 6904 C C . ILE B 1 275 ? -18.516 -22.984 0.935 1 95.44 275 ILE B C 1
ATOM 6906 O O . ILE B 1 275 ? -17.562 -22.344 0.507 1 95.44 275 ILE B O 1
ATOM 6910 N N . PHE B 1 276 ? -19.75 -22.688 0.664 1 96.88 276 PHE B N 1
ATOM 6911 C CA . PHE B 1 276 ? -20.078 -21.562 -0.196 1 96.88 276 PHE B CA 1
ATOM 6912 C C . PHE B 1 276 ? -19.672 -20.25 0.46 1 96.88 276 PHE B C 1
ATOM 6914 O O . PHE B 1 276 ? -19.188 -19.328 -0.211 1 96.88 276 PHE B O 1
ATOM 6921 N N . LYS B 1 277 ? -19.922 -20.109 1.722 1 95.25 277 LYS B N 1
ATOM 6922 C CA . LYS B 1 277 ? -19.5 -18.922 2.445 1 95.25 277 LYS B CA 1
ATOM 6923 C C . LYS B 1 277 ? -18 -18.734 2.365 1 95.25 277 LYS B C 1
ATOM 6925 O O . LYS B 1 277 ? -17.5 -17.609 2.195 1 95.25 277 LYS B O 1
ATOM 6930 N N . ARG B 1 278 ? -17.312 -19.781 2.475 1 93.19 278 ARG B N 1
ATOM 6931 C CA . ARG B 1 278 ? -15.859 -19.719 2.352 1 93.19 278 ARG B CA 1
ATOM 6932 C C . ARG B 1 278 ? -15.445 -19.312 0.942 1 93.19 278 ARG B C 1
ATOM 6934 O O . ARG B 1 278 ? -14.445 -18.609 0.762 1 93.19 278 ARG B O 1
ATOM 6941 N N . PHE B 1 279 ? -16.219 -19.812 0.06 1 96.75 279 PHE B N 1
ATOM 6942 C CA . PHE B 1 279 ? -15.984 -19.438 -1.329 1 96.75 279 PHE B CA 1
ATOM 6943 C C . PHE B 1 279 ? -16.094 -17.938 -1.509 1 96.75 279 PHE B C 1
ATOM 6945 O O . PHE B 1 279 ? -15.219 -17.312 -2.104 1 96.75 279 PHE B O 1
ATOM 6952 N N . VAL B 1 280 ? -17.141 -17.344 -0.989 1 96.5 280 VAL B N 1
ATOM 6953 C CA . VAL B 1 280 ? -17.391 -15.906 -1.128 1 96.5 280 VAL B CA 1
ATOM 6954 C C . VAL B 1 280 ? -16.266 -15.125 -0.446 1 96.5 280 VAL B C 1
ATOM 6956 O O . VAL B 1 280 ? -15.75 -14.156 -1.004 1 96.5 280 VAL B O 1
ATOM 6959 N N . PHE B 1 281 ? -15.875 -15.539 0.668 1 94.5 281 PHE B N 1
ATOM 6960 C CA . PHE B 1 281 ? -14.836 -14.867 1.428 1 94.5 281 PHE B CA 1
ATOM 6961 C C . PHE B 1 281 ? -13.508 -14.898 0.675 1 94.5 281 PHE B C 1
ATOM 6963 O O . PHE B 1 281 ? -12.844 -13.867 0.531 1 94.5 281 PHE B O 1
ATOM 6970 N N . LEU B 1 282 ? -13.141 -16.031 0.201 1 95.56 282 LEU B N 1
ATOM 6971 C CA . LEU B 1 282 ? -11.875 -16.188 -0.515 1 95.56 282 LEU B CA 1
ATOM 6972 C C . LEU B 1 282 ? -11.906 -15.422 -1.835 1 95.56 282 LEU B C 1
ATOM 6974 O O . LEU B 1 282 ? -10.891 -14.875 -2.258 1 95.56 282 LEU B O 1
ATOM 6978 N N . PHE B 1 283 ? -13.094 -15.445 -2.422 1 96.44 283 PHE B N 1
ATOM 6979 C CA . PHE B 1 283 ? -13.258 -14.734 -3.684 1 96.44 283 PHE B CA 1
ATOM 6980 C C . PHE B 1 283 ? -13.055 -13.234 -3.488 1 96.44 283 PHE B C 1
ATOM 6982 O O . PHE B 1 283 ? -12.359 -12.586 -4.27 1 96.44 283 PHE B O 1
ATOM 6989 N N . VAL B 1 284 ? -13.617 -12.672 -2.438 1 94.69 284 VAL B N 1
ATOM 6990 C CA . VAL B 1 284 ? -13.516 -11.25 -2.146 1 94.69 284 VAL B CA 1
ATOM 6991 C C . VAL B 1 284 ? -12.078 -10.906 -1.75 1 94.69 284 VAL B C 1
ATOM 6993 O O . VAL B 1 284 ? -11.547 -9.867 -2.152 1 94.69 284 VAL B O 1
ATOM 6996 N N . LEU B 1 285 ? -11.453 -11.766 -0.991 1 94.88 285 LEU B N 1
ATOM 6997 C CA . LEU B 1 285 ? -10.055 -11.57 -0.628 1 94.88 285 LEU B CA 1
ATOM 6998 C C . LEU B 1 285 ? -9.172 -11.555 -1.868 1 94.88 285 LEU B C 1
ATOM 7000 O O . LEU B 1 285 ? -8.188 -10.805 -1.93 1 94.88 285 LEU B O 1
ATOM 7004 N N . GLY B 1 286 ? -9.516 -12.422 -2.744 1 96.31 286 GLY B N 1
ATOM 7005 C CA . GLY B 1 286 ? -8.781 -12.438 -4 1 96.31 286 GLY B CA 1
ATOM 7006 C C . GLY B 1 286 ? -8.906 -11.141 -4.781 1 96.31 286 GLY B C 1
ATOM 7007 O O . GLY B 1 286 ? -7.93 -10.664 -5.363 1 96.31 286 GLY B O 1
ATOM 7008 N N . LEU B 1 287 ? -10.094 -10.609 -4.82 1 95.81 287 LEU B N 1
ATOM 7009 C CA . LEU B 1 287 ? -10.305 -9.328 -5.484 1 95.81 287 LEU B CA 1
ATOM 7010 C C . LEU B 1 287 ? -9.492 -8.227 -4.816 1 95.81 287 LEU B C 1
ATOM 7012 O O . LEU B 1 287 ? -8.945 -7.355 -5.492 1 95.81 287 LEU B O 1
ATOM 7016 N N . MET B 1 288 ? -9.453 -8.273 -3.52 1 95.19 288 MET B N 1
ATOM 7017 C CA . MET B 1 288 ? -8.68 -7.309 -2.746 1 95.19 288 MET B CA 1
ATOM 7018 C C . MET B 1 288 ? -7.199 -7.379 -3.115 1 95.19 288 MET B C 1
ATOM 7020 O O . MET B 1 288 ? -6.57 -6.352 -3.371 1 95.19 288 MET B O 1
ATOM 7024 N N . VAL B 1 289 ? -6.711 -8.578 -3.234 1 95.19 289 VAL B N 1
ATOM 7025 C CA . VAL B 1 289 ? -5.301 -8.789 -3.533 1 95.19 289 VAL B CA 1
ATOM 7026 C C . VAL B 1 289 ? -4.996 -8.328 -4.957 1 95.19 289 VAL B C 1
ATOM 7028 O O . VAL B 1 289 ? -3.951 -7.723 -5.207 1 95.19 289 VAL B O 1
ATOM 7031 N N . ASN B 1 290 ? -5.902 -8.547 -5.848 1 95.19 290 ASN B N 1
ATOM 7032 C CA . ASN B 1 290 ? -5.715 -8.109 -7.227 1 95.19 290 ASN B CA 1
ATOM 7033 C C . ASN B 1 290 ? -5.676 -6.586 -7.332 1 95.19 290 ASN B C 1
ATOM 7035 O O . ASN B 1 290 ? -4.941 -6.035 -8.156 1 95.19 290 ASN B O 1
ATOM 7039 N N . SER B 1 291 ? -6.438 -5.934 -6.531 1 94.94 291 SER B N 1
ATOM 7040 C CA . SER B 1 291 ? -6.535 -4.48 -6.586 1 94.94 291 SER B CA 1
ATOM 7041 C C . SER B 1 291 ? -5.266 -3.818 -6.062 1 94.94 291 SER B C 1
ATOM 7043 O O . SER B 1 291 ? -4.973 -2.67 -6.398 1 94.94 291 SER B O 1
ATOM 7045 N N . VAL B 1 292 ? -4.516 -4.531 -5.246 1 92.19 292 VAL B N 1
ATOM 7046 C CA . VAL B 1 292 ? -3.258 -3.996 -4.73 1 92.19 292 VAL B CA 1
ATOM 7047 C C . VAL B 1 292 ? -2.307 -3.705 -5.891 1 92.19 292 VAL B C 1
ATOM 7049 O O . VAL B 1 292 ? -1.591 -2.699 -5.875 1 92.19 292 VAL B O 1
ATOM 7052 N N . ILE B 1 293 ? -2.324 -4.492 -6.867 1 84.19 293 ILE B N 1
ATOM 7053 C CA . ILE B 1 293 ? -1.385 -4.391 -7.98 1 84.19 293 ILE B CA 1
ATOM 7054 C C . ILE B 1 293 ? -2.018 -3.586 -9.117 1 84.19 293 ILE B C 1
ATOM 7056 O O . ILE B 1 293 ? -1.397 -2.662 -9.648 1 84.19 293 ILE B O 1
ATOM 7060 N N . GLN B 1 294 ? -3.27 -3.883 -9.492 1 87.56 294 GLN B N 1
ATOM 7061 C CA . GLN B 1 294 ? -3.881 -3.33 -10.695 1 87.56 294 GLN B CA 1
ATOM 7062 C C . GLN B 1 294 ? -4.656 -2.055 -10.375 1 87.56 294 GLN B C 1
ATOM 7064 O O . GLN B 1 294 ? -4.996 -1.289 -11.281 1 87.56 294 GLN B O 1
ATOM 7069 N N . GLY B 1 295 ? -4.922 -1.836 -9.133 1 90.5 295 GLY B N 1
ATOM 7070 C CA . GLY B 1 295 ? -5.695 -0.652 -8.781 1 90.5 295 GLY B CA 1
ATOM 7071 C C . GLY B 1 295 ? -7.148 -0.954 -8.484 1 90.5 295 GLY B C 1
ATOM 7072 O O . GLY B 1 295 ? -7.562 -2.115 -8.5 1 90.5 295 GLY B O 1
ATOM 7073 N N . VAL B 1 296 ? -7.922 0.064 -8.289 1 94.19 296 VAL B N 1
ATOM 7074 C CA . VAL B 1 296 ? -9.281 -0.112 -7.781 1 94.19 296 VAL B CA 1
ATOM 7075 C C . VAL B 1 296 ? -10.289 0.263 -8.867 1 94.19 296 VAL B C 1
ATOM 7077 O O . VAL B 1 296 ? -11.469 0.458 -8.586 1 94.19 296 VAL B O 1
ATOM 7080 N N . GLN B 1 297 ? -9.875 0.405 -10.164 1 94.94 297 GLN B N 1
ATOM 7081 C CA . GLN B 1 297 ? -10.789 0.72 -11.258 1 94.94 297 GLN B CA 1
ATOM 7082 C C . GLN B 1 297 ? -11.75 -0.432 -11.523 1 94.94 297 GLN B C 1
ATOM 7084 O O . GLN B 1 297 ? -11.336 -1.52 -11.922 1 94.94 297 GLN B O 1
ATOM 7089 N N . LEU B 1 298 ? -13.031 -0.227 -11.289 1 93.81 298 LEU B N 1
ATOM 7090 C CA . LEU B 1 298 ? -14.039 -1.276 -11.359 1 93.81 298 LEU B CA 1
ATOM 7091 C C . LEU B 1 298 ? -14.164 -1.827 -12.773 1 93.81 298 LEU B C 1
ATOM 7093 O O . LEU B 1 298 ? -14.438 -3.016 -12.961 1 93.81 298 LEU B O 1
ATOM 7097 N N . GLU B 1 299 ? -13.945 -0.959 -13.758 1 93.56 299 GLU B N 1
ATOM 7098 C CA . GLU B 1 299 ? -14.117 -1.35 -15.156 1 93.56 299 GLU B CA 1
ATOM 7099 C C . GLU B 1 299 ? -12.984 -2.262 -15.617 1 93.56 299 GLU B C 1
ATOM 7101 O O . GLU B 1 299 ? -13.125 -2.986 -16.609 1 93.56 299 GLU B O 1
ATOM 7106 N N . THR B 1 300 ? -11.859 -2.283 -14.93 1 92.62 300 THR B N 1
ATOM 7107 C CA . THR B 1 300 ? -10.711 -3.057 -15.383 1 92.62 300 THR B CA 1
ATOM 7108 C C . THR B 1 300 ? -10.219 -3.988 -14.281 1 92.62 300 THR B C 1
ATOM 7110 O O . THR B 1 300 ? -9.148 -4.598 -14.414 1 92.62 300 THR B O 1
ATOM 7113 N N . ILE B 1 301 ? -10.898 -4.039 -13.211 1 93.38 301 ILE B N 1
ATOM 7114 C CA . ILE B 1 301 ? -10.461 -4.895 -12.109 1 93.38 301 ILE B CA 1
ATOM 7115 C C . ILE B 1 301 ? -10.453 -6.355 -12.562 1 93.38 301 ILE B C 1
ATOM 7117 O O . ILE B 1 301 ? -11.352 -6.785 -13.297 1 93.38 301 ILE B O 1
ATOM 7121 N N . ARG B 1 302 ? -9.375 -7.09 -12.266 1 94.62 302 ARG B N 1
ATOM 7122 C CA . ARG B 1 302 ? -9.242 -8.5 -12.602 1 94.62 302 ARG B CA 1
ATOM 7123 C C . ARG B 1 302 ? -10.109 -9.367 -11.695 1 94.62 302 ARG B C 1
ATOM 7125 O O . ARG B 1 302 ? -9.969 -9.328 -10.477 1 94.62 302 ARG B O 1
ATOM 7132 N N . TYR B 1 303 ? -11.016 -10.188 -12.242 1 93.88 303 TYR B N 1
ATOM 7133 C CA . TYR B 1 303 ? -11.969 -10.984 -11.477 1 93.88 303 TYR B CA 1
ATOM 7134 C C . TYR B 1 303 ? -11.328 -12.281 -10.984 1 93.88 303 TYR B C 1
ATOM 7136 O O . TYR B 1 303 ? -11.695 -12.797 -9.93 1 93.88 303 TYR B O 1
ATOM 7144 N N . TYR B 1 304 ? -10.383 -12.734 -11.703 1 94.56 304 TYR B N 1
ATOM 7145 C CA . TYR B 1 304 ? -9.82 -14.047 -11.398 1 94.56 304 TYR B CA 1
ATOM 7146 C C . TYR B 1 304 ? -8.406 -13.914 -10.852 1 94.56 304 TYR B C 1
ATOM 7148 O O . TYR B 1 304 ? -7.801 -12.844 -10.914 1 94.56 304 TYR B O 1
ATOM 7156 N N . GLY B 1 305 ? -7.98 -14.93 -10.188 1 94.5 305 GLY B N 1
ATOM 7157 C CA . GLY B 1 305 ? -6.676 -14.961 -9.555 1 94.5 305 GLY B CA 1
ATOM 7158 C C . GLY B 1 305 ? -6.422 -16.234 -8.766 1 94.5 305 GLY B C 1
ATOM 7159 O O . GLY B 1 305 ? -7.211 -17.188 -8.844 1 94.5 305 GLY B O 1
ATOM 7160 N N . VAL B 1 306 ? -5.391 -16.234 -8.07 1 95 306 VAL B N 1
ATOM 7161 C CA . VAL B 1 306 ? -4.945 -17.422 -7.336 1 95 306 VAL B CA 1
ATOM 7162 C C . VAL B 1 306 ? -5.973 -17.781 -6.262 1 95 306 VAL B C 1
ATOM 7164 O O . VAL B 1 306 ? -6.402 -18.922 -6.168 1 95 306 VAL B O 1
ATOM 7167 N N . LEU B 1 307 ? -6.332 -16.797 -5.457 1 95.94 307 LEU B N 1
ATOM 7168 C CA . LEU B 1 307 ? -7.266 -17.078 -4.371 1 95.94 307 LEU B CA 1
ATOM 7169 C C . LEU B 1 307 ? -8.648 -17.422 -4.914 1 95.94 307 LEU B C 1
ATOM 7171 O O . LEU B 1 307 ? -9.344 -18.266 -4.344 1 95.94 307 LEU B O 1
ATOM 7175 N N . GLN B 1 308 ? -9.086 -16.797 -6.012 1 97.06 308 GLN B N 1
ATOM 7176 C CA . GLN B 1 308 ? -10.352 -17.125 -6.645 1 97.06 308 GLN B CA 1
ATOM 7177 C C . GLN B 1 308 ? -10.352 -18.578 -7.156 1 97.06 308 GLN B C 1
ATOM 7179 O O . GLN B 1 308 ? -11.352 -19.281 -7.047 1 97.06 308 GLN B O 1
ATOM 7184 N N . ARG B 1 309 ? -9.227 -18.984 -7.695 1 97.12 309 ARG B N 1
ATOM 7185 C CA . ARG B 1 309 ? -9.109 -20.375 -8.148 1 97.12 309 ARG B CA 1
ATOM 7186 C C . ARG B 1 309 ? -9.25 -21.344 -6.984 1 97.12 309 ARG B C 1
ATOM 7188 O O . ARG B 1 309 ? -9.953 -22.344 -7.09 1 97.12 309 ARG B O 1
ATOM 7195 N N . ILE B 1 310 ? -8.531 -21.047 -5.918 1 96.25 310 ILE B N 1
ATOM 7196 C CA . ILE B 1 310 ? -8.633 -21.891 -4.73 1 96.25 310 ILE B CA 1
ATOM 7197 C C . ILE B 1 310 ? -10.086 -21.938 -4.254 1 96.25 310 ILE B C 1
ATOM 7199 O O . ILE B 1 310 ? -10.586 -23 -3.867 1 96.25 310 ILE B O 1
ATOM 7203 N N . ALA B 1 311 ? -10.742 -20.766 -4.312 1 97 311 ALA B N 1
ATOM 7204 C CA . ALA B 1 311 ? -12.141 -20.672 -3.895 1 97 311 ALA B CA 1
ATOM 7205 C C . ALA B 1 311 ? -13.031 -21.562 -4.75 1 97 311 ALA B C 1
ATOM 7207 O O . ALA B 1 311 ? -13.828 -22.344 -4.223 1 97 311 ALA B O 1
ATOM 7208 N N . PHE B 1 312 ? -12.898 -21.547 -6.027 1 97.38 312 PHE B N 1
ATOM 7209 C CA . PHE B 1 312 ? -13.688 -22.344 -6.949 1 97.38 312 PHE B CA 1
ATOM 7210 C C . PHE B 1 312 ? -13.414 -23.828 -6.738 1 97.38 312 PHE B C 1
ATOM 7212 O O . PHE B 1 312 ? -14.344 -24.641 -6.723 1 97.38 312 PHE B O 1
ATOM 7219 N N . MET B 1 313 ? -12.156 -24.141 -6.605 1 97.12 313 MET B N 1
ATOM 7220 C CA . MET B 1 313 ? -11.758 -25.531 -6.453 1 97.12 313 MET B CA 1
ATOM 7221 C C . MET B 1 313 ? -12.312 -26.109 -5.156 1 97.12 313 MET B C 1
ATOM 7223 O O . MET B 1 313 ? -12.773 -27.266 -5.137 1 97.12 313 MET B O 1
ATOM 7227 N N . CYS B 1 314 ? -12.234 -25.328 -4.125 1 95.25 314 CYS B N 1
ATOM 7228 C CA . CYS B 1 314 ? -12.781 -25.781 -2.854 1 95.25 314 CYS B CA 1
ATOM 7229 C C . CYS B 1 314 ? -14.289 -25.984 -2.955 1 95.25 314 CYS B C 1
ATOM 7231 O O . CYS B 1 314 ? -14.828 -26.938 -2.383 1 95.25 314 CYS B O 1
ATOM 7233 N N . LEU B 1 315 ? -14.93 -25.078 -3.635 1 96.75 315 LEU B N 1
ATOM 7234 C CA . LEU B 1 315 ? -16.375 -25.172 -3.797 1 96.75 315 LEU B CA 1
ATOM 7235 C C . LEU B 1 315 ? -16.75 -26.422 -4.586 1 96.75 315 LEU B C 1
ATOM 7237 O O . LEU B 1 315 ? -17.594 -27.203 -4.152 1 96.75 315 LEU B O 1
ATOM 7241 N N . PHE B 1 316 ? -16.094 -26.688 -5.703 1 96.69 316 PHE B N 1
ATOM 7242 C CA . PHE B 1 316 ? -16.453 -27.797 -6.59 1 96.69 316 PHE B CA 1
ATOM 7243 C C . PHE B 1 316 ? -15.992 -29.125 -6.012 1 96.69 316 PHE B C 1
ATOM 7245 O O . PHE B 1 316 ? -16.797 -30.047 -5.863 1 96.69 316 PHE B O 1
ATOM 7252 N N . ALA B 1 317 ? -14.703 -29.219 -5.711 1 96.31 317 ALA B N 1
ATOM 7253 C CA . ALA B 1 317 ? -14.188 -30.484 -5.18 1 96.31 317 ALA B CA 1
ATOM 7254 C C . ALA B 1 317 ? -14.805 -30.797 -3.814 1 96.31 317 ALA B C 1
ATOM 7256 O O . ALA B 1 317 ? -15.141 -31.938 -3.523 1 96.31 317 ALA B O 1
ATOM 7257 N N . GLY B 1 318 ? -14.891 -29.734 -2.932 1 95.69 318 GLY B N 1
ATOM 7258 C CA . GLY B 1 318 ? -15.531 -29.922 -1.641 1 95.69 318 GLY B CA 1
ATOM 7259 C C . GLY B 1 318 ? -17 -30.266 -1.75 1 95.69 318 GLY B C 1
ATOM 7260 O O . GLY B 1 318 ? -17.484 -31.141 -1.037 1 95.69 318 GLY B O 1
ATOM 7261 N N . GLY B 1 319 ? -17.703 -29.578 -2.652 1 96 319 GLY B N 1
ATOM 7262 C CA . GLY B 1 319 ? -19.109 -29.875 -2.881 1 96 319 GLY B CA 1
ATOM 7263 C C . GLY B 1 319 ? -19.344 -31.297 -3.385 1 96 319 GLY B C 1
ATOM 7264 O O . GLY B 1 319 ? -20.219 -32 -2.883 1 96 319 GLY B O 1
ATOM 7265 N N . ILE B 1 320 ? -18.547 -31.766 -4.34 1 96.31 320 ILE B N 1
ATOM 7266 C CA . ILE B 1 320 ? -18.656 -33.094 -4.891 1 96.31 320 ILE B CA 1
ATOM 7267 C C . ILE B 1 320 ? -18.391 -34.125 -3.799 1 96.31 320 ILE B C 1
ATOM 7269 O O . ILE B 1 320 ? -19.094 -35.156 -3.688 1 96.31 320 ILE B O 1
ATOM 7273 N N . PHE B 1 321 ? -17.375 -33.875 -3.008 1 96 321 PHE B N 1
ATOM 7274 C CA . PHE B 1 321 ? -17.016 -34.812 -1.938 1 96 321 PHE B CA 1
ATOM 7275 C C . PHE B 1 321 ? -18.156 -34.969 -0.947 1 96 321 PHE B C 1
ATOM 7277 O O . PHE B 1 321 ? -18.531 -36.094 -0.604 1 96 321 PHE B O 1
ATOM 7284 N N . VAL B 1 322 ? -18.75 -33.812 -0.502 1 94.75 322 VAL B N 1
ATOM 7285 C CA . VAL B 1 322 ? -19.797 -33.844 0.52 1 94.75 322 VAL B CA 1
ATOM 7286 C C . VAL B 1 322 ? -21.047 -34.5 -0.027 1 94.75 322 VAL B C 1
ATOM 7288 O O . VAL B 1 322 ? -21.719 -35.25 0.692 1 94.75 322 VAL B O 1
ATOM 7291 N N . LEU B 1 323 ? -21.297 -34.375 -1.297 1 92.94 323 LEU B N 1
ATOM 7292 C CA . LEU B 1 323 ? -22.516 -34.906 -1.894 1 92.94 323 LEU B CA 1
ATOM 7293 C C . LEU B 1 323 ? -22.344 -36.375 -2.238 1 92.94 323 LEU B C 1
ATOM 7295 O O . LEU B 1 323 ? -23.328 -37.125 -2.285 1 92.94 323 LEU B O 1
ATOM 7299 N N . SER B 1 324 ? -21.109 -36.875 -2.434 1 93 324 SER B N 1
ATOM 7300 C CA . SER B 1 324 ? -20.906 -38.219 -2.934 1 93 324 SER B CA 1
ATOM 7301 C C . SER B 1 324 ? -20.328 -39.125 -1.85 1 93 324 SER B C 1
ATOM 7303 O O . SER B 1 324 ? -20.281 -40.344 -2.01 1 93 324 SER B O 1
ATOM 7305 N N . TRP B 1 325 ? -19.844 -38.594 -0.777 1 91.38 325 TRP B N 1
ATOM 7306 C CA . TRP B 1 325 ? -19.219 -39.406 0.272 1 91.38 325 TRP B CA 1
ATOM 7307 C C . TRP B 1 325 ? -20.266 -40.25 0.991 1 91.38 325 TRP B C 1
ATOM 7309 O O . TRP B 1 325 ? -21.281 -39.75 1.46 1 91.38 325 TRP B O 1
ATOM 7319 N N . PRO B 1 326 ? -19.984 -41.5 1.058 1 88.5 326 PRO B N 1
ATOM 7320 C CA . PRO B 1 326 ? -20.953 -42.375 1.713 1 88.5 326 PRO B CA 1
ATOM 7321 C C . PRO B 1 326 ? -20.922 -42.25 3.234 1 88.5 326 PRO B C 1
ATOM 7323 O O . PRO B 1 326 ? -19.859 -42.094 3.828 1 88.5 326 PRO B O 1
ATOM 7326 N N . LYS B 1 327 ? -22.047 -42.375 3.859 1 81.25 327 LYS B N 1
ATOM 7327 C CA . LYS B 1 327 ? -22.172 -42.312 5.312 1 81.25 327 LYS B CA 1
ATOM 7328 C C . LYS B 1 327 ? -21.5 -43.5 5.977 1 81.25 327 LYS B C 1
ATOM 7330 O O . LYS B 1 327 ? -20.875 -43.375 7.031 1 81.25 327 LYS B O 1
ATOM 7335 N N . ASN B 1 328 ? -21.562 -44.656 5.297 1 83.12 328 ASN B N 1
ATOM 7336 C CA . ASN B 1 328 ? -20.969 -45.875 5.848 1 83.12 328 ASN B CA 1
ATOM 7337 C C . ASN B 1 328 ? -19.625 -46.188 5.203 1 83.12 328 ASN B C 1
ATOM 7339 O O . ASN B 1 328 ? -19.406 -47.312 4.75 1 83.12 328 ASN B O 1
ATOM 7343 N N . TYR B 1 329 ? -18.75 -45.219 5.168 1 86.38 329 TYR B N 1
ATOM 7344 C CA . TYR B 1 329 ? -17.469 -45.406 4.488 1 86.38 329 TYR B CA 1
ATOM 7345 C C . TYR B 1 329 ? -16.625 -46.469 5.18 1 86.38 329 TYR B C 1
ATOM 7347 O O . TYR B 1 329 ? -15.773 -47.094 4.555 1 86.38 329 TYR B O 1
ATOM 7355 N N . LYS B 1 330 ? -16.875 -46.75 6.461 1 83.69 330 LYS B N 1
ATOM 7356 C CA . LYS B 1 330 ? -16.109 -47.719 7.23 1 83.69 330 LYS B CA 1
ATOM 7357 C C . LYS B 1 330 ? -16.375 -49.156 6.719 1 83.69 330 LYS B C 1
ATOM 7359 O O . LYS B 1 330 ? -15.594 -50.062 7 1 83.69 330 LYS B O 1
ATOM 7364 N N . GLU B 1 331 ? -17.391 -49.281 6.02 1 84.88 331 GLU B N 1
ATOM 7365 C CA . GLU B 1 331 ? -17.75 -50.594 5.492 1 84.88 331 GLU B CA 1
ATOM 7366 C C . GLU B 1 331 ? -16.844 -51 4.328 1 84.88 331 GLU B C 1
ATOM 7368 O O . GLU B 1 331 ? -16.734 -52.188 3.988 1 84.88 331 GLU B O 1
ATOM 7373 N N . TYR B 1 332 ? -16.281 -50.031 3.713 1 86.75 332 TYR B N 1
ATOM 7374 C CA . TYR B 1 332 ? -15.336 -50.312 2.631 1 86.75 332 TYR B CA 1
ATOM 7375 C C . TYR B 1 332 ? -14.016 -50.812 3.178 1 86.75 332 TYR B C 1
ATOM 7377 O O . TYR B 1 332 ? -13.383 -50.188 4.012 1 86.75 332 TYR B O 1
ATOM 7385 N N . SER B 1 333 ? -13.805 -52.062 3.078 1 83.81 333 SER B N 1
ATOM 7386 C CA . SER B 1 333 ? -12.586 -52.656 3.6 1 83.81 333 SER B CA 1
ATOM 7387 C C . SER B 1 333 ? -11.766 -53.312 2.482 1 83.81 333 SER B C 1
ATOM 7389 O O . SER B 1 333 ? -12.266 -53.5 1.377 1 83.81 333 SER B O 1
ATOM 7391 N N . GLY B 1 334 ? -10.445 -53.438 2.766 1 85.56 334 GLY B N 1
ATOM 7392 C CA . GLY B 1 334 ? -9.562 -54.062 1.805 1 85.56 334 GLY B CA 1
ATOM 7393 C C . GLY B 1 334 ? -8.469 -53.156 1.293 1 85.56 334 GLY B C 1
ATOM 7394 O O . GLY B 1 334 ? -8.359 -52 1.718 1 85.56 334 GLY B O 1
ATOM 7395 N N . CYS B 1 335 ? -7.688 -53.719 0.278 1 85.19 335 CYS B N 1
ATOM 7396 C CA . CYS B 1 335 ? -6.496 -53.062 -0.225 1 85.19 335 CYS B CA 1
ATOM 7397 C C . CYS B 1 335 ? -6.875 -51.875 -1.126 1 85.19 335 CYS B C 1
ATOM 7399 O O . CYS B 1 335 ? -6.18 -50.875 -1.159 1 85.19 335 CYS B O 1
ATOM 7401 N N . HIS B 1 336 ? -8.055 -51.938 -1.777 1 91.81 336 HIS B N 1
ATOM 7402 C CA . HIS B 1 336 ? -8.453 -50.906 -2.705 1 91.81 336 HIS B CA 1
ATOM 7403 C C . HIS B 1 336 ? -9.664 -50.125 -2.188 1 91.81 336 HIS B C 1
ATOM 7405 O O . HIS B 1 336 ? -10.492 -49.656 -2.975 1 91.81 336 HIS B O 1
ATOM 7411 N N . SER B 1 337 ? -9.742 -50 -0.843 1 92.44 337 SER B N 1
ATOM 7412 C CA . SER B 1 337 ? -10.891 -49.375 -0.224 1 92.44 337 SER B CA 1
ATOM 7413 C C . SER B 1 337 ? -10.906 -47.875 -0.522 1 92.44 337 SER B C 1
ATOM 7415 O O . SER B 1 337 ? -11.977 -47.281 -0.707 1 92.44 337 SER B O 1
ATOM 7417 N N . ASP B 1 338 ? -9.695 -47.281 -0.608 1 93.81 338 ASP B N 1
ATOM 7418 C CA . ASP B 1 338 ? -9.609 -45.844 -0.859 1 93.81 338 ASP B CA 1
ATOM 7419 C C . ASP B 1 338 ? -10.094 -45.5 -2.266 1 93.81 338 ASP B C 1
ATOM 7421 O O . ASP B 1 338 ? -10.758 -44.469 -2.467 1 93.81 338 ASP B O 1
ATOM 7425 N N . ILE B 1 339 ? -9.883 -46.312 -3.236 1 93.94 339 ILE B N 1
ATOM 7426 C CA . ILE B 1 339 ? -10.305 -46.094 -4.613 1 93.94 339 ILE B CA 1
ATOM 7427 C C . ILE B 1 339 ? -11.789 -46.406 -4.762 1 93.94 339 ILE B C 1
ATOM 7429 O O . ILE B 1 339 ? -12.508 -45.656 -5.457 1 93.94 339 ILE B O 1
ATOM 7433 N N . ARG B 1 340 ? -12.266 -47.438 -4.074 1 94.31 340 ARG B N 1
ATOM 7434 C CA . ARG B 1 340 ? -13.656 -47.875 -4.18 1 94.31 340 ARG B CA 1
ATOM 7435 C C . ARG B 1 340 ? -14.602 -46.844 -3.576 1 94.31 340 ARG B C 1
ATOM 7437 O O . ARG B 1 340 ? -15.656 -46.562 -4.141 1 94.31 340 ARG B O 1
ATOM 7444 N N . VAL B 1 341 ? -14.227 -46.375 -2.477 1 93.88 341 VAL B N 1
ATOM 7445 C CA . VAL B 1 341 ? -15.078 -45.406 -1.791 1 93.88 341 VAL B CA 1
ATOM 7446 C C . VAL B 1 341 ? -15.172 -44.125 -2.615 1 93.88 341 VAL B C 1
ATOM 7448 O O . VAL B 1 341 ? -16.203 -43.438 -2.594 1 93.88 341 VAL B O 1
ATOM 7451 N N . LEU B 1 342 ? -14.094 -43.781 -3.402 1 96.25 342 LEU B N 1
ATOM 7452 C CA . LEU B 1 342 ? -14.023 -42.562 -4.16 1 96.25 342 LEU B CA 1
ATOM 7453 C C . LEU B 1 342 ? -14.516 -42.75 -5.59 1 96.25 342 LEU B C 1
ATOM 7455 O O . LEU B 1 342 ? -14.516 -41.812 -6.391 1 96.25 342 LEU B O 1
ATOM 7459 N N . LEU B 1 343 ? -14.977 -43.906 -5.945 1 95.62 343 LEU B N 1
ATOM 7460 C CA . LEU B 1 343 ? -15.32 -44.25 -7.316 1 95.62 343 LEU B CA 1
ATOM 7461 C C . LEU B 1 343 ? -16.328 -43.281 -7.898 1 95.62 343 LEU B C 1
ATOM 7463 O O . LEU B 1 343 ? -16.156 -42.781 -9.023 1 95.62 343 LEU B O 1
ATOM 7467 N N . PRO B 1 344 ? -17.422 -42.906 -7.133 1 95.44 344 PRO B N 1
ATOM 7468 C CA . PRO B 1 344 ? -18.359 -41.938 -7.695 1 95.44 344 PRO B CA 1
ATOM 7469 C C . PRO B 1 344 ? -17.688 -40.594 -7.988 1 95.44 344 PRO B C 1
ATOM 7471 O O . PRO B 1 344 ? -18.016 -39.938 -8.984 1 95.44 344 PRO B O 1
ATOM 7474 N N . GLN B 1 345 ? -16.797 -40.156 -7.172 1 96.5 345 GLN B N 1
ATOM 7475 C CA . GLN B 1 345 ? -16.078 -38.875 -7.379 1 96.5 345 GLN B CA 1
ATOM 7476 C C . GLN B 1 345 ? -15.148 -38.969 -8.578 1 96.5 345 GLN B C 1
ATOM 7478 O O . GLN B 1 345 ? -15.047 -38.031 -9.359 1 96.5 345 GLN B O 1
ATOM 7483 N N . TRP B 1 346 ? -14.453 -40.062 -8.656 1 97.12 346 TRP B N 1
ATOM 7484 C CA . TRP B 1 346 ? -13.57 -40.281 -9.797 1 97.12 346 TRP B CA 1
ATOM 7485 C C . TRP B 1 346 ? -14.352 -40.25 -11.109 1 97.12 346 TRP B C 1
ATOM 7487 O O . TRP B 1 346 ? -13.852 -39.781 -12.133 1 97.12 346 TRP B O 1
ATOM 7497 N N . VAL B 1 347 ? -15.539 -40.75 -11.078 1 97.31 347 VAL B N 1
ATOM 7498 C CA . VAL B 1 347 ? -16.391 -40.75 -12.266 1 97.31 347 VAL B CA 1
ATOM 7499 C C . VAL B 1 347 ? -16.797 -39.312 -12.617 1 97.31 347 VAL B C 1
ATOM 7501 O O . VAL B 1 347 ? -16.703 -38.906 -13.773 1 97.31 347 VAL B O 1
ATOM 7504 N N . ILE B 1 348 ? -17.25 -38.562 -11.648 1 97.31 348 ILE B N 1
ATOM 7505 C CA . ILE B 1 348 ? -17.688 -37.188 -11.875 1 97.31 348 ILE B CA 1
ATOM 7506 C C . ILE B 1 348 ? -16.516 -36.344 -12.383 1 97.31 348 ILE B C 1
ATOM 7508 O O . ILE B 1 348 ? -16.625 -35.656 -13.398 1 97.31 348 ILE B O 1
ATOM 7512 N N . HIS B 1 349 ? -15.359 -36.406 -11.695 1 97.44 349 HIS B N 1
ATOM 7513 C CA . HIS B 1 349 ? -14.172 -35.656 -12.109 1 97.44 349 HIS B CA 1
ATOM 7514 C C . HIS B 1 349 ? -13.68 -36.125 -13.477 1 97.44 349 HIS B C 1
ATOM 7516 O O . HIS B 1 349 ? -13.195 -35.344 -14.273 1 97.44 349 HIS B O 1
ATOM 7522 N N . GLY B 1 350 ? -13.812 -37.438 -13.688 1 97.25 350 GLY B N 1
ATOM 7523 C CA . GLY B 1 350 ? -13.414 -38 -14.969 1 97.25 350 GLY B CA 1
ATOM 7524 C C . GLY B 1 350 ? -14.25 -37.469 -16.125 1 97.25 350 GLY B C 1
ATOM 7525 O O . GLY B 1 350 ? -13.711 -37.156 -17.188 1 97.25 350 GLY B O 1
ATOM 7526 N N . VAL B 1 351 ? -15.5 -37.438 -15.93 1 97.69 351 VAL B N 1
ATOM 7527 C CA . VAL B 1 351 ? -16.406 -36.938 -16.953 1 97.69 351 VAL B CA 1
ATOM 7528 C C . VAL B 1 351 ? -16.125 -35.469 -17.234 1 97.69 351 VAL B C 1
ATOM 7530 O O . VAL B 1 351 ? -16.078 -35.031 -18.406 1 97.69 351 VAL B O 1
ATOM 7533 N N . VAL B 1 352 ? -15.93 -34.688 -16.219 1 97.31 352 VAL B N 1
ATOM 7534 C CA . VAL B 1 352 ? -15.633 -33.281 -16.391 1 97.31 352 VAL B CA 1
ATOM 7535 C C . VAL B 1 352 ? -14.305 -33.094 -17.125 1 97.31 352 VAL B C 1
ATOM 7537 O O . VAL B 1 352 ? -14.18 -32.219 -18 1 97.31 352 VAL B O 1
ATOM 7540 N N . HIS B 1 353 ? -13.32 -33.906 -16.766 1 97.88 353 HIS B N 1
ATOM 7541 C CA . HIS B 1 353 ? -12.008 -33.812 -17.406 1 97.88 353 HIS B CA 1
ATOM 7542 C C . HIS B 1 353 ? -12.086 -34.219 -18.875 1 97.88 353 HIS B C 1
ATOM 7544 O O . HIS B 1 353 ? -11.398 -33.625 -19.719 1 97.88 353 HIS B O 1
ATOM 7550 N N . LEU B 1 354 ? -12.906 -35.25 -19.109 1 97.5 354 LEU B N 1
ATOM 7551 C CA . LEU B 1 354 ? -13.102 -35.688 -20.5 1 97.5 354 LEU B CA 1
ATOM 7552 C C . LEU B 1 354 ? -13.781 -34.594 -21.312 1 97.5 354 LEU B C 1
ATOM 7554 O O . LEU B 1 354 ? -13.43 -34.375 -22.469 1 97.5 354 LEU B O 1
ATOM 7558 N N . LEU B 1 355 ? -14.773 -34.031 -20.75 1 97.25 355 LEU B N 1
ATOM 7559 C CA . LEU B 1 355 ? -15.445 -32.938 -21.422 1 97.25 355 LEU B CA 1
ATOM 7560 C C . LEU B 1 355 ? -14.461 -31.797 -21.703 1 97.25 355 LEU B C 1
ATOM 7562 O O . LEU B 1 355 ? -14.5 -31.188 -22.781 1 97.25 355 LEU B O 1
ATOM 7566 N N . TYR B 1 356 ? -13.641 -31.516 -20.781 1 96.81 356 TYR B N 1
ATOM 7567 C CA . TYR B 1 356 ? -12.602 -30.5 -20.938 1 96.81 356 TYR B CA 1
ATOM 7568 C C . TYR B 1 356 ? -11.688 -30.844 -22.109 1 96.81 356 TYR B C 1
ATOM 7570 O O . TYR B 1 356 ? -11.414 -30 -22.969 1 96.81 356 TYR B O 1
ATOM 7578 N N . LEU B 1 357 ? -11.25 -32.094 -22.172 1 97.56 357 LEU B N 1
ATOM 7579 C CA . LEU B 1 357 ? -10.367 -32.531 -23.25 1 97.56 357 LEU B CA 1
ATOM 7580 C C . LEU B 1 357 ? -11.07 -32.438 -24.609 1 97.56 357 LEU B C 1
ATOM 7582 O O . LEU B 1 357 ? -10.461 -32.031 -25.594 1 97.56 357 LEU B O 1
ATOM 7586 N N . CYS B 1 358 ? -12.305 -32.781 -24.625 1 97.56 358 CYS B N 1
ATOM 7587 C CA . CYS B 1 358 ? -13.078 -32.688 -25.859 1 97.56 358 CYS B CA 1
ATOM 7588 C C . CYS B 1 358 ? -13.211 -31.25 -26.328 1 97.56 358 CYS B C 1
ATOM 7590 O O . CYS B 1 358 ? -13.102 -30.969 -27.516 1 97.56 358 CYS B O 1
ATOM 7592 N N . LEU B 1 359 ? -13.406 -30.359 -25.453 1 97 359 LEU B N 1
ATOM 7593 C CA . LEU B 1 359 ? -13.547 -28.953 -25.797 1 97 359 LEU B CA 1
ATOM 7594 C C . LEU B 1 359 ? -12.227 -28.375 -26.297 1 97 359 LEU B C 1
ATOM 7596 O O . LEU B 1 359 ? -12.211 -27.594 -27.25 1 97 359 LEU B O 1
ATOM 7600 N N . VAL B 1 360 ? -11.141 -28.781 -25.688 1 97.06 360 VAL B N 1
ATOM 7601 C CA . VAL B 1 360 ? -9.828 -28.234 -26.031 1 97.06 360 VAL B CA 1
ATOM 7602 C C . VAL B 1 360 ? -9.406 -28.734 -27.406 1 97.06 360 VAL B C 1
ATOM 7604 O O . VAL B 1 360 ? -8.883 -27.969 -28.219 1 97.06 360 VAL B O 1
ATOM 7607 N N . PHE B 1 361 ? -9.695 -29.969 -27.781 1 95.88 361 PHE B N 1
ATOM 7608 C CA . PHE B 1 361 ? -9.102 -30.562 -28.984 1 95.88 361 PHE B CA 1
ATOM 7609 C C . PHE B 1 361 ? -10.109 -30.609 -30.125 1 95.88 361 PHE B C 1
ATOM 7611 O O . PHE B 1 361 ? -9.719 -30.688 -31.297 1 95.88 361 PHE B O 1
ATOM 7618 N N . PHE B 1 362 ? -11.445 -30.469 -29.812 1 96.31 362 PHE B N 1
ATOM 7619 C CA . PHE B 1 362 ? -12.398 -30.688 -30.906 1 96.31 362 PHE B CA 1
ATOM 7620 C C . PHE B 1 362 ? -13.273 -29.453 -31.109 1 96.31 362 PHE B C 1
ATOM 7622 O O . PHE B 1 362 ? -13.984 -29.344 -32.094 1 96.31 362 PHE B O 1
ATOM 7629 N N . LEU B 1 363 ? -13.234 -28.5 -30.281 1 95.5 363 LEU B N 1
ATOM 7630 C CA . LEU B 1 363 ? -14.047 -27.297 -30.453 1 95.5 363 LEU B CA 1
ATOM 7631 C C . LEU B 1 363 ? -13.461 -26.391 -31.516 1 95.5 363 LEU B C 1
ATOM 7633 O O . LEU B 1 363 ? -12.32 -25.938 -31.406 1 95.5 363 LEU B O 1
ATOM 7637 N N . PRO B 1 364 ? -14.172 -26.109 -32.562 1 95.06 364 PRO B N 1
ATOM 7638 C CA . PRO B 1 364 ? -13.672 -25.188 -33.562 1 95.06 364 PRO B CA 1
ATOM 7639 C C . PRO B 1 364 ? -13.75 -23.734 -33.125 1 95.06 364 PRO B C 1
ATOM 7641 O O . PRO B 1 364 ? -14.789 -23.281 -32.625 1 95.06 364 PRO B O 1
ATOM 7644 N N . ILE B 1 365 ? -12.719 -23.031 -33.219 1 94.69 365 ILE B N 1
ATOM 7645 C CA . ILE B 1 365 ? -12.625 -21.625 -32.875 1 94.69 365 ILE B CA 1
ATOM 7646 C C . ILE B 1 365 ? -12.391 -20.797 -34.125 1 94.69 365 ILE B C 1
ATOM 7648 O O . ILE B 1 365 ? -11.492 -21.094 -34.906 1 94.69 365 ILE B O 1
ATOM 7652 N N . PRO B 1 366 ? -13.172 -19.766 -34.281 1 92.88 366 PRO B N 1
ATOM 7653 C CA . PRO B 1 366 ? -13 -18.938 -35.5 1 92.88 366 PRO B CA 1
ATOM 7654 C C . PRO B 1 366 ? -11.602 -18.328 -35.594 1 92.88 366 PRO B C 1
ATOM 7656 O O . PRO B 1 366 ? -11.117 -17.719 -34.656 1 92.88 366 PRO B O 1
ATOM 7659 N N . GLY B 1 367 ? -10.93 -18.609 -36.688 1 91.31 367 GLY B N 1
ATOM 7660 C CA . GLY B 1 367 ? -9.641 -18 -36.969 1 91.31 367 GLY B CA 1
ATOM 7661 C C . GLY B 1 367 ? -8.477 -18.781 -36.406 1 91.31 367 GLY B C 1
ATOM 7662 O O . GLY B 1 367 ? -7.316 -18.422 -36.625 1 91.31 367 GLY B O 1
ATOM 7663 N N . CYS B 1 368 ? -8.742 -19.859 -35.688 1 94.62 368 CYS B N 1
ATOM 7664 C CA . CYS B 1 368 ? -7.695 -20.672 -35.062 1 94.62 368 CYS B CA 1
ATOM 7665 C C . CYS B 1 368 ? -7.816 -22.125 -35.469 1 94.62 368 CYS B C 1
ATOM 7667 O O . CYS B 1 368 ? -8.922 -22.609 -35.719 1 94.62 368 CYS B O 1
ATOM 7669 N N . PRO B 1 369 ? -6.715 -22.781 -35.625 1 94.44 369 PRO B N 1
ATOM 7670 C CA . PRO B 1 369 ? -6.793 -24.219 -35.906 1 94.44 369 PRO B CA 1
ATOM 7671 C C . PRO B 1 369 ? -7.426 -24.984 -34.75 1 94.44 369 PRO B C 1
ATOM 7673 O O . PRO B 1 369 ? -7.191 -24.672 -33.562 1 94.44 369 PRO B O 1
ATOM 7676 N N . THR B 1 370 ? -8.156 -26 -35.156 1 94.62 370 THR B N 1
ATOM 7677 C CA . THR B 1 370 ? -8.781 -26.812 -34.125 1 94.62 370 THR B CA 1
ATOM 7678 C C . THR B 1 370 ? -7.723 -27.516 -33.281 1 94.62 370 THR B C 1
ATOM 7680 O O . THR B 1 370 ? -6.785 -28.109 -33.812 1 94.62 370 THR B O 1
ATOM 7683 N N . GLY B 1 371 ? -7.82 -27.391 -32 1 94.19 371 GLY B N 1
ATOM 7684 C CA . GLY B 1 371 ? -6.895 -28.047 -31.094 1 94.19 371 GLY B CA 1
ATOM 7685 C C . GLY B 1 371 ? -5.664 -27.219 -30.781 1 94.19 371 GLY B C 1
ATOM 7686 O O . GLY B 1 371 ? -4.73 -27.688 -30.125 1 94.19 371 GLY B O 1
ATOM 7687 N N . TYR B 1 372 ? -5.668 -26.016 -31.234 1 94.38 372 TYR B N 1
ATOM 7688 C CA . TYR B 1 372 ? -4.527 -25.125 -31.016 1 94.38 372 TYR B CA 1
ATOM 7689 C C . TYR B 1 372 ? -4.379 -24.797 -29.531 1 94.38 372 TYR B C 1
ATOM 7691 O O . TYR B 1 372 ? -5.355 -24.422 -28.875 1 94.38 372 TYR B O 1
ATOM 7699 N N . VAL B 1 373 ? -3.164 -25 -28.984 1 94.31 373 VAL B N 1
ATOM 7700 C CA . VAL B 1 373 ? -2.895 -24.672 -27.594 1 94.31 373 VAL B CA 1
ATOM 7701 C C . VAL B 1 373 ? -1.595 -23.891 -27.484 1 94.31 373 VAL B C 1
ATOM 7703 O O . VAL B 1 373 ? -0.944 -23.891 -26.438 1 94.31 373 VAL B O 1
ATOM 7706 N N . GLY B 1 374 ? -1.212 -23.172 -28.422 1 93.12 374 GLY B N 1
ATOM 7707 C CA . GLY B 1 374 ? 0.043 -22.438 -28.469 1 93.12 374 GLY B CA 1
ATOM 7708 C C . GLY B 1 374 ? -0.06 -21.047 -27.891 1 93.12 374 GLY B C 1
ATOM 7709 O O . GLY B 1 374 ? -1.118 -20.641 -27.391 1 93.12 374 GLY B O 1
ATOM 7710 N N . PRO B 1 375 ? 1.064 -20.359 -27.812 1 93.94 375 PRO B N 1
ATOM 7711 C CA . PRO B 1 375 ? 1.128 -19.031 -27.203 1 93.94 375 PRO B CA 1
ATOM 7712 C C . PRO B 1 375 ? 0.481 -17.953 -28.062 1 93.94 375 PRO B C 1
ATOM 7714 O O . PRO B 1 375 ? 0.166 -16.875 -27.562 1 93.94 375 PRO B O 1
ATOM 7717 N N . GLY B 1 376 ? 0.263 -18.234 -29.359 1 93.56 376 GLY B N 1
ATOM 7718 C CA . GLY B 1 376 ? -0.232 -17.188 -30.25 1 93.56 376 GLY B CA 1
ATOM 7719 C C . GLY B 1 376 ? 0.76 -16.062 -30.469 1 93.56 376 GLY B C 1
ATOM 7720 O O . GLY B 1 376 ? 1.972 -16.297 -30.484 1 93.56 376 GLY B O 1
ATOM 7721 N N . GLY B 1 377 ? 0.287 -14.891 -30.797 1 92.62 377 GLY B N 1
ATOM 7722 C CA . GLY B 1 377 ? 1.167 -13.766 -31.047 1 92.62 377 GLY B CA 1
ATOM 7723 C C . GLY B 1 377 ? 2.037 -13.945 -32.281 1 92.62 377 GLY B C 1
ATOM 7724 O O . GLY B 1 377 ? 1.546 -14.344 -33.344 1 92.62 377 GLY B O 1
ATOM 7725 N N . ILE B 1 378 ? 3.291 -13.68 -32.062 1 91.88 378 ILE B N 1
ATOM 7726 C CA . ILE B 1 378 ? 4.188 -13.695 -33.219 1 91.88 378 ILE B CA 1
ATOM 7727 C C . ILE B 1 378 ? 4.73 -15.109 -33.406 1 91.88 378 ILE B C 1
ATOM 7729 O O . ILE B 1 378 ? 5.531 -15.344 -34.312 1 91.88 378 ILE B O 1
ATOM 7733 N N . SER B 1 379 ? 4.273 -16.047 -32.562 1 91.56 379 SER B N 1
ATOM 7734 C CA . SER B 1 379 ? 4.68 -17.438 -32.75 1 91.56 379 SER B CA 1
ATOM 7735 C C . SER B 1 379 ? 4.234 -17.953 -34.125 1 91.56 379 SER B C 1
ATOM 7737 O O . SER B 1 379 ? 3.23 -17.484 -34.656 1 91.56 379 SER B O 1
ATOM 7739 N N . GLU B 1 380 ? 4.992 -18.766 -34.656 1 89.06 380 GLU B N 1
ATOM 7740 C CA . GLU B 1 380 ? 4.703 -19.375 -35.938 1 89.06 380 GLU B CA 1
ATOM 7741 C C . GLU B 1 380 ? 4.43 -18.297 -37 1 89.06 380 GLU B C 1
ATOM 7743 O O . GLU B 1 380 ? 3.441 -18.375 -37.719 1 89.06 380 GLU B O 1
ATOM 7748 N N . GLY B 1 381 ? 5.211 -17.266 -37 1 84.44 381 GLY B N 1
ATOM 7749 C CA . GLY B 1 381 ? 5.133 -16.203 -38 1 84.44 381 GLY B CA 1
ATOM 7750 C C . GLY B 1 381 ? 3.93 -15.305 -37.812 1 84.44 381 GLY B C 1
ATOM 7751 O O . GLY B 1 381 ? 3.51 -14.609 -38.75 1 84.44 381 GLY B O 1
ATOM 7752 N N . GLY B 1 382 ? 3.287 -15.445 -36.688 1 87.38 382 GLY B N 1
ATOM 7753 C CA . GLY B 1 382 ? 2.146 -14.594 -36.406 1 87.38 382 GLY B CA 1
ATOM 7754 C C . GLY B 1 382 ? 0.856 -15.086 -37.031 1 87.38 382 GLY B C 1
ATOM 7755 O O . GLY B 1 382 ? -0.149 -14.375 -37.031 1 87.38 382 GLY B O 1
ATOM 7756 N N . LYS B 1 383 ? 0.864 -16.25 -37.562 1 87.62 383 LYS B N 1
ATOM 7757 C CA . LYS B 1 383 ? -0.286 -16.812 -38.25 1 87.62 383 LYS B CA 1
ATOM 7758 C C . LYS B 1 383 ? -1.493 -16.922 -37.312 1 87.62 383 LYS B C 1
ATOM 7760 O O . LYS B 1 383 ? -2.633 -16.734 -37.75 1 87.62 383 LYS B O 1
ATOM 7765 N N . TYR B 1 384 ? -1.258 -17.25 -36.094 1 91.94 384 TYR B N 1
ATOM 7766 C CA . TYR B 1 384 ? -2.303 -17.438 -35.094 1 91.94 384 TYR B CA 1
ATOM 7767 C C . TYR B 1 384 ? -2.182 -16.422 -33.969 1 91.94 384 TYR B C 1
ATOM 7769 O O . TYR B 1 384 ? -2.207 -16.781 -32.812 1 91.94 384 TYR B O 1
ATOM 7777 N N . PHE B 1 385 ? -2.096 -15.164 -34.375 1 90.75 385 PHE B N 1
ATOM 7778 C CA . PHE B 1 385 ? -1.783 -14.055 -33.469 1 90.75 385 PHE B CA 1
ATOM 7779 C C . PHE B 1 385 ? -2.801 -13.969 -32.344 1 90.75 385 PHE B C 1
ATOM 7781 O O . PHE B 1 385 ? -2.432 -13.805 -31.172 1 90.75 385 PHE B O 1
ATOM 7788 N N . ASN B 1 386 ? -4.09 -14.195 -32.562 1 90.31 386 ASN B N 1
ATOM 7789 C CA . ASN B 1 386 ? -5.148 -14.016 -31.578 1 90.31 386 ASN B CA 1
ATOM 7790 C C . ASN B 1 386 ? -5.625 -15.344 -31.016 1 90.31 386 ASN B C 1
ATOM 7792 O O . ASN B 1 386 ? -6.703 -15.422 -30.422 1 90.31 386 ASN B O 1
ATOM 7796 N N . CYS B 1 387 ? -4.836 -16.375 -31.156 1 94.44 387 CYS B N 1
ATOM 7797 C CA . CYS B 1 387 ? -5.262 -17.703 -30.766 1 94.44 387 CYS B CA 1
ATOM 7798 C C . CYS B 1 387 ? -4.555 -18.156 -29.484 1 94.44 387 CYS B C 1
ATOM 7800 O O . CYS B 1 387 ? -4.375 -19.344 -29.25 1 94.44 387 CYS B O 1
ATOM 7802 N N . THR B 1 388 ? -4.133 -17.188 -28.719 1 93.75 388 THR B N 1
ATOM 7803 C CA . THR B 1 388 ? -3.375 -17.547 -27.531 1 93.75 388 THR B CA 1
ATOM 7804 C C . THR B 1 388 ? -4.176 -18.5 -26.641 1 93.75 388 THR B C 1
ATOM 7806 O O . THR B 1 388 ? -5.297 -18.172 -26.234 1 93.75 388 THR B O 1
ATOM 7809 N N . GLY B 1 389 ? -3.672 -19.656 -26.406 1 94.31 389 GLY B N 1
ATOM 7810 C CA . GLY B 1 389 ? -4.293 -20.625 -25.531 1 94.31 389 GLY B CA 1
ATOM 7811 C C . GLY B 1 389 ? -5.426 -21.391 -26.172 1 94.31 389 GLY B C 1
ATOM 7812 O O . GLY B 1 389 ? -6.004 -22.297 -25.578 1 94.31 389 GLY B O 1
ATOM 7813 N N . GLY B 1 390 ? -5.793 -21.062 -27.406 1 94.88 390 GLY B N 1
ATOM 7814 C CA . GLY B 1 390 ? -6.863 -21.75 -28.109 1 94.88 390 GLY B CA 1
ATOM 7815 C C . GLY B 1 390 ? -8.203 -21.625 -27.422 1 94.88 390 GLY B C 1
ATOM 7816 O O . GLY B 1 390 ? -8.68 -20.516 -27.172 1 94.88 390 GLY B O 1
ATOM 7817 N N . THR B 1 391 ? -8.703 -22.734 -27.031 1 96 391 THR B N 1
ATOM 7818 C CA . THR B 1 391 ? -10.008 -22.797 -26.375 1 96 391 THR B CA 1
ATOM 7819 C C . THR B 1 391 ? -9.992 -22.031 -25.062 1 96 391 THR B C 1
ATOM 7821 O O . THR B 1 391 ? -10.992 -21.406 -24.688 1 96 391 THR B O 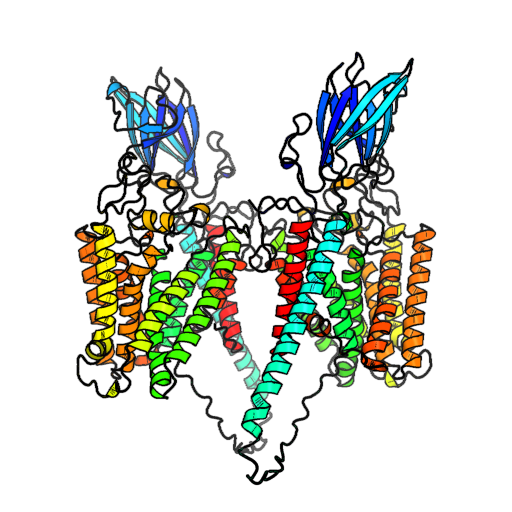1
ATOM 7824 N N . PHE B 1 392 ? -8.852 -22.047 -24.359 1 96.19 392 PHE B N 1
ATOM 7825 C CA . PHE B 1 392 ? -8.727 -21.375 -23.062 1 96.19 392 PHE B CA 1
ATOM 7826 C C . PHE B 1 392 ? -8.953 -19.875 -23.203 1 96.19 392 PHE B C 1
ATOM 7828 O O . PHE B 1 392 ? -9.781 -19.297 -22.5 1 96.19 392 PHE B O 1
ATOM 7835 N N . GLY B 1 393 ? -8.234 -19.234 -24.109 1 93.75 393 GLY B N 1
ATOM 7836 C CA . GLY B 1 393 ? -8.375 -17.812 -24.344 1 93.75 393 GLY B CA 1
ATOM 7837 C C . GLY B 1 393 ? -9.727 -17.422 -24.906 1 93.75 393 GLY B C 1
ATOM 7838 O O . GLY B 1 393 ? -10.305 -16.406 -24.547 1 93.75 393 GLY B O 1
ATOM 7839 N N . TYR B 1 394 ? -10.227 -18.266 -25.781 1 94.62 394 TYR B N 1
ATOM 7840 C CA . TYR B 1 394 ? -11.484 -18 -26.469 1 94.62 394 TYR B CA 1
ATOM 7841 C C . TYR B 1 394 ? -12.656 -17.984 -25.5 1 94.62 394 TYR B C 1
ATOM 7843 O O . TYR B 1 394 ? -13.453 -17.047 -25.484 1 94.62 394 TYR B O 1
ATOM 7851 N N . VAL B 1 395 ? -12.797 -19 -24.734 1 94.75 395 VAL B N 1
ATOM 7852 C CA . VAL B 1 395 ? -13.906 -19.125 -23.797 1 94.75 395 VAL B CA 1
ATOM 7853 C C . VAL B 1 395 ? -13.836 -18.016 -22.75 1 94.75 395 VAL B C 1
ATOM 7855 O O . VAL B 1 395 ? -14.867 -17.469 -22.359 1 94.75 395 VAL B O 1
ATOM 7858 N N . ASP B 1 396 ? -12.656 -17.734 -22.234 1 94.25 396 ASP B N 1
ATOM 7859 C CA . ASP B 1 396 ? -12.492 -16.688 -21.234 1 94.25 396 ASP B CA 1
ATOM 7860 C C . ASP B 1 396 ? -12.953 -15.336 -21.781 1 94.25 396 ASP B C 1
ATOM 7862 O O . ASP B 1 396 ? -13.57 -14.555 -21.047 1 94.25 396 ASP B O 1
ATOM 7866 N N . ARG B 1 397 ? -12.656 -15.031 -23.016 1 92.06 397 ARG B N 1
ATOM 7867 C CA . ARG B 1 397 ? -13.039 -13.773 -23.641 1 92.06 397 ARG B CA 1
ATOM 7868 C C . ARG B 1 397 ? -14.539 -13.734 -23.938 1 92.06 397 ARG B C 1
ATOM 7870 O O . ARG B 1 397 ? -15.125 -12.656 -24.031 1 92.06 397 ARG B O 1
ATOM 7877 N N . LEU B 1 398 ? -15.156 -14.852 -24.078 1 92.5 398 LEU B N 1
ATOM 7878 C CA . LEU B 1 398 ? -16.594 -14.93 -24.281 1 92.5 398 LEU B CA 1
ATOM 7879 C C . LEU B 1 398 ? -17.344 -14.609 -22.984 1 92.5 398 LEU B C 1
ATOM 7881 O O . LEU B 1 398 ? -18.422 -14 -23.016 1 92.5 398 LEU B O 1
ATOM 7885 N N . LEU B 1 399 ? -16.781 -15.047 -21.953 1 92.31 399 LEU B N 1
ATOM 7886 C CA . LEU B 1 399 ? -17.453 -14.914 -20.656 1 92.31 399 LEU B CA 1
ATOM 7887 C C . LEU B 1 399 ? -17.25 -13.516 -20.078 1 92.31 399 LEU B C 1
ATOM 7889 O O . LEU B 1 399 ? -18.109 -13.008 -19.359 1 92.31 399 LEU B O 1
ATOM 7893 N N . HIS B 1 400 ? -16.141 -12.977 -20.281 1 91.19 400 HIS B N 1
ATOM 7894 C CA . HIS B 1 400 ? -15.828 -11.688 -19.688 1 91.19 400 HIS B CA 1
ATOM 7895 C C . HIS B 1 400 ? -15.156 -10.758 -20.688 1 91.19 400 HIS B C 1
ATOM 7897 O O . HIS B 1 400 ? -14.539 -11.219 -21.656 1 91.19 400 HIS B O 1
ATOM 7903 N N . ASP B 1 401 ? -15.289 -9.398 -20.359 1 90.88 401 ASP B N 1
ATOM 7904 C CA . ASP B 1 401 ? -14.555 -8.398 -21.125 1 90.88 401 ASP B CA 1
ATOM 7905 C C . ASP B 1 401 ? -13.047 -8.547 -20.922 1 90.88 401 ASP B C 1
ATOM 7907 O O . ASP B 1 401 ? -12.594 -8.859 -19.828 1 90.88 401 ASP B O 1
ATOM 7911 N N . GLU B 1 402 ? -12.281 -8.383 -21.984 1 90 402 GLU B N 1
ATOM 7912 C CA . GLU B 1 402 ? -10.828 -8.547 -21.953 1 90 402 GLU B CA 1
ATOM 7913 C C . GLU B 1 402 ? -10.188 -7.633 -20.922 1 90 402 GLU B C 1
ATOM 7915 O O . GLU B 1 402 ? -9.094 -7.922 -20.422 1 90 402 GLU B O 1
ATOM 7920 N N . ARG B 1 403 ? -10.898 -6.578 -20.578 1 89.88 403 ARG B N 1
ATOM 7921 C CA . ARG B 1 403 ? -10.352 -5.602 -19.641 1 89.88 403 ARG B CA 1
ATOM 7922 C C . ARG B 1 403 ? -10.273 -6.18 -18.234 1 89.88 403 ARG B C 1
ATOM 7924 O O . ARG B 1 403 ? -9.555 -5.652 -17.375 1 89.88 403 ARG B O 1
ATOM 7931 N N . HIS B 1 404 ? -10.984 -7.242 -17.953 1 92.88 404 HIS B N 1
ATOM 7932 C CA . HIS B 1 404 ? -11.023 -7.852 -16.625 1 92.88 404 HIS B CA 1
ATOM 7933 C C . HIS B 1 404 ? -10.109 -9.07 -16.547 1 92.88 404 HIS B C 1
ATOM 7935 O O . HIS B 1 404 ? -10.133 -9.812 -15.562 1 92.88 404 HIS B O 1
ATOM 7941 N N . LEU B 1 405 ? -9.359 -9.266 -17.609 1 91.5 405 LEU B N 1
ATOM 7942 C CA . LEU B 1 405 ? -8.414 -10.375 -17.672 1 91.5 405 LEU B CA 1
ATOM 7943 C C . LEU B 1 405 ? -6.988 -9.891 -17.422 1 91.5 405 LEU B C 1
ATOM 7945 O O . LEU B 1 405 ? -6.73 -8.688 -17.438 1 91.5 405 LEU B O 1
ATOM 7949 N N . PHE B 1 406 ? -6.148 -10.883 -17.188 1 88.94 406 PHE B N 1
ATOM 7950 C CA . PHE B 1 406 ? -4.77 -10.562 -16.828 1 88.94 406 PHE B CA 1
ATOM 7951 C C . PHE B 1 406 ? -4.051 -9.883 -17.984 1 88.94 406 PHE B C 1
ATOM 7953 O O . PHE B 1 406 ? -4.016 -10.414 -19.109 1 88.94 406 PHE B O 1
ATOM 7960 N N . ASP B 1 407 ? -3.436 -8.656 -17.734 1 84.88 407 ASP B N 1
ATOM 7961 C CA . ASP B 1 407 ? -2.914 -7.852 -18.844 1 84.88 407 ASP B CA 1
ATOM 7962 C C . ASP B 1 407 ? -1.389 -7.906 -18.891 1 84.88 407 ASP B C 1
ATOM 7964 O O . ASP B 1 407 ? -0.762 -7.215 -19.688 1 84.88 407 ASP B O 1
ATOM 7968 N N . THR B 1 408 ? -0.807 -8.719 -18.016 1 84 408 THR B N 1
ATOM 7969 C CA . THR B 1 408 ? 0.647 -8.828 -18.047 1 84 408 THR B CA 1
ATOM 7970 C C . THR B 1 408 ? 1.086 -10.289 -17.984 1 84 408 THR B C 1
ATOM 7972 O O . THR B 1 408 ? 1.854 -10.672 -17.094 1 84 408 THR B O 1
ATOM 7975 N N . PRO B 1 409 ? 0.656 -10.938 -18.953 1 86.19 409 PRO B N 1
ATOM 7976 C CA . PRO B 1 409 ? 1.071 -12.344 -18.984 1 86.19 409 PRO B CA 1
ATOM 7977 C C . PRO B 1 409 ? 2.553 -12.508 -19.312 1 86.19 409 PRO B C 1
ATOM 7979 O O . PRO B 1 409 ? 3.209 -11.555 -19.734 1 86.19 409 PRO B O 1
ATOM 7982 N N . THR B 1 410 ? 3.105 -13.641 -19.047 1 81.88 410 THR B N 1
ATOM 7983 C CA . THR B 1 410 ? 4.508 -13.938 -19.312 1 81.88 410 THR B CA 1
ATOM 7984 C C . THR B 1 410 ? 4.801 -13.891 -20.812 1 81.88 410 THR B C 1
ATOM 7986 O O . THR B 1 410 ? 5.957 -13.75 -21.219 1 81.88 410 THR B O 1
ATOM 7989 N N . THR B 1 411 ? 3.76 -13.969 -21.656 1 85.44 411 THR B N 1
ATOM 7990 C CA . THR B 1 411 ? 3.893 -14.023 -23.094 1 85.44 411 THR B CA 1
ATOM 7991 C C . THR B 1 411 ? 3.967 -12.625 -23.703 1 85.44 411 THR B C 1
ATOM 7993 O O . THR B 1 411 ? 4.254 -12.461 -24.891 1 85.44 411 THR B O 1
ATOM 7996 N N . LYS B 1 412 ? 3.709 -11.641 -22.938 1 86.62 412 LYS B N 1
ATOM 7997 C CA . LYS B 1 412 ? 3.568 -10.273 -23.438 1 86.62 412 LYS B CA 1
ATOM 7998 C C . LYS B 1 412 ? 4.848 -9.812 -24.125 1 86.62 412 LYS B C 1
ATOM 8000 O O . LYS B 1 412 ? 4.812 -9.336 -25.266 1 86.62 412 LYS B O 1
ATOM 8005 N N . ASP B 1 413 ? 5.992 -10.117 -23.5 1 85.06 413 ASP B N 1
ATOM 8006 C CA . ASP B 1 413 ? 7.246 -9.547 -23.984 1 85.06 413 ASP B CA 1
ATOM 8007 C C . ASP B 1 413 ? 7.84 -10.391 -25.109 1 85.06 413 ASP B C 1
ATOM 8009 O O . ASP B 1 413 ? 8.438 -9.859 -26.047 1 85.06 413 ASP B O 1
ATOM 8013 N N . ILE B 1 414 ? 7.566 -11.68 -25.031 1 89.5 414 ILE B N 1
ATOM 8014 C CA . ILE B 1 414 ? 8.219 -12.594 -25.969 1 89.5 414 ILE B CA 1
ATOM 8015 C C . ILE B 1 414 ? 7.305 -12.828 -27.156 1 89.5 414 ILE B C 1
ATOM 8017 O O . ILE B 1 414 ? 7.738 -12.719 -28.312 1 89.5 414 ILE B O 1
ATOM 8021 N N . TYR B 1 415 ? 6.07 -13.016 -26.938 1 92.56 415 TYR B N 1
ATOM 8022 C CA . TYR B 1 415 ? 5.152 -13.359 -28.016 1 92.56 415 TYR B CA 1
ATOM 8023 C C . TYR B 1 415 ? 4.258 -12.172 -28.359 1 92.56 415 TYR B C 1
ATOM 8025 O O . TYR B 1 415 ? 3.416 -12.266 -29.266 1 92.56 415 TYR B O 1
ATOM 8033 N N . LYS B 1 416 ? 4.367 -11.094 -27.672 1 89.12 416 LYS B N 1
ATOM 8034 C CA . LYS B 1 416 ? 3.639 -9.859 -27.922 1 89.12 416 LYS B CA 1
ATOM 8035 C C . LYS B 1 416 ? 2.135 -10.062 -27.766 1 89.12 416 LYS B C 1
ATOM 8037 O O . LYS B 1 416 ? 1.342 -9.586 -28.578 1 89.12 416 LYS B O 1
ATOM 8042 N N . VAL B 1 417 ? 1.831 -10.922 -26.875 1 87.5 417 VAL B N 1
ATOM 8043 C CA . VAL B 1 417 ? 0.44 -11.164 -26.5 1 87.5 417 VAL B CA 1
ATOM 8044 C C . VAL B 1 417 ? 0.058 -10.281 -25.312 1 87.5 417 VAL B C 1
ATOM 8046 O O . VAL B 1 417 ? 0.68 -10.352 -24.25 1 87.5 417 VAL B O 1
ATOM 8049 N N . LYS B 1 418 ? -0.999 -9.516 -25.516 1 80.31 418 LYS B N 1
ATOM 8050 C CA . LYS B 1 418 ? -1.29 -8.492 -24.516 1 80.31 418 LYS B CA 1
ATOM 8051 C C . LYS B 1 418 ? -2.148 -9.055 -23.391 1 80.31 418 LYS B C 1
ATOM 8053 O O . LYS B 1 418 ? -1.99 -8.664 -22.219 1 80.31 418 LYS B O 1
ATOM 8058 N N . VAL B 1 419 ? -3.07 -9.961 -23.75 1 89 419 VAL B N 1
ATOM 8059 C CA . VAL B 1 419 ? -4.02 -10.367 -22.719 1 89 419 VAL B CA 1
ATOM 8060 C C . VAL B 1 419 ? -4.184 -11.883 -22.734 1 89 419 VAL B C 1
ATOM 8062 O O . VAL B 1 419 ? -4.426 -12.484 -23.781 1 89 419 VAL B O 1
ATOM 8065 N N . PHE B 1 420 ? -4.02 -12.562 -21.656 1 91.75 420 PHE B N 1
ATOM 8066 C CA . PHE B 1 420 ? -4.266 -13.977 -21.391 1 91.75 420 PHE B CA 1
ATOM 8067 C C . PHE B 1 420 ? -4.23 -14.266 -19.906 1 91.75 420 PHE B C 1
ATOM 8069 O O . PHE B 1 420 ? -3.236 -13.984 -19.234 1 91.75 420 PHE B O 1
ATOM 8076 N N . ASP B 1 421 ? -5.27 -14.773 -19.422 1 93.75 421 ASP B N 1
ATOM 8077 C CA . ASP B 1 421 ? -5.344 -15.031 -17.984 1 93.75 421 ASP B CA 1
ATOM 8078 C C . ASP B 1 421 ? -5.133 -16.516 -17.688 1 93.75 421 ASP B C 1
ATOM 8080 O O . ASP B 1 421 ? -6.004 -17.344 -17.969 1 93.75 421 ASP B O 1
ATOM 8084 N N . PRO B 1 422 ? -4.027 -16.828 -17.094 1 94.31 422 PRO B N 1
ATOM 8085 C CA . PRO B 1 422 ? -3.787 -18.219 -16.734 1 94.31 422 PRO B CA 1
ATOM 8086 C C . PRO B 1 422 ? -4.766 -18.734 -15.68 1 94.31 422 PRO B C 1
ATOM 8088 O O . PRO B 1 422 ? -4.953 -19.953 -15.555 1 94.31 422 PRO B O 1
ATOM 8091 N N . GLU B 1 423 ? -5.367 -17.875 -14.93 1 95.12 423 GLU B N 1
ATOM 8092 C CA . GLU B 1 423 ? -6.32 -18.266 -13.891 1 95.12 423 GLU B CA 1
ATOM 8093 C C . GLU B 1 423 ? -7.754 -17.984 -14.328 1 95.12 423 GLU B C 1
ATOM 8095 O O . GLU B 1 423 ? -8.656 -17.906 -13.5 1 95.12 423 GLU B O 1
ATOM 8100 N N . GLY B 1 424 ? -7.977 -17.922 -15.594 1 93.25 424 GLY B N 1
ATOM 8101 C CA . GLY B 1 424 ? -9.32 -17.703 -16.109 1 93.25 424 GLY B CA 1
ATOM 8102 C C . GLY B 1 424 ? -10.289 -18.812 -15.758 1 93.25 424 GLY B C 1
ATOM 8103 O O . GLY B 1 424 ? -9.898 -19.812 -15.164 1 93.25 424 GLY B O 1
ATOM 8104 N N . PRO B 1 425 ? -11.547 -18.641 -16.078 1 94.31 425 PRO B N 1
ATOM 8105 C CA . PRO B 1 425 ? -12.586 -19.594 -15.68 1 94.31 425 PRO B CA 1
ATOM 8106 C C . PRO B 1 425 ? -12.43 -20.953 -16.359 1 94.31 425 PRO B C 1
ATOM 8108 O O . PRO B 1 425 ? -12.719 -21.984 -15.734 1 94.31 425 PRO B O 1
ATOM 8111 N N . PHE B 1 426 ? -12.008 -21.016 -17.609 1 96.19 426 PHE B N 1
ATOM 8112 C CA . PHE B 1 426 ? -11.93 -22.281 -18.312 1 96.19 426 PHE B CA 1
ATOM 8113 C C . PHE B 1 426 ? -10.844 -23.172 -17.719 1 96.19 426 PHE B C 1
ATOM 8115 O O . PHE B 1 426 ? -11 -24.391 -17.656 1 96.19 426 PHE B O 1
ATOM 8122 N N . SER B 1 427 ? -9.727 -22.609 -17.312 1 95.81 427 SER B N 1
ATOM 8123 C CA . SER B 1 427 ? -8.609 -23.375 -16.781 1 95.81 427 SER B CA 1
ATOM 8124 C C . SER B 1 427 ? -8.953 -23.984 -15.422 1 95.81 427 SER B C 1
ATOM 8126 O O . SER B 1 427 ? -8.203 -24.812 -14.898 1 95.81 427 SER B O 1
ATOM 8128 N N . ASN B 1 428 ? -10.078 -23.594 -14.836 1 95.44 428 ASN B N 1
ATOM 8129 C CA . ASN B 1 428 ? -10.555 -24.219 -13.609 1 95.44 428 ASN B CA 1
ATOM 8130 C C . ASN B 1 428 ? -10.891 -25.703 -13.836 1 95.44 428 ASN B C 1
ATOM 8132 O O . ASN B 1 428 ? -10.75 -26.516 -12.93 1 95.44 428 ASN B O 1
ATOM 8136 N N . LEU B 1 429 ? -11.289 -26.047 -15 1 95.94 429 LEU B N 1
ATOM 8137 C CA . LEU B 1 429 ? -11.727 -27.406 -15.297 1 95.94 429 LEU B CA 1
ATOM 8138 C C . LEU B 1 429 ? -10.57 -28.391 -15.18 1 95.94 429 LEU B C 1
ATOM 8140 O O . LEU B 1 429 ? -10.648 -29.359 -14.43 1 95.94 429 LEU B O 1
ATOM 8144 N N . PRO B 1 430 ? -9.461 -28.109 -15.875 1 96.56 430 PRO B N 1
ATOM 8145 C CA . PRO B 1 430 ? -8.352 -29.062 -15.727 1 96.56 430 PRO B CA 1
ATOM 8146 C C . PRO B 1 430 ? -7.738 -29.031 -14.328 1 96.56 430 PRO B C 1
ATOM 8148 O O . PRO B 1 430 ? -7.148 -30.031 -13.891 1 96.56 430 PRO B O 1
ATOM 8151 N N . SER B 1 431 ? -7.875 -27.969 -13.57 1 97.31 431 SER B N 1
ATOM 8152 C CA . SER B 1 431 ? -7.332 -27.875 -12.219 1 97.31 431 SER B CA 1
ATOM 8153 C C . SER B 1 431 ? -8.055 -28.828 -11.266 1 97.31 431 SER B C 1
ATOM 8155 O O . SER B 1 431 ? -7.523 -29.172 -10.203 1 97.31 431 SER B O 1
ATOM 8157 N N . LEU B 1 432 ? -9.227 -29.234 -11.633 1 97.88 432 LEU B N 1
ATOM 8158 C CA . LEU B 1 432 ? -9.984 -30.172 -10.828 1 97.88 432 LEU B CA 1
ATOM 8159 C C . LEU B 1 432 ? -9.273 -31.516 -10.742 1 97.88 432 LEU B C 1
ATOM 8161 O O . LEU B 1 432 ? -9.453 -32.281 -9.773 1 97.88 432 LEU B O 1
ATOM 8165 N N . LEU B 1 433 ? -8.461 -31.812 -11.758 1 98.19 433 LEU B N 1
ATOM 8166 C CA . LEU B 1 433 ? -7.668 -33.031 -11.711 1 98.19 433 LEU B CA 1
ATOM 8167 C C . LEU B 1 433 ? -6.691 -33 -10.539 1 98.19 433 LEU B C 1
ATOM 8169 O O . LEU B 1 433 ? -6.516 -34 -9.844 1 98.19 433 LEU B O 1
ATOM 8173 N N . THR B 1 434 ? -6.051 -31.844 -10.305 1 98.31 434 THR B N 1
ATOM 8174 C CA . THR B 1 434 ? -5.172 -31.672 -9.156 1 98.31 434 THR B CA 1
ATOM 8175 C C . THR B 1 434 ? -5.934 -31.891 -7.852 1 98.31 434 THR B C 1
ATOM 8177 O O . THR B 1 434 ? -5.418 -32.5 -6.922 1 98.31 434 THR B O 1
ATOM 8180 N N . MET B 1 435 ? -7.168 -31.438 -7.84 1 97.94 435 MET B N 1
ATOM 8181 C CA . MET B 1 435 ? -7.996 -31.516 -6.641 1 97.94 435 MET B CA 1
ATOM 8182 C C . MET B 1 435 ? -8.352 -32.969 -6.316 1 97.94 435 MET B C 1
ATOM 8184 O O . MET B 1 435 ? -8.242 -33.406 -5.168 1 97.94 435 MET B O 1
ATOM 8188 N N . ILE B 1 436 ? -8.805 -33.781 -7.258 1 98.06 436 ILE B N 1
ATOM 8189 C CA . ILE B 1 436 ? -9.234 -35.125 -6.992 1 98.06 436 ILE B CA 1
ATOM 8190 C C . ILE B 1 436 ? -8.031 -35.969 -6.566 1 98.06 436 ILE B C 1
ATOM 8192 O O . ILE B 1 436 ? -8.164 -36.875 -5.742 1 98.06 436 ILE B O 1
ATOM 8196 N N . LEU B 1 437 ? -6.879 -35.688 -7.164 1 98.62 437 LEU B N 1
ATOM 8197 C CA . LEU B 1 437 ? -5.672 -36.406 -6.762 1 98.62 437 LEU B CA 1
ATOM 8198 C C . LEU B 1 437 ? -5.305 -36.062 -5.316 1 98.62 437 LEU B C 1
ATOM 8200 O O . LEU B 1 437 ? -4.793 -36.938 -4.594 1 98.62 437 LEU B O 1
ATOM 8204 N N . GLY B 1 438 ? -5.508 -34.812 -4.93 1 98.62 438 GLY B N 1
ATOM 8205 C CA . GLY B 1 438 ? -5.34 -34.469 -3.525 1 98.62 438 GLY B CA 1
ATOM 8206 C C . GLY B 1 438 ? -6.34 -35.156 -2.617 1 98.62 438 GLY B C 1
ATOM 8207 O O . GLY B 1 438 ? -5.98 -35.656 -1.544 1 98.62 438 GLY B O 1
ATOM 8208 N N . VAL B 1 439 ? -7.594 -35.188 -3.043 1 98.06 439 VAL B N 1
ATOM 8209 C CA . VAL B 1 439 ? -8.641 -35.875 -2.291 1 98.06 439 VAL B CA 1
ATOM 8210 C C . VAL B 1 439 ? -8.281 -37.344 -2.131 1 98.06 439 VAL B C 1
ATOM 8212 O O . VAL B 1 439 ? -8.516 -37.938 -1.073 1 98.06 439 VAL B O 1
ATOM 8215 N N . GLN B 1 440 ? -7.742 -37.938 -3.178 1 98.12 440 GLN B N 1
ATOM 8216 C CA . GLN B 1 440 ? -7.289 -39.312 -3.119 1 98.12 440 GLN B CA 1
ATOM 8217 C C . GLN B 1 440 ? -6.246 -39.5 -2.021 1 98.12 440 GLN B C 1
ATOM 8219 O O . GLN B 1 440 ? -6.301 -40.5 -1.27 1 98.12 440 GLN B O 1
ATOM 8224 N N . ALA B 1 441 ? -5.309 -38.625 -1.987 1 98.31 441 ALA B N 1
ATOM 8225 C CA . ALA B 1 441 ? -4.281 -38.688 -0.952 1 98.31 441 ALA B CA 1
ATOM 8226 C C . ALA B 1 441 ? -4.898 -38.594 0.44 1 98.31 441 ALA B C 1
ATOM 8228 O O . ALA B 1 441 ? -4.512 -39.312 1.354 1 98.31 441 ALA B O 1
ATOM 8229 N N . GLY B 1 442 ? -5.812 -37.625 0.629 1 97.31 442 GLY B N 1
ATOM 8230 C CA . GLY B 1 442 ? -6.492 -37.5 1.906 1 97.31 442 GLY B CA 1
ATOM 8231 C C . GLY B 1 442 ? -7.281 -38.719 2.299 1 97.31 442 GLY B C 1
ATOM 8232 O O . GLY B 1 442 ? -7.301 -39.125 3.469 1 97.31 442 GLY B O 1
ATOM 8233 N N . THR B 1 443 ? -7.91 -39.344 1.361 1 96.5 443 THR B N 1
ATOM 8234 C CA . THR B 1 443 ? -8.703 -40.562 1.612 1 96.5 443 THR B CA 1
ATOM 8235 C C . THR B 1 443 ? -7.809 -41.719 1.994 1 96.5 443 THR B C 1
ATOM 8237 O O . THR B 1 443 ? -8.188 -42.562 2.814 1 96.5 443 THR B O 1
ATOM 8240 N N . ILE B 1 444 ? -6.664 -41.812 1.366 1 96.88 444 ILE B N 1
ATOM 8241 C CA . ILE B 1 444 ? -5.691 -42.812 1.743 1 96.88 444 ILE B CA 1
ATOM 8242 C C . ILE B 1 444 ? -5.352 -42.688 3.227 1 96.88 444 ILE B C 1
ATOM 8244 O O . ILE B 1 444 ? -5.277 -43.688 3.943 1 96.88 444 ILE B O 1
ATOM 8248 N N . LEU B 1 445 ? -5.18 -41.469 3.699 1 94.88 445 LEU B N 1
ATOM 8249 C CA . LEU B 1 445 ? -4.855 -41.219 5.102 1 94.88 445 LEU B CA 1
ATOM 8250 C C . LEU B 1 445 ? -6.012 -41.656 6.008 1 94.88 445 LEU B C 1
ATOM 8252 O O . LEU B 1 445 ? -5.793 -42.062 7.141 1 94.88 445 LEU B O 1
ATOM 8256 N N . VAL B 1 446 ? -7.215 -41.5 5.527 1 92.81 446 VAL B N 1
ATOM 8257 C CA . VAL B 1 446 ? -8.406 -41.781 6.32 1 92.81 446 VAL B CA 1
ATOM 8258 C C . VAL B 1 446 ? -8.633 -43.281 6.375 1 92.81 446 VAL B C 1
ATOM 8260 O O . VAL B 1 446 ? -8.969 -43.844 7.43 1 92.81 446 VAL B O 1
ATOM 8263 N N . MET B 1 447 ? -8.438 -44 5.27 1 93.25 447 MET B N 1
ATOM 8264 C CA . MET B 1 447 ? -8.828 -45.406 5.137 1 93.25 447 MET B CA 1
ATOM 8265 C C . MET B 1 447 ? -7.715 -46.312 5.613 1 93.25 447 MET B C 1
ATOM 8267 O O . MET B 1 447 ? -7.98 -47.438 6.062 1 93.25 447 MET B O 1
ATOM 8271 N N . HIS B 1 448 ? -6.512 -45.875 5.426 1 93.38 448 HIS B N 1
ATOM 8272 C CA . HIS B 1 448 ? -5.375 -46.719 5.789 1 93.38 448 HIS B CA 1
ATOM 8273 C C . HIS B 1 448 ? -4.59 -46.094 6.949 1 93.38 448 HIS B C 1
ATOM 8275 O O . HIS B 1 448 ? -4.078 -45 6.844 1 93.38 448 HIS B O 1
ATOM 8281 N N . HIS B 1 449 ? -4.316 -46.844 7.969 1 89.12 449 HIS B N 1
ATOM 8282 C CA . HIS B 1 449 ? -3.707 -46.344 9.188 1 89.12 449 HIS B CA 1
ATOM 8283 C C . HIS B 1 449 ? -2.25 -46.75 9.312 1 89.12 449 HIS B C 1
ATOM 8285 O O . HIS B 1 449 ? -1.464 -46.125 10.016 1 89.12 449 HIS B O 1
ATOM 8291 N N . GLY B 1 450 ? -1.885 -47.812 8.594 1 90.5 450 GLY B N 1
ATOM 8292 C CA . GLY B 1 450 ? -0.513 -48.281 8.68 1 90.5 450 GLY B CA 1
ATOM 8293 C C . GLY B 1 450 ? 0.442 -47.5 7.793 1 90.5 450 GLY B C 1
ATOM 8294 O O . GLY B 1 450 ? 0.079 -47.094 6.688 1 90.5 450 GLY B O 1
ATOM 8295 N N . TRP B 1 451 ? 1.667 -47.312 8.273 1 92.31 451 TRP B N 1
ATOM 8296 C CA . TRP B 1 451 ? 2.682 -46.562 7.559 1 92.31 451 TRP B CA 1
ATOM 8297 C C . TRP B 1 451 ? 3.023 -47.219 6.227 1 92.31 451 TRP B C 1
ATOM 8299 O O . TRP B 1 451 ? 3.094 -46.531 5.195 1 92.31 451 TRP B O 1
ATOM 8309 N N . SER B 1 452 ? 3.26 -48.5 6.242 1 94.19 452 SER B N 1
ATOM 8310 C CA . SER B 1 452 ? 3.648 -49.188 5.027 1 94.19 452 SER B CA 1
ATOM 8311 C C . SER B 1 452 ? 2.564 -49.094 3.957 1 94.19 452 SER B C 1
ATOM 8313 O O . SER B 1 452 ? 2.863 -48.906 2.779 1 94.19 452 SER B O 1
ATOM 8315 N N . ALA B 1 453 ? 1.355 -49.281 4.355 1 94.69 453 ALA B N 1
ATOM 8316 C CA . ALA B 1 453 ? 0.234 -49.188 3.426 1 94.69 453 ALA B CA 1
ATOM 8317 C C . ALA B 1 453 ? 0.114 -47.75 2.865 1 94.69 453 ALA B C 1
ATOM 8319 O O . ALA B 1 453 ? -0.118 -47.562 1.667 1 94.69 453 ALA B O 1
ATOM 8320 N N . ARG B 1 454 ? 0.274 -46.812 3.68 1 95.56 454 ARG B N 1
ATOM 8321 C CA . ARG B 1 454 ? 0.178 -45.406 3.27 1 95.56 454 ARG B CA 1
ATOM 8322 C C . ARG B 1 454 ? 1.321 -45.031 2.334 1 95.56 454 ARG B C 1
ATOM 8324 O O . ARG B 1 454 ? 1.097 -44.438 1.28 1 95.56 454 ARG B O 1
ATOM 8331 N N . LYS B 1 455 ? 2.531 -45.406 2.777 1 96.81 455 LYS B N 1
ATOM 8332 C CA . LYS B 1 455 ? 3.729 -45.094 2.004 1 96.81 455 LYS B CA 1
ATOM 8333 C C . LYS B 1 455 ? 3.654 -45.688 0.602 1 96.81 455 LYS B C 1
ATOM 8335 O O . LYS B 1 455 ? 3.906 -45 -0.387 1 96.81 455 LYS B O 1
ATOM 8340 N N . ASN B 1 456 ? 3.293 -46.906 0.526 1 96.94 456 ASN B N 1
ATOM 8341 C CA . ASN B 1 456 ? 3.262 -47.594 -0.762 1 96.94 456 ASN B CA 1
ATOM 8342 C C . ASN B 1 456 ? 2.213 -47 -1.692 1 96.94 456 ASN B C 1
ATOM 8344 O O . ASN B 1 456 ? 2.457 -46.844 -2.889 1 96.94 456 ASN B O 1
ATOM 8348 N N . ARG B 1 457 ? 1.091 -46.688 -1.205 1 97.56 457 ARG B N 1
ATOM 8349 C CA . ARG B 1 457 ? 0.012 -46.125 -2.018 1 97.56 457 ARG B CA 1
ATOM 8350 C C . ARG B 1 457 ? 0.337 -44.719 -2.469 1 97.56 457 ARG B C 1
ATOM 8352 O O . ARG B 1 457 ? 0.139 -44.375 -3.635 1 97.56 457 ARG B O 1
ATOM 8359 N N . LEU B 1 458 ? 0.824 -43.875 -1.524 1 98.31 458 LEU B N 1
ATOM 8360 C CA . LEU B 1 458 ? 1.166 -42.5 -1.851 1 98.31 458 LEU B CA 1
ATOM 8361 C C . LEU B 1 458 ? 2.275 -42.438 -2.895 1 98.31 458 LEU B C 1
ATOM 8363 O O . LEU B 1 458 ? 2.186 -41.688 -3.867 1 98.31 458 LEU B O 1
ATOM 8367 N N . LEU B 1 459 ? 3.264 -43.25 -2.709 1 98.44 459 LEU B N 1
ATOM 8368 C CA . LEU B 1 459 ? 4.379 -43.281 -3.65 1 98.44 459 LEU B CA 1
ATOM 8369 C C . LEU B 1 459 ? 3.949 -43.844 -4.996 1 98.44 459 LEU B C 1
ATOM 8371 O O . LEU B 1 459 ? 4.41 -43.406 -6.047 1 98.44 459 LEU B O 1
ATOM 8375 N N . SER B 1 460 ? 3.102 -44.875 -4.961 1 98.06 460 SER B N 1
ATOM 8376 C CA . SER B 1 460 ? 2.611 -45.438 -6.207 1 98.06 460 SER B CA 1
ATOM 8377 C C . SER B 1 460 ? 1.824 -44.406 -7.016 1 98.06 460 SER B C 1
ATOM 8379 O O . SER B 1 460 ? 2.002 -44.312 -8.234 1 98.06 460 SER B O 1
ATOM 8381 N N . TRP B 1 461 ? 0.968 -43.719 -6.344 1 98.19 461 TRP B N 1
ATOM 8382 C CA . TRP B 1 461 ? 0.227 -42.656 -7.012 1 98.19 461 TRP B CA 1
ATOM 8383 C C . TRP B 1 461 ? 1.173 -41.562 -7.539 1 98.19 461 TRP B C 1
ATOM 8385 O O . TRP B 1 461 ? 0.978 -41.031 -8.641 1 98.19 461 TRP B O 1
ATOM 8395 N N . GLY B 1 462 ? 2.191 -41.219 -6.719 1 98.75 462 GLY B N 1
ATOM 8396 C CA . GLY B 1 462 ? 3.152 -40.219 -7.117 1 98.75 462 GLY B CA 1
ATOM 8397 C C . GLY B 1 462 ? 3.922 -40.562 -8.375 1 98.75 462 GLY B C 1
ATOM 8398 O O . GLY B 1 462 ? 3.955 -39.812 -9.336 1 98.75 462 GLY B O 1
ATOM 8399 N N . PHE B 1 463 ? 4.445 -41.75 -8.383 1 98.56 463 PHE B N 1
ATOM 8400 C CA . PHE B 1 463 ? 5.242 -42.219 -9.516 1 98.56 463 PHE B CA 1
ATOM 8401 C C . PHE B 1 463 ? 4.363 -42.438 -10.742 1 98.56 463 PHE B C 1
ATOM 8403 O O . PHE B 1 463 ? 4.777 -42.125 -11.867 1 98.56 463 PHE B O 1
ATOM 8410 N N . PHE B 1 464 ? 3.176 -42.938 -10.492 1 98.44 464 PHE B N 1
ATOM 8411 C CA . PHE B 1 464 ? 2.244 -43.156 -11.586 1 98.44 464 PHE B CA 1
ATOM 8412 C C . PHE B 1 464 ? 1.88 -41.812 -12.258 1 98.44 464 PHE B C 1
ATOM 8414 O O . PHE B 1 464 ? 1.896 -41.719 -13.492 1 98.44 464 PHE B O 1
ATOM 8421 N N . CYS B 1 465 ? 1.542 -40.812 -11.484 1 98.69 465 CYS B N 1
ATOM 8422 C CA . CYS B 1 465 ? 1.163 -39.5 -12.008 1 98.69 465 CYS B CA 1
ATOM 8423 C C . CYS B 1 465 ? 2.32 -38.875 -12.758 1 98.69 465 CYS B C 1
ATOM 8425 O O . CYS B 1 465 ? 2.135 -38.344 -13.867 1 98.69 465 CYS B O 1
ATOM 8427 N N . ILE B 1 466 ? 3.529 -38.906 -12.172 1 98.56 466 ILE B N 1
ATOM 8428 C CA . ILE B 1 466 ? 4.699 -38.312 -12.82 1 98.56 466 ILE B CA 1
ATOM 8429 C C . ILE B 1 466 ? 4.98 -39.031 -14.133 1 98.56 466 ILE B C 1
ATOM 8431 O O . ILE B 1 466 ? 5.258 -38.406 -15.148 1 98.56 466 ILE B O 1
ATOM 8435 N N . PHE B 1 467 ? 4.832 -40.344 -14.109 1 98.5 467 PHE B N 1
ATOM 8436 C CA . PHE B 1 467 ? 5.082 -41.125 -15.305 1 98.5 467 PHE B CA 1
ATOM 8437 C C . PHE B 1 467 ? 4.102 -40.75 -16.406 1 98.5 467 PHE B C 1
ATOM 8439 O O . PHE B 1 467 ? 4.512 -40.469 -17.547 1 98.5 467 PHE B O 1
ATOM 8446 N N . LEU B 1 468 ? 2.832 -40.781 -16.109 1 98.31 468 LEU B N 1
ATOM 8447 C CA . LEU B 1 468 ? 1.809 -40.469 -17.094 1 98.31 468 LEU B CA 1
ATOM 8448 C C . LEU B 1 468 ? 1.994 -39.031 -17.609 1 98.31 468 LEU B C 1
ATOM 8450 O O . LEU B 1 468 ? 1.838 -38.781 -18.812 1 98.31 468 LEU B O 1
ATOM 8454 N N . GLY B 1 469 ? 2.275 -38.094 -16.734 1 98.12 469 GLY B N 1
ATOM 8455 C CA . GLY B 1 469 ? 2.504 -36.719 -17.125 1 98.12 469 GLY B CA 1
ATOM 8456 C C . GLY B 1 469 ? 3.691 -36.562 -18.062 1 98.12 469 GLY B C 1
ATOM 8457 O O . GLY B 1 469 ? 3.621 -35.812 -19.047 1 98.12 469 GLY B O 1
ATOM 8458 N N . LEU B 1 470 ? 4.781 -37.281 -17.766 1 97.69 470 LEU B N 1
ATOM 8459 C CA . LEU B 1 470 ? 5.988 -37.188 -18.578 1 97.69 470 LEU B CA 1
ATOM 8460 C C . LEU B 1 470 ? 5.781 -37.844 -19.938 1 97.69 470 LEU B C 1
ATOM 8462 O O . LEU B 1 470 ? 6.328 -37.406 -20.938 1 97.69 470 LEU B O 1
ATOM 8466 N N . VAL B 1 471 ? 5 -38.875 -19.984 1 97.94 471 VAL B N 1
ATOM 8467 C CA . VAL B 1 471 ? 4.68 -39.531 -21.25 1 97.94 471 VAL B CA 1
ATOM 8468 C C . VAL B 1 471 ? 3.904 -38.562 -22.141 1 97.94 471 VAL B C 1
ATOM 8470 O O . VAL B 1 471 ? 4.195 -38.438 -23.328 1 97.94 471 VAL B O 1
ATOM 8473 N N . LEU B 1 472 ? 2.99 -37.906 -21.578 1 97.38 472 LEU B N 1
ATOM 8474 C CA . LEU B 1 472 ? 2.191 -36.938 -22.328 1 97.38 472 LEU B CA 1
ATOM 8475 C C . LEU B 1 472 ? 3.053 -35.781 -22.828 1 97.38 472 LEU B C 1
ATOM 8477 O O . LEU B 1 472 ? 2.873 -35.312 -23.938 1 97.38 472 LEU B O 1
ATOM 8481 N N . HIS B 1 473 ? 3.984 -35.344 -22 1 96.5 473 HIS B N 1
ATOM 8482 C CA . HIS B 1 473 ? 4.855 -34.25 -22.344 1 96.5 473 HIS B CA 1
ATOM 8483 C C . HIS B 1 473 ? 5.824 -34.625 -23.453 1 96.5 473 HIS B C 1
ATOM 8485 O O . HIS B 1 473 ? 5.918 -33.906 -24.469 1 96.5 473 HIS B O 1
ATOM 8491 N N . PHE B 1 474 ? 6.508 -35.781 -23.359 1 95.5 474 PHE B N 1
ATOM 8492 C CA . PHE B 1 474 ? 7.574 -36.156 -24.281 1 95.5 474 PHE B CA 1
ATOM 8493 C C . PHE B 1 474 ? 6.996 -36.719 -25.562 1 95.5 474 PHE B C 1
ATOM 8495 O O . PHE B 1 474 ? 7.66 -36.719 -26.609 1 95.5 474 PHE B O 1
ATOM 8502 N N . SER B 1 475 ? 5.707 -37.156 -25.547 1 96.06 475 SER B N 1
ATOM 8503 C CA . SER B 1 475 ? 5.023 -37.562 -26.766 1 96.06 475 SER B CA 1
ATOM 8504 C C . SER B 1 475 ? 4.441 -36.344 -27.5 1 96.06 475 SER B C 1
ATOM 8506 O O . SER B 1 475 ? 3.895 -36.5 -28.594 1 96.06 475 SER B O 1
ATOM 8508 N N . ASN B 1 476 ? 4.543 -35.25 -26.922 1 92.88 476 ASN B N 1
ATOM 8509 C CA . ASN B 1 476 ? 4.078 -33.969 -27.469 1 92.88 476 ASN B CA 1
ATOM 8510 C C . ASN B 1 476 ? 2.568 -33.969 -27.688 1 92.88 476 ASN B C 1
ATOM 8512 O O . ASN B 1 476 ? 2.059 -33.25 -28.547 1 92.88 476 ASN B O 1
ATOM 8516 N N . VAL B 1 477 ? 1.905 -34.844 -26.953 1 93.81 477 VAL B N 1
ATOM 8517 C CA . VAL B 1 477 ? 0.448 -34.844 -27.016 1 93.81 477 VAL B CA 1
ATOM 8518 C C . VAL B 1 477 ? -0.095 -33.656 -26.203 1 93.81 477 VAL B C 1
ATOM 8520 O O . VAL B 1 477 ? -0.936 -32.906 -26.672 1 93.81 477 VAL B O 1
ATOM 8523 N N . ILE B 1 478 ? 0.357 -33.531 -25.047 1 96.81 478 ILE B N 1
ATOM 8524 C CA . ILE B 1 478 ? 0.006 -32.438 -24.156 1 96.81 478 ILE B CA 1
ATOM 8525 C C . ILE B 1 478 ? 1.254 -31.969 -23.406 1 96.81 478 ILE B C 1
ATOM 8527 O O . ILE B 1 478 ? 1.498 -32.375 -22.266 1 96.81 478 ILE B O 1
ATOM 8531 N N . PRO B 1 479 ? 1.995 -31.109 -24.031 1 95.5 479 PRO B N 1
ATOM 8532 C CA . PRO B 1 479 ? 3.188 -30.578 -23.344 1 95.5 479 PRO B CA 1
ATOM 8533 C C . PRO B 1 479 ? 2.859 -29.859 -22.047 1 95.5 479 PRO B C 1
ATOM 8535 O O . PRO B 1 479 ? 1.834 -29.172 -21.953 1 95.5 479 PRO B O 1
ATOM 8538 N N . ILE B 1 480 ? 3.717 -29.953 -21.078 1 97 480 ILE B N 1
ATOM 8539 C CA . ILE B 1 480 ? 3.504 -29.375 -19.75 1 97 480 ILE B CA 1
ATOM 8540 C C . ILE B 1 480 ? 3.418 -27.859 -19.859 1 97 480 ILE B C 1
ATOM 8542 O O . ILE B 1 480 ? 4.32 -27.219 -20.391 1 97 480 ILE B O 1
ATOM 8546 N N . ASN B 1 481 ? 2.338 -27.266 -19.359 1 96.12 481 ASN B N 1
ATOM 8547 C CA . ASN B 1 481 ? 2.076 -25.828 -19.438 1 96.12 481 ASN B CA 1
ATOM 8548 C C . ASN B 1 481 ? 1.293 -25.344 -18.219 1 96.12 481 ASN B C 1
ATOM 8550 O O . ASN B 1 481 ? 0.126 -25.703 -18.047 1 96.12 481 ASN B O 1
ATOM 8554 N N . LYS B 1 482 ? 1.886 -24.531 -17.453 1 94.88 482 LYS B N 1
ATOM 8555 C CA . LYS B 1 482 ? 1.226 -24.016 -16.25 1 94.88 482 LYS B CA 1
ATOM 8556 C C . LYS B 1 482 ? 0.137 -23 -16.625 1 94.88 482 LYS B C 1
ATOM 8558 O O . LYS B 1 482 ? -0.895 -22.922 -15.961 1 94.88 482 LYS B O 1
ATOM 8563 N N . GLN B 1 483 ? 0.352 -22.203 -17.703 1 93.88 483 GLN B N 1
ATOM 8564 C CA . GLN B 1 483 ? -0.593 -21.156 -18.109 1 93.88 483 GLN B CA 1
ATOM 8565 C C . GLN B 1 483 ? -1.949 -21.766 -18.453 1 93.88 483 GLN B C 1
ATOM 8567 O O . GLN B 1 483 ? -2.988 -21.141 -18.25 1 93.88 483 GLN B O 1
ATOM 8572 N N . LEU B 1 484 ? -1.884 -22.969 -18.953 1 96.06 484 LEU B N 1
ATOM 8573 C CA . LEU B 1 484 ? -3.117 -23.656 -19.312 1 96.06 484 LEU B CA 1
ATOM 8574 C C . LEU B 1 484 ? -3.562 -24.609 -18.203 1 96.06 484 LEU B C 1
ATOM 8576 O O . LEU B 1 484 ? -4.691 -25.094 -18.219 1 96.06 484 LEU B O 1
ATOM 8580 N N . TRP B 1 485 ? -2.705 -24.797 -17.219 1 97.31 485 TRP B N 1
ATOM 8581 C CA . TRP B 1 485 ? -2.945 -25.797 -16.188 1 97.31 485 TRP B CA 1
ATOM 8582 C C . TRP B 1 485 ? -3.43 -27.109 -16.797 1 97.31 485 TRP B C 1
ATOM 8584 O O . TRP B 1 485 ? -4.453 -27.641 -16.375 1 97.31 485 TRP B O 1
ATOM 8594 N N . ASN B 1 486 ? -2.744 -27.547 -17.766 1 97.19 486 ASN B N 1
ATOM 8595 C CA . ASN B 1 486 ? -3.223 -28.672 -18.547 1 97.19 486 ASN B CA 1
ATOM 8596 C C . ASN B 1 486 ? -2.996 -30 -17.828 1 97.19 486 ASN B C 1
ATOM 8598 O O . ASN B 1 486 ? -2.52 -30.016 -16.688 1 97.19 486 ASN B O 1
ATOM 8602 N N . THR B 1 487 ? -3.393 -31.094 -18.469 1 98 487 THR B N 1
ATOM 8603 C CA . THR B 1 487 ? -3.447 -32.406 -17.859 1 98 487 THR B CA 1
ATOM 8604 C C . THR B 1 487 ? -2.053 -32.875 -17.438 1 98 487 THR B C 1
ATOM 8606 O O . THR B 1 487 ? -1.866 -33.375 -16.328 1 98 487 THR B O 1
ATOM 8609 N N . SER B 1 488 ? -1.021 -32.719 -18.281 1 98.12 488 SER B N 1
ATOM 8610 C CA . SER B 1 488 ? 0.339 -33.125 -17.953 1 98.12 488 SER B CA 1
ATOM 8611 C C . SER B 1 488 ? 0.892 -32.344 -16.766 1 98.12 488 SER B C 1
ATOM 8613 O O . SER B 1 488 ? 1.579 -32.906 -15.914 1 98.12 488 SER B O 1
ATOM 8615 N N . TYR B 1 489 ? 0.651 -31.047 -16.766 1 98 489 TYR B N 1
ATOM 8616 C CA . TYR B 1 489 ? 1.078 -30.203 -15.664 1 98 489 TYR B CA 1
ATOM 8617 C C . TYR B 1 489 ? 0.463 -30.672 -14.352 1 98 489 TYR B C 1
ATOM 8619 O O . TYR B 1 489 ? 1.156 -30.766 -13.336 1 98 489 TYR B O 1
ATOM 8627 N N . SER B 1 490 ? -0.865 -30.906 -14.336 1 98.38 490 SER B N 1
ATOM 8628 C CA . SER B 1 490 ? -1.578 -31.375 -13.148 1 98.38 490 SER B CA 1
ATOM 8629 C C . SER B 1 490 ? -1.002 -32.688 -12.641 1 98.38 490 SER B C 1
ATOM 8631 O O . SER B 1 490 ? -0.81 -32.875 -11.438 1 98.38 490 SER B O 1
ATOM 8633 N N . LEU B 1 491 ? -0.726 -33.594 -13.539 1 98.5 491 LEU B N 1
ATOM 8634 C CA . LEU B 1 491 ? -0.235 -34.906 -13.18 1 98.5 491 LEU B CA 1
ATOM 8635 C C . LEU B 1 491 ? 1.169 -34.812 -12.586 1 98.5 491 LEU B C 1
ATOM 8637 O O . LEU B 1 491 ? 1.43 -35.375 -11.516 1 98.5 491 LEU B O 1
ATOM 8641 N N . VAL B 1 492 ? 2.064 -34.094 -13.211 1 98.44 492 VAL B N 1
ATOM 8642 C CA . VAL B 1 492 ? 3.451 -34 -12.766 1 98.44 492 VAL B CA 1
ATOM 8643 C C . VAL B 1 492 ? 3.525 -33.281 -11.422 1 98.44 492 VAL B C 1
ATOM 8645 O O . VAL B 1 492 ? 4.23 -33.75 -10.516 1 98.44 492 VAL B O 1
ATOM 8648 N N . THR B 1 493 ? 2.846 -32.219 -11.297 1 98.31 493 THR B N 1
ATOM 8649 C CA . THR B 1 493 ? 2.885 -31.469 -10.047 1 98.31 493 THR B CA 1
ATOM 8650 C C . THR B 1 493 ? 2.217 -32.25 -8.922 1 98.31 493 THR B C 1
ATOM 8652 O O . THR B 1 493 ? 2.699 -32.25 -7.789 1 98.31 493 THR B O 1
ATOM 8655 N N . ALA B 1 494 ? 1.08 -32.844 -9.188 1 98.62 494 ALA B N 1
ATOM 8656 C CA . ALA B 1 494 ? 0.427 -33.688 -8.18 1 98.62 494 ALA B CA 1
ATOM 8657 C C . ALA B 1 494 ? 1.315 -34.844 -7.762 1 98.62 494 ALA B C 1
ATOM 8659 O O . ALA B 1 494 ? 1.372 -35.188 -6.582 1 98.62 494 ALA B O 1
ATOM 8660 N N . GLY B 1 495 ? 1.908 -35.5 -8.789 1 98.69 495 GLY B N 1
ATOM 8661 C CA . GLY B 1 495 ? 2.854 -36.562 -8.477 1 98.69 495 GLY B CA 1
ATOM 8662 C C . GLY B 1 495 ? 3.977 -36.094 -7.562 1 98.69 495 GLY B C 1
ATOM 8663 O O . GLY B 1 495 ? 4.348 -36.812 -6.621 1 98.69 495 GLY B O 1
ATOM 8664 N N . GLY B 1 496 ? 4.516 -34.938 -7.875 1 98.31 496 GLY B N 1
ATOM 8665 C CA . GLY B 1 496 ? 5.52 -34.375 -6.996 1 98.31 496 GLY B CA 1
ATOM 8666 C C . GLY B 1 496 ? 5.012 -34.125 -5.586 1 98.31 496 GLY B C 1
ATOM 8667 O O . GLY B 1 496 ? 5.746 -34.312 -4.613 1 98.31 496 GLY B O 1
ATOM 8668 N N . ALA B 1 497 ? 3.807 -33.719 -5.473 1 98.69 497 ALA B N 1
ATOM 8669 C CA . ALA B 1 497 ? 3.201 -33.469 -4.168 1 98.69 497 ALA B CA 1
ATOM 8670 C C . ALA B 1 497 ? 3.059 -34.75 -3.369 1 98.69 497 ALA B C 1
ATOM 8672 O O . ALA B 1 497 ? 3.328 -34.781 -2.166 1 98.69 497 ALA B O 1
ATOM 8673 N N . PHE B 1 498 ? 2.623 -35.875 -4.008 1 98.75 498 PHE B N 1
ATOM 8674 C CA . PHE B 1 498 ? 2.518 -37.156 -3.365 1 98.75 498 PHE B CA 1
ATOM 8675 C C . PHE B 1 498 ? 3.854 -37.594 -2.758 1 98.75 498 PHE B C 1
ATOM 8677 O O . PHE B 1 498 ? 3.908 -38 -1.605 1 98.75 498 PHE B O 1
ATOM 8684 N N . ILE B 1 499 ? 4.859 -37.406 -3.527 1 98.38 499 ILE B N 1
ATOM 8685 C CA . ILE B 1 499 ? 6.191 -37.844 -3.111 1 98.38 499 ILE B CA 1
ATOM 8686 C C . ILE B 1 499 ? 6.695 -36.938 -1.985 1 98.38 499 ILE B C 1
ATOM 8688 O O . ILE B 1 499 ? 7.168 -37.406 -0.956 1 98.38 499 ILE B O 1
ATOM 8692 N N . CYS B 1 500 ? 6.605 -35.625 -2.16 1 97.94 500 CYS B N 1
ATOM 8693 C CA . CYS B 1 500 ? 7.062 -34.688 -1.151 1 97.94 500 CYS B CA 1
ATOM 8694 C C . CYS B 1 500 ? 6.316 -34.875 0.162 1 97.94 500 CYS B C 1
ATOM 8696 O O . CYS B 1 500 ? 6.922 -34.844 1.235 1 97.94 500 CYS B O 1
ATOM 8698 N N . PHE B 1 501 ? 5.043 -35.031 0.053 1 98.06 501 PHE B N 1
ATOM 8699 C CA . PHE B 1 501 ? 4.234 -35.25 1.247 1 98.06 501 PHE B CA 1
ATOM 8700 C C . PHE B 1 501 ? 4.66 -36.5 1.981 1 98.06 501 PHE B C 1
ATOM 8702 O O . PHE B 1 501 ? 4.738 -36.531 3.211 1 98.06 501 PHE B O 1
ATOM 8709 N N . THR B 1 502 ? 4.898 -37.594 1.285 1 97.94 502 THR B N 1
ATOM 8710 C CA . THR B 1 502 ? 5.363 -38.844 1.884 1 97.94 502 THR B CA 1
ATOM 8711 C C . THR B 1 502 ? 6.672 -38.625 2.637 1 97.94 502 THR B C 1
ATOM 8713 O O . THR B 1 502 ? 6.871 -39.188 3.719 1 97.94 502 THR B O 1
ATOM 8716 N N . PHE B 1 503 ? 7.512 -37.844 2.057 1 97.12 503 PHE B N 1
ATOM 8717 C CA . PHE B 1 503 ? 8.781 -37.5 2.689 1 97.12 503 PHE B CA 1
ATOM 8718 C C . PHE B 1 503 ? 8.547 -36.75 4.004 1 97.12 503 PHE B C 1
ATOM 8720 O O . PHE B 1 503 ? 9.211 -37.031 5.004 1 97.12 503 PHE B O 1
ATOM 8727 N N . PHE B 1 504 ? 7.633 -35.844 4.059 1 97 504 PHE B N 1
ATOM 8728 C CA . PHE B 1 504 ? 7.34 -35.062 5.27 1 97 504 PHE B CA 1
ATOM 8729 C C . PHE B 1 504 ? 6.723 -35.969 6.336 1 97 504 PHE B C 1
ATOM 8731 O O . PHE B 1 504 ? 7.039 -35.844 7.52 1 97 504 PHE B O 1
ATOM 8738 N N . ILE B 1 505 ? 5.816 -36.906 5.941 1 95.94 505 ILE B N 1
ATOM 8739 C CA . ILE B 1 505 ? 5.234 -37.844 6.891 1 95.94 505 ILE B CA 1
ATOM 8740 C C . ILE B 1 505 ? 6.336 -38.688 7.5 1 95.94 505 ILE B C 1
ATOM 8742 O O . ILE B 1 505 ? 6.344 -38.938 8.711 1 95.94 505 ILE B O 1
ATOM 8746 N N . TYR B 1 506 ? 7.191 -39.094 6.652 1 95.31 506 TYR B N 1
ATOM 8747 C CA . TYR B 1 506 ? 8.281 -39.969 7.098 1 95.31 506 TYR B CA 1
ATOM 8748 C C . TYR B 1 506 ? 9.156 -39.25 8.117 1 95.31 506 TYR B C 1
ATOM 8750 O O . TYR B 1 506 ? 9.461 -39.781 9.18 1 95.31 506 TYR B O 1
ATOM 8758 N N . LEU B 1 507 ? 9.531 -38.031 7.902 1 95.25 507 LEU B N 1
ATOM 8759 C CA . LEU B 1 507 ? 10.477 -37.281 8.727 1 95.25 507 LEU B CA 1
ATOM 8760 C C . LEU B 1 507 ? 9.812 -36.812 10.016 1 95.25 507 LEU B C 1
ATOM 8762 O O . LEU B 1 507 ? 10.453 -36.781 11.07 1 95.25 507 LEU B O 1
ATOM 8766 N N . ILE B 1 508 ? 8.57 -36.406 9.93 1 94.56 508 ILE B N 1
ATOM 8767 C CA . ILE B 1 508 ? 7.934 -35.75 11.055 1 94.56 508 ILE B CA 1
ATOM 8768 C C . ILE B 1 508 ? 7.117 -36.75 11.867 1 94.56 508 ILE B C 1
ATOM 8770 O O . ILE B 1 508 ? 7.203 -36.781 13.094 1 94.56 508 ILE B O 1
ATOM 8774 N N . ASP B 1 509 ? 6.387 -37.625 11.219 1 91.31 509 ASP B N 1
ATOM 8775 C CA . ASP B 1 509 ? 5.438 -38.469 11.922 1 91.31 509 ASP B CA 1
ATOM 8776 C C . ASP B 1 509 ? 6.035 -39.844 12.203 1 91.31 509 ASP B C 1
ATOM 8778 O O . ASP B 1 509 ? 5.797 -40.438 13.258 1 91.31 509 ASP B O 1
ATOM 8782 N N . LYS B 1 510 ? 6.766 -40.438 11.297 1 91.25 510 LYS B N 1
ATOM 8783 C CA . LYS B 1 510 ? 7.242 -41.812 11.438 1 91.25 510 LYS B CA 1
ATOM 8784 C C . LYS B 1 510 ? 8.523 -41.844 12.266 1 91.25 510 LYS B C 1
ATOM 8786 O O . LYS B 1 510 ? 8.547 -42.469 13.336 1 91.25 510 LYS B O 1
ATOM 8791 N N . ILE B 1 511 ? 9.562 -41.156 11.727 1 93.38 511 ILE B N 1
ATOM 8792 C CA . ILE B 1 511 ? 10.852 -41.25 12.406 1 93.38 511 ILE B CA 1
ATOM 8793 C C . ILE B 1 511 ? 10.969 -40.156 13.453 1 93.38 511 ILE B C 1
ATOM 8795 O O . ILE B 1 511 ? 11.812 -40.219 14.344 1 93.38 511 ILE B O 1
ATOM 8799 N N . LYS B 1 512 ? 10.172 -39.062 13.398 1 91.75 512 LYS B N 1
ATOM 8800 C CA . LYS B 1 512 ? 10.125 -37.969 14.352 1 91.75 512 LYS B CA 1
ATOM 8801 C C . LYS B 1 512 ? 11.492 -37.312 14.523 1 91.75 512 LYS B C 1
ATOM 8803 O O . LYS B 1 512 ? 11.93 -37.062 15.641 1 91.75 512 LYS B O 1
ATOM 8808 N N . LEU B 1 513 ? 12.242 -37.25 13.555 1 91.38 513 LEU B N 1
ATOM 8809 C CA . LEU B 1 513 ? 13.562 -36.656 13.539 1 91.38 513 LEU B CA 1
ATOM 8810 C C . LEU B 1 513 ? 13.453 -35.125 13.562 1 91.38 513 LEU B C 1
ATOM 8812 O O . LEU B 1 513 ? 14.367 -34.438 14.039 1 91.38 513 LEU B O 1
ATOM 8816 N N . TRP B 1 514 ? 12.438 -34.625 13.031 1 89.56 514 TRP B N 1
ATOM 8817 C CA . TRP B 1 514 ? 12.234 -33.188 12.805 1 89.56 514 TRP B CA 1
ATOM 8818 C C . TRP B 1 514 ? 10.812 -32.781 13.18 1 89.56 514 TRP B C 1
ATOM 8820 O O . TRP B 1 514 ? 9.852 -33.5 12.891 1 89.56 514 TRP B O 1
ATOM 8830 N N . ASN B 1 515 ? 10.711 -31.688 14.023 1 90.69 515 ASN B N 1
ATOM 8831 C CA . ASN B 1 515 ? 9.398 -31.266 14.484 1 90.69 515 ASN B CA 1
ATOM 8832 C C . ASN B 1 515 ? 8.711 -30.359 13.453 1 90.69 515 ASN B C 1
ATOM 8834 O O . ASN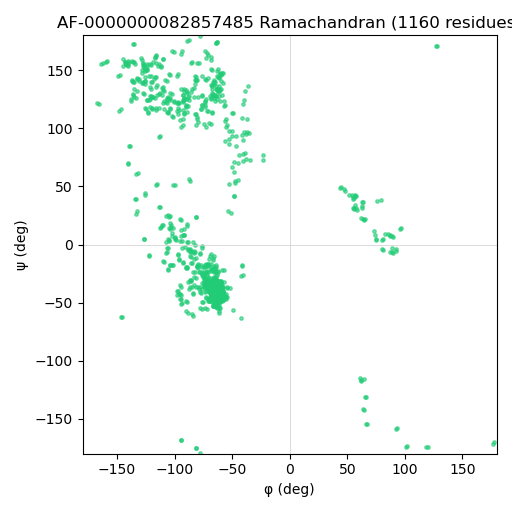 B 1 515 ? 7.598 -29.891 13.688 1 90.69 515 ASN B O 1
ATOM 8838 N N . GLY B 1 516 ? 9.352 -30.141 12.359 1 91.62 516 GLY B N 1
ATOM 8839 C CA . GLY B 1 516 ? 8.727 -29.375 11.297 1 91.62 516 GLY B CA 1
ATOM 8840 C C . GLY B 1 516 ? 9.031 -27.891 11.367 1 91.62 516 GLY B C 1
ATOM 8841 O O . GLY B 1 516 ? 8.594 -27.125 10.508 1 91.62 516 GLY B O 1
ATOM 8842 N N . PHE B 1 517 ? 9.68 -27.5 12.383 1 88.25 517 PHE B N 1
ATOM 8843 C CA . PHE B 1 517 ? 10.062 -26.094 12.531 1 88.25 517 PHE B CA 1
ATOM 8844 C C . PHE B 1 517 ? 11.094 -25.703 11.484 1 88.25 517 PHE B C 1
ATOM 8846 O O . PHE B 1 517 ? 12.023 -26.469 11.211 1 88.25 517 PHE B O 1
ATOM 8853 N N . PRO B 1 518 ? 10.938 -24.453 10.844 1 90.38 518 PRO B N 1
ATOM 8854 C CA . PRO B 1 518 ? 9.953 -23.375 11.008 1 90.38 518 PRO B CA 1
ATOM 8855 C C . PRO B 1 518 ? 8.773 -23.516 10.047 1 90.38 518 PRO B C 1
ATOM 8857 O O . PRO B 1 518 ? 7.895 -22.641 10.023 1 90.38 518 PRO B O 1
ATOM 8860 N N . PHE B 1 519 ? 8.68 -24.609 9.336 1 95.06 519 PHE B N 1
ATOM 8861 C CA . PHE B 1 519 ? 7.703 -24.734 8.258 1 95.06 519 PHE B CA 1
ATOM 8862 C C . PHE B 1 519 ? 6.289 -24.859 8.82 1 95.06 519 PHE B C 1
ATOM 8864 O O . PHE B 1 519 ? 5.332 -24.359 8.227 1 95.06 519 PHE B O 1
ATOM 8871 N N . VAL B 1 520 ? 6.188 -25.453 9.922 1 95.12 520 VAL B N 1
ATOM 8872 C CA . VAL B 1 520 ? 4.871 -25.625 10.523 1 95.12 520 VAL B CA 1
ATOM 8873 C C . VAL B 1 520 ? 4.266 -24.25 10.852 1 95.12 520 VAL B C 1
ATOM 8875 O O . VAL B 1 520 ? 3.082 -24.016 10.602 1 95.12 520 VAL B O 1
ATOM 8878 N N . SER B 1 521 ? 5.152 -23.328 11.406 1 94.38 521 SER B N 1
ATOM 8879 C CA . SER B 1 521 ? 4.68 -22 11.742 1 94.38 521 SER B CA 1
ATOM 8880 C C . SER B 1 521 ? 4.215 -21.25 10.492 1 94.38 521 SER B C 1
ATOM 8882 O O . SER B 1 521 ? 3.223 -20.516 10.539 1 94.38 521 SER B O 1
ATOM 8884 N N . LEU B 1 522 ? 4.902 -21.453 9.406 1 96 522 LEU B N 1
ATOM 8885 C CA . LEU B 1 522 ? 4.559 -20.797 8.141 1 96 522 LEU B CA 1
ATOM 8886 C C . LEU B 1 522 ? 3.283 -21.406 7.559 1 96 522 LEU B C 1
ATOM 8888 O O . LEU B 1 522 ? 2.457 -20.688 6.996 1 96 522 LEU B O 1
ATOM 8892 N N . GLY B 1 523 ? 3.1 -22.641 7.762 1 95 523 GLY B N 1
ATOM 8893 C CA . GLY B 1 523 ? 1.967 -23.344 7.188 1 95 523 GLY B CA 1
ATOM 8894 C C . GLY B 1 523 ? 0.66 -23.062 7.902 1 95 523 GLY B C 1
ATOM 8895 O O . GLY B 1 523 ? -0.411 -23.109 7.297 1 95 523 GLY B O 1
ATOM 8896 N N . LEU B 1 524 ? 0.711 -22.703 9.188 1 92.88 524 LEU B N 1
ATOM 8897 C CA . LEU B 1 524 ? -0.477 -22.469 10 1 92.88 524 LEU B CA 1
ATOM 8898 C C . LEU B 1 524 ? -1.165 -21.172 9.578 1 92.88 524 LEU B C 1
ATOM 8900 O O . LEU B 1 524 ? -2.387 -21.047 9.695 1 92.88 524 LEU B O 1
ATOM 8904 N N . ASN B 1 525 ? -0.386 -20.25 9.094 1 94.38 525 ASN B N 1
ATOM 8905 C CA . ASN B 1 525 ? -0.926 -18.953 8.711 1 94.38 525 ASN B CA 1
ATOM 8906 C C . ASN B 1 525 ? -0.57 -18.594 7.27 1 94.38 525 ASN B C 1
ATOM 8908 O O . ASN B 1 525 ? -0.17 -17.469 6.984 1 94.38 525 ASN B O 1
ATOM 8912 N N . CYS B 1 526 ? -0.713 -19.547 6.438 1 93.94 526 CYS B N 1
ATOM 8913 C CA . CYS B 1 526 ? -0.262 -19.375 5.059 1 93.94 526 CYS B CA 1
ATOM 8914 C C . CYS B 1 526 ? -1.083 -18.312 4.348 1 93.94 526 CYS B C 1
ATOM 8916 O O . CYS B 1 526 ? -0.541 -17.516 3.574 1 93.94 526 CYS B O 1
ATOM 8918 N N . LEU B 1 527 ? -2.385 -18.266 4.586 1 93.44 527 LEU B N 1
ATOM 8919 C CA . LEU B 1 527 ? -3.25 -17.297 3.926 1 93.44 527 LEU B CA 1
ATOM 8920 C C . LEU B 1 527 ? -2.865 -15.875 4.316 1 93.44 527 LEU B C 1
ATOM 8922 O O . LEU B 1 527 ? -2.727 -15 3.457 1 93.44 527 LEU B O 1
ATOM 8926 N N . ALA B 1 528 ? -2.705 -15.656 5.59 1 94.19 528 ALA B N 1
ATOM 8927 C CA . ALA B 1 528 ? -2.324 -14.336 6.098 1 94.19 528 ALA B CA 1
ATOM 8928 C C . ALA B 1 528 ? -0.975 -13.906 5.535 1 94.19 528 ALA B C 1
ATOM 8930 O O . ALA B 1 528 ? -0.786 -12.734 5.195 1 94.19 528 ALA B O 1
ATOM 8931 N N . LEU B 1 529 ? -0.05 -14.852 5.492 1 96.31 529 LEU B N 1
ATOM 8932 C CA . LEU B 1 529 ? 1.284 -14.547 4.988 1 96.31 529 LEU B CA 1
ATOM 8933 C C . LEU B 1 529 ? 1.239 -14.203 3.502 1 96.31 529 LEU B C 1
ATOM 8935 O O . LEU B 1 529 ? 1.939 -13.297 3.047 1 96.31 529 LEU B O 1
ATOM 8939 N N . TYR B 1 530 ? 0.396 -14.891 2.795 1 95 530 TYR B N 1
ATOM 8940 C CA . TYR B 1 530 ? 0.245 -14.625 1.368 1 95 530 TYR B CA 1
ATOM 8941 C C . TYR B 1 530 ? -0.35 -13.242 1.132 1 95 530 TYR B C 1
ATOM 8943 O O . TYR B 1 530 ? 0.203 -12.445 0.372 1 95 530 TYR B O 1
ATOM 8951 N N . ILE B 1 531 ? -1.429 -12.945 1.77 1 94.81 531 ILE B N 1
ATOM 8952 C CA . ILE B 1 531 ? -2.104 -11.664 1.616 1 94.81 531 ILE B CA 1
ATOM 8953 C C . ILE B 1 531 ? -1.195 -10.539 2.113 1 94.81 531 ILE B C 1
ATOM 8955 O O . ILE B 1 531 ? -1.043 -9.516 1.446 1 94.81 531 ILE B O 1
ATOM 8959 N N . GLY B 1 532 ? -0.609 -10.758 3.268 1 95.31 532 GLY B N 1
ATOM 8960 C CA . GLY B 1 532 ? 0.281 -9.758 3.838 1 95.31 532 GLY B CA 1
ATOM 8961 C C . GLY B 1 532 ? 1.458 -9.422 2.941 1 95.31 532 GLY B C 1
ATOM 8962 O O . GLY B 1 532 ? 1.844 -8.258 2.82 1 95.31 532 GLY B O 1
ATOM 8963 N N . SER B 1 533 ? 2.016 -10.438 2.379 1 96.44 533 SER B N 1
ATOM 8964 C CA . SER B 1 533 ? 3.186 -10.234 1.53 1 96.44 533 SER B CA 1
ATOM 8965 C C . SER B 1 533 ? 2.826 -9.445 0.277 1 96.44 533 SER B C 1
ATOM 8967 O O . SER B 1 533 ? 3.643 -8.672 -0.234 1 96.44 533 SER B O 1
ATOM 8969 N N . LYS B 1 534 ? 1.604 -9.594 -0.25 1 95.69 534 LYS B N 1
ATOM 8970 C CA . LYS B 1 534 ? 1.153 -8.836 -1.416 1 95.69 534 LYS B CA 1
ATOM 8971 C C . LYS B 1 534 ? 0.863 -7.387 -1.051 1 95.69 534 LYS B C 1
ATOM 8973 O O . LYS B 1 534 ? 1.253 -6.469 -1.775 1 95.69 534 LYS B O 1
ATOM 8978 N N . VAL B 1 535 ? 0.274 -7.16 0.056 1 94.38 535 VAL B N 1
ATOM 8979 C CA . VAL B 1 535 ? -0.101 -5.82 0.501 1 94.38 535 VAL B CA 1
ATOM 8980 C C . VAL B 1 535 ? 1.149 -5.039 0.894 1 94.38 535 VAL B C 1
ATOM 8982 O O . VAL B 1 535 ? 1.253 -3.842 0.616 1 94.38 535 VAL B O 1
ATOM 8985 N N . ALA B 1 536 ? 2.109 -5.703 1.475 1 95.06 536 ALA B N 1
ATOM 8986 C CA . ALA B 1 536 ? 3.305 -5.039 1.986 1 95.06 536 ALA B CA 1
ATOM 8987 C C . ALA B 1 536 ? 4.438 -5.082 0.965 1 95.06 536 ALA B C 1
ATOM 8989 O O . ALA B 1 536 ? 5.609 -4.941 1.322 1 95.06 536 ALA B O 1
ATOM 8990 N N . SER B 1 537 ? 4.121 -5.254 -0.253 1 93.12 537 SER B N 1
ATOM 8991 C CA . SER B 1 537 ? 5.141 -5.41 -1.284 1 93.12 537 SER B CA 1
ATOM 8992 C C . SER B 1 537 ? 5.957 -4.133 -1.452 1 93.12 537 SER B C 1
ATOM 8994 O O . SER B 1 537 ? 7.078 -4.168 -1.969 1 93.12 537 SER B O 1
ATOM 8996 N N . ASN B 1 538 ? 5.535 -2.955 -1.026 1 92.81 538 ASN B N 1
ATOM 8997 C CA . ASN B 1 538 ? 6.25 -1.686 -1.099 1 92.81 538 ASN B CA 1
ATOM 8998 C C . ASN B 1 538 ? 6.168 -0.921 0.22 1 92.81 538 ASN B C 1
ATOM 9000 O O . ASN B 1 538 ? 5.93 0.287 0.228 1 92.81 538 ASN B O 1
ATOM 9004 N N . ILE B 1 539 ? 6.258 -1.641 1.24 1 95.25 539 ILE B N 1
ATOM 9005 C CA . ILE B 1 539 ? 6.164 -1.028 2.561 1 95.25 539 ILE B CA 1
ATOM 9006 C C . ILE B 1 539 ? 7.406 -1.376 3.381 1 95.25 539 ILE B C 1
ATOM 9008 O O . ILE B 1 539 ? 7.82 -2.537 3.428 1 95.25 539 ILE B O 1
ATOM 9012 N N . PHE B 1 540 ? 8.164 -0.482 3.91 1 95.75 540 PHE B N 1
ATOM 9013 C CA . PHE B 1 540 ? 9.219 -0.69 4.891 1 95.75 540 PHE B CA 1
ATOM 9014 C C . PHE B 1 540 ? 8.641 -1.134 6.227 1 95.75 540 PHE B C 1
ATOM 9016 O O . PHE B 1 540 ? 7.59 -0.65 6.645 1 95.75 540 PHE B O 1
ATOM 9023 N N . PRO B 1 541 ? 9.062 -2.143 6.898 1 94.69 541 PRO B N 1
ATOM 9024 C CA . PRO B 1 541 ? 10.398 -2.707 6.707 1 94.69 541 PRO B CA 1
ATOM 9025 C C . PRO B 1 541 ? 10.383 -4.02 5.926 1 94.69 541 PRO B C 1
ATOM 9027 O O . PRO B 1 541 ? 11.414 -4.684 5.801 1 94.69 541 PRO B O 1
ATOM 9030 N N . TRP B 1 542 ? 9.242 -4.477 5.453 1 96.31 542 TRP B N 1
ATOM 9031 C CA . TRP B 1 542 ? 9.18 -5.742 4.734 1 96.31 542 TRP B CA 1
ATOM 9032 C C . TRP B 1 542 ? 10.062 -5.707 3.49 1 96.31 542 TRP B C 1
ATOM 9034 O O . TRP B 1 542 ? 10.586 -6.738 3.064 1 96.31 542 TRP B O 1
ATOM 9044 N N . HIS B 1 543 ? 10.133 -4.496 2.939 1 96.5 543 HIS B N 1
ATOM 9045 C CA . HIS B 1 543 ? 11.031 -4.254 1.815 1 96.5 543 HIS B CA 1
ATOM 9046 C C . HIS B 1 543 ? 11.812 -2.957 2.002 1 96.5 543 HIS B C 1
ATOM 9048 O O . HIS B 1 543 ? 11.391 -2.08 2.762 1 96.5 543 HIS B O 1
ATOM 9054 N N . PHE B 1 544 ? 12.914 -2.861 1.396 1 95.75 544 PHE B N 1
ATOM 9055 C CA . PHE B 1 544 ? 13.711 -1.642 1.371 1 95.75 544 PHE B CA 1
ATOM 9056 C C . PHE B 1 544 ? 14.344 -1.436 -0 1 95.75 544 PHE B C 1
ATOM 9058 O O . PHE B 1 544 ? 14.43 -2.373 -0.795 1 95.75 544 PHE B O 1
ATOM 9065 N N . ALA B 1 545 ? 14.648 -0.274 -0.377 1 95.19 545 ALA B N 1
ATOM 9066 C CA . ALA B 1 545 ? 15.375 0.09 -1.587 1 95.19 545 ALA B CA 1
ATOM 9067 C C . ALA B 1 545 ? 16.562 0.989 -1.258 1 95.19 545 ALA B C 1
ATOM 9069 O O . ALA B 1 545 ? 16.5 1.795 -0.327 1 95.19 545 ALA B O 1
ATOM 9070 N N . TYR B 1 546 ? 17.594 0.725 -1.894 1 93.5 546 TYR B N 1
ATOM 9071 C CA . TYR B 1 546 ? 18.812 1.512 -1.717 1 93.5 546 TYR B CA 1
ATOM 9072 C C . TYR B 1 546 ? 19.484 1.786 -3.057 1 93.5 546 TYR B C 1
ATOM 9074 O O . TYR B 1 546 ? 19.734 0.861 -3.832 1 93.5 546 TYR B O 1
ATOM 9082 N N . GLY B 1 547 ? 19.688 3.002 -3.342 1 91.44 547 GLY B N 1
ATOM 9083 C CA . GLY B 1 547 ? 20.281 3.367 -4.617 1 91.44 547 GLY B CA 1
ATOM 9084 C C . GLY B 1 547 ? 19.406 3.016 -5.805 1 91.44 547 GLY B C 1
ATOM 9085 O O . GLY B 1 547 ? 18.188 3.209 -5.762 1 91.44 547 GLY B O 1
ATOM 9086 N N . LYS B 1 548 ? 19.984 2.584 -6.875 1 89.75 548 LYS B N 1
ATOM 9087 C CA . LYS B 1 548 ? 19.25 2.283 -8.102 1 89.75 548 LYS B CA 1
ATOM 9088 C C . LYS B 1 548 ? 18.75 0.843 -8.094 1 89.75 548 LYS B C 1
ATOM 9090 O O . LYS B 1 548 ? 17.938 0.461 -8.945 1 89.75 548 LYS B O 1
ATOM 9095 N N . MET B 1 549 ? 19.109 0.078 -7.098 1 91.12 549 MET B N 1
ATOM 9096 C CA . MET B 1 549 ? 18.734 -1.333 -7.051 1 91.12 549 MET B CA 1
ATOM 9097 C C . MET B 1 549 ? 19.031 -2.018 -8.375 1 91.12 549 MET B C 1
ATOM 9099 O O . MET B 1 549 ? 18.172 -2.709 -8.93 1 91.12 549 MET B O 1
ATOM 9103 N N . ASP B 1 550 ? 20.172 -1.77 -8.859 1 91.81 550 ASP B N 1
ATOM 9104 C CA . ASP B 1 550 ? 20.484 -2.215 -10.219 1 91.81 550 ASP B CA 1
ATOM 9105 C C . ASP B 1 550 ? 21.375 -3.449 -10.195 1 91.81 550 ASP B C 1
ATOM 9107 O O . ASP B 1 550 ? 22.016 -3.781 -11.203 1 91.81 550 ASP B O 1
ATOM 9111 N N . THR B 1 551 ? 21.531 -4.148 -9.086 1 92.94 551 THR B N 1
ATOM 9112 C CA . THR B 1 551 ? 22.281 -5.395 -8.992 1 92.94 551 THR B CA 1
ATOM 9113 C C . THR B 1 551 ? 21.406 -6.508 -8.414 1 92.94 551 THR B C 1
ATOM 9115 O O . THR B 1 551 ? 20.484 -6.242 -7.648 1 92.94 551 THR B O 1
ATOM 9118 N N . HIS B 1 552 ? 21.734 -7.758 -8.836 1 94.75 552 HIS B N 1
ATOM 9119 C CA . HIS B 1 552 ? 21.031 -8.914 -8.281 1 94.75 552 HIS B CA 1
ATOM 9120 C C . HIS B 1 552 ? 21.344 -9.078 -6.797 1 94.75 552 HIS B C 1
ATOM 9122 O O . HIS B 1 552 ? 20.484 -9.539 -6.035 1 94.75 552 HIS B O 1
ATOM 9128 N N . PHE B 1 553 ? 22.484 -8.648 -6.379 1 94.12 553 PHE B N 1
ATOM 9129 C CA . PHE B 1 553 ? 22.906 -8.797 -4.992 1 94.12 553 PHE B CA 1
ATOM 9130 C C . PHE B 1 553 ? 21.969 -8.055 -4.051 1 94.12 553 PHE B C 1
ATOM 9132 O O . PHE B 1 553 ? 21.406 -8.656 -3.135 1 94.12 553 PHE B O 1
ATOM 9139 N N . ILE B 1 554 ? 21.859 -6.766 -4.309 1 93.75 554 ILE B N 1
ATOM 9140 C CA . ILE B 1 554 ? 21.047 -5.953 -3.418 1 93.75 554 ILE B CA 1
ATOM 9141 C C . ILE B 1 554 ? 19.578 -6.391 -3.518 1 93.75 554 ILE B C 1
ATOM 9143 O O . ILE B 1 554 ? 18.844 -6.367 -2.525 1 93.75 554 ILE B O 1
ATOM 9147 N N . ARG B 1 555 ? 19.125 -6.738 -4.688 1 95.31 555 ARG B N 1
ATOM 9148 C CA . ARG B 1 555 ? 17.75 -7.195 -4.863 1 95.31 555 ARG B CA 1
ATOM 9149 C C . ARG B 1 555 ? 17.516 -8.531 -4.156 1 95.31 555 ARG B C 1
ATOM 9151 O O . ARG B 1 555 ? 16.438 -8.766 -3.607 1 95.31 555 ARG B O 1
ATOM 9158 N N . LEU B 1 556 ? 18.531 -9.398 -4.254 1 95.81 556 LEU B N 1
ATOM 9159 C CA . LEU B 1 556 ? 18.422 -10.688 -3.58 1 95.81 556 LEU B CA 1
ATOM 9160 C C . LEU B 1 556 ? 18.375 -10.508 -2.066 1 95.81 556 LEU B C 1
ATOM 9162 O O . LEU B 1 556 ? 17.672 -11.234 -1.368 1 95.81 556 LEU B O 1
ATOM 9166 N N . ILE B 1 557 ? 19.141 -9.586 -1.531 1 94.88 557 ILE B N 1
ATOM 9167 C CA . ILE B 1 557 ? 19.125 -9.289 -0.104 1 94.88 557 ILE B CA 1
ATOM 9168 C C . ILE B 1 557 ? 17.719 -8.82 0.306 1 94.88 557 ILE B C 1
ATOM 9170 O O . ILE B 1 557 ? 17.203 -9.25 1.335 1 94.88 557 ILE B O 1
ATOM 9174 N N . ASP B 1 558 ? 17.172 -7.941 -0.483 1 95.56 558 ASP B N 1
ATOM 9175 C CA . ASP B 1 558 ? 15.836 -7.453 -0.204 1 95.56 558 ASP B CA 1
ATOM 9176 C C . ASP B 1 558 ? 14.82 -8.602 -0.199 1 95.56 558 ASP B C 1
ATOM 9178 O O . ASP B 1 558 ? 13.969 -8.672 0.685 1 95.56 558 ASP B O 1
ATOM 9182 N N . SER B 1 559 ? 14.914 -9.484 -1.201 1 96.12 559 SER B N 1
ATOM 9183 C CA . SER B 1 559 ? 13.992 -10.609 -1.297 1 96.12 559 SER B CA 1
ATOM 9184 C C . SER B 1 559 ? 14.125 -11.539 -0.098 1 96.12 559 SER B C 1
ATOM 9186 O O . SER B 1 559 ? 13.125 -11.977 0.475 1 96.12 559 SER B O 1
ATOM 9188 N N . CYS B 1 560 ? 15.312 -11.891 0.248 1 95.31 560 CYS B N 1
ATOM 9189 C CA . CYS B 1 560 ? 15.555 -12.781 1.38 1 95.31 560 CYS B CA 1
ATOM 9190 C C . CYS B 1 560 ? 15.156 -12.117 2.691 1 95.31 560 CYS B C 1
ATOM 9192 O O . CYS B 1 560 ? 14.672 -12.781 3.607 1 95.31 560 CYS B O 1
ATOM 9194 N N . TRP B 1 561 ? 15.438 -10.82 2.756 1 94.62 561 TRP B N 1
ATOM 9195 C CA . TRP B 1 561 ? 15.031 -10.039 3.922 1 94.62 561 TRP B CA 1
ATOM 9196 C C . TRP B 1 561 ? 13.516 -10.109 4.113 1 94.62 561 TRP B C 1
ATOM 9198 O O . TRP B 1 561 ? 13.039 -10.305 5.234 1 94.62 561 TRP B O 1
ATOM 9208 N N . SER B 1 562 ? 12.797 -9.93 3.037 1 96.31 562 SER B N 1
ATOM 9209 C CA . SER B 1 562 ? 11.336 -10.008 3.094 1 96.31 562 SER B CA 1
ATOM 9210 C C . SER B 1 562 ? 10.875 -11.375 3.598 1 96.31 562 SER B C 1
ATOM 9212 O O . SER B 1 562 ? 9.984 -11.461 4.449 1 96.31 562 SER B O 1
ATOM 9214 N N . VAL B 1 563 ? 11.453 -12.445 3.104 1 95.56 563 VAL B N 1
ATOM 9215 C CA . VAL B 1 563 ? 11.102 -13.797 3.529 1 95.56 563 VAL B CA 1
ATOM 9216 C C . VAL B 1 563 ? 11.422 -13.977 5.012 1 95.56 563 VAL B C 1
ATOM 9218 O O . VAL B 1 563 ? 10.641 -14.57 5.754 1 95.56 563 VAL B O 1
ATOM 9221 N N . PHE B 1 564 ? 12.516 -13.453 5.438 1 94 564 PHE B N 1
ATOM 9222 C CA . PHE B 1 564 ? 12.953 -13.531 6.824 1 94 564 PHE B CA 1
ATOM 9223 C C . PHE B 1 564 ? 11.953 -12.852 7.75 1 94 564 PHE B C 1
ATOM 9225 O O . PHE B 1 564 ? 11.562 -13.414 8.773 1 94 564 PHE B O 1
ATOM 9232 N N . ILE B 1 565 ? 11.523 -11.641 7.387 1 95.19 565 ILE B N 1
ATOM 9233 C CA . ILE B 1 565 ? 10.602 -10.883 8.227 1 95.19 565 ILE B CA 1
ATOM 9234 C C . ILE B 1 565 ? 9.266 -11.625 8.32 1 95.19 565 ILE B C 1
ATOM 9236 O O . ILE B 1 565 ? 8.688 -11.742 9.398 1 95.19 565 ILE B O 1
ATOM 9240 N N . TRP B 1 566 ? 8.758 -12.125 7.223 1 96.5 566 TRP B N 1
ATOM 9241 C CA . TRP B 1 566 ? 7.5 -12.859 7.242 1 96.5 566 TRP B CA 1
ATOM 9242 C C . TRP B 1 566 ? 7.637 -14.156 8.023 1 96.5 566 TRP B C 1
ATOM 9244 O O . TRP B 1 566 ? 6.684 -14.609 8.664 1 96.5 566 TRP B O 1
ATOM 9254 N N . GLY B 1 567 ? 8.828 -14.789 7.945 1 95.06 567 GLY B N 1
ATOM 9255 C CA . GLY B 1 567 ? 9.102 -15.93 8.797 1 95.06 567 GLY B CA 1
ATOM 9256 C C . GLY B 1 567 ? 9.023 -15.602 10.281 1 95.06 567 GLY B C 1
ATOM 9257 O O . GLY B 1 567 ? 8.445 -16.359 11.062 1 95.06 567 GLY B O 1
ATOM 9258 N N . LEU B 1 568 ? 9.539 -14.461 10.68 1 93.62 568 LEU B N 1
ATOM 9259 C CA . LEU B 1 568 ? 9.484 -14.016 12.062 1 93.62 568 LEU B CA 1
ATOM 9260 C C . LEU B 1 568 ? 8.047 -13.742 12.492 1 93.62 568 LEU B C 1
ATOM 9262 O O . LEU B 1 568 ? 7.656 -14.078 13.617 1 93.62 568 LEU B O 1
ATOM 9266 N N . ILE B 1 569 ? 7.312 -13.148 11.609 1 94.44 569 ILE B N 1
ATOM 9267 C CA . ILE B 1 569 ? 5.91 -12.867 11.906 1 94.44 569 ILE B CA 1
ATOM 9268 C C . ILE B 1 569 ? 5.152 -14.172 12.109 1 94.44 569 ILE B C 1
ATOM 9270 O O . ILE B 1 569 ? 4.355 -14.297 13.047 1 94.44 569 ILE B O 1
ATOM 9274 N N . ALA B 1 570 ? 5.445 -15.125 11.242 1 95.69 570 ALA B N 1
ATOM 9275 C CA . ALA B 1 570 ? 4.797 -16.422 11.375 1 95.69 570 ALA B CA 1
ATOM 9276 C C . ALA B 1 570 ? 5.145 -17.078 12.703 1 95.69 570 ALA B C 1
ATOM 9278 O O . ALA B 1 570 ? 4.273 -17.641 13.375 1 95.69 570 ALA B O 1
ATOM 9279 N N . MET B 1 571 ? 6.352 -17.031 13.125 1 93.31 571 MET B N 1
ATOM 9280 C CA . MET B 1 571 ? 6.789 -17.594 14.398 1 93.31 571 MET B CA 1
ATOM 9281 C C . MET B 1 571 ? 6.156 -16.859 15.57 1 93.31 571 MET B C 1
ATOM 9283 O O . MET B 1 571 ? 5.785 -17.484 16.578 1 93.31 571 MET B O 1
ATOM 9287 N N . PHE B 1 572 ? 6.055 -15.57 15.438 1 91.56 572 PHE B N 1
ATOM 9288 C CA . PHE B 1 572 ? 5.418 -14.766 16.469 1 91.56 572 PHE B CA 1
ATOM 9289 C C . PHE B 1 572 ? 3.949 -15.133 16.625 1 91.56 572 PHE B C 1
ATOM 9291 O O . PHE B 1 572 ? 3.457 -15.305 17.734 1 91.56 572 PHE B O 1
ATOM 9298 N N . LEU B 1 573 ? 3.268 -15.234 15.492 1 91.62 573 LEU B N 1
ATOM 9299 C CA . LEU B 1 573 ? 1.863 -15.625 15.523 1 91.62 573 LEU B CA 1
ATOM 9300 C C . LEU B 1 573 ? 1.701 -17.016 16.125 1 91.62 573 LEU B C 1
ATOM 9302 O O . LEU B 1 573 ? 0.763 -17.266 16.891 1 91.62 573 LEU B O 1
ATOM 9306 N N . HIS B 1 574 ? 2.586 -17.859 15.773 1 90.62 574 HIS B N 1
ATOM 9307 C CA . HIS B 1 574 ? 2.564 -19.219 16.312 1 90.62 574 HIS B CA 1
ATOM 9308 C C . HIS B 1 574 ? 2.783 -19.219 17.812 1 90.62 574 HIS B C 1
ATOM 9310 O O . HIS B 1 574 ? 2.088 -19.938 18.547 1 90.62 574 HIS B O 1
ATOM 9316 N N . LYS B 1 575 ? 3.689 -18.422 18.234 1 90 575 LYS B N 1
ATOM 9317 C CA . LYS B 1 575 ? 3.98 -18.312 19.656 1 90 575 LYS B CA 1
ATOM 9318 C C . LYS B 1 575 ? 2.779 -17.766 20.422 1 90 575 LYS B C 1
ATOM 9320 O O . LYS B 1 575 ? 2.469 -18.234 21.516 1 90 575 LYS B O 1
ATOM 9325 N N . LYS B 1 576 ? 2.07 -16.859 19.844 1 88.25 576 LYS B N 1
ATOM 9326 C CA . LYS B 1 576 ? 0.903 -16.25 20.469 1 88.25 576 LYS B CA 1
ATOM 9327 C C . LYS B 1 576 ? -0.354 -17.078 20.203 1 88.25 576 LYS B C 1
ATOM 9329 O O . LYS B 1 576 ? -1.447 -16.703 20.641 1 88.25 576 LYS B O 1
ATOM 9334 N N . LYS B 1 577 ? -0.191 -18.141 19.391 1 89.88 577 LYS B N 1
ATOM 9335 C CA . LYS B 1 577 ? -1.286 -19.047 19.062 1 89.88 577 LYS B CA 1
ATOM 9336 C C . LYS B 1 577 ? -2.402 -18.328 18.312 1 89.88 577 LYS B C 1
ATOM 9338 O O . LYS B 1 577 ? -3.584 -18.531 18.609 1 89.88 577 LYS B O 1
ATOM 9343 N N . ILE B 1 578 ? -1.965 -17.484 17.547 1 86.81 578 ILE B N 1
ATOM 9344 C CA . ILE B 1 578 ? -2.918 -16.781 16.703 1 86.81 578 ILE B CA 1
ATOM 9345 C C . ILE B 1 578 ? -2.955 -17.438 15.312 1 86.81 578 ILE B C 1
ATOM 9347 O O . ILE B 1 578 ? -1.943 -17.469 14.609 1 86.81 578 ILE B O 1
ATOM 9351 N N . ILE B 1 579 ? -4.051 -17.938 14.969 1 85.44 579 ILE B N 1
ATOM 9352 C CA . ILE B 1 579 ? -4.234 -18.578 13.672 1 85.44 579 ILE B CA 1
ATOM 9353 C C . ILE B 1 579 ? -5.344 -17.875 12.898 1 85.44 579 ILE B C 1
ATOM 9355 O O . ILE B 1 579 ? -6.48 -17.797 13.367 1 85.44 579 ILE B O 1
ATOM 9359 N N . ILE B 1 580 ? -4.992 -17.359 11.836 1 81.44 580 ILE B N 1
ATOM 9360 C CA . ILE B 1 580 ? -5.949 -16.641 10.992 1 81.44 580 ILE B CA 1
ATOM 9361 C C . ILE B 1 580 ? -6.496 -17.578 9.922 1 81.44 580 ILE B C 1
ATOM 9363 O O . ILE B 1 580 ? -5.758 -18.016 9.031 1 81.44 580 ILE B O 1
ATOM 9367 N N . THR B 1 581 ? -7.656 -17.938 10.102 1 76.38 581 THR B N 1
ATOM 9368 C CA . THR B 1 581 ? -8.281 -18.859 9.156 1 76.38 581 THR B CA 1
ATOM 9369 C C . THR B 1 581 ? -9.57 -18.266 8.594 1 76.38 581 THR B C 1
ATOM 9371 O O . THR B 1 581 ? -10.117 -17.312 9.156 1 76.38 581 THR B O 1
ATOM 9374 N N . VAL B 1 582 ? -9.875 -18.625 7.426 1 73.69 582 VAL B N 1
ATOM 9375 C CA . VAL B 1 582 ? -11.141 -18.25 6.801 1 73.69 582 VAL B CA 1
ATOM 9376 C C . VAL B 1 582 ? -12.023 -19.484 6.656 1 73.69 582 VAL B C 1
ATOM 9378 O O . VAL B 1 582 ? -11.547 -20.562 6.32 1 73.69 582 VAL B O 1
#

Foldseek 3Di:
DPPQPPAQGDDCDDDVNHGLVVDFAQKEKEKEFEQAQAKKWKWKAFPLFAQFQKTFTDDIDGHRGMDMDMDGQQTKMKMWMFRDPPDGMDGCVVPDVNTTQDIDIDGAARSWYKYWYWDDDDPGIDTDIDTPGHGGDQCVLVVVVVVVVVVVVVVVVVVVVVVVVVVVVVVVVVVPPPPDDDPPPPPPPPPPPPPPPPPDDLLLLLLLLVLLLVVLLVLLCVLVNPVQDDRLWFDDHPSLQSLLLNLLSLLLCLCVPCLVVVLVPDDLVVVLVVLVVVLVVLQVLQQVLQCLPVNDPPQQRANFDSSNLSSVLSNVSSSLCSVQQDNVLLVQDDLCSLCVRCVVVCVVLVVLLVVLVCCQQPPDDPQDDRNDQDQAASRSNNSRNPCGRNSQSVVLVVVDPQSNFDQDRSNCVNRVRGGAHLRGDSLSSLSNLSSVLSNSLSSLVVRDPDLVSSLVVLLVQLVVLLVVLVCCCVVVVDGQTSSSNHSSVSSNSSSVSSVSSNVSCCCCPPPNVDVSPPSSLCSQAVVVLSSVSSNCSPPPPLFDDDDPSRGSNVSNNRSVSNSVVSSVVSVVCVVVVNGDDD/DPPQPPAQGDDCDDDVNHGLVVDFAQKEKEKEFEQAQAKKWKWKAFPLFAQFQKTFTDDIDGHRGMDMDMDGQQTKMKMWMFRDPPDGMDGCVVPDVNTTQDIDIDGAARSWYKYWYWDDDDPGIDTDIDTPGHGGDQCVLVVVVVVVVVVVVVVVVVVVVVVVVVVVVVVVVVVPPPPDDDPPPPPPPPPPPPPPPPPDDLLLLLQLLVLLLVLLLVLLCVLVNPVQDDRLWFDDHPNLQSLLLNLLSLLLCLCVPCLVVVLVPDDLVVVLVVLVVVLVVLQVLQQVLQCLPVNDPPQQRANFDSSNLSSVLSNVSNSLCSVQQDNVLLPQDDLCSLCVRCVVVCVVLVVLLVVLVCCQQPPDDPQDDRNDQDQAASRSNNSRNQCGRNSQSVVLVVVDPQSNFDQDRSNCVNRVRGGAHLRGPSLSSLSNLSSVLSNSLSSLVVRDPDLVSSLVVLLVQLVVLLVVLVCCCVVVVDGQTSSSSHNSVSSNSSSVSSVSSNVSCCCCPPPNVDVSPPSSLCSQAVVVLSSVSSNCSPPPPLADDDDPSRGSNVSNSRSVSNSVVSSVVSVVCVVVVHGDDD

=== Feature glossary ===
A reading guide for the features in this record.

Start from the sequence.

  · Sequence gives the chain of amino acids in standard one-letter code (A=alanine, C=cysteine, …, Y=tyrosine), read N→C. It is the only feature that is directly encoded by the gene; all structural features are derived from the folded form of this sequence.

Fold it, and you get atomic coordinates and the backbone conformation that goes with them.

  · The mmCIF table is the protein's shape written out atom by atom. For each backbone N, Cα, C, and carbonyl O, it records an (x, y, z) coordinate triple in Å plus the residue type, chain letter, and residue number.

  · Backbone dihedral angles. Every residue except chain termini has a φ (preceding-C → N → Cα → C) and a ψ (N → Cα → C → next-N). They are reported in degrees following the IUPAC sign convention. Secondary structure is essentially a statement about which (φ, ψ) basin each residue occupies.

  · DSSP 8-state secondary structure assigns each residue one of H (α-helix), G (3₁₀-helix), I (π-helix), E (extended β-strand), B (isolated β-bridge), T (hydrogen-bonded turn), S (bend), or '-' (coil). The assignment is computed from backbone hydrogen-bond geometry via the Kabsch–Sander algorithm.

  · P-SEA three-state annotation labels each residue as helix, strand, or coil based purely on the geometry of the Cα trace. It serves as a fallback when the full backbone (and thus DSSP) is unavailable.

Summarize the fold with a handful of shape descriptors and a per-residue structural alphabet.

  · Radius of gyration (Rg) is the root-mean-square distance of Cα atoms from their centroid — a single number for overall size and compactness. A globular domain of N residues has Rg ≈ 2.2·N^0.38 Å; an extended or disordered chain has a much larger Rg. The Cα contact count is the number of residue pairs whose Cα atoms are within 8 Å and are more than four positions apart in sequence — a standard proxy for tertiary packing density. The bounding box is the smallest axis-aligned box enclosing all Cα atoms.

  · Foldseek's 3Di representation compresses backbone geometry into a per-residue letter drawn from a learned twenty-state alphabet. It captures the tertiary interaction pattern around each residue — which residues are packed against it in space, regardless of where they are in sequence.

  · Accessible surface area quantifies burial. A residue with SASA near zero is packed into the hydrophobic core; one with SASA >100 Å² sits on the surface. Computed here via the Shrake–Rupley numerical algorithm with a 1.4 Å probe.

Ask how reliable the model is.

  · For AlphaFold models, the B-factor field carries pLDDT — the model's own estimate of local accuracy on a 0–100 scale. Regions with pLDDT<50 should be treated as essentially unmodeled; they often correspond to intrinsically disordered segments.

  · For experimental (PDB) structures, the B-factor (temperature factor) quantifies the positional spread of each atom in the crystal — a combination of thermal vibration and static disorder — in units of Å². High B-factors mark flexible loops or poorly resolved regions; low B-factors mark the rigid, well-ordered core.

  · PAE(i, j) answers: if I align the predicted and true structures on residue i, how far off (in Å) do I expect residue j to be? A block-diagonal PAE matrix with low values on the blocks and high values off-diagonal is the signature of a multi-domain protein with confidently predicted domains but uncertain inter-domain orientation.

Place it in context: what it resembles, what it is annotated as, and how it looks.

  · Structural nearest neighbors (via Foldseek easy-search vs the PDB). Reported per hit: target PDB id, E-value, and alignment TM-score. A TM-score above ~0.5 is the conventional threshold for 'same fold'.

  · Functional annotations link the protein to curated databases. InterPro entries identify conserved domains and families by matching the sequence against member-database signatures (Pfam, PROSITE, CDD, …). Gene Ontology (GO) terms describe molecular function, biological process, and cellular component in a controlled vocabulary. CATH places the structure in a hierarchical fold classification (Class/Architecture/Topology/Homologous-superfamily). The organism is the source species.

  · Plot images: a contact map (which residues are close in 3D, as an N×N binary image), a Ramachandran scatter (backbone torsion angles, revealing secondary-structure composition at a glance), and — for AlphaFold structures — a PAE heatmap (pairwise prediction confidence).

  · Structure images are PyMOL renders from six orthogonal camera directions. Cartoon representation draws helices as coils and strands as arrows; sticks shows the backbone as bonds; surface shows the solvent-excluded envelope. Rainbow coloring maps sequence position to hue (blue→red, N→C); chain coloring assigns a distinct color per polypeptide.